Protein AF-A0A2V5IFE3-F1 (afdb_monomer)

Foldseek 3Di:
DDADQPFFLPHPVNVPLAADPPAPVVVLVVLVCVQQDPLQAFEEEEAEDFQLSQSRSLSHSLVVCVVVLQAQTEGAAAALSVLSLALLNVLVRSLVSNCVSPVQLVVQQVVLCVVPVCQSVADNVSSCVRRPQVSLQPDDADDPPDPDQARAHEYEYHALVSNDDDVPDPSSLVVLQSSCNSVVDRRHHYHYYYYHYVDVSNVVSVVPDPGRYHYHYSVPDDPVSQLVSLLVVLVVLQVVLCVVQVHDPCPPHPVLSSVQSVLCPNGNLLSLLLSCQLSPPVDHSVVSSVLLVPDDDPFADSLCSRCVSLQVVQCPPHDPVSNLVLLVLLQLQVVLCLQQSHFDALVLSCLLSVHDSVSNVVNQVSCVSFWDCPDSRDGIGGPTCVVSCCLQDCRLVRDPSSVSSRYPLQANLVSSLVSLLVSCLVQFDAPQLVDPDLQDWLVPDDPVSLCVRQPPNNLSSLQCSLVSLLSHPCNLVSLVVVLVSCLPCVLSSLLNCLNVLNLLCVLVSLVSSVVVVPPPPPPVSNLLSVLSNLLSQACVVVCNTRVSCCLPVSLPQAAQCRPCNVRRPPDDDPPDDDPDRHNHDALFRHKAFDPLVWFWQEKEAAQVRQWIWTATQQQKIWIAGRSRRDTDDIDHDPAGFRYWYAFNVRFKIWTWHQQGKIWIAGNVRRHTDDIQHDPAGGFHDWEAALVRQWIWTAHQVQWIWIAGPVPSDTDDTDRPVARKDDWYAQNNSQWIWTDHPQFWIWIAGSVNRDTDDIQGDPNGRKAWFEAANVRQWTWIDTPLWTWIAGPVVSDTPDIADHDPHRFPGKYHLHNFKIWTHHWAQWIWIAGNVPRDIDIDGDDDDFTWNDWYARSNSQWIWTDGTRMIIIGGPVPHDPPPPDPDDPDPDDDPLDDPDPAWQDWDAQLVQQWIWTAGLQAIAIAGSVHSDRPDPDRPNVCSRWHWQEWEAFNVRQWIWTATPQQWIFIDGPVDPDTPDIDHDPDDPPDPDNDYDYADNVRD

Radius of gyration: 36.54 Å; Cα contacts (8 Å, |Δi|>4): 1875; chains: 1; bounding box: 109×63×96 Å

Sequence (1000 aa):
LPIAEGAAYDAHENEQLGCLPGTRAEILDTIQEWAKSAPRECIFWLNGGAGTGKSSIAFEAARILDEAKLLGASFFFKRAGGDRGNAKRLFPTLAQQLAQKVPRLQPLVARAVEENPEIGKKALREQWNHLVLQPVLGLEPYPKAEPDTPAPIVIVIDALDECDSEMHRDDVRTILQLLPQVQRQESIPIRFLVMSRPEHSIQLVFNRLNCPLRIFNLNNVRPEQIDRDISIFLEHALTDIRDRNQLSSSWPGDEVLQKIVQRTRPLFIAAVTLCRFIADPTWNPEDRLEEVLSDQNEHVSKMAEVYLPVLKRLLQGKSISETQTLVRDFRDITGAIMLLAEPLPCDALAELLGININKVRTQLSRLYSVLDCRDLSQPVKFLHISFRDYVLGRETKETQSSQQFWIDKKEVHQYLAMQCLRVMDMSLHKNICRLSADSIRRSNLDSTWIDDYLPLQLRYACRCWTYHLSRSHSPILLVEKAFSFLQVHFLHWIEALSLQGLVYEVVGMLDALQFFLTNGQHPPIQEFLDDARRFVLRNARLADCAPLQIYSSGLMFLPRNSIIRRRFFRGLASGIQISGIEDSWGAHVLTIEHDHLSIIIAIAISRDGKILASATSRDEICIWDTATGRPQHFFEVPGHITSLEISPNNRTLACGHVEGYISTWILETGDSFRVFDGWSGSITRMAFSADGLLLASLSGRDCIEVWNLATGDRRILLSSGYEDHYIAFSPTGVLLVACSYRRDIDLWDPATGKHLSRVKFGSHGCSPRGFSPDGKLMAVEEQGRIGILDLEKKVLCGSLPQYSRPPQDVVFLSGEILAALFNGNTIMLFNAQSGCTQVIKHDSVSDLLCTALSTDGKSFVSCSKSLINLWDLTTAPSSQQAPGEILKDREPIKPDSQDLHCLVFSPDGKWIASSSRNGVNLWNGATGGHHYRRTLRDFAERRSTCLSFSPGGELLAVHLADHLFIVWNLSSPEPQHIAHKHGWSKGRADLSIAFAPDGR

Solvent-accessible surface area (backbone atoms only — not comparable to full-atom values): 55223 Å² total; per-residue (Å²): 120,56,57,30,81,60,17,39,60,90,23,82,85,35,68,84,38,55,61,60,91,87,35,65,48,74,60,48,50,52,52,52,52,58,60,71,45,80,95,65,56,44,34,38,40,44,28,34,66,82,43,57,48,64,61,22,53,47,38,39,46,48,51,55,28,44,78,69,72,25,45,33,30,44,38,43,39,30,60,77,51,60,54,29,8,37,64,58,20,50,44,39,35,36,28,52,38,31,22,70,69,37,64,83,33,33,68,43,34,50,49,42,40,71,81,33,79,61,43,49,76,48,54,68,65,58,27,35,42,45,40,42,45,48,27,57,65,68,50,75,66,73,76,91,82,62,96,67,78,65,73,44,34,34,33,40,37,28,37,53,74,28,45,55,56,60,93,93,47,67,57,63,63,51,52,66,69,49,65,69,61,56,68,82,39,87,60,58,42,65,31,36,42,38,28,27,59,79,42,69,72,59,50,54,50,62,77,66,51,94,62,51,66,43,80,44,55,62,82,74,57,58,68,69,59,51,46,51,34,45,41,58,50,48,54,52,55,49,48,53,45,31,64,77,66,70,50,61,91,67,60,84,37,71,72,52,50,51,53,50,34,65,64,24,59,84,27,52,46,34,51,55,40,49,51,44,58,31,59,35,88,91,54,64,42,67,64,41,48,50,55,62,70,67,68,82,66,100,81,60,52,69,66,48,75,52,47,44,61,64,56,51,57,77,45,61,98,52,53,74,70,55,36,54,51,53,45,48,51,44,48,62,52,54,40,42,70,71,65,50,94,63,58,46,21,50,63,38,44,18,61,36,72,72,44,61,54,69,59,50,51,56,54,52,63,76,37,51,67,49,34,46,63,90,53,54,84,42,52,54,39,68,71,46,69,56,59,54,51,39,37,60,33,74,66,22,60,71,42,84,84,41,36,68,65,43,43,58,66,27,57,46,22,37,50,51,19,53,30,19,50,51,48,42,69,78,65,58,45,81,65,64,75,65,66,95,52,55,78,53,43,47,91,77,54,57,71,68,61,50,47,76,56,46,44,69,38,50,51,47,23,77,71,43,25,58,64,23,30,76,51,21,73,57,40,59,67,48,48,58,54,46,47,62,46,43,78,72,38,46,66,31,52,48,34,58,32,10,73,72,70,43,40,59,54,50,47,61,48,50,51,59,56,52,65,70,41,79,78,81,60,62,60,74,58,53,55,44,49,53,42,46,43,47,52,44,43,63,32,35,70,53,22,43,42,17,33,54,32,50,79,44,66,52,34,70,71,42,26,66,67,34,57,61,28,67,72,71,53,87,75,70,68,92,90,68,82,85,80,93,65,47,58,55,86,65,36,69,51,37,66,48,72,57,61,86,92,38,41,54,65,31,50,26,42,18,42,83,46,51,40,34,40,38,32,32,75,80,24,35,38,42,32,30,33,59,88,48,66,41,77,75,42,76,48,80,48,93,62,53,68,48,28,48,42,49,26,58,81,60,43,39,34,42,34,26,16,51,83,12,34,35,44,30,28,31,61,90,74,64,43,80,71,50,77,46,84,47,98,49,45,29,25,62,46,68,30,56,25,51,86,46,49,37,40,36,37,35,17,79,72,27,39,38,38,37,33,33,70,86,80,70,46,77,74,40,82,48,72,78,84,47,72,49,77,48,64,41,45,31,60,79,40,66,38,31,40,41,33,32,76,60,33,47,43,38,36,28,30,68,90,79,65,43,79,72,50,73,49,80,56,65,103,65,22,38,44,80,52,34,55,25,73,84,42,49,37,31,36,28,37,43,95,44,19,47,30,36,32,32,66,86,79,70,43,76,78,50,70,53,77,80,49,101,63,53,56,81,46,42,43,46,42,40,90,49,31,35,38,40,32,40,85,80,47,34,41,32,39,34,30,76,81,78,71,49,71,47,80,50,77,56,89,69,98,60,74,72,68,47,68,38,57,15,75,70,35,44,35,39,35,44,28,33,54,33,40,36,37,38,30,37,62,78,66,46,77,84,70,86,60,64,99,71,83,78,72,93,80,68,78,79,72,75,70,99,55,96,55,70,67,40,75,43,61,25,75,81,50,52,34,31,42,36,30,25,62,69,27,54,45,47,32,31,56,81,71,56,42,81,76,52,92,62,60,48,63,95,47,44,84,50,48,53,64,33,63,33,46,25,67,85,44,52,35,40,40,40,35,35,77,84,53,35,39,37,37,31,36,78,90,48,99,57,70,73,42,80,46,78,64,89,85,77,74,100,60,96,69,93,62,82,65,79,58,44,90,87,52,106

Mean predicted aligned error: 18.31 Å

Secondary structure (DSSP, 8-state):
----TT-STTSGGGGGGPPPTTSSHHHHHHHHHHHHS-TT--EEEEE--TTS-HHHHHHHHHHHHHHTT-EEEEEE--TT-GGGTBGGGHHHHHHHHHHHHSGGGHHHHHHHHHH-TTGGGS-HHHHHIIIIIHHHHTPPPPPTT--SPPPPEEEEEE-GGGSB--TT--HHHHHHHHGGGGGG-SSS-EEEEEEE---HHHHHHHTT--S-EEEEEGGGS-HHHHHHHHHHHHHHHHHHHHHHTT--TT-S-HHHHHHHHHHHTT-HHHHHHHHHHHT-TTS-HHHHHHHHHH---TTS-HHHHHHHHHHHHTTTT--HHHHHHHHHHIIIIIHHHHH-SS--BHHHHHHHHT--HHHHHHHHHTTTTTEE-SSTTSBPEES-HHHHHHHHSGGGGSSHHHHTT---HHHHHHHHHHHHHHHHHHH--TTTT--S-TT--GGGS-HHHHHHHS-HHHHHHHHHHHHHHHTSS-HHHHHHHHHHHHHHHHHHHHHHHHHTT-TTHHHHHHHHHHHTTTTT--HHHHHHHHHHHHHHHHHHHHHHH-GGGGGTHHHHTS-TT-HHHHHH---PPTT-------SS--SEEEEEE--TT--EEEEEE-TTS-EEEEEETTSEEEEEETTT--EEEEEE-SS-EEEEEE-TTSSEEEEEETTSEEEEEETTTTEEEEEEE-SSS-EEEEEE-TTSSEEEEEETTSEEEEEETTT--EEEEEE-SS-EEEEEE-TTSS-EEEEETTBPEEEE-TTT--EEEEE---SS-BEEEEE-TTSSEEEEEETTEEEEEETTTTEEEEEPPPPSS--SEEEESSSSEEEEEETTTEEEEEETTT--EEEEE----S---EEEE-TTSSEEEEEETTEEEEEETTSS------S--S-SS------S-S-EEEEEE-TTSSEEEEEETTEEEEEETTT--EEE----GGGTTS-EEEEEE-TTSSEEEEEETTTEEEEEETTSSSEEEEEE-----SS---------TT--

Nearest PDB structures (foldseek):
  3jb9-assembly1_L  TM=8.478E-01  e=6.385E-15  Schizosaccharomyces pombe 972h-
  7mqa-assembly1_LT  TM=3.813E-01  e=5.328E-15  Homo sapiens
  6zqf-assembly1_UU  TM=4.253E-01  e=9.229E-14  Saccharomyces cerevisiae S288C
  5wlc-assembly1_LT  TM=4.347E-01  e=1.993E-13  Saccharomyces cerevisiae BY4741
  4nsx-assembly1_A  TM=2.922E-01  e=1.010E-13  Saccharomyces cerevisiae S288C

Structure (mmCIF, N/CA/C/O backbone):
data_AF-A0A2V5IFE3-F1
#
_entry.id   AF-A0A2V5IFE3-F1
#
loop_
_atom_site.group_PDB
_atom_site.id
_atom_site.type_symbol
_atom_site.label_atom_id
_atom_site.label_alt_id
_atom_site.label_comp_id
_atom_site.label_asym_id
_atom_site.label_entity_id
_atom_site.label_seq_id
_atom_site.pdbx_PDB_ins_code
_atom_site.Cartn_x
_atom_site.Cartn_y
_atom_site.Cartn_z
_atom_site.occupancy
_atom_site.B_iso_or_equiv
_atom_site.auth_seq_id
_atom_site.auth_comp_id
_atom_site.auth_asym_id
_atom_site.auth_atom_id
_atom_site.pdbx_PDB_model_num
ATOM 1 N N . LEU A 1 1 ? -10.095 -19.811 -5.044 1.00 83.94 1 LEU A N 1
ATOM 2 C CA . LEU A 1 1 ? -10.114 -18.330 -4.988 1.00 83.94 1 LEU A CA 1
ATOM 3 C C . LEU A 1 1 ? -9.882 -17.889 -3.552 1.00 83.94 1 LEU A C 1
ATOM 5 O O . LEU A 1 1 ? -10.448 -18.531 -2.675 1.00 83.94 1 LEU A O 1
ATOM 9 N N . PRO A 1 2 ? -9.068 -16.856 -3.290 1.00 84.38 2 PRO A N 1
ATOM 10 C CA . PRO A 1 2 ? -8.893 -16.352 -1.941 1.00 84.38 2 PRO A CA 1
ATOM 11 C C . PRO A 1 2 ? -10.037 -15.392 -1.587 1.00 84.38 2 PRO A C 1
ATOM 13 O O . PRO A 1 2 ? -10.148 -14.304 -2.155 1.00 84.38 2 PRO A O 1
ATOM 16 N N . ILE A 1 3 ? -10.904 -15.825 -0.682 1.00 89.31 3 ILE A N 1
ATOM 17 C CA . ILE A 1 3 ? -12.137 -15.124 -0.312 1.00 89.31 3 ILE A CA 1
ATOM 18 C C . ILE A 1 3 ? -11.969 -14.372 1.008 1.00 89.31 3 ILE A C 1
ATOM 20 O O . ILE A 1 3 ? -11.105 -14.719 1.807 1.00 89.31 3 ILE A O 1
ATOM 24 N N . ALA A 1 4 ? -12.788 -13.346 1.233 1.00 86.75 4 ALA A N 1
ATOM 25 C CA . ALA A 1 4 ? -12.895 -12.714 2.544 1.00 86.75 4 ALA A CA 1
ATOM 26 C C . ALA A 1 4 ? -13.938 -13.455 3.388 1.00 86.75 4 ALA A C 1
ATOM 28 O O . ALA A 1 4 ? -15.143 -13.324 3.153 1.00 86.75 4 ALA A O 1
ATOM 29 N N . GLU A 1 5 ? -13.480 -14.218 4.380 1.00 80.81 5 GLU A N 1
ATOM 30 C CA . GLU A 1 5 ? -14.370 -14.833 5.367 1.00 80.81 5 GLU A CA 1
ATOM 31 C C . GLU A 1 5 ? -15.156 -13.752 6.134 1.00 80.81 5 GLU A C 1
ATOM 33 O O . GLU A 1 5 ? -14.654 -12.660 6.421 1.00 80.81 5 GLU A O 1
ATOM 38 N N . GLY A 1 6 ? -16.437 -14.018 6.396 1.00 82.62 6 GLY A N 1
ATOM 39 C CA . GLY A 1 6 ? -17.331 -13.074 7.072 1.00 82.62 6 GLY A CA 1
ATOM 40 C C . GLY A 1 6 ? -17.847 -11.906 6.218 1.00 82.62 6 GLY A C 1
ATOM 41 O O . GLY A 1 6 ? -18.517 -11.017 6.748 1.00 82.62 6 GLY A O 1
ATOM 42 N N . ALA A 1 7 ? -17.523 -11.841 4.919 1.00 88.56 7 ALA A N 1
ATOM 43 C CA . ALA A 1 7 ? -17.952 -10.742 4.046 1.00 88.56 7 ALA A CA 1
ATOM 44 C C . ALA A 1 7 ? -19.375 -10.903 3.482 1.00 88.56 7 ALA A C 1
ATOM 46 O O . ALA A 1 7 ? -19.989 -9.898 3.129 1.00 88.56 7 ALA A O 1
ATOM 47 N N . ALA A 1 8 ? -19.893 -12.130 3.379 1.00 90.94 8 ALA A N 1
ATOM 48 C CA . ALA A 1 8 ? -21.256 -12.390 2.915 1.00 90.94 8 ALA A CA 1
ATOM 49 C C . ALA A 1 8 ? -22.293 -11.989 3.977 1.00 90.94 8 ALA A C 1
ATOM 51 O O . ALA A 1 8 ? -22.008 -12.044 5.174 1.00 90.94 8 ALA A O 1
ATOM 52 N N . TYR A 1 9 ? -23.492 -11.577 3.560 1.00 91.06 9 TYR A N 1
ATOM 53 C CA . TYR A 1 9 ? -24.530 -11.116 4.488 1.00 91.06 9 TYR A CA 1
ATOM 54 C C . TYR A 1 9 ? -24.957 -12.212 5.476 1.00 91.06 9 TYR A C 1
ATOM 56 O O . TYR A 1 9 ? -25.199 -11.909 6.634 1.00 91.06 9 TYR A O 1
ATOM 64 N N . ASP A 1 10 ? -24.988 -13.471 5.044 1.00 87.56 10 ASP A N 1
ATOM 65 C CA . ASP A 1 10 ? -25.385 -14.656 5.812 1.00 87.56 10 ASP A CA 1
ATOM 66 C C . ASP A 1 10 ? -24.245 -15.262 6.647 1.00 87.56 10 ASP A C 1
ATOM 68 O O . ASP A 1 10 ? -24.402 -16.325 7.247 1.00 87.56 10 ASP A O 1
ATOM 72 N N . ALA A 1 11 ? -23.094 -14.591 6.714 1.00 84.69 11 ALA A N 1
ATOM 73 C CA . ALA A 1 11 ? -22.011 -15.003 7.590 1.00 84.69 11 ALA A CA 1
ATOM 74 C C . ALA A 1 11 ? -22.332 -14.723 9.067 1.00 84.69 11 ALA A C 1
ATOM 76 O O . ALA A 1 11 ? -22.978 -13.726 9.404 1.00 84.69 11 ALA A O 1
ATOM 77 N N . HIS A 1 12 ? -21.797 -15.564 9.957 1.00 72.88 12 HIS A N 1
ATOM 78 C CA . HIS A 1 12 ? -22.047 -15.494 11.399 1.00 72.88 12 HIS A CA 1
ATOM 79 C C . HIS A 1 12 ? -21.732 -14.111 11.998 1.00 72.88 12 HIS A C 1
ATOM 81 O O . HIS A 1 12 ? -22.451 -13.603 12.857 1.00 72.88 12 HIS A O 1
ATOM 87 N N . GLU A 1 13 ? -20.691 -13.438 11.502 1.00 69.00 13 GLU A N 1
ATOM 88 C CA . GLU A 1 13 ? -20.283 -12.110 11.965 1.00 69.00 13 GLU A CA 1
ATOM 89 C C . GLU A 1 13 ? -21.301 -11.004 11.652 1.00 69.00 13 GLU A C 1
ATOM 91 O O . GLU A 1 13 ? -21.222 -9.924 12.245 1.00 69.00 13 GLU A O 1
ATOM 96 N N . ASN A 1 14 ? -22.222 -11.243 10.716 1.00 75.25 14 ASN A N 1
ATOM 97 C CA . ASN A 1 14 ? -23.199 -10.269 10.240 1.00 75.25 14 ASN A CA 1
ATOM 98 C C . ASN A 1 14 ? -24.625 -10.548 10.760 1.00 75.25 14 ASN A C 1
ATOM 100 O O . ASN A 1 14 ? -25.473 -9.671 10.627 1.00 75.25 14 ASN A O 1
ATOM 104 N N . GLU A 1 15 ? -24.882 -11.680 11.435 1.00 67.00 15 GLU A N 1
ATOM 105 C CA . GLU A 1 15 ? -26.208 -12.078 11.963 1.00 67.00 15 GLU A CA 1
ATOM 106 C C . GLU A 1 15 ? -26.904 -10.994 12.810 1.00 67.00 15 GLU A C 1
ATOM 108 O O . GLU A 1 15 ? -28.129 -10.921 12.860 1.00 67.00 15 GLU A O 1
ATOM 113 N N . GLN A 1 16 ? -26.134 -10.125 13.471 1.00 66.00 16 GLN A N 1
ATOM 114 C CA . GLN A 1 16 ? -26.654 -9.081 14.361 1.00 66.00 16 GLN A CA 1
ATOM 115 C C . GLN A 1 16 ? -26.958 -7.744 13.663 1.00 66.00 16 GLN A C 1
ATOM 117 O O . GLN A 1 16 ? -27.303 -6.774 14.339 1.00 66.00 16 GLN A O 1
ATOM 122 N N . LEU A 1 17 ? -26.789 -7.645 12.340 1.00 72.81 17 LEU A N 1
ATOM 123 C CA . LEU A 1 17 ? -26.950 -6.382 11.608 1.00 72.81 17 LEU A CA 1
ATOM 124 C C . LEU A 1 17 ? -28.396 -6.080 11.196 1.00 72.81 17 LEU A C 1
ATOM 126 O O . LEU A 1 17 ? -28.667 -4.927 10.871 1.00 72.81 17 LEU A O 1
ATOM 130 N N . GLY A 1 18 ? -29.306 -7.057 11.212 1.00 78.06 18 GLY A N 1
ATOM 131 C CA . GLY A 1 18 ? -30.669 -6.914 10.687 1.00 78.06 18 GLY A CA 1
ATOM 132 C C . GLY A 1 18 ? -31.497 -5.770 11.276 1.00 78.06 18 GLY A C 1
ATOM 133 O O . GLY A 1 18 ? -31.294 -5.325 12.408 1.00 78.06 18 GLY A O 1
ATOM 134 N N . CYS A 1 19 ? -32.453 -5.282 10.484 1.00 85.69 19 CYS A N 1
ATOM 135 C CA . CYS A 1 19 ? -33.445 -4.320 10.958 1.00 85.69 19 CYS A CA 1
ATOM 136 C C . CYS A 1 19 ? -34.515 -5.036 11.793 1.00 85.69 19 CYS A C 1
ATOM 138 O O . CYS A 1 19 ? -34.920 -6.153 11.480 1.00 85.69 19 CYS A O 1
ATOM 140 N N . LEU A 1 20 ? -35.018 -4.374 12.838 1.00 85.88 20 LEU A N 1
ATOM 141 C CA . LEU A 1 20 ? -36.166 -4.897 13.576 1.00 85.88 20 LEU A CA 1
ATOM 142 C C . LEU A 1 20 ? -37.431 -4.841 12.703 1.00 85.88 20 LEU A C 1
ATOM 144 O O . LEU A 1 20 ? -37.595 -3.874 11.945 1.00 85.88 20 LEU A O 1
ATOM 148 N N . PRO A 1 21 ? -38.351 -5.817 12.828 1.00 84.00 21 PRO A N 1
ATOM 149 C CA . PRO A 1 21 ? -39.606 -5.809 12.086 1.00 84.00 21 PRO A CA 1
ATOM 150 C C . PRO A 1 21 ? -40.356 -4.481 12.234 1.00 84.00 21 PRO A C 1
ATOM 152 O O . PRO A 1 21 ? -40.552 -3.980 13.338 1.00 84.00 21 PRO A O 1
ATOM 155 N N . GLY A 1 22 ? -40.775 -3.905 11.107 1.00 82.94 22 GLY A N 1
ATOM 156 C CA . GLY A 1 22 ? -41.497 -2.630 11.071 1.00 82.94 22 GLY A CA 1
ATOM 157 C C . GLY A 1 22 ? -40.618 -1.374 11.084 1.00 82.94 22 GLY A C 1
ATOM 158 O O . GLY A 1 22 ? -41.165 -0.286 10.926 1.00 82.94 22 GLY A O 1
ATOM 159 N N . THR A 1 23 ? -39.291 -1.503 11.207 1.00 89.00 23 THR A N 1
ATOM 160 C CA . THR A 1 23 ? -38.350 -0.379 11.052 1.00 89.00 23 THR A CA 1
ATOM 161 C C . THR A 1 23 ? -37.824 -0.284 9.621 1.00 89.00 23 THR A C 1
ATOM 163 O O . THR A 1 23 ? -37.665 -1.302 8.948 1.00 89.00 23 THR A O 1
ATOM 166 N N . ARG A 1 24 ? -37.543 0.932 9.130 1.00 90.12 24 ARG A N 1
ATOM 167 C CA . ARG A 1 24 ? -36.950 1.191 7.798 1.00 90.12 24 ARG A CA 1
ATOM 168 C C . ARG A 1 24 ? -37.761 0.651 6.607 1.00 90.12 24 ARG A C 1
ATOM 170 O O . ARG A 1 24 ? -37.249 0.638 5.488 1.00 90.12 24 ARG A O 1
ATOM 177 N N . ALA A 1 25 ? -39.029 0.294 6.825 1.00 90.19 25 ALA A N 1
ATOM 178 C CA . ALA A 1 25 ? -39.887 -0.384 5.853 1.00 90.19 25 ALA A CA 1
ATOM 179 C C . ALA A 1 25 ? -39.976 0.355 4.506 1.00 90.19 25 ALA A C 1
ATOM 181 O O . ALA A 1 25 ? -39.628 -0.222 3.486 1.00 90.19 25 ALA A O 1
ATOM 182 N N . GLU A 1 26 ? -40.291 1.659 4.496 1.00 90.44 26 GLU A N 1
ATOM 183 C CA . GLU A 1 26 ? -40.443 2.420 3.235 1.00 90.44 26 GLU A CA 1
ATOM 184 C C . GLU A 1 26 ? -39.148 2.441 2.389 1.00 90.44 26 GLU A C 1
ATOM 186 O O . GLU A 1 26 ? -39.188 2.492 1.158 1.00 90.44 26 GLU A O 1
ATOM 191 N N . ILE A 1 27 ? -37.976 2.404 3.039 1.00 92.50 27 ILE A N 1
ATOM 192 C CA . ILE A 1 27 ? -36.676 2.388 2.350 1.00 92.50 27 ILE A CA 1
ATOM 193 C C . ILE A 1 27 ? -36.424 1.003 1.750 1.00 92.50 27 ILE A C 1
ATOM 195 O O . ILE A 1 27 ? -35.979 0.906 0.606 1.00 92.50 27 ILE A O 1
ATOM 199 N N . LEU A 1 28 ? -36.723 -0.057 2.502 1.00 93.81 28 LEU A N 1
ATOM 200 C CA . LEU A 1 28 ? -36.608 -1.437 2.031 1.00 93.81 28 LEU A CA 1
ATOM 201 C C . LEU A 1 28 ? -37.578 -1.710 0.874 1.00 93.81 28 LEU A C 1
ATOM 203 O O . LEU A 1 28 ? -37.160 -2.283 -0.132 1.00 93.81 28 LEU A O 1
ATOM 207 N N . ASP A 1 29 ? -38.810 -1.200 0.953 1.00 92.69 29 ASP A N 1
ATOM 208 C CA . ASP A 1 29 ? -39.799 -1.255 -0.129 1.00 92.69 29 ASP A CA 1
ATOM 209 C C . ASP A 1 29 ? -39.261 -0.566 -1.388 1.00 92.69 29 ASP A C 1
ATOM 211 O O . ASP A 1 29 ? -39.271 -1.140 -2.476 1.00 92.69 29 ASP A O 1
ATOM 215 N N . THR A 1 30 ? -38.671 0.625 -1.235 1.00 93.38 30 THR A N 1
ATOM 216 C CA . THR A 1 30 ? -38.048 1.367 -2.344 1.00 93.38 30 THR A CA 1
ATOM 217 C C . THR A 1 30 ? -36.917 0.574 -3.014 1.00 93.38 30 THR A C 1
ATOM 219 O O . THR A 1 30 ? -36.792 0.581 -4.244 1.00 93.38 30 THR A O 1
ATOM 222 N N . ILE A 1 31 ? -36.074 -0.102 -2.226 1.00 94.44 31 ILE A N 1
ATOM 223 C CA . ILE A 1 31 ? -34.990 -0.955 -2.739 1.00 94.44 31 ILE A CA 1
ATOM 224 C C . ILE A 1 31 ? -35.574 -2.167 -3.470 1.00 94.44 31 ILE A C 1
ATOM 226 O O . ILE A 1 31 ? -35.093 -2.524 -4.547 1.00 94.44 31 ILE A O 1
ATOM 230 N N . GLN A 1 32 ? -36.623 -2.782 -2.927 1.00 93.00 32 GLN A N 1
ATOM 231 C CA . GLN A 1 32 ? -37.263 -3.951 -3.521 1.00 93.00 32 GLN A CA 1
ATOM 232 C C . GLN A 1 32 ? -37.979 -3.609 -4.838 1.00 93.00 32 GLN A C 1
ATOM 234 O O . GLN A 1 32 ? -37.870 -4.358 -5.812 1.00 93.00 32 GLN A O 1
ATOM 239 N N . GLU A 1 33 ? -38.667 -2.469 -4.901 1.00 91.69 33 GLU A N 1
ATOM 240 C CA . GLU A 1 33 ? -39.258 -1.928 -6.129 1.00 91.69 33 GLU A CA 1
ATOM 241 C C . GLU A 1 33 ? -38.187 -1.657 -7.186 1.00 91.69 33 GLU A C 1
ATOM 243 O O . GLU A 1 33 ? -38.334 -2.056 -8.344 1.00 91.69 33 GLU A O 1
ATOM 248 N N . TRP A 1 34 ? -37.077 -1.025 -6.790 1.00 92.88 34 TRP A N 1
ATOM 249 C CA . TRP A 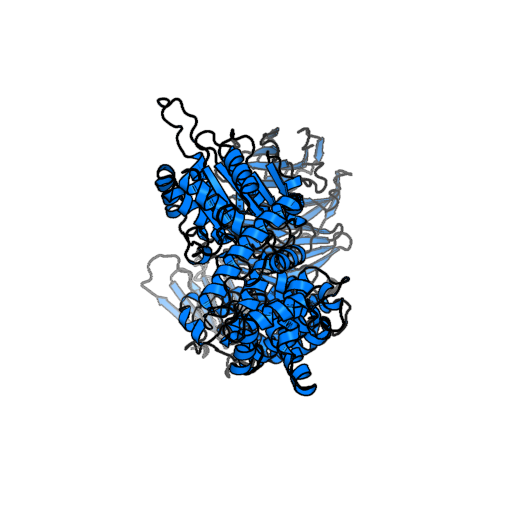1 34 ? -35.947 -0.807 -7.686 1.00 92.88 34 TRP A CA 1
ATOM 250 C C . TRP A 1 34 ? -35.391 -2.132 -8.209 1.00 92.88 34 TRP A C 1
ATOM 252 O O . TRP A 1 34 ? -35.225 -2.261 -9.419 1.00 92.88 34 TRP A O 1
ATOM 262 N N . ALA A 1 35 ? -35.171 -3.124 -7.347 1.00 90.56 35 ALA A N 1
ATOM 263 C CA . ALA A 1 35 ? -34.642 -4.426 -7.743 1.00 90.56 35 ALA A CA 1
ATOM 264 C C . ALA A 1 35 ? -35.538 -5.134 -8.773 1.00 90.56 35 ALA A C 1
ATOM 266 O O . ALA A 1 35 ? -35.020 -5.722 -9.718 1.00 90.56 35 ALA A O 1
ATOM 267 N N . LYS A 1 36 ? -36.868 -5.030 -8.637 1.00 87.50 36 LYS A N 1
ATOM 268 C CA . LYS A 1 36 ? -37.859 -5.671 -9.527 1.00 87.50 36 LYS A CA 1
ATOM 269 C C . LYS A 1 36 ? -38.198 -4.873 -10.793 1.00 87.50 36 LYS A C 1
ATOM 271 O O . LYS A 1 36 ? -38.804 -5.424 -11.707 1.00 87.50 36 LYS A O 1
ATOM 276 N N . SER A 1 37 ? -37.857 -3.585 -10.849 1.00 83.12 37 SER A N 1
ATOM 277 C CA . SER A 1 37 ? -38.165 -2.703 -11.990 1.00 83.12 37 SER A CA 1
ATOM 278 C C . SER A 1 37 ? -37.464 -3.139 -13.289 1.00 83.12 37 SER A C 1
ATOM 280 O O . SER A 1 37 ? -36.655 -4.058 -13.278 1.00 83.12 37 SER A O 1
ATOM 282 N N . ALA A 1 38 ? -37.708 -2.486 -14.432 1.00 71.31 38 ALA A N 1
ATOM 283 C CA . ALA A 1 38 ? -36.947 -2.756 -15.663 1.00 71.31 38 ALA A CA 1
ATOM 284 C C . ALA A 1 38 ? -35.449 -2.379 -15.503 1.00 71.31 38 ALA A C 1
ATOM 286 O O . ALA A 1 38 ? -35.157 -1.408 -14.802 1.00 71.31 38 ALA A O 1
ATOM 287 N N . PRO A 1 39 ? -34.493 -3.085 -16.148 1.00 67.94 39 PRO A N 1
ATOM 288 C CA . PRO A 1 39 ? -33.041 -2.920 -15.947 1.00 67.94 39 PRO A CA 1
ATOM 289 C C . PRO A 1 39 ? -32.458 -1.660 -16.598 1.00 67.94 39 PRO A C 1
ATOM 291 O O . PRO A 1 39 ? -31.518 -1.718 -17.381 1.00 67.94 39 PRO A O 1
ATOM 294 N N . ARG A 1 40 ? -33.019 -0.493 -16.266 1.00 72.62 40 ARG A N 1
ATOM 295 C CA . ARG A 1 40 ? -32.503 0.815 -16.685 1.00 72.62 40 ARG A CA 1
ATOM 296 C C . ARG A 1 40 ? -31.409 1.303 -15.740 1.00 72.62 40 ARG A C 1
ATOM 298 O O . ARG A 1 40 ? -30.348 1.690 -16.206 1.00 72.62 40 ARG A O 1
ATOM 305 N N . GLU A 1 41 ? -31.655 1.258 -14.431 1.00 83.38 41 GLU A N 1
ATOM 306 C CA . GLU A 1 41 ? -30.747 1.766 -13.393 1.00 83.38 41 GLU A CA 1
ATOM 307 C C . GLU A 1 41 ? -29.790 0.672 -12.906 1.00 83.38 41 GLU A C 1
ATOM 309 O O . GLU A 1 41 ? -30.199 -0.251 -12.201 1.00 83.38 41 GLU A O 1
ATOM 314 N N . CYS A 1 42 ? -28.510 0.783 -13.280 1.00 87.00 42 CYS A N 1
ATOM 315 C CA . CYS A 1 42 ? -27.480 -0.212 -12.964 1.00 87.00 42 CYS A CA 1
ATOM 316 C C . CYS A 1 42 ? -27.133 -0.249 -11.479 1.00 87.00 42 CYS A C 1
ATOM 318 O O . CYS A 1 42 ? -26.863 -1.309 -10.914 1.00 87.00 42 CYS A O 1
ATOM 320 N N . ILE A 1 43 ? -27.058 0.937 -10.878 1.00 93.19 43 ILE A N 1
ATOM 321 C CA . ILE A 1 43 ? -26.550 1.134 -9.529 1.00 93.19 43 ILE A CA 1
ATOM 322 C C . ILE A 1 43 ? -27.606 1.887 -8.723 1.00 93.19 43 ILE A C 1
ATOM 324 O O . ILE A 1 43 ? -28.152 2.891 -9.184 1.00 93.19 43 ILE A O 1
ATOM 328 N N . PHE A 1 44 ? -27.863 1.413 -7.509 1.00 95.12 44 PHE A N 1
ATOM 329 C CA . PHE A 1 44 ? -28.562 2.146 -6.464 1.00 95.12 44 PHE A CA 1
ATOM 330 C C . PHE A 1 44 ? -27.541 2.518 -5.397 1.00 95.12 44 PHE A C 1
ATOM 332 O O . PHE A 1 44 ? -27.033 1.649 -4.690 1.00 95.12 44 PHE A O 1
ATOM 339 N N . TRP A 1 45 ? -27.223 3.803 -5.285 1.00 95.12 45 TRP A N 1
ATOM 340 C CA . TRP A 1 45 ? -26.314 4.312 -4.269 1.00 95.12 45 TRP A CA 1
ATOM 341 C C . TRP A 1 45 ? -27.099 4.888 -3.093 1.00 95.12 45 TRP A C 1
ATOM 343 O O . TRP A 1 45 ? -27.717 5.951 -3.201 1.00 95.12 45 TRP A O 1
ATOM 353 N N . LEU A 1 46 ? -27.052 4.188 -1.961 1.00 95.25 46 LEU A N 1
ATOM 354 C CA . LEU A 1 46 ? -27.614 4.641 -0.696 1.00 95.25 46 LEU A CA 1
ATOM 355 C C . LEU A 1 46 ? -26.501 5.261 0.154 1.00 95.25 46 LEU A C 1
ATOM 357 O O . LEU A 1 46 ? -25.579 4.576 0.597 1.00 95.25 46 LEU A O 1
ATOM 361 N N . ASN A 1 47 ? -26.585 6.566 0.398 1.00 89.31 47 ASN A N 1
ATOM 362 C CA . ASN A 1 47 ? -25.602 7.287 1.200 1.00 89.31 47 ASN A CA 1
ATOM 363 C C . ASN A 1 47 ? -26.209 7.916 2.455 1.00 89.31 47 ASN A C 1
ATOM 365 O O . ASN A 1 47 ? -27.412 8.143 2.558 1.00 89.31 47 ASN A O 1
ATOM 369 N N . GLY A 1 48 ? -25.360 8.166 3.447 1.00 83.12 48 GLY A N 1
ATOM 370 C CA . GLY A 1 48 ? -25.774 8.768 4.710 1.00 83.12 48 GLY A CA 1
ATOM 371 C C . GLY A 1 48 ? -24.617 8.948 5.681 1.00 83.12 48 GLY A C 1
ATOM 372 O O . GLY A 1 48 ? -23.581 8.280 5.568 1.00 83.12 48 GLY A O 1
ATOM 373 N N . GLY A 1 49 ? -24.804 9.833 6.663 1.00 74.25 49 GLY A N 1
ATOM 374 C CA . GLY A 1 49 ? -23.820 10.090 7.718 1.00 74.25 49 GLY A CA 1
ATOM 375 C C . GLY A 1 49 ? -23.474 8.845 8.545 1.00 74.25 49 GLY A C 1
ATOM 376 O O . GLY A 1 49 ? -24.133 7.801 8.454 1.00 74.25 49 GLY A O 1
ATOM 377 N N . ALA A 1 50 ? -22.419 8.932 9.354 1.00 72.56 50 ALA A N 1
ATOM 378 C CA . ALA A 1 50 ? -22.068 7.868 10.292 1.00 72.56 50 ALA A CA 1
ATOM 379 C C . ALA A 1 50 ? -23.240 7.598 11.255 1.00 72.56 50 ALA A C 1
ATOM 381 O O . ALA A 1 50 ? -23.883 8.536 11.714 1.00 72.56 50 ALA A O 1
ATOM 382 N N . GLY A 1 51 ? -23.533 6.328 11.551 1.00 72.81 51 GLY A N 1
ATOM 383 C CA . GLY A 1 51 ? -24.537 5.978 12.562 1.00 72.81 51 GLY A CA 1
ATOM 384 C C . GLY A 1 51 ? -25.998 6.019 12.116 1.00 72.81 51 GLY A C 1
ATOM 385 O O . GLY A 1 51 ? -26.890 5.836 12.939 1.00 72.81 51 GLY A O 1
ATOM 386 N N . THR A 1 52 ? -26.254 6.225 10.824 1.00 81.44 52 THR A N 1
ATOM 387 C CA . THR A 1 52 ? -27.607 6.272 10.239 1.00 81.44 52 THR A CA 1
ATOM 388 C C . THR A 1 52 ? -28.219 4.891 9.956 1.00 81.44 52 THR A C 1
ATOM 390 O O . THR A 1 52 ? -29.388 4.820 9.596 1.00 81.44 52 THR A O 1
ATOM 393 N N . GLY A 1 53 ? -27.475 3.792 10.138 1.00 85.50 53 GLY A N 1
ATOM 394 C CA . GLY A 1 53 ? -27.984 2.421 9.957 1.00 85.50 53 GLY A CA 1
ATOM 395 C C . GLY A 1 53 ? -27.818 1.826 8.551 1.00 85.50 53 GLY A C 1
ATOM 396 O O . GLY A 1 53 ? -28.521 0.880 8.221 1.00 85.50 53 GLY A O 1
ATOM 397 N N . LYS A 1 54 ? -26.899 2.354 7.725 1.00 89.56 54 LYS A N 1
ATOM 398 C CA . LYS A 1 54 ? -26.624 1.853 6.359 1.00 89.56 54 LYS A CA 1
ATOM 399 C C . LYS A 1 54 ? -26.395 0.337 6.309 1.00 89.56 54 LYS A C 1
ATOM 401 O O . LYS A 1 54 ? -27.150 -0.349 5.638 1.00 89.56 54 LYS A O 1
ATOM 406 N N . SER A 1 55 ? -25.445 -0.180 7.089 1.00 89.38 55 SER A N 1
ATOM 407 C CA . SER A 1 55 ? -25.122 -1.612 7.106 1.00 89.38 55 SER A CA 1
ATOM 408 C C . SER A 1 55 ? -26.298 -2.495 7.523 1.00 89.38 55 SER A C 1
ATOM 410 O O . SER A 1 55 ? -26.453 -3.593 6.998 1.00 89.38 55 SER A O 1
ATOM 412 N N . SER A 1 56 ? -27.177 -2.001 8.401 1.00 90.38 56 SER A N 1
ATOM 413 C CA . SER A 1 56 ? -28.404 -2.715 8.766 1.00 90.38 56 SER A CA 1
ATOM 414 C C . SER A 1 56 ? -29.406 -2.779 7.621 1.00 90.38 56 SER A C 1
ATOM 416 O O . SER A 1 56 ? -29.965 -3.837 7.349 1.00 90.38 56 SER A O 1
ATOM 418 N N . ILE A 1 57 ? -29.577 -1.671 6.894 1.00 93.50 57 ILE A N 1
ATOM 419 C CA . ILE A 1 57 ? -30.412 -1.636 5.687 1.00 93.50 57 ILE A CA 1
ATOM 420 C C . ILE A 1 57 ? -29.806 -2.540 4.605 1.00 93.50 57 ILE A C 1
ATOM 422 O O . ILE A 1 57 ? -30.551 -3.238 3.928 1.00 93.50 57 ILE A O 1
ATOM 426 N N . ALA A 1 58 ? -28.477 -2.569 4.445 1.00 94.50 58 ALA A N 1
ATOM 427 C CA . ALA A 1 58 ? -27.804 -3.448 3.488 1.00 94.50 58 ALA A CA 1
ATOM 428 C C . ALA A 1 58 ? -28.031 -4.925 3.802 1.00 94.50 58 ALA A C 1
ATOM 430 O O . ALA A 1 58 ? -28.359 -5.692 2.898 1.00 94.50 58 ALA A O 1
ATOM 431 N N . PHE A 1 59 ? -27.876 -5.312 5.070 1.00 94.38 59 PHE A N 1
ATOM 432 C CA . PHE A 1 59 ? -28.124 -6.677 5.527 1.00 94.38 59 PHE A CA 1
ATOM 433 C C . PHE A 1 59 ? -29.572 -7.082 5.265 1.00 94.38 59 PHE A C 1
ATOM 435 O O . PHE A 1 59 ? -29.826 -8.107 4.636 1.00 94.38 59 PHE A O 1
ATOM 442 N N . GLU A 1 60 ? -30.524 -6.251 5.690 1.00 94.25 60 GLU A N 1
ATOM 443 C CA . GLU A 1 60 ? -31.943 -6.570 5.560 1.00 94.25 60 GLU A CA 1
ATOM 444 C C . GLU A 1 60 ? -32.394 -6.580 4.094 1.00 94.25 60 GLU A C 1
ATOM 446 O O . GLU A 1 60 ? -33.141 -7.463 3.675 1.00 94.25 60 GLU A O 1
ATOM 451 N N . ALA A 1 61 ? -31.873 -5.663 3.275 1.00 95.31 61 ALA A N 1
ATOM 452 C CA . ALA A 1 61 ? -32.091 -5.681 1.836 1.00 95.31 61 ALA A CA 1
ATOM 453 C C . ALA A 1 61 ? -31.526 -6.956 1.197 1.00 95.31 61 ALA A C 1
ATOM 455 O O . ALA A 1 61 ? -32.217 -7.574 0.392 1.00 95.31 61 ALA A O 1
ATOM 456 N N . ALA A 1 62 ? -30.309 -7.383 1.557 1.00 95.56 62 ALA A N 1
ATOM 457 C CA . ALA A 1 62 ? -29.731 -8.629 1.054 1.00 95.56 62 ALA A CA 1
ATOM 458 C C . ALA A 1 62 ? -30.601 -9.839 1.428 1.00 95.56 62 ALA A C 1
ATOM 460 O O . ALA A 1 62 ? -30.922 -10.640 0.554 1.00 95.56 62 ALA A O 1
ATOM 461 N N . ARG A 1 63 ? -31.073 -9.914 2.680 1.00 94.44 63 ARG A N 1
ATOM 462 C CA . ARG A 1 63 ? -31.980 -10.967 3.162 1.00 94.44 63 ARG A CA 1
ATOM 463 C C . ARG A 1 63 ? -33.284 -11.021 2.359 1.00 94.44 63 ARG A C 1
ATOM 465 O O . ARG A 1 63 ? -33.633 -12.074 1.835 1.00 94.44 63 ARG A O 1
ATOM 472 N N . ILE A 1 64 ? -33.971 -9.885 2.205 1.00 93.56 64 ILE A N 1
ATOM 473 C CA . ILE A 1 64 ? -35.229 -9.785 1.440 1.00 93.56 64 ILE A CA 1
ATOM 474 C C . ILE A 1 64 ? -35.011 -10.153 -0.036 1.00 93.56 64 ILE A C 1
ATOM 476 O O . ILE A 1 64 ? -35.860 -10.794 -0.659 1.00 93.56 64 ILE A O 1
ATOM 480 N N . LEU A 1 65 ? -33.882 -9.742 -0.619 1.00 94.56 65 LEU A N 1
ATOM 481 C CA . LEU A 1 65 ? -33.537 -10.065 -2.002 1.00 94.56 65 LEU A CA 1
ATOM 482 C C . LEU A 1 65 ? -33.203 -11.548 -2.179 1.00 94.56 65 LEU A C 1
ATOM 484 O O . LEU A 1 65 ? -33.546 -12.104 -3.221 1.00 94.56 65 LEU A O 1
ATOM 488 N N . ASP A 1 66 ? -32.578 -12.198 -1.198 1.00 93.81 66 ASP A N 1
ATOM 489 C CA . ASP A 1 66 ? -32.304 -13.636 -1.254 1.00 93.81 66 ASP A CA 1
ATOM 490 C C . ASP A 1 66 ? -33.591 -14.460 -1.143 1.00 93.81 66 ASP A C 1
ATOM 492 O O . ASP A 1 66 ? -33.819 -15.366 -1.945 1.00 93.81 66 ASP A O 1
ATOM 496 N N . GLU A 1 67 ? -34.501 -14.075 -0.243 1.00 93.19 67 GLU A N 1
ATOM 497 C CA . GLU A 1 67 ? -35.839 -14.676 -0.129 1.00 93.19 67 GLU A CA 1
ATOM 498 C C . GLU A 1 67 ? -36.648 -14.527 -1.424 1.00 93.19 67 GLU A C 1
ATOM 500 O O . GLU A 1 67 ? -37.359 -15.445 -1.839 1.00 93.19 67 GLU A O 1
ATOM 505 N N . ALA A 1 68 ? -36.492 -13.391 -2.108 1.00 90.75 68 ALA A N 1
ATOM 506 C CA . ALA A 1 68 ? -37.079 -13.143 -3.421 1.00 90.75 68 ALA A CA 1
ATOM 507 C C . ALA A 1 68 ? -36.327 -13.827 -4.582 1.00 90.75 68 ALA A C 1
ATOM 509 O O . ALA A 1 68 ? -36.756 -13.694 -5.728 1.00 90.75 68 ALA A O 1
ATOM 510 N N . LYS A 1 69 ? -35.230 -14.551 -4.312 1.00 90.75 69 LYS A N 1
ATOM 511 C CA . LYS A 1 69 ? -34.332 -15.182 -5.300 1.00 90.75 69 LYS A CA 1
ATOM 512 C C . LYS A 1 69 ? -33.718 -14.202 -6.310 1.00 90.75 69 LYS A C 1
ATOM 514 O O . LYS A 1 69 ? -33.443 -14.570 -7.449 1.00 90.75 69 LYS A O 1
ATOM 519 N N . LEU A 1 70 ? -33.510 -12.957 -5.891 1.00 92.31 70 LEU A N 1
ATOM 520 C CA . LEU A 1 70 ? -32.880 -11.897 -6.682 1.00 92.31 70 LEU A CA 1
ATOM 521 C C . LEU A 1 70 ? -31.425 -11.637 -6.260 1.00 92.31 70 LEU A C 1
ATOM 523 O O . LEU A 1 70 ? -30.686 -11.011 -7.014 1.00 92.31 70 LEU A O 1
ATOM 527 N N . LEU A 1 71 ? -30.990 -12.080 -5.076 1.00 95.00 71 LEU A N 1
ATOM 528 C CA . LEU A 1 71 ? -29.617 -11.866 -4.609 1.00 95.00 71 LEU A CA 1
ATOM 529 C C . LEU A 1 71 ? -28.630 -12.813 -5.310 1.00 95.00 71 LEU A C 1
ATOM 531 O O . LEU A 1 71 ? -28.751 -14.034 -5.230 1.00 95.00 71 LEU A O 1
ATOM 535 N N . GLY A 1 72 ? -27.616 -12.244 -5.962 1.00 93.75 72 GLY A N 1
ATOM 536 C CA . GLY A 1 72 ? -26.521 -13.008 -6.568 1.00 93.75 72 GLY A CA 1
ATOM 537 C C . GLY A 1 72 ? -25.283 -13.108 -5.689 1.00 93.75 72 GLY A C 1
ATOM 538 O O . GLY A 1 72 ? -24.632 -14.147 -5.658 1.00 93.75 72 GLY A O 1
ATOM 539 N N . ALA A 1 73 ? -24.941 -12.019 -5.003 1.00 96.19 73 ALA A N 1
ATOM 540 C CA . ALA A 1 73 ? -23.800 -11.962 -4.101 1.00 96.19 73 ALA A CA 1
ATOM 541 C C . ALA A 1 73 ? -23.904 -10.762 -3.155 1.00 96.19 73 ALA A C 1
ATOM 543 O O . ALA A 1 73 ? -24.620 -9.792 -3.416 1.00 96.19 73 ALA A O 1
ATOM 544 N N . SER A 1 74 ? -23.137 -10.805 -2.074 1.00 96.94 74 SER A N 1
ATOM 545 C CA . SER A 1 74 ? -23.024 -9.719 -1.109 1.00 96.94 74 SER A CA 1
ATOM 546 C C . SER A 1 74 ? -21.597 -9.574 -0.581 1.00 96.94 74 SER A C 1
ATOM 548 O O . SER A 1 74 ? -20.863 -10.558 -0.452 1.00 96.94 74 SER A O 1
ATOM 550 N N . PHE A 1 75 ? -21.201 -8.339 -0.278 1.00 96.25 75 PHE A N 1
ATOM 551 C CA . PHE A 1 75 ? -19.918 -8.037 0.342 1.00 96.25 75 PHE A CA 1
ATOM 552 C C . PHE A 1 75 ? -20.044 -6.874 1.328 1.00 96.25 75 PHE A C 1
ATOM 554 O O . PHE A 1 75 ? -20.391 -5.757 0.945 1.00 96.25 75 PHE A O 1
ATOM 561 N N . PHE A 1 76 ? -19.725 -7.134 2.593 1.00 93.56 76 PHE A N 1
ATOM 562 C CA . PHE A 1 76 ? -19.767 -6.164 3.683 1.00 93.56 76 PHE A CA 1
ATOM 563 C C . PHE A 1 76 ? -18.349 -5.771 4.082 1.00 93.56 76 PHE A C 1
ATOM 565 O O . PHE A 1 76 ? -17.692 -6.484 4.860 1.00 93.56 76 PHE A O 1
ATOM 572 N N . PHE A 1 77 ? -17.893 -4.630 3.555 1.00 88.94 77 PHE A N 1
ATOM 573 C CA . PHE A 1 77 ? -16.601 -4.063 3.924 1.00 88.94 77 PHE A CA 1
ATOM 574 C C . PHE A 1 77 ? -16.552 -3.758 5.419 1.00 88.94 77 PHE A C 1
ATOM 576 O O . PHE A 1 77 ? -17.559 -3.446 6.056 1.00 88.94 77 PHE A O 1
ATOM 583 N N . LYS A 1 78 ? -15.355 -3.883 5.989 1.00 80.62 78 LYS A N 1
ATOM 584 C CA . LYS A 1 78 ? -15.098 -3.508 7.376 1.00 80.62 78 LYS A CA 1
ATOM 585 C C . LYS A 1 78 ? -13.689 -2.965 7.491 1.00 80.62 78 LYS A C 1
ATOM 587 O O . LYS A 1 78 ? -12.725 -3.716 7.309 1.00 80.62 78 LYS A O 1
ATOM 592 N N . ARG A 1 79 ? -13.573 -1.683 7.830 1.00 71.50 79 ARG A N 1
ATOM 593 C CA . ARG A 1 79 ? -12.276 -1.016 7.947 1.00 71.50 79 ARG A CA 1
ATOM 594 C C . ARG A 1 79 ? -11.455 -1.723 9.006 1.00 71.50 79 ARG A C 1
ATOM 596 O O . ARG A 1 79 ? -11.967 -1.981 10.101 1.00 71.50 79 ARG A O 1
ATOM 603 N N . ALA A 1 80 ? -10.190 -2.023 8.711 1.00 59.19 80 ALA A N 1
ATOM 604 C CA . ALA A 1 80 ? -9.332 -2.702 9.675 1.00 59.19 80 ALA A CA 1
ATOM 605 C C . ALA A 1 80 ? -9.847 -4.123 10.057 1.00 59.19 80 ALA A C 1
ATOM 607 O O . ALA A 1 80 ? -9.504 -4.694 11.094 1.00 59.19 80 ALA A O 1
ATOM 608 N N . GLY A 1 81 ? -10.703 -4.711 9.212 1.00 56.06 81 GLY A N 1
ATOM 609 C CA . GLY A 1 81 ? -11.286 -6.044 9.363 1.00 56.06 81 GLY A CA 1
ATOM 610 C C . GLY A 1 81 ? -10.444 -7.176 8.770 1.00 56.06 81 GLY A C 1
ATOM 611 O O . GLY A 1 81 ? -10.992 -8.247 8.531 1.00 56.06 81 GLY A O 1
ATOM 612 N N . GLY A 1 82 ? -9.155 -6.948 8.498 1.00 73.69 82 GLY A N 1
ATOM 613 C CA . GLY A 1 82 ? -8.307 -7.892 7.766 1.00 73.69 82 GLY A CA 1
ATOM 614 C C . GLY A 1 82 ? -8.741 -7.992 6.303 1.00 73.69 82 GLY A C 1
ATOM 615 O O . GLY A 1 82 ? -8.834 -6.979 5.611 1.00 73.69 82 GLY A O 1
ATOM 616 N N . ASP A 1 83 ? -9.072 -9.199 5.843 1.00 78.06 83 ASP A N 1
ATOM 617 C CA . ASP A 1 83 ? -9.501 -9.453 4.461 1.00 78.06 83 ASP A CA 1
ATOM 618 C C . ASP A 1 83 ? -10.768 -8.674 4.049 1.00 78.06 83 ASP A C 1
ATOM 620 O O . ASP A 1 83 ? -10.915 -8.328 2.879 1.00 78.06 83 ASP A O 1
ATOM 624 N N . ARG A 1 84 ? -11.644 -8.312 5.000 1.00 81.88 84 ARG A N 1
ATOM 625 C CA . ARG A 1 84 ? -12.859 -7.506 4.751 1.00 81.88 84 ARG A CA 1
ATOM 626 C C . ARG A 1 84 ? -12.593 -6.021 4.488 1.00 81.88 84 ARG A C 1
ATOM 628 O O . ARG A 1 84 ? -13.488 -5.332 4.011 1.00 81.88 84 ARG A O 1
ATOM 635 N N . GLY A 1 85 ? -11.402 -5.518 4.814 1.00 76.50 85 GLY A N 1
ATOM 636 C CA . GLY A 1 85 ? -10.961 -4.170 4.433 1.00 76.50 85 GLY A CA 1
ATOM 637 C C . GLY A 1 85 ? -10.218 -4.158 3.096 1.00 76.50 85 GLY A C 1
ATOM 638 O O . GLY A 1 85 ? -10.053 -3.105 2.490 1.00 76.50 85 GLY A O 1
ATOM 639 N N . ASN A 1 86 ? -9.786 -5.325 2.610 1.00 83.44 86 ASN A N 1
ATOM 640 C CA . ASN A 1 86 ? -8.912 -5.449 1.454 1.00 83.44 86 ASN A CA 1
ATOM 641 C C . ASN A 1 86 ? -9.709 -5.550 0.146 1.00 83.44 86 ASN A C 1
ATOM 643 O O . ASN A 1 86 ? -10.343 -6.571 -0.137 1.00 83.44 86 ASN A O 1
ATOM 647 N N . ALA A 1 87 ? -9.589 -4.529 -0.705 1.00 87.00 87 ALA A N 1
ATOM 648 C CA . ALA A 1 87 ? -10.230 -4.488 -2.019 1.00 87.00 87 ALA A CA 1
ATOM 649 C C . ALA A 1 87 ? -9.967 -5.750 -2.860 1.00 87.00 87 ALA A C 1
ATOM 651 O O . ALA A 1 87 ? -10.861 -6.227 -3.559 1.00 87.00 87 ALA A O 1
ATOM 652 N N . LYS A 1 88 ? -8.757 -6.329 -2.772 1.00 88.06 88 LYS A N 1
ATOM 653 C CA . LYS A 1 88 ? -8.319 -7.496 -3.566 1.00 88.06 88 LYS A CA 1
ATOM 654 C C . LYS A 1 88 ? -9.119 -8.767 -3.266 1.00 88.06 88 LYS A C 1
ATOM 656 O O . LYS A 1 88 ? -8.965 -9.754 -3.979 1.00 88.06 88 LYS A O 1
ATOM 661 N N . ARG A 1 89 ? -9.937 -8.775 -2.209 1.00 90.88 89 ARG A N 1
ATOM 662 C CA . ARG A 1 89 ? -10.824 -9.891 -1.853 1.00 90.88 89 ARG A CA 1
ATOM 663 C C . ARG A 1 89 ? -12.241 -9.734 -2.393 1.00 90.88 89 ARG A C 1
ATOM 665 O O . ARG A 1 89 ? -12.971 -10.724 -2.409 1.00 90.88 89 ARG A O 1
ATOM 672 N N . LEU A 1 90 ? -12.628 -8.544 -2.862 1.00 94.38 90 LEU A N 1
ATOM 673 C CA . LEU A 1 90 ? -13.991 -8.249 -3.306 1.00 94.38 90 LEU A CA 1
ATOM 674 C C . LEU A 1 90 ? -14.421 -9.167 -4.457 1.00 94.38 90 LEU A C 1
ATOM 676 O O . LEU A 1 90 ? -15.322 -9.985 -4.294 1.00 94.38 90 LEU A O 1
ATOM 680 N N . PHE A 1 91 ? -13.769 -9.069 -5.618 1.00 95.62 91 PHE A N 1
ATOM 681 C CA . PHE A 1 91 ? -14.198 -9.795 -6.817 1.00 95.62 91 PHE A CA 1
ATOM 682 C C . PHE A 1 91 ? -14.045 -11.320 -6.729 1.00 95.62 91 PHE A C 1
ATOM 684 O O . PHE A 1 91 ? -14.965 -12.004 -7.173 1.00 95.62 91 PHE A O 1
ATOM 691 N N . PRO A 1 92 ? -12.989 -11.890 -6.113 1.00 94.88 92 PRO A N 1
ATOM 692 C CA . PRO A 1 92 ? -12.919 -13.326 -5.862 1.00 94.88 92 PRO A CA 1
ATOM 693 C C . PRO A 1 92 ? -14.088 -13.839 -5.015 1.00 94.88 92 PRO A C 1
ATOM 695 O O . PRO A 1 92 ? -14.638 -14.899 -5.307 1.00 94.88 92 PRO A O 1
ATOM 698 N N . THR A 1 93 ? -14.493 -13.069 -4.002 1.00 95.19 93 THR A N 1
ATOM 699 C CA . THR A 1 93 ? -15.620 -13.410 -3.124 1.00 95.19 93 THR A CA 1
ATOM 700 C C . THR A 1 93 ? -16.953 -13.300 -3.869 1.00 95.19 93 THR A C 1
ATOM 702 O O . THR A 1 93 ? -17.765 -14.223 -3.815 1.00 95.19 93 THR A O 1
ATOM 705 N N . LEU A 1 94 ? -17.164 -12.217 -4.627 1.00 96.25 94 LEU A N 1
ATOM 706 C CA . LEU A 1 94 ? -18.371 -12.039 -5.440 1.00 96.25 94 LEU A CA 1
ATOM 707 C C . LEU A 1 94 ? -18.501 -13.119 -6.522 1.00 96.25 94 LEU A C 1
ATOM 709 O O . LEU A 1 94 ? -19.582 -13.669 -6.698 1.00 96.25 94 LEU A O 1
ATOM 713 N N . ALA A 1 95 ? -17.415 -13.458 -7.221 1.00 95.06 95 ALA A N 1
ATOM 714 C CA . ALA A 1 95 ? -17.416 -14.478 -8.267 1.00 95.06 95 ALA A CA 1
ATOM 715 C C . ALA A 1 95 ? -17.773 -15.868 -7.729 1.00 95.06 95 ALA A C 1
ATOM 717 O O . ALA A 1 95 ? -18.542 -16.593 -8.358 1.00 95.06 95 ALA A O 1
ATOM 718 N N . GLN A 1 96 ? -17.260 -16.228 -6.548 1.00 94.94 96 GLN A N 1
ATOM 719 C CA . GLN A 1 96 ? -17.614 -17.487 -5.897 1.00 94.94 96 GLN A CA 1
ATOM 720 C C . GLN A 1 96 ? -19.111 -17.537 -5.552 1.00 94.94 96 GLN A C 1
ATOM 722 O O . GLN A 1 96 ? -19.773 -18.517 -5.890 1.00 94.94 96 GLN A O 1
ATOM 727 N N . GLN A 1 97 ? -19.647 -16.487 -4.921 1.00 95.06 97 GLN A N 1
ATOM 728 C CA . GLN A 1 97 ? -21.069 -16.416 -4.560 1.00 95.06 97 GLN A CA 1
ATOM 729 C C . GLN A 1 97 ? -21.970 -16.435 -5.806 1.00 95.06 97 GLN A C 1
ATOM 731 O O . GLN A 1 97 ? -22.934 -17.198 -5.866 1.00 95.06 97 GLN A O 1
ATOM 736 N N . LEU A 1 98 ? -21.607 -15.679 -6.848 1.00 92.69 98 LEU A N 1
ATOM 737 C CA . LEU A 1 98 ? -22.330 -15.669 -8.122 1.00 92.69 98 LEU A CA 1
ATOM 738 C C . LEU A 1 98 ? -22.331 -17.044 -8.794 1.00 92.69 98 LEU A C 1
ATOM 740 O O . LEU A 1 98 ? -23.372 -17.472 -9.280 1.00 92.69 98 LEU A O 1
ATOM 744 N N . ALA A 1 99 ? -21.202 -17.756 -8.803 1.00 92.69 99 ALA A N 1
ATOM 745 C CA . ALA A 1 99 ? -21.116 -19.104 -9.362 1.00 92.69 99 ALA A CA 1
ATOM 746 C C . ALA A 1 99 ? -21.986 -20.122 -8.602 1.00 92.69 99 ALA A C 1
ATOM 748 O O . ALA A 1 99 ? -22.494 -21.062 -9.209 1.00 92.69 99 ALA A O 1
ATOM 749 N N . GLN A 1 100 ? -22.181 -19.932 -7.293 1.00 90.94 100 GLN A N 1
ATOM 750 C CA . GLN A 1 100 ? -23.070 -20.766 -6.477 1.00 90.94 100 GLN A CA 1
ATOM 751 C C . GLN A 1 100 ? -24.550 -20.459 -6.737 1.00 90.94 100 GLN A C 1
ATOM 753 O O . GLN A 1 100 ? -25.356 -21.381 -6.856 1.00 90.94 100 GLN A O 1
ATOM 758 N N . LYS A 1 101 ? -24.918 -19.175 -6.840 1.00 89.75 101 LYS A N 1
ATOM 759 C CA . LYS A 1 101 ? -26.307 -18.740 -7.080 1.00 89.75 101 LYS A CA 1
ATOM 760 C C . LYS A 1 101 ? -26.737 -18.908 -8.540 1.00 89.75 101 LYS A C 1
ATOM 762 O O . LYS A 1 101 ? -27.915 -19.126 -8.810 1.00 89.75 101 LYS A O 1
ATOM 767 N N . VAL A 1 102 ? -25.792 -18.857 -9.480 1.00 88.19 102 VAL A N 1
ATOM 768 C CA . VAL A 1 102 ? -26.009 -19.040 -10.921 1.00 88.19 102 VAL A CA 1
ATOM 769 C C . VAL A 1 102 ? -25.130 -20.194 -11.417 1.00 88.19 102 VAL A C 1
ATOM 771 O O . VAL A 1 102 ? -24.027 -19.959 -11.914 1.00 88.19 102 VAL A O 1
ATOM 774 N N . PRO A 1 103 ? -25.611 -21.452 -11.366 1.00 87.69 103 PRO A N 1
ATOM 775 C CA . PRO A 1 103 ? -24.802 -22.629 -11.707 1.00 87.69 103 PRO A CA 1
ATOM 776 C C . PRO A 1 103 ? -24.176 -22.595 -13.110 1.00 87.69 103 PRO A C 1
ATOM 778 O O . PRO A 1 103 ? -23.116 -23.168 -13.338 1.00 87.69 103 PRO A O 1
ATOM 781 N N . ARG A 1 104 ? -24.790 -21.874 -14.061 1.00 88.56 104 ARG A N 1
ATOM 782 C CA . ARG A 1 104 ? -24.250 -21.683 -15.420 1.00 88.56 104 ARG A CA 1
ATOM 783 C C . ARG A 1 104 ? -22.932 -20.897 -15.450 1.00 88.56 104 ARG A C 1
ATOM 785 O O . ARG A 1 104 ? -22.164 -21.064 -16.390 1.00 88.56 104 ARG A O 1
ATOM 792 N N . LEU A 1 105 ? -22.659 -20.068 -14.439 1.00 89.94 105 LEU A N 1
ATOM 793 C CA . LEU A 1 105 ? -21.387 -19.353 -14.295 1.00 89.94 105 LEU A CA 1
ATOM 794 C C . LEU A 1 105 ? -20.279 -20.245 -13.729 1.00 89.94 105 LEU A C 1
ATOM 796 O O . LEU A 1 105 ? -19.107 -19.979 -13.978 1.00 89.94 105 LEU A O 1
ATOM 800 N N . GLN A 1 106 ? -20.621 -21.315 -13.006 1.00 91.81 106 GLN A N 1
ATOM 801 C CA . GLN A 1 106 ? -19.653 -22.186 -12.344 1.00 91.81 106 GLN A CA 1
ATOM 802 C C . GLN A 1 106 ? -18.556 -22.738 -13.275 1.00 91.81 106 GLN A C 1
ATOM 804 O O . GLN A 1 106 ? -17.387 -22.568 -12.926 1.00 91.81 106 GLN A O 1
ATOM 809 N N . PRO A 1 107 ? -18.853 -23.339 -14.449 1.00 93.25 107 PRO A N 1
ATOM 810 C CA . PRO A 1 107 ? -17.799 -23.846 -15.331 1.00 93.25 107 PRO A CA 1
ATOM 811 C C . PRO A 1 107 ? -16.937 -22.724 -15.925 1.00 93.25 107 PRO A C 1
ATOM 813 O O . PRO A 1 107 ? -15.746 -22.920 -16.145 1.00 93.25 107 PRO A O 1
ATOM 816 N N . LEU A 1 108 ? -17.510 -21.538 -16.148 1.00 92.69 108 LEU A N 1
ATOM 817 C CA . LEU A 1 108 ? -16.796 -20.389 -16.710 1.00 92.69 108 LEU A CA 1
ATOM 818 C C . LEU A 1 108 ? -15.837 -19.770 -15.686 1.00 92.69 108 LEU A C 1
ATOM 820 O O . LEU A 1 108 ? -14.689 -19.478 -16.011 1.00 92.69 108 LEU A O 1
ATOM 824 N N . VAL A 1 109 ? -16.280 -19.632 -14.433 1.00 92.88 109 VAL A N 1
ATOM 825 C CA . VAL A 1 109 ? -15.434 -19.166 -13.326 1.00 92.88 109 VAL A CA 1
ATOM 826 C C . VAL A 1 109 ? -14.364 -20.207 -12.986 1.00 92.88 109 VAL A C 1
ATOM 828 O O . VAL A 1 109 ? -13.214 -19.835 -12.769 1.00 92.88 109 VAL A O 1
ATOM 831 N N . ALA A 1 110 ? -14.701 -21.503 -12.977 1.00 92.31 110 ALA A N 1
ATOM 832 C CA . ALA A 1 110 ? -13.728 -22.575 -12.750 1.00 92.31 110 ALA A CA 1
ATOM 833 C C . ALA A 1 110 ? -12.616 -22.546 -13.804 1.00 92.31 110 ALA A C 1
ATOM 835 O O . ALA A 1 110 ? -11.442 -22.507 -13.446 1.00 92.31 110 ALA A O 1
ATOM 836 N N . ARG A 1 111 ? -12.984 -22.434 -15.084 1.00 92.19 111 ARG A N 1
ATOM 837 C CA . ARG A 1 111 ? -12.031 -22.301 -16.187 1.00 92.19 111 ARG A CA 1
ATOM 838 C C . ARG A 1 111 ? -11.127 -21.075 -16.037 1.00 92.19 111 ARG A C 1
ATOM 840 O O . ARG A 1 111 ? -9.921 -21.197 -16.204 1.00 92.19 111 ARG A O 1
ATOM 847 N N . ALA A 1 112 ? -11.676 -19.921 -15.657 1.00 90.75 112 ALA A N 1
ATOM 848 C CA . ALA A 1 112 ? -10.879 -18.714 -15.424 1.00 90.75 112 ALA A CA 1
ATOM 849 C C . ALA A 1 112 ? -9.848 -18.882 -14.289 1.00 90.75 112 ALA A C 1
ATOM 851 O O . ALA A 1 112 ? -8.778 -18.274 -14.324 1.00 90.75 112 ALA A O 1
ATOM 852 N N . VAL A 1 113 ? -10.157 -19.704 -13.280 1.00 92.00 113 VAL A N 1
ATOM 853 C CA . VAL A 1 113 ? -9.235 -20.037 -12.182 1.00 92.00 113 VAL A CA 1
ATOM 854 C C . VAL A 1 113 ? -8.212 -21.093 -12.604 1.00 92.00 113 VAL A C 1
ATOM 856 O O . VAL A 1 113 ? -7.058 -20.997 -12.201 1.00 92.00 113 VAL A O 1
ATOM 859 N N . GLU A 1 114 ? -8.601 -22.077 -13.414 1.00 90.88 114 GLU A N 1
ATOM 860 C CA . GLU A 1 114 ? -7.692 -23.092 -13.964 1.00 90.88 114 GLU A CA 1
ATOM 861 C C . GLU A 1 114 ? -6.661 -22.477 -14.919 1.00 90.88 114 GLU A C 1
ATOM 863 O O . GLU A 1 114 ? -5.476 -22.790 -14.826 1.00 90.88 114 GLU A O 1
ATOM 868 N N . GLU A 1 115 ? -7.093 -21.559 -15.788 1.00 90.69 115 GLU A N 1
ATOM 869 C CA . GLU A 1 115 ? -6.220 -20.828 -16.716 1.00 90.69 115 GLU A CA 1
ATOM 870 C C . GLU A 1 115 ? -5.295 -19.839 -15.984 1.00 90.69 115 GLU A C 1
ATOM 872 O O . GLU A 1 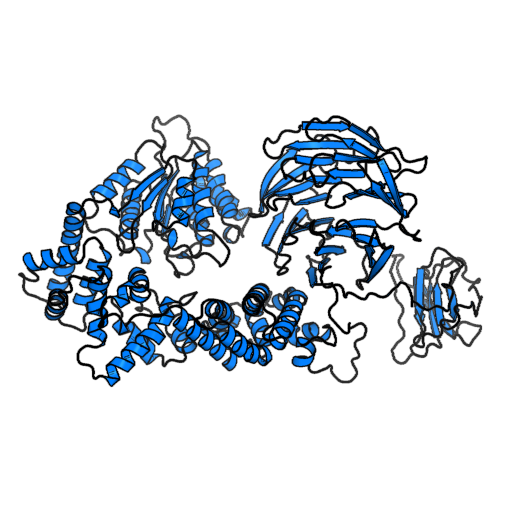115 ? -4.224 -19.502 -16.483 1.00 90.69 115 GLU A O 1
ATOM 877 N N . ASN A 1 116 ? -5.676 -19.377 -14.788 1.00 88.19 116 ASN A N 1
ATOM 878 C CA . ASN A 1 116 ? -4.888 -18.431 -14.003 1.00 88.19 116 ASN A CA 1
ATOM 879 C C . ASN A 1 116 ? -5.037 -18.682 -12.486 1.00 88.19 116 ASN A C 1
ATOM 881 O O . ASN A 1 116 ? -5.805 -17.986 -11.810 1.00 88.19 116 ASN A O 1
ATOM 885 N N . PRO A 1 117 ? -4.266 -19.629 -11.916 1.00 85.06 117 PRO A N 1
ATOM 886 C CA . PRO A 1 117 ? -4.392 -20.028 -10.508 1.00 85.06 117 PRO A CA 1
ATOM 887 C C . PRO A 1 117 ? -4.172 -18.886 -9.503 1.00 85.06 117 PRO A C 1
ATOM 889 O O . PRO A 1 117 ? -4.748 -18.877 -8.413 1.00 85.06 117 PRO A O 1
ATOM 892 N N . GLU A 1 118 ? -3.376 -17.885 -9.883 1.00 86.06 118 GLU A N 1
ATOM 893 C CA . GLU A 1 118 ? -3.015 -16.728 -9.058 1.00 86.06 118 GLU A CA 1
ATOM 894 C C . GLU A 1 118 ? -3.918 -15.503 -9.299 1.00 86.06 118 GLU A C 1
ATOM 896 O O . GLU A 1 118 ? -3.650 -14.417 -8.778 1.00 86.06 118 GLU A O 1
ATOM 901 N N . ILE A 1 119 ? -5.028 -15.653 -10.039 1.00 88.56 119 ILE A N 1
ATOM 902 C CA . ILE A 1 119 ? -5.954 -14.558 -10.379 1.00 88.56 119 ILE A CA 1
ATOM 903 C C . ILE A 1 119 ? -6.411 -13.757 -9.152 1.00 88.56 119 ILE A C 1
ATOM 905 O O . ILE A 1 119 ? -6.496 -12.534 -9.205 1.00 88.56 119 ILE A O 1
ATOM 909 N N . GLY A 1 120 ? -6.609 -14.414 -8.007 1.00 78.62 120 GLY A N 1
ATOM 910 C CA . GLY A 1 120 ? -7.009 -13.762 -6.757 1.00 78.62 120 GLY A CA 1
ATOM 911 C C . GLY A 1 120 ? -5.943 -12.874 -6.099 1.00 78.62 120 GLY A C 1
ATOM 912 O O . GLY A 1 120 ? -6.253 -12.190 -5.126 1.00 78.62 120 GLY A O 1
ATOM 913 N N . LYS A 1 121 ? -4.700 -12.876 -6.596 1.00 79.81 121 LYS A N 1
ATOM 914 C CA . LYS A 1 121 ? -3.622 -11.964 -6.173 1.00 79.81 121 LYS A CA 1
ATOM 915 C C . LYS A 1 121 ? -3.336 -10.862 -7.205 1.00 79.81 121 LYS A C 1
ATOM 917 O O . LYS A 1 121 ? -2.568 -9.948 -6.905 1.00 79.81 121 LYS A O 1
ATOM 922 N N . LYS A 1 122 ? -3.954 -10.921 -8.394 1.00 84.50 122 LYS A N 1
ATOM 923 C CA . LYS A 1 122 ? -3.813 -9.909 -9.456 1.00 84.50 122 LYS A CA 1
ATOM 924 C C . LYS A 1 122 ? -4.564 -8.611 -9.126 1.00 84.50 122 LYS A C 1
ATOM 926 O O . LYS A 1 122 ? -5.258 -8.516 -8.114 1.00 84.50 122 LYS A O 1
ATOM 931 N N . ALA A 1 123 ? -4.394 -7.592 -9.970 1.00 86.56 123 ALA A N 1
ATOM 932 C CA . ALA A 1 123 ? -5.070 -6.301 -9.844 1.00 86.56 123 ALA A CA 1
ATOM 933 C C . ALA A 1 123 ? -6.605 -6.431 -9.913 1.00 86.56 123 ALA A C 1
ATOM 935 O O . ALA A 1 123 ? -7.137 -7.370 -10.500 1.00 86.56 123 ALA A O 1
ATOM 936 N N . LEU A 1 124 ? -7.328 -5.455 -9.350 1.00 89.12 124 LEU A N 1
ATOM 937 C CA . LEU A 1 124 ? -8.797 -5.464 -9.284 1.00 89.12 124 LEU A CA 1
ATOM 938 C C . LEU A 1 124 ? -9.469 -5.598 -10.656 1.00 89.12 124 LEU A C 1
ATOM 940 O O . LEU A 1 124 ? -10.489 -6.269 -10.771 1.00 89.12 124 LEU A O 1
ATOM 944 N N . ARG A 1 125 ? -8.894 -4.982 -11.694 1.00 88.56 125 ARG A N 1
ATOM 945 C CA . ARG A 1 125 ? -9.428 -5.063 -13.061 1.00 88.56 125 ARG A CA 1
ATOM 946 C C . ARG A 1 125 ? -9.289 -6.457 -13.652 1.00 88.56 125 ARG A C 1
ATOM 948 O O . ARG A 1 125 ? -10.261 -6.971 -14.179 1.00 88.56 125 ARG A O 1
ATOM 955 N N . GLU A 1 126 ? -8.134 -7.088 -13.471 1.00 90.19 126 GLU A N 1
ATOM 956 C CA . GLU A 1 126 ? -7.890 -8.471 -13.883 1.00 90.19 126 GLU A CA 1
ATOM 957 C C . GLU A 1 126 ? -8.852 -9.432 -13.182 1.00 90.19 126 GLU A C 1
ATOM 959 O O . GLU A 1 126 ? -9.514 -10.245 -13.827 1.00 90.19 126 GLU A O 1
ATOM 964 N N . GLN A 1 127 ? -9.001 -9.285 -11.861 1.00 93.62 127 GLN A N 1
ATOM 965 C CA . GLN A 1 127 ? -9.965 -10.067 -11.091 1.00 93.62 127 GLN A CA 1
ATOM 966 C C . GLN A 1 127 ? -11.391 -9.870 -11.618 1.00 93.62 127 GLN A C 1
ATOM 968 O O . GLN A 1 127 ? -12.091 -10.848 -11.849 1.00 93.62 127 GLN A O 1
ATOM 973 N N . TRP A 1 128 ? -11.821 -8.626 -11.839 1.00 94.88 128 TRP A N 1
ATOM 974 C CA . TRP A 1 128 ? -13.140 -8.320 -12.393 1.00 94.88 128 TRP A CA 1
ATOM 975 C C . TRP A 1 128 ? -13.338 -8.909 -13.788 1.00 94.88 128 TRP A C 1
ATOM 977 O O . TRP A 1 128 ? -14.335 -9.590 -14.022 1.00 94.88 128 TRP A O 1
ATOM 987 N N . ASN A 1 129 ? -12.388 -8.679 -14.696 1.00 92.88 129 ASN A N 1
ATOM 988 C CA . ASN A 1 129 ? -12.450 -9.124 -16.080 1.00 92.88 129 ASN A CA 1
ATOM 989 C C . ASN A 1 129 ? -12.577 -10.647 -16.149 1.00 92.88 129 ASN A C 1
ATOM 991 O O . ASN A 1 129 ? -13.509 -11.145 -16.772 1.00 92.88 129 ASN A O 1
ATOM 995 N N . HIS A 1 130 ? -11.695 -11.386 -15.474 1.00 92.44 130 HIS A N 1
ATOM 996 C CA . HIS A 1 130 ? -11.643 -12.844 -15.584 1.00 92.44 130 HIS A CA 1
ATOM 997 C C . HIS A 1 130 ? -12.643 -13.576 -14.685 1.00 92.44 130 HIS A C 1
ATOM 999 O O . HIS A 1 130 ? -13.153 -14.616 -15.087 1.00 92.44 130 HIS A O 1
ATOM 1005 N N . LEU A 1 131 ? -12.935 -13.074 -13.481 1.00 94.81 131 LEU A N 1
ATOM 1006 C CA . LEU A 1 131 ? -13.791 -13.789 -12.525 1.00 94.81 131 LEU A CA 1
ATOM 1007 C C . LEU A 1 131 ? -15.264 -13.392 -12.606 1.00 94.81 131 LEU A C 1
ATOM 1009 O O . LEU A 1 131 ? -16.113 -14.174 -12.188 1.00 94.81 131 LEU A O 1
ATOM 1013 N N . VAL A 1 132 ? -15.578 -12.197 -13.116 1.00 93.56 132 VAL A N 1
ATOM 1014 C CA . VAL A 1 132 ? -16.957 -11.692 -13.175 1.00 93.56 132 VAL A CA 1
ATOM 1015 C C . VAL A 1 132 ? -17.363 -11.378 -14.609 1.00 93.56 132 VAL A C 1
ATOM 1017 O O . VAL A 1 132 ? -18.246 -12.043 -15.134 1.00 93.56 132 VAL A O 1
ATOM 1020 N N . LEU A 1 133 ? -16.719 -10.414 -15.272 1.00 92.25 133 LEU A N 1
ATOM 1021 C CA . LEU A 1 133 ? -17.181 -9.871 -16.551 1.00 92.25 133 LEU A CA 1
ATOM 1022 C C . LEU A 1 133 ? -17.161 -10.899 -17.689 1.00 92.25 133 LEU A C 1
ATOM 1024 O O . LEU A 1 133 ? -18.179 -11.064 -18.349 1.00 92.25 133 LEU A O 1
ATOM 1028 N N . GLN A 1 134 ? -16.041 -11.584 -17.934 1.00 91.12 134 GLN A N 1
ATOM 1029 C CA . GLN A 1 134 ? -15.929 -12.577 -19.009 1.00 91.12 134 GLN A CA 1
ATOM 1030 C C . GLN A 1 134 ? -16.834 -13.797 -18.775 1.00 91.12 134 GLN A C 1
ATOM 1032 O O . GLN A 1 134 ? -17.549 -14.166 -19.704 1.00 91.12 134 GLN A O 1
ATOM 1037 N N . PRO A 1 135 ? -16.905 -14.392 -17.564 1.00 91.12 135 PRO A N 1
ATOM 1038 C CA . PRO A 1 135 ? -17.879 -15.444 -17.274 1.00 91.12 135 PRO A CA 1
ATOM 1039 C C . PRO A 1 135 ? -19.324 -15.007 -17.511 1.00 91.12 135 PRO A C 1
ATOM 1041 O O . PRO A 1 135 ? -20.110 -15.761 -18.071 1.00 91.12 135 PRO A O 1
ATOM 1044 N N . VAL A 1 136 ? -19.666 -13.780 -17.120 1.00 88.81 136 VAL A N 1
ATOM 1045 C CA . VAL A 1 136 ? -20.992 -13.189 -17.321 1.00 88.81 136 VAL A CA 1
ATOM 1046 C C . VAL A 1 136 ? -21.246 -13.033 -18.828 1.00 88.81 136 VAL A C 1
ATOM 1048 O O . VAL A 1 136 ? -22.157 -13.683 -19.343 1.00 88.81 136 VAL A O 1
ATOM 1051 N N . LEU A 1 137 ? -20.375 -12.344 -19.576 1.00 86.94 137 LEU A N 1
ATOM 1052 C CA . LEU A 1 137 ? -20.482 -12.162 -21.035 1.00 86.94 137 LEU A CA 1
ATOM 1053 C C . LEU A 1 137 ? -20.495 -13.474 -21.837 1.00 86.94 137 LEU A C 1
ATOM 1055 O O . LEU A 1 137 ? -21.137 -13.537 -22.883 1.00 86.94 137 LEU A O 1
ATOM 1059 N N . GLY A 1 138 ? -19.803 -14.509 -21.359 1.00 83.94 138 GLY A N 1
ATOM 1060 C CA . GLY A 1 138 ? -19.725 -15.829 -21.987 1.00 83.94 138 GLY A CA 1
ATOM 1061 C C . GLY A 1 138 ? -20.980 -16.690 -21.822 1.00 83.94 138 GLY A C 1
ATOM 1062 O O . GLY A 1 138 ? -21.036 -17.792 -22.367 1.00 83.94 138 GLY A O 1
ATOM 1063 N N . LEU A 1 139 ? -21.994 -16.226 -21.082 1.00 83.25 139 LEU A N 1
ATOM 1064 C CA . LEU A 1 139 ? -23.257 -16.944 -20.946 1.00 83.25 139 LEU A CA 1
ATOM 1065 C C . LEU A 1 139 ? -24.066 -16.900 -22.243 1.00 83.25 139 LEU A C 1
ATOM 1067 O O . LEU A 1 139 ? -24.552 -15.848 -22.670 1.00 83.25 139 LEU A O 1
ATOM 1071 N N . GLU A 1 140 ? -24.323 -18.083 -22.793 1.00 73.38 140 GLU A N 1
ATOM 1072 C CA . GLU A 1 140 ? -25.241 -18.238 -23.916 1.00 73.38 140 GLU A CA 1
ATOM 1073 C C . GLU A 1 140 ? -26.646 -17.686 -23.579 1.00 73.38 140 GLU A C 1
ATOM 1075 O O . GLU A 1 140 ? -27.114 -17.819 -22.438 1.00 73.38 140 GLU A O 1
ATOM 1080 N N . PRO A 1 141 ? -27.357 -17.081 -24.545 1.00 66.75 141 PRO A N 1
ATOM 1081 C CA . PRO A 1 141 ? -28.738 -16.648 -24.351 1.00 66.75 141 PRO A CA 1
ATOM 1082 C C . PRO A 1 141 ? -29.629 -17.811 -23.899 1.00 66.75 141 PRO A C 1
ATOM 1084 O O . PRO A 1 141 ? -29.402 -18.960 -24.279 1.00 66.75 141 PRO A O 1
ATOM 1087 N N . TYR A 1 142 ? -30.664 -17.530 -23.102 1.00 63.66 142 TYR A N 1
ATOM 1088 C CA . TYR A 1 142 ? -31.661 -18.553 -22.778 1.00 63.66 142 TYR A CA 1
ATOM 1089 C C . TYR A 1 142 ? -32.299 -19.107 -24.068 1.00 63.66 142 TYR A C 1
ATOM 1091 O O . TYR A 1 142 ? -32.574 -18.334 -24.996 1.00 63.66 142 TYR A O 1
ATOM 1099 N N . PRO A 1 143 ? -32.564 -20.426 -24.153 1.00 57.75 143 PRO A N 1
ATOM 1100 C CA . PRO A 1 143 ? -33.374 -20.962 -25.235 1.00 57.75 143 PRO A CA 1
ATOM 1101 C C . PRO A 1 143 ? -34.726 -20.237 -25.238 1.00 57.75 143 PRO A C 1
ATOM 1103 O O . PRO A 1 143 ? -35.354 -20.109 -24.192 1.00 57.75 143 PRO A O 1
ATOM 1106 N N . LYS A 1 144 ? -35.162 -19.760 -26.413 1.00 51.12 144 LYS A N 1
ATOM 1107 C CA . LYS A 1 144 ? -36.343 -18.897 -26.663 1.00 51.12 144 LYS A CA 1
ATOM 1108 C C . LYS A 1 144 ? -37.719 -19.502 -26.284 1.00 51.12 144 LYS A C 1
ATOM 1110 O O . LYS A 1 144 ? -38.723 -19.146 -26.894 1.00 51.12 144 LYS A O 1
ATOM 1115 N N . ALA A 1 145 ? -37.782 -20.447 -25.350 1.00 47.19 145 ALA A N 1
ATOM 1116 C CA . ALA A 1 145 ? -38.983 -21.204 -25.008 1.00 47.19 145 ALA A CA 1
ATOM 1117 C C . ALA A 1 145 ? -39.742 -20.684 -23.771 1.00 47.19 145 ALA A C 1
ATOM 1119 O O . ALA A 1 145 ? -40.849 -21.156 -23.532 1.00 47.19 145 ALA A O 1
ATOM 1120 N N . GLU A 1 146 ? -39.217 -19.706 -23.024 1.00 48.19 146 GLU A N 1
ATOM 1121 C CA . GLU A 1 146 ? -39.936 -19.086 -21.900 1.00 48.19 146 GLU A CA 1
ATOM 1122 C C . GLU A 1 146 ? -40.205 -17.592 -22.174 1.00 48.19 146 GLU A C 1
ATOM 1124 O O . GLU A 1 146 ? -39.288 -16.870 -22.569 1.00 48.19 146 GLU A O 1
ATOM 1129 N N . PRO A 1 147 ? -41.458 -17.116 -22.023 1.00 47.66 147 PRO A N 1
ATOM 1130 C CA . PRO A 1 147 ? -41.860 -15.748 -22.358 1.00 47.66 147 PRO A CA 1
ATOM 1131 C C . PRO A 1 147 ? -41.458 -14.687 -21.317 1.00 47.66 147 PRO A C 1
ATOM 1133 O O . PRO A 1 147 ? -41.763 -13.512 -21.519 1.00 47.66 147 PRO A O 1
ATOM 1136 N N . ASP A 1 148 ? -40.767 -15.064 -20.240 1.00 56.16 148 ASP A N 1
ATOM 1137 C CA . ASP A 1 148 ? -40.366 -14.138 -19.184 1.00 56.16 148 ASP A CA 1
ATOM 1138 C C . ASP A 1 148 ? -38.918 -13.666 -19.360 1.00 56.16 148 ASP A C 1
ATOM 1140 O O . ASP A 1 148 ? -37.977 -14.442 -19.523 1.00 56.16 148 ASP A O 1
ATOM 1144 N N . THR A 1 149 ? -38.741 -12.347 -19.310 1.00 57.34 149 THR A N 1
ATOM 1145 C CA . THR A 1 149 ? -37.417 -11.715 -19.231 1.00 57.34 149 THR A CA 1
ATOM 1146 C C . THR A 1 149 ? -36.702 -12.256 -17.983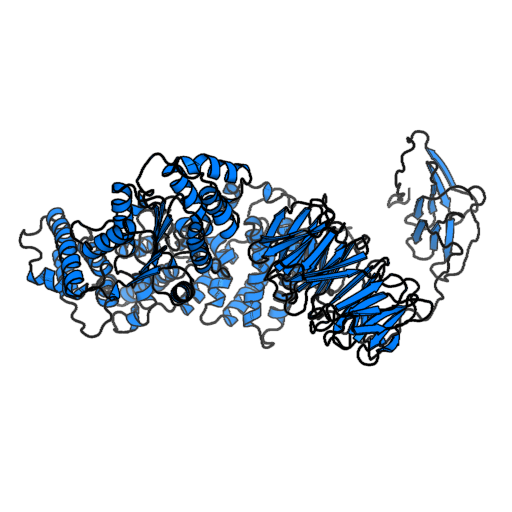 1.00 57.34 149 THR A C 1
ATOM 1148 O O . THR A 1 149 ? -37.316 -12.233 -16.912 1.00 57.34 149 THR A O 1
ATOM 1151 N N . PRO A 1 150 ? -35.441 -12.724 -18.059 1.00 63.72 150 PRO A N 1
ATOM 1152 C CA . PRO A 1 150 ? -34.749 -13.265 -16.893 1.00 63.72 150 PRO A CA 1
ATOM 1153 C C . PRO A 1 150 ? -34.707 -12.226 -15.768 1.00 63.72 150 PRO A C 1
ATOM 1155 O O . PRO A 1 150 ? -34.357 -11.062 -15.992 1.00 63.72 150 PRO A O 1
ATOM 1158 N N . ALA A 1 151 ? -35.098 -12.651 -14.564 1.00 72.94 151 ALA A N 1
ATOM 1159 C CA . ALA A 1 151 ? -35.147 -11.779 -13.398 1.00 72.94 151 ALA A CA 1
ATOM 1160 C C . ALA A 1 151 ? -33.760 -11.162 -13.127 1.00 72.94 151 ALA A C 1
ATOM 1162 O O . ALA A 1 151 ? -32.742 -11.846 -13.275 1.00 72.94 151 ALA A O 1
ATOM 1163 N N . PRO A 1 152 ? -33.694 -9.874 -12.750 1.00 84.00 152 PRO A N 1
ATOM 1164 C CA . PRO A 1 152 ? -32.427 -9.223 -12.470 1.00 84.00 152 PRO A CA 1
ATOM 1165 C C . PRO A 1 152 ? -31.764 -9.810 -11.226 1.00 84.00 152 PRO A C 1
ATOM 1167 O O . PRO A 1 152 ? -32.416 -10.068 -10.217 1.00 84.00 152 PRO A O 1
ATOM 1170 N N . ILE A 1 153 ? -30.446 -9.951 -11.297 1.00 90.69 153 ILE A N 1
ATOM 1171 C CA . ILE A 1 153 ? -29.603 -10.337 -10.173 1.00 90.69 153 ILE A CA 1
ATOM 1172 C C . ILE A 1 153 ? -29.066 -9.071 -9.515 1.00 90.69 153 ILE A C 1
ATOM 1174 O O . ILE A 1 153 ? -28.527 -8.190 -10.185 1.00 90.69 153 ILE A O 1
ATOM 1178 N N . VAL A 1 154 ? -29.179 -8.984 -8.197 1.00 94.31 154 VAL A N 1
ATOM 1179 C CA . VAL A 1 154 ? -28.666 -7.869 -7.402 1.00 94.31 154 VAL A CA 1
ATOM 1180 C C . VAL A 1 154 ? -27.433 -8.314 -6.627 1.00 94.31 154 VAL A C 1
ATOM 1182 O O . VAL A 1 154 ? -27.420 -9.370 -5.995 1.00 94.31 154 VAL A O 1
ATOM 1185 N N . ILE A 1 155 ? -26.396 -7.484 -6.665 1.00 96.69 155 ILE A N 1
ATOM 1186 C CA . ILE A 1 155 ? -25.190 -7.609 -5.853 1.00 96.69 155 ILE A CA 1
ATOM 1187 C C . ILE A 1 155 ? -25.196 -6.483 -4.821 1.00 96.69 155 ILE A C 1
ATOM 1189 O O . ILE A 1 155 ? -25.323 -5.311 -5.180 1.00 96.69 155 ILE A O 1
ATOM 1193 N N . VAL A 1 156 ? -25.060 -6.828 -3.543 1.00 97.88 156 VAL A N 1
ATOM 1194 C CA . VAL A 1 156 ? -25.056 -5.857 -2.438 1.00 97.88 156 VAL A CA 1
ATOM 1195 C C . VAL A 1 156 ? -23.621 -5.593 -1.987 1.00 97.88 156 VAL A C 1
ATOM 1197 O O . VAL A 1 156 ? -22.907 -6.521 -1.625 1.00 97.88 156 VAL A O 1
ATOM 1200 N N . ILE A 1 157 ? -23.193 -4.333 -1.996 1.00 97.38 157 ILE A N 1
ATOM 1201 C CA . ILE A 1 157 ? -21.878 -3.897 -1.514 1.00 97.38 157 ILE A CA 1
ATOM 1202 C C . ILE A 1 157 ? -22.098 -2.858 -0.413 1.00 97.38 157 ILE A C 1
ATOM 1204 O O . ILE A 1 157 ? -22.508 -1.729 -0.691 1.00 97.38 157 ILE A O 1
ATOM 1208 N N . ASP A 1 158 ? -21.831 -3.238 0.832 1.00 95.56 158 ASP A N 1
ATOM 1209 C CA . ASP A 1 158 ? -21.953 -2.354 1.994 1.00 95.56 158 ASP A CA 1
ATOM 1210 C C . ASP A 1 158 ? -20.614 -1.716 2.374 1.00 95.56 158 ASP A C 1
ATOM 1212 O O . ASP A 1 158 ? -19.555 -2.310 2.168 1.00 95.56 158 ASP A O 1
ATOM 1216 N N . ALA A 1 159 ? -20.689 -0.520 2.963 1.00 89.31 159 ALA A N 1
ATOM 1217 C CA . ALA A 1 159 ? -19.568 0.223 3.533 1.00 89.31 159 ALA A CA 1
ATOM 1218 C C . ALA A 1 159 ? -18.375 0.400 2.575 1.00 89.31 159 ALA A C 1
ATOM 1220 O O . ALA A 1 159 ? -17.224 0.255 2.971 1.00 89.31 159 ALA A O 1
ATOM 1221 N N . LEU A 1 160 ? -18.619 0.746 1.306 1.00 89.62 160 LEU A N 1
ATOM 1222 C CA . LEU A 1 160 ? -17.547 0.879 0.306 1.00 89.62 160 LEU A CA 1
ATOM 1223 C C . LEU A 1 160 ? -16.451 1.891 0.713 1.00 89.62 160 LEU A C 1
ATOM 1225 O O . LEU A 1 160 ? -15.294 1.732 0.334 1.00 89.62 160 LEU A O 1
ATOM 1229 N N . ASP A 1 161 ? -16.794 2.908 1.508 1.00 85.25 161 ASP A N 1
ATOM 1230 C CA . ASP A 1 161 ? -15.846 3.870 2.096 1.00 85.25 161 ASP A CA 1
ATOM 1231 C C . ASP A 1 161 ? -14.905 3.267 3.157 1.00 85.25 161 ASP A C 1
ATOM 1233 O O . ASP A 1 161 ? -13.905 3.879 3.527 1.00 85.25 161 ASP A O 1
ATOM 1237 N N . GLU A 1 162 ? -15.195 2.061 3.641 1.00 82.44 162 GLU A N 1
ATOM 1238 C CA . GLU A 1 162 ? -14.364 1.310 4.584 1.00 82.44 162 GLU A CA 1
ATOM 1239 C C . GLU A 1 162 ? -13.340 0.389 3.905 1.00 82.44 162 GLU A C 1
ATOM 1241 O O . GLU A 1 162 ? -12.597 -0.319 4.586 1.00 82.44 162 GLU A O 1
ATOM 1246 N N . CYS A 1 163 ? -13.272 0.415 2.575 1.00 80.69 163 CYS A N 1
ATOM 1247 C CA . CYS A 1 163 ? -12.212 -0.221 1.809 1.00 80.69 163 CYS A CA 1
ATOM 1248 C C . CYS A 1 163 ? -10.863 0.454 2.127 1.00 80.69 163 CYS A C 1
ATOM 1250 O O . CYS A 1 163 ? -10.663 1.634 1.827 1.00 80.69 163 CYS A O 1
ATOM 1252 N N . ASP A 1 164 ? -9.932 -0.283 2.735 1.00 65.56 164 ASP A N 1
ATOM 1253 C CA . ASP A 1 164 ? -8.599 0.217 3.064 1.00 65.56 164 ASP A CA 1
ATOM 1254 C C . ASP A 1 164 ? -7.827 0.486 1.762 1.00 65.56 164 ASP A C 1
ATOM 1256 O O . ASP A 1 164 ? -7.530 -0.427 0.993 1.00 65.56 164 ASP A O 1
ATOM 1260 N N . SER A 1 165 ? -7.487 1.752 1.504 1.00 56.72 165 SER A N 1
ATOM 1261 C CA . SER A 1 165 ? -6.544 2.103 0.443 1.00 56.72 165 SER A CA 1
ATOM 1262 C C . SER A 1 165 ? -5.129 1.782 0.927 1.00 56.72 165 SER A C 1
ATOM 1264 O O . SER A 1 165 ? -4.640 2.448 1.850 1.00 56.72 165 SER A O 1
ATOM 1266 N N . GLU A 1 166 ? -4.438 0.821 0.303 1.00 52.69 166 GLU A N 1
ATOM 1267 C CA . GLU A 1 166 ? -2.970 0.777 0.378 1.00 52.69 166 GLU A CA 1
ATOM 1268 C C . GLU A 1 166 ? -2.466 2.194 0.052 1.00 52.69 166 GLU A C 1
ATOM 1270 O O . GLU A 1 166 ? -2.971 2.818 -0.888 1.00 52.69 166 GLU A O 1
ATOM 1275 N N . MET A 1 167 ? -1.548 2.750 0.862 1.00 39.53 167 MET A N 1
ATOM 1276 C CA . MET A 1 167 ? -1.008 4.091 0.609 1.00 39.53 167 MET A CA 1
ATOM 1277 C C . MET A 1 167 ? -0.620 4.151 -0.871 1.00 39.53 167 MET A C 1
ATOM 1279 O O . MET A 1 167 ? 0.192 3.344 -1.308 1.00 39.53 167 MET A O 1
ATOM 1283 N N . HIS A 1 168 ? -1.259 5.051 -1.628 1.00 39.50 168 HIS A N 1
ATOM 1284 C CA . HIS A 1 168 ? -1.105 5.268 -3.077 1.00 39.50 168 HIS A CA 1
ATOM 1285 C C . HIS A 1 168 ? -2.069 4.548 -4.056 1.00 39.50 168 HIS A C 1
ATOM 1287 O O . HIS A 1 168 ? -1.937 4.794 -5.253 1.00 39.50 168 HIS A O 1
ATOM 1293 N N . ARG A 1 169 ? -3.076 3.765 -3.626 1.00 53.69 169 ARG A N 1
ATOM 1294 C CA . ARG A 1 169 ? -4.111 3.193 -4.529 1.00 53.69 169 ARG A CA 1
ATOM 1295 C C . ARG A 1 169 ? -5.520 3.736 -4.272 1.00 53.69 169 ARG A C 1
ATOM 1297 O O . ARG A 1 169 ? -5.992 3.749 -3.142 1.00 53.69 169 ARG A O 1
ATOM 1304 N N . ASP A 1 170 ? -6.209 4.155 -5.335 1.00 71.75 170 ASP A N 1
ATOM 1305 C CA . ASP A 1 170 ? -7.620 4.582 -5.310 1.00 71.75 170 ASP A CA 1
ATOM 1306 C C . ASP A 1 170 ? -8.537 3.404 -5.708 1.00 71.75 170 ASP A C 1
ATOM 1308 O O . ASP A 1 170 ? -9.161 3.376 -6.776 1.00 71.75 170 ASP A O 1
ATOM 1312 N N . ASP A 1 171 ? -8.546 2.364 -4.867 1.00 84.31 171 ASP A N 1
ATOM 1313 C CA . ASP A 1 171 ? -9.257 1.105 -5.129 1.00 84.31 171 ASP A CA 1
ATOM 1314 C C . ASP A 1 171 ? -10.778 1.310 -5.226 1.00 84.31 171 ASP A C 1
ATOM 1316 O O . ASP A 1 171 ? -11.423 0.761 -6.120 1.00 84.31 171 ASP A O 1
ATOM 1320 N N . VAL A 1 172 ? -11.348 2.176 -4.380 1.00 85.81 172 VAL A N 1
ATOM 1321 C CA . VAL A 1 172 ? -12.781 2.527 -4.388 1.00 85.81 172 VAL A CA 1
ATOM 1322 C C . VAL A 1 172 ? -13.204 3.102 -5.736 1.00 85.81 172 VAL A C 1
ATOM 1324 O O . VAL A 1 172 ? -14.202 2.670 -6.320 1.00 85.81 172 VAL A O 1
ATOM 1327 N N . ARG A 1 173 ? -12.428 4.050 -6.274 1.00 85.38 173 ARG A N 1
ATOM 1328 C CA . ARG A 1 173 ? -12.682 4.600 -7.607 1.00 85.38 173 ARG A CA 1
ATOM 1329 C C . ARG A 1 173 ? -12.612 3.525 -8.680 1.00 85.38 173 ARG A C 1
ATOM 1331 O O . ARG A 1 173 ? -13.448 3.530 -9.581 1.00 85.38 173 ARG A O 1
ATOM 1338 N N . THR A 1 174 ? -11.638 2.621 -8.589 1.00 88.56 174 THR A N 1
ATOM 1339 C CA . THR A 1 174 ? -11.487 1.520 -9.547 1.00 88.56 174 THR A CA 1
ATOM 1340 C C . THR A 1 174 ? -12.710 0.610 -9.523 1.00 88.56 174 THR A C 1
ATOM 1342 O O . THR A 1 174 ? -13.290 0.366 -10.576 1.00 88.56 174 THR A O 1
ATOM 1345 N N . ILE A 1 175 ? -13.163 0.183 -8.341 1.00 92.25 175 ILE A N 1
ATOM 1346 C CA . ILE A 1 175 ? -14.362 -0.651 -8.177 1.00 92.25 175 ILE A CA 1
ATOM 1347 C C . ILE A 1 175 ? -15.567 0.016 -8.851 1.00 92.25 175 ILE A C 1
ATOM 1349 O O . ILE A 1 175 ? -16.186 -0.586 -9.725 1.00 92.25 175 ILE A O 1
ATOM 1353 N N . LEU A 1 176 ? -15.853 1.281 -8.523 1.00 91.12 176 LEU A N 1
ATOM 1354 C CA . LEU A 1 176 ? -17.008 2.012 -9.064 1.00 91.12 176 LEU A CA 1
ATOM 1355 C C . LEU A 1 176 ? -16.974 2.189 -10.590 1.00 91.12 176 LEU A C 1
ATOM 1357 O O . LEU A 1 176 ? -18.027 2.237 -11.220 1.00 91.12 176 LEU A O 1
ATOM 1361 N N . GLN A 1 177 ? -15.788 2.279 -11.195 1.00 89.62 177 GLN A N 1
ATOM 1362 C CA . GLN A 1 177 ? -15.631 2.362 -12.652 1.00 89.62 177 GLN A CA 1
ATOM 1363 C C . GLN A 1 177 ? -15.834 1.015 -13.365 1.00 89.62 177 GLN A C 1
ATOM 1365 O O . GLN A 1 177 ? -16.143 1.000 -14.558 1.00 89.62 177 GLN A O 1
ATOM 1370 N N . LEU A 1 178 ? -15.651 -0.103 -12.659 1.00 92.19 178 LEU A N 1
ATOM 1371 C CA . LEU A 1 178 ? -15.798 -1.452 -13.208 1.00 92.19 178 LEU A CA 1
ATOM 1372 C C . LEU A 1 178 ? -17.254 -1.926 -13.207 1.00 92.19 178 LEU A C 1
ATOM 1374 O O . LEU A 1 178 ? -17.691 -2.498 -14.204 1.00 92.19 178 LEU A O 1
ATOM 1378 N N . LEU A 1 179 ? -18.020 -1.646 -12.141 1.00 92.75 179 LEU A N 1
ATOM 1379 C CA . LEU A 1 179 ? -19.386 -2.173 -11.970 1.00 92.75 179 LEU A CA 1
ATOM 1380 C C . LEU A 1 179 ? -20.310 -1.956 -13.187 1.00 92.75 179 LEU A C 1
ATOM 1382 O O . LEU A 1 179 ? -20.986 -2.906 -13.571 1.00 92.75 179 LEU A O 1
ATOM 1386 N N . PRO A 1 180 ? -20.339 -0.789 -13.864 1.00 90.38 180 PRO A N 1
ATOM 1387 C CA . PRO A 1 180 ? -21.236 -0.586 -15.007 1.00 90.38 180 PRO A CA 1
ATOM 1388 C C . PRO A 1 180 ? -20.931 -1.467 -16.232 1.00 90.38 180 PRO A C 1
ATOM 1390 O O . PRO A 1 180 ? -21.750 -1.560 -17.143 1.00 90.38 180 PRO A O 1
ATOM 1393 N N . GLN A 1 181 ? -19.765 -2.116 -16.303 1.00 88.56 181 GLN A N 1
ATOM 1394 C CA . GLN A 1 181 ? -19.343 -2.858 -17.497 1.00 88.56 181 GLN A CA 1
ATOM 1395 C C . GLN A 1 181 ? -20.184 -4.111 -17.775 1.00 88.56 181 GLN A C 1
ATOM 1397 O O . GLN A 1 181 ? -20.312 -4.495 -18.939 1.00 88.56 181 GLN A O 1
ATOM 1402 N N . VAL A 1 182 ? -20.804 -4.713 -16.751 1.00 84.06 182 VAL A N 1
ATOM 1403 C CA . VAL A 1 182 ? -21.702 -5.874 -16.929 1.00 84.06 182 VAL A CA 1
ATOM 1404 C C . VAL A 1 182 ? -23.003 -5.520 -17.656 1.00 84.06 182 VAL A C 1
ATOM 1406 O O . VAL A 1 182 ? -23.670 -6.414 -18.161 1.00 84.06 182 VAL A O 1
ATOM 1409 N N . GLN A 1 183 ? -23.338 -4.230 -17.809 1.00 78.81 183 GLN A N 1
ATOM 1410 C CA . GLN A 1 183 ? -24.506 -3.800 -18.593 1.00 78.81 183 GLN A CA 1
ATOM 1411 C C . GLN A 1 183 ? -24.397 -4.106 -20.094 1.00 78.81 183 GLN A C 1
ATOM 1413 O O . GLN A 1 183 ? -25.376 -3.957 -20.816 1.00 78.81 183 GLN A O 1
ATOM 1418 N N . ARG A 1 184 ? -23.221 -4.519 -20.586 1.00 68.62 184 ARG A N 1
ATOM 1419 C CA . ARG A 1 184 ? -23.028 -4.925 -21.989 1.00 68.62 184 ARG A CA 1
ATOM 1420 C C . ARG A 1 184 ? -23.726 -6.243 -22.344 1.00 68.62 184 ARG A C 1
ATOM 1422 O O . ARG A 1 184 ? -23.736 -6.605 -23.515 1.00 68.62 184 ARG A O 1
ATOM 1429 N N . GLN A 1 185 ? -24.269 -6.962 -21.363 1.00 68.38 185 GLN A N 1
ATOM 1430 C CA . GLN A 1 185 ? -24.910 -8.254 -21.560 1.00 68.38 185 GLN A CA 1
ATOM 1431 C C . GLN A 1 185 ? -26.433 -8.183 -21.461 1.00 68.38 185 GLN A C 1
ATOM 1433 O O . GLN A 1 185 ? -26.984 -7.612 -20.523 1.00 68.38 185 GLN A O 1
ATOM 1438 N N . GLU A 1 186 ? -27.106 -8.876 -22.377 1.00 66.06 186 GLU A N 1
ATOM 1439 C CA . GLU A 1 186 ? -28.571 -8.954 -22.420 1.00 66.06 186 GLU A CA 1
ATOM 1440 C C . GLU A 1 186 ? -29.141 -10.230 -21.762 1.00 66.06 186 GLU A C 1
ATOM 1442 O O . GLU A 1 186 ? -30.323 -10.269 -21.432 1.00 66.06 186 GLU A O 1
ATOM 1447 N N . SER A 1 187 ? -28.323 -11.270 -21.530 1.00 70.00 187 SER A N 1
ATOM 1448 C CA . SER A 1 187 ? -28.792 -12.583 -21.043 1.00 70.00 187 SER A CA 1
ATOM 1449 C C . SER A 1 187 ? -29.135 -12.637 -19.547 1.00 70.00 187 SER A C 1
ATOM 1451 O O . SER A 1 187 ? -30.043 -13.375 -19.175 1.00 70.00 187 SER A O 1
ATOM 1453 N N . ILE A 1 188 ? -28.408 -11.918 -18.681 1.00 77.75 188 ILE A N 1
ATOM 1454 C CA . ILE A 1 188 ? -28.686 -11.835 -17.235 1.00 77.75 188 ILE A CA 1
ATOM 1455 C C . ILE A 1 188 ? -28.471 -10.384 -16.780 1.00 77.75 188 ILE A C 1
ATOM 1457 O O . ILE A 1 188 ? -27.327 -9.930 -16.744 1.00 77.75 188 ILE A O 1
ATOM 1461 N N . PRO A 1 189 ? -29.531 -9.639 -16.415 1.00 84.19 189 PRO A N 1
ATOM 1462 C CA . PRO A 1 189 ? -29.374 -8.265 -15.961 1.00 84.19 189 PRO A CA 1
ATOM 1463 C C . PRO A 1 189 ? -28.801 -8.230 -14.539 1.00 84.19 189 PRO A C 1
ATOM 1465 O O . PRO A 1 189 ? -29.483 -8.612 -13.592 1.00 84.19 189 PRO A O 1
ATOM 1468 N N . ILE A 1 190 ? -27.570 -7.740 -14.374 1.00 89.12 190 ILE A N 1
ATOM 1469 C CA . ILE A 1 190 ? -26.923 -7.570 -13.060 1.00 89.12 190 ILE A CA 1
ATOM 1470 C C . ILE A 1 190 ? -27.037 -6.113 -12.593 1.00 89.12 190 ILE A C 1
ATOM 1472 O O . ILE A 1 190 ? -26.813 -5.184 -13.371 1.00 89.12 190 ILE A O 1
ATOM 1476 N N . ARG A 1 191 ? -27.361 -5.905 -11.312 1.00 91.81 191 ARG A N 1
ATOM 1477 C CA . ARG A 1 191 ? -27.442 -4.591 -10.654 1.00 91.81 191 ARG A CA 1
ATOM 1478 C C . ARG A 1 191 ? -26.658 -4.551 -9.354 1.00 91.81 191 ARG A C 1
ATOM 1480 O O . ARG A 1 191 ? -26.437 -5.583 -8.729 1.00 91.81 191 ARG A O 1
ATOM 1487 N N . PHE A 1 192 ? -26.315 -3.345 -8.913 1.00 94.94 192 PHE A N 1
ATOM 1488 C CA . PHE A 1 192 ? -25.521 -3.127 -7.706 1.00 94.94 192 PHE A CA 1
ATOM 1489 C C . PHE A 1 192 ? -26.244 -2.216 -6.719 1.00 94.94 192 PHE A C 1
ATOM 1491 O O . PHE A 1 192 ? -26.531 -1.061 -7.031 1.00 94.94 192 PHE A O 1
ATOM 1498 N N . LEU A 1 193 ? -26.506 -2.720 -5.517 1.00 97.12 193 LEU A N 1
ATOM 1499 C CA . LEU A 1 193 ? -26.885 -1.903 -4.370 1.00 97.12 193 LEU A CA 1
ATOM 1500 C C . LEU A 1 193 ? -25.604 -1.544 -3.618 1.00 97.12 193 LEU A C 1
ATOM 1502 O O . LEU A 1 193 ? -24.987 -2.413 -3.009 1.00 97.12 193 LEU A O 1
ATOM 1506 N N . VAL A 1 194 ? -25.195 -0.281 -3.679 1.00 96.44 194 VAL A N 1
ATOM 1507 C CA . VAL A 1 194 ? -23.953 0.204 -3.067 1.00 96.44 194 VAL A CA 1
ATOM 1508 C C . VAL A 1 194 ? -24.291 1.130 -1.910 1.00 96.44 194 VAL A C 1
ATOM 1510 O O . VAL A 1 194 ? -25.044 2.090 -2.084 1.00 96.44 194 VAL A O 1
ATOM 1513 N N . MET A 1 195 ? -23.702 0.887 -0.741 1.00 94.62 195 MET A N 1
ATOM 1514 C CA . MET A 1 195 ? -23.837 1.765 0.420 1.00 94.62 195 MET A CA 1
ATOM 1515 C C . MET A 1 195 ? -22.496 2.360 0.825 1.00 94.62 195 MET A C 1
ATOM 1517 O O . MET A 1 195 ? -21.483 1.663 0.886 1.00 94.62 195 MET A O 1
ATOM 1521 N N . SER A 1 196 ? -22.482 3.665 1.101 1.00 89.94 196 SER A N 1
ATOM 1522 C CA . SER A 1 196 ? -21.276 4.340 1.589 1.00 89.94 196 SER A CA 1
ATOM 1523 C C . SER A 1 196 ? -21.575 5.643 2.331 1.00 89.94 196 SER A C 1
ATOM 1525 O O . SER A 1 196 ? -22.685 6.186 2.288 1.00 89.94 196 SER A O 1
ATOM 1527 N N . ARG A 1 197 ? -20.571 6.208 3.001 1.00 84.00 197 ARG A N 1
ATOM 1528 C CA . ARG A 1 197 ? -20.568 7.637 3.348 1.00 84.00 197 ARG A CA 1
ATOM 1529 C C . ARG A 1 197 ? -20.506 8.495 2.071 1.00 84.00 197 ARG A C 1
ATOM 1531 O O . ARG A 1 197 ? -19.908 8.071 1.077 1.00 84.00 197 ARG A O 1
ATOM 1538 N N . PRO A 1 198 ? -21.092 9.707 2.073 1.00 79.25 198 PRO A N 1
ATOM 1539 C CA . PRO A 1 198 ? -20.999 10.641 0.952 1.00 79.25 198 PRO A CA 1
ATOM 1540 C C . PRO A 1 198 ? -19.637 11.357 0.953 1.00 79.25 198 PRO A C 1
ATOM 1542 O O . PRO A 1 198 ? -19.563 12.580 1.057 1.00 79.25 198 PRO A O 1
ATOM 1545 N N . GLU A 1 199 ? -18.540 10.598 0.906 1.00 76.62 199 GLU A N 1
ATOM 1546 C CA . GLU A 1 199 ? -17.205 11.181 0.781 1.00 76.62 199 GLU A CA 1
ATOM 1547 C C . GLU A 1 199 ? -17.053 11.877 -0.574 1.00 76.62 199 GLU A C 1
ATOM 1549 O O . GLU A 1 199 ? -17.551 11.405 -1.599 1.00 76.62 199 GLU A O 1
ATOM 1554 N N . HIS A 1 200 ? -16.332 13.000 -0.591 1.00 68.25 200 HIS A N 1
ATOM 1555 C CA . HIS A 1 200 ? -16.171 13.810 -1.798 1.00 68.25 200 HIS A CA 1
ATOM 1556 C C . HIS A 1 200 ? -15.559 13.012 -2.966 1.00 68.25 200 HIS A C 1
ATOM 1558 O O . HIS A 1 200 ? -15.964 13.186 -4.113 1.00 68.25 200 HIS A O 1
ATOM 1564 N N . SER A 1 201 ? -14.620 12.103 -2.684 1.00 67.75 201 SER A N 1
ATOM 1565 C CA . SER A 1 201 ? -14.007 11.193 -3.665 1.00 67.75 201 SER A CA 1
ATOM 1566 C C . SER A 1 201 ? -15.043 10.301 -4.358 1.00 67.75 201 SER A C 1
ATOM 1568 O O . SER A 1 201 ? -15.100 10.270 -5.585 1.00 67.75 201 SER A O 1
ATOM 1570 N N . ILE A 1 202 ? -15.905 9.636 -3.588 1.00 81.12 202 ILE A N 1
ATOM 1571 C CA . ILE A 1 202 ? -16.968 8.750 -4.086 1.00 81.12 202 ILE A CA 1
ATOM 1572 C C . ILE A 1 202 ? -18.006 9.550 -4.880 1.00 81.12 202 ILE A C 1
ATOM 1574 O O . ILE A 1 202 ? -18.396 9.163 -5.984 1.00 81.12 202 ILE A O 1
ATOM 1578 N N . GLN A 1 203 ? -18.409 10.709 -4.356 1.00 76.75 203 GLN A N 1
ATOM 1579 C CA . GLN A 1 203 ? -19.396 11.573 -4.996 1.00 76.75 203 GLN A CA 1
ATOM 1580 C C . GLN A 1 203 ? -18.911 12.095 -6.358 1.00 76.75 203 GLN A C 1
ATOM 1582 O O . GLN A 1 203 ? -19.677 12.120 -7.321 1.00 76.75 203 GLN A O 1
ATOM 1587 N N . LEU A 1 204 ? -17.625 12.448 -6.476 1.00 72.19 204 LEU A N 1
ATOM 1588 C CA . LEU A 1 204 ? -17.016 12.833 -7.751 1.00 72.19 204 LEU A CA 1
ATOM 1589 C C . LEU A 1 204 ? -17.046 11.707 -8.790 1.00 72.19 204 LEU A C 1
ATOM 1591 O O . LEU A 1 204 ? -17.188 12.000 -9.977 1.00 72.19 204 LEU A O 1
ATOM 1595 N N . VAL A 1 205 ? -16.881 10.448 -8.374 1.00 82.19 205 VAL A N 1
ATOM 1596 C CA . VAL A 1 205 ? -16.932 9.303 -9.292 1.00 82.19 205 VAL A CA 1
ATOM 1597 C C . VAL A 1 205 ? -18.352 9.111 -9.801 1.00 82.19 205 VAL A C 1
ATOM 1599 O O . VAL A 1 205 ? -18.543 9.134 -11.013 1.00 82.19 205 VAL A O 1
ATOM 1602 N N . PHE A 1 206 ? -19.346 9.026 -8.913 1.00 83.56 206 PHE A N 1
ATOM 1603 C CA . PHE A 1 206 ? -20.749 8.874 -9.314 1.00 83.56 206 PHE A CA 1
ATOM 1604 C C . PHE A 1 206 ? -21.236 10.006 -10.226 1.00 83.56 206 PHE A C 1
ATOM 1606 O O . PHE A 1 206 ? -21.903 9.731 -11.218 1.00 83.56 206 PHE A O 1
ATOM 1613 N N . ASN A 1 207 ? -20.827 11.254 -9.975 1.00 77.44 207 ASN A N 1
ATOM 1614 C CA . ASN A 1 207 ? -21.160 12.395 -10.839 1.00 77.44 207 ASN A CA 1
ATOM 1615 C C . ASN A 1 207 ? -20.548 12.310 -12.251 1.00 77.44 207 ASN A C 1
ATOM 1617 O O . ASN A 1 207 ? -20.992 13.015 -13.153 1.00 77.44 207 ASN A O 1
ATOM 1621 N N . ARG A 1 208 ? -19.495 11.506 -12.439 1.00 81.38 208 ARG A N 1
ATOM 1622 C CA . ARG A 1 208 ? -18.789 11.322 -13.719 1.00 81.38 208 ARG A CA 1
ATOM 1623 C C . ARG A 1 208 ? -19.126 9.998 -14.409 1.00 81.38 208 ARG A C 1
ATOM 1625 O O . ARG A 1 208 ? -18.639 9.772 -15.515 1.00 81.38 208 ARG A O 1
ATOM 1632 N N . LEU A 1 209 ? -19.887 9.107 -13.769 1.00 82.75 209 LEU A N 1
ATOM 1633 C CA . LEU A 1 209 ? -20.272 7.833 -14.367 1.00 82.75 209 LEU A CA 1
ATOM 1634 C C . LEU A 1 209 ? -21.335 8.064 -15.445 1.00 82.75 209 LEU A C 1
ATOM 1636 O O . LEU A 1 209 ? -22.409 8.593 -15.180 1.00 82.75 209 LEU A O 1
ATOM 1640 N N . ASN A 1 210 ? -21.053 7.601 -16.661 1.00 74.19 210 ASN A N 1
ATOM 1641 C CA . ASN A 1 210 ? -21.992 7.636 -17.782 1.00 74.19 210 ASN A CA 1
ATOM 1642 C C . ASN A 1 210 ? -22.919 6.403 -17.766 1.00 74.19 210 ASN A C 1
ATOM 1644 O O . ASN A 1 210 ? -22.998 5.679 -18.757 1.00 74.19 210 ASN A O 1
ATOM 1648 N N . CYS A 1 211 ? -23.586 6.123 -16.643 1.00 80.62 211 CYS A N 1
ATOM 1649 C CA . CYS A 1 211 ? -24.570 5.040 -16.528 1.00 80.62 211 CYS A CA 1
ATOM 1650 C C . CYS A 1 211 ? -25.796 5.488 -15.714 1.00 80.62 211 CYS A C 1
ATOM 1652 O O . CYS A 1 211 ? -25.648 6.329 -14.824 1.00 80.62 211 CYS A O 1
ATOM 1654 N N . PRO A 1 212 ? -26.998 4.933 -15.953 1.00 81.56 212 PRO A N 1
ATOM 1655 C CA . PRO A 1 212 ? -28.165 5.297 -15.158 1.00 81.56 212 PRO A CA 1
ATOM 1656 C C . PRO A 1 212 ? -28.010 4.815 -13.705 1.00 81.56 212 PRO A C 1
ATOM 1658 O O . PRO A 1 212 ? -27.752 3.636 -13.447 1.00 81.56 212 PRO A O 1
ATOM 1661 N N . LEU A 1 213 ? -28.156 5.750 -12.765 1.00 89.44 213 LEU A N 1
ATOM 1662 C CA . LEU A 1 213 ? -27.863 5.609 -11.337 1.00 89.44 213 LEU A CA 1
ATOM 1663 C C . LEU A 1 213 ? -29.025 6.184 -10.523 1.00 89.44 213 LEU A C 1
ATOM 1665 O O . LEU A 1 213 ? -29.464 7.305 -10.785 1.00 89.44 213 LEU A O 1
ATOM 1669 N N . ARG A 1 214 ? -29.453 5.465 -9.485 1.00 91.75 214 ARG A N 1
ATOM 1670 C CA . ARG A 1 214 ? -30.385 5.974 -8.473 1.00 91.75 214 ARG A CA 1
ATOM 1671 C C . ARG A 1 214 ? -29.620 6.376 -7.218 1.00 91.75 214 ARG A C 1
ATOM 1673 O O . ARG A 1 214 ? -28.863 5.574 -6.685 1.00 91.75 214 ARG A O 1
ATOM 1680 N N . ILE A 1 215 ? -29.814 7.607 -6.744 1.00 89.69 215 ILE A N 1
ATOM 1681 C CA . ILE A 1 215 ? -29.165 8.124 -5.529 1.00 89.69 215 ILE A CA 1
ATOM 1682 C C . ILE A 1 215 ? -30.222 8.301 -4.439 1.00 89.69 215 ILE A C 1
ATOM 1684 O O . ILE A 1 215 ? -31.206 9.010 -4.641 1.00 89.69 215 ILE A O 1
ATOM 1688 N N . PHE A 1 216 ? -29.997 7.698 -3.273 1.00 91.88 216 PHE A N 1
ATOM 1689 C CA . PHE A 1 216 ? -30.842 7.854 -2.092 1.00 91.88 216 PHE A CA 1
ATOM 1690 C C . PHE A 1 216 ? -30.007 8.355 -0.912 1.00 91.88 216 PHE A C 1
ATOM 1692 O O . PHE A 1 216 ? -29.045 7.706 -0.509 1.00 91.88 216 PHE A O 1
ATOM 1699 N N . ASN A 1 217 ? -30.372 9.505 -0.342 1.00 86.38 217 ASN A N 1
ATOM 1700 C CA . ASN A 1 217 ? -29.670 10.087 0.802 1.00 86.38 217 ASN A CA 1
ATOM 1701 C C . ASN A 1 217 ? -30.503 9.921 2.077 1.00 86.38 217 ASN A C 1
ATOM 1703 O O . ASN A 1 217 ? -31.582 10.503 2.195 1.00 86.38 217 ASN A O 1
ATOM 1707 N N . LEU A 1 218 ? -29.981 9.172 3.050 1.00 86.44 218 LEU A N 1
ATOM 1708 C CA . LEU A 1 218 ? -30.627 8.929 4.343 1.00 86.44 218 LEU A CA 1
ATOM 1709 C C . LEU A 1 218 ? -30.875 10.212 5.145 1.00 86.44 218 LEU A C 1
ATOM 1711 O O . LEU A 1 218 ? -31.767 10.233 5.989 1.00 86.44 218 LEU A O 1
ATOM 1715 N N . ASN A 1 219 ? -30.130 11.287 4.883 1.00 76.94 219 ASN A N 1
ATOM 1716 C CA . ASN A 1 219 ? -30.345 12.574 5.546 1.00 76.94 219 ASN A CA 1
ATOM 1717 C C . ASN A 1 219 ? -31.641 13.266 5.084 1.00 76.94 219 ASN A C 1
ATOM 1719 O O . ASN A 1 219 ? -32.111 14.171 5.765 1.00 76.94 219 ASN A O 1
ATOM 1723 N N . ASN A 1 220 ? -32.216 12.845 3.952 1.00 80.44 220 ASN A N 1
ATOM 1724 C CA . ASN A 1 220 ? -33.447 13.411 3.398 1.00 80.44 220 ASN A CA 1
ATOM 1725 C C . ASN A 1 220 ? -34.707 12.641 3.839 1.00 80.44 220 ASN A C 1
ATOM 1727 O O . ASN A 1 220 ? -35.809 12.975 3.404 1.00 80.44 220 ASN A O 1
ATOM 1731 N N . VAL A 1 221 ? -34.560 11.600 4.667 1.00 85.12 221 VAL A N 1
ATOM 1732 C CA . VAL A 1 221 ? -35.691 10.842 5.217 1.00 85.12 221 VAL A CA 1
ATOM 1733 C C . VAL A 1 221 ? -36.478 11.730 6.178 1.00 85.12 221 VAL A C 1
ATOM 1735 O O . VAL A 1 221 ? -35.901 12.514 6.936 1.00 85.12 221 VAL A O 1
ATOM 1738 N N . ARG A 1 222 ? -37.807 11.608 6.144 1.00 85.00 222 ARG A N 1
ATOM 1739 C CA . ARG A 1 222 ? -38.693 12.442 6.954 1.00 85.00 222 ARG A CA 1
ATOM 1740 C C . ARG A 1 222 ? -38.428 12.238 8.455 1.00 85.00 222 ARG A C 1
ATOM 1742 O O . ARG A 1 222 ? -38.396 11.092 8.906 1.00 85.00 222 ARG A O 1
ATOM 1749 N N . PRO A 1 223 ? -38.286 13.328 9.226 1.00 82.94 223 PRO A N 1
ATOM 1750 C CA . PRO A 1 223 ? -38.299 13.345 10.687 1.00 82.94 223 PRO A CA 1
ATOM 1751 C C . PRO A 1 223 ? -39.189 12.306 11.371 1.00 82.94 223 PRO A C 1
ATOM 1753 O O . PRO A 1 223 ? -38.717 11.529 12.193 1.00 82.94 223 PRO A O 1
ATOM 1756 N N . GLU A 1 224 ? -40.464 12.275 10.994 1.00 86.25 224 GLU A N 1
ATOM 1757 C CA . GLU A 1 224 ? -41.507 11.491 11.652 1.00 86.25 224 GLU A CA 1
ATOM 1758 C C . GLU A 1 224 ? -41.288 9.988 11.449 1.00 86.25 224 GLU A C 1
ATOM 1760 O O . GLU A 1 224 ? -41.584 9.179 12.326 1.00 86.25 224 GLU A O 1
ATOM 1765 N N . 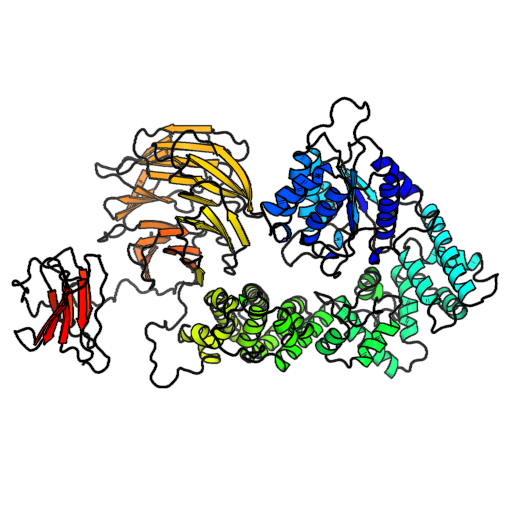GLN A 1 225 ? -40.730 9.613 10.296 1.00 87.38 225 GLN A N 1
ATOM 1766 C CA . GLN A 1 225 ? -40.383 8.232 9.986 1.00 87.38 225 GLN A CA 1
ATOM 1767 C C . GLN A 1 225 ? -39.175 7.768 10.806 1.00 87.38 225 GLN A C 1
ATOM 1769 O O . GLN A 1 225 ? -39.173 6.654 11.322 1.00 87.38 225 GLN A O 1
ATOM 1774 N N . ILE A 1 226 ? -38.166 8.632 10.964 1.00 84.44 226 ILE A N 1
ATOM 1775 C CA . ILE A 1 226 ? -36.988 8.339 11.790 1.00 84.44 226 ILE A CA 1
ATOM 1776 C C . ILE A 1 226 ? -37.401 8.158 13.253 1.00 84.44 226 ILE A C 1
ATOM 1778 O O . ILE A 1 226 ? -36.968 7.198 13.885 1.00 84.44 226 ILE A O 1
ATOM 1782 N N . ASP A 1 227 ? -38.254 9.042 13.772 1.00 87.44 227 ASP A N 1
ATOM 1783 C CA . ASP A 1 227 ? -38.723 8.989 15.160 1.00 87.44 227 ASP A CA 1
ATOM 1784 C C . ASP A 1 227 ? -39.518 7.706 15.426 1.00 87.44 227 ASP A C 1
ATOM 1786 O O . ASP A 1 227 ? -39.278 7.024 16.423 1.00 87.44 227 ASP A O 1
ATOM 1790 N N . ARG A 1 228 ? -40.398 7.321 14.494 1.00 90.12 228 ARG A N 1
ATOM 1791 C CA . ARG A 1 228 ? -41.144 6.059 14.564 1.00 90.12 228 ARG A CA 1
ATOM 1792 C C . ARG A 1 228 ? -40.217 4.844 14.598 1.00 90.12 228 ARG A C 1
ATOM 1794 O O . ARG A 1 228 ? -40.371 3.990 15.466 1.00 90.12 228 ARG A O 1
ATOM 1801 N N . ASP A 1 229 ? -39.266 4.765 13.670 1.00 89.62 229 ASP A N 1
ATOM 1802 C CA . ASP A 1 229 ? -38.350 3.627 13.567 1.00 89.62 229 ASP A CA 1
ATOM 1803 C C . ASP A 1 229 ? -37.443 3.506 14.810 1.00 89.62 229 ASP A C 1
ATOM 1805 O O . ASP A 1 229 ? -37.199 2.403 15.302 1.00 89.62 229 ASP A O 1
ATOM 1809 N N . ILE A 1 230 ? -36.954 4.634 15.341 1.00 88.12 230 ILE A N 1
ATOM 1810 C CA . ILE A 1 230 ? -36.162 4.670 16.579 1.00 88.12 230 ILE A CA 1
ATOM 1811 C C . ILE A 1 230 ? -37.020 4.273 17.791 1.00 88.12 230 ILE A C 1
ATOM 1813 O O . ILE A 1 230 ? -36.525 3.536 18.642 1.00 88.12 230 ILE A O 1
ATOM 1817 N N . SER A 1 231 ? -38.285 4.710 17.867 1.00 91.25 231 SER A N 1
ATOM 1818 C CA . SER A 1 231 ? -39.213 4.327 18.949 1.00 91.25 231 SER A CA 1
ATOM 1819 C C . SER A 1 231 ? -39.401 2.817 19.005 1.00 91.25 231 SER A C 1
ATOM 1821 O O . SER A 1 231 ? -39.175 2.222 20.052 1.00 91.25 231 SER A O 1
ATOM 1823 N N . ILE A 1 232 ? -39.693 2.183 17.862 1.00 90.56 232 ILE A N 1
ATOM 1824 C CA . ILE A 1 232 ? -39.858 0.723 17.765 1.00 90.56 232 ILE A CA 1
ATOM 1825 C C . ILE A 1 232 ? -38.595 0.001 18.254 1.00 90.56 232 ILE A C 1
ATOM 1827 O O . ILE A 1 232 ? -38.677 -0.963 19.015 1.00 90.56 232 ILE A O 1
ATOM 1831 N N . PHE A 1 233 ? -37.412 0.477 17.846 1.00 90.31 233 PHE A N 1
ATOM 1832 C CA . PHE A 1 233 ? -36.150 -0.102 18.304 1.00 90.31 233 PHE A CA 1
ATOM 1833 C C . PHE A 1 233 ? -35.948 0.044 19.817 1.00 90.31 233 PHE A C 1
ATOM 1835 O O . PHE A 1 233 ? -35.598 -0.930 20.485 1.00 90.31 233 PHE A O 1
ATOM 1842 N N . LEU A 1 234 ? -36.154 1.245 20.361 1.00 90.31 234 LEU A N 1
ATOM 1843 C CA . LEU A 1 234 ? -35.965 1.522 21.784 1.00 90.31 234 LEU A CA 1
ATOM 1844 C C . LEU A 1 234 ? -36.971 0.760 22.647 1.00 90.31 234 LEU A C 1
ATOM 1846 O O . LEU A 1 234 ? -36.580 0.220 23.675 1.00 90.31 234 LEU A O 1
ATOM 1850 N N . GLU A 1 235 ? -38.232 0.666 22.227 1.00 90.94 235 GLU A N 1
ATOM 1851 C CA . GLU A 1 235 ? -39.264 -0.127 22.905 1.00 90.94 235 GLU A CA 1
ATOM 1852 C C . GLU A 1 235 ? -38.844 -1.587 23.030 1.00 90.94 235 GLU A C 1
ATOM 1854 O O . GLU A 1 235 ? -38.901 -2.156 24.121 1.00 90.94 235 GLU A O 1
ATOM 1859 N N . HIS A 1 236 ? -38.365 -2.179 21.934 1.00 90.38 236 HIS A N 1
ATOM 1860 C CA . HIS A 1 236 ? -37.883 -3.554 21.929 1.00 90.38 236 HIS A CA 1
ATOM 1861 C C . HIS A 1 236 ? -36.658 -3.727 22.839 1.00 90.38 236 HIS A C 1
ATOM 1863 O O . HIS A 1 236 ? -36.664 -4.566 23.738 1.00 90.38 236 HIS A O 1
ATOM 1869 N N . ALA A 1 237 ? -35.626 -2.897 22.664 1.00 88.38 237 ALA A N 1
ATOM 1870 C CA . ALA A 1 237 ? -34.379 -3.012 23.417 1.00 88.38 237 ALA A CA 1
ATOM 1871 C C . ALA A 1 237 ? -34.555 -2.748 24.925 1.00 88.38 237 ALA A C 1
ATOM 1873 O O . ALA A 1 237 ? -33.956 -3.439 25.748 1.00 88.38 237 ALA A O 1
ATOM 1874 N N . LEU A 1 238 ? -35.377 -1.767 25.307 1.00 90.75 238 LEU A N 1
ATOM 1875 C CA . LEU A 1 238 ? -35.657 -1.459 26.711 1.00 90.75 238 LEU A CA 1
ATOM 1876 C C . LEU A 1 238 ? -36.578 -2.514 27.334 1.00 90.75 238 LEU A C 1
ATOM 1878 O O . LEU A 1 238 ? -36.374 -2.867 28.490 1.00 90.75 238 LEU A O 1
ATOM 1882 N N . THR A 1 239 ? -37.516 -3.093 26.582 1.00 90.31 239 THR A N 1
ATOM 1883 C CA . THR A 1 239 ? -38.297 -4.254 27.049 1.00 90.31 239 THR A CA 1
ATOM 1884 C C . THR A 1 239 ? -37.387 -5.432 27.388 1.00 90.31 239 THR A C 1
ATOM 1886 O O . THR A 1 239 ? -37.479 -5.991 28.478 1.00 90.31 239 THR A O 1
ATOM 1889 N N . ASP A 1 240 ? -36.430 -5.743 26.518 1.00 87.69 240 ASP A N 1
ATOM 1890 C CA . ASP A 1 240 ? -35.429 -6.781 26.768 1.00 87.69 240 ASP A CA 1
ATOM 1891 C C . ASP A 1 240 ? -34.608 -6.512 28.041 1.00 87.69 240 ASP A C 1
ATOM 1893 O O . ASP A 1 240 ? -34.361 -7.418 28.840 1.00 87.69 240 ASP A O 1
ATOM 1897 N N . ILE A 1 241 ? -34.181 -5.263 28.250 1.00 88.69 241 ILE A N 1
ATOM 1898 C CA . ILE A 1 241 ? -33.444 -4.855 29.456 1.00 88.69 241 ILE A CA 1
ATOM 1899 C C . ILE A 1 241 ? -34.326 -4.989 30.699 1.00 88.69 241 ILE A C 1
ATOM 1901 O O . ILE A 1 241 ? -33.861 -5.514 31.713 1.00 88.69 241 ILE A O 1
ATOM 1905 N N . ARG A 1 242 ? -35.586 -4.550 30.623 1.00 90.88 242 ARG A N 1
ATOM 1906 C CA . ARG A 1 242 ? -36.576 -4.650 31.702 1.00 90.88 242 ARG A CA 1
ATOM 1907 C C . ARG A 1 242 ? -36.756 -6.096 32.136 1.00 90.88 242 ARG A C 1
ATOM 1909 O O . ARG A 1 242 ? -36.659 -6.391 33.324 1.00 90.88 242 ARG A O 1
ATOM 1916 N N . ASP A 1 243 ? -36.962 -6.985 31.173 1.00 88.75 243 ASP A N 1
ATOM 1917 C CA . ASP A 1 243 ? -37.276 -8.384 31.430 1.00 88.75 243 ASP A CA 1
ATOM 1918 C C . ASP A 1 243 ? -36.051 -9.130 31.994 1.00 88.75 243 ASP A C 1
ATOM 1920 O O . ASP A 1 243 ? -36.174 -9.876 32.968 1.00 88.75 243 ASP A O 1
ATOM 1924 N N . ARG A 1 244 ? -34.840 -8.870 31.470 1.00 87.56 244 ARG A N 1
ATOM 1925 C CA . ARG A 1 244 ? -33.586 -9.467 31.981 1.00 87.56 244 ARG A CA 1
ATOM 1926 C C . ARG A 1 244 ? -33.231 -9.013 33.397 1.00 87.56 244 ARG A C 1
ATOM 1928 O O . ARG A 1 244 ? -32.637 -9.789 34.141 1.00 87.56 244 ARG A O 1
ATOM 1935 N N . ASN A 1 245 ? -33.578 -7.779 33.759 1.00 85.81 245 ASN A N 1
ATOM 1936 C CA . ASN A 1 245 ? -33.265 -7.189 35.064 1.00 85.81 245 ASN A CA 1
ATOM 1937 C C . ASN A 1 245 ? -34.459 -7.191 36.035 1.00 85.81 245 ASN A C 1
ATOM 1939 O O . ASN A 1 245 ? -34.341 -6.654 37.131 1.00 85.81 245 ASN A O 1
ATOM 1943 N N . GLN A 1 246 ? -35.586 -7.810 35.657 1.00 87.50 246 GLN A N 1
ATOM 1944 C CA . GLN A 1 246 ? -36.804 -7.927 36.473 1.00 87.50 246 GLN A CA 1
ATOM 1945 C C . GLN A 1 246 ? -37.336 -6.571 36.976 1.00 87.50 246 GLN A C 1
ATOM 1947 O O . GLN A 1 246 ? -37.796 -6.448 38.112 1.00 87.50 246 GLN A O 1
ATOM 1952 N N . LEU A 1 247 ? -37.262 -5.544 36.127 1.00 88.75 247 LEU A N 1
ATOM 1953 C CA . LEU A 1 247 ? -37.724 -4.190 36.449 1.00 88.75 247 LEU A CA 1
ATOM 1954 C C . LEU A 1 247 ? -39.259 -4.087 36.385 1.00 88.75 247 LEU A C 1
ATOM 1956 O O . LEU A 1 247 ? -39.946 -4.971 35.869 1.00 88.75 247 LEU A O 1
ATOM 1960 N N . SER A 1 248 ? -39.813 -2.980 36.894 1.00 89.25 248 SER A N 1
ATOM 1961 C CA . SER A 1 248 ? -41.262 -2.730 36.867 1.00 89.25 248 SER A CA 1
ATOM 1962 C C . SER A 1 248 ? -41.832 -2.790 35.446 1.00 89.25 248 SER A C 1
ATOM 1964 O O . SER A 1 248 ? -41.256 -2.240 34.511 1.00 89.25 248 SER A O 1
ATOM 1966 N N . SER A 1 249 ? -43.032 -3.361 35.294 1.00 86.00 249 SER A N 1
ATOM 1967 C CA . SER A 1 249 ? -43.775 -3.378 34.019 1.00 86.00 249 SER A CA 1
ATOM 1968 C C . SER A 1 249 ? -44.023 -1.985 33.417 1.00 86.00 249 SER A C 1
ATOM 1970 O O . SER A 1 249 ? -44.171 -1.867 32.204 1.00 86.00 249 SER A O 1
ATOM 1972 N N . SER A 1 250 ? -44.029 -0.937 34.249 1.00 85.50 250 SER A N 1
ATOM 1973 C CA . SER A 1 250 ? -44.190 0.462 33.837 1.00 85.50 250 SER A CA 1
ATOM 1974 C C . SER A 1 250 ? -42.888 1.138 33.390 1.00 85.50 250 SER A C 1
ATOM 1976 O O . SER A 1 250 ? -42.925 2.291 32.968 1.00 85.50 250 SER A O 1
ATOM 1978 N N . TRP A 1 251 ? -41.737 0.473 33.523 1.00 87.69 251 TRP A N 1
ATOM 1979 C CA . TRP A 1 251 ? -40.437 1.005 33.116 1.00 87.69 251 TRP A CA 1
ATOM 1980 C C . TRP A 1 251 ? -40.218 0.804 31.606 1.00 87.69 251 TRP A C 1
ATOM 1982 O O . TRP A 1 251 ? -40.534 -0.275 31.095 1.00 87.69 251 TRP A O 1
ATOM 1992 N N . PRO A 1 252 ? -39.658 1.790 30.875 1.00 85.50 252 PRO A N 1
ATOM 1993 C CA . PRO A 1 252 ? -39.219 3.121 31.325 1.00 85.50 252 PRO A CA 1
ATOM 1994 C C . PRO A 1 252 ? -40.336 4.188 31.350 1.00 85.50 252 PRO A C 1
ATOM 1996 O O . PRO A 1 252 ? -40.132 5.262 31.910 1.00 85.50 252 PRO A O 1
ATOM 1999 N N . GLY A 1 253 ? -41.498 3.900 30.752 1.00 86.81 253 GLY A N 1
ATOM 2000 C CA . GLY A 1 253 ? -42.632 4.820 30.593 1.00 86.81 253 GLY A CA 1
ATOM 2001 C C . GLY A 1 253 ? -42.592 5.629 29.287 1.00 86.81 253 GLY A C 1
ATOM 2002 O O . GLY A 1 253 ? -41.521 5.990 28.796 1.00 86.81 253 GLY A O 1
ATOM 2003 N N . ASP A 1 254 ? -43.769 5.941 28.732 1.00 86.88 254 ASP A N 1
ATOM 2004 C CA . ASP A 1 254 ? -43.910 6.556 27.398 1.00 86.88 254 ASP A CA 1
ATOM 2005 C C . ASP A 1 254 ? -43.249 7.939 27.294 1.00 86.88 254 ASP A C 1
ATOM 2007 O O . ASP A 1 254 ? -42.583 8.247 26.306 1.00 86.88 254 ASP A O 1
ATOM 2011 N N . GLU A 1 255 ? -43.368 8.776 28.329 1.00 86.19 255 GLU A N 1
ATOM 2012 C CA . GLU A 1 255 ? -42.734 10.102 28.341 1.00 86.19 255 GLU A CA 1
ATOM 2013 C C . GLU A 1 255 ? -41.203 10.017 28.303 1.00 86.19 255 GLU A C 1
ATOM 2015 O O . GLU A 1 255 ? -40.537 10.837 27.664 1.00 86.19 255 GLU A O 1
ATOM 2020 N N . VAL A 1 256 ? -40.632 9.029 28.995 1.00 87.00 256 VAL A N 1
ATOM 2021 C CA . VAL A 1 256 ? -39.185 8.806 29.034 1.00 87.00 256 VAL A CA 1
ATOM 2022 C C . VAL A 1 256 ? -38.707 8.271 27.692 1.00 87.00 256 VAL A C 1
ATOM 2024 O O . VAL A 1 256 ? -37.731 8.785 27.147 1.00 87.00 256 VAL A O 1
ATOM 2027 N N . LEU A 1 257 ? -39.427 7.306 27.121 1.00 89.12 257 LEU A N 1
ATOM 2028 C CA . LEU A 1 257 ? -39.155 6.782 25.788 1.00 89.12 257 LEU A CA 1
ATOM 2029 C C . LEU A 1 257 ? -39.118 7.908 24.744 1.00 89.12 257 LEU A C 1
ATOM 2031 O O . LEU A 1 257 ? -38.136 8.026 24.013 1.00 89.12 257 LEU A O 1
ATOM 2035 N N . GLN A 1 258 ? -40.120 8.793 24.730 1.00 87.38 258 GLN A N 1
ATOM 2036 C CA . GLN A 1 258 ? -40.164 9.932 23.806 1.00 87.38 258 GLN A CA 1
ATOM 2037 C C . GLN A 1 258 ? -38.973 10.886 23.985 1.00 87.38 258 GLN A C 1
ATOM 2039 O O . GLN A 1 258 ? -38.403 11.355 22.998 1.00 87.38 258 GLN A O 1
ATOM 2044 N N . LYS A 1 259 ? -38.523 11.129 25.224 1.00 85.06 259 LYS A N 1
ATOM 2045 C CA . LYS A 1 259 ? -37.304 11.919 25.482 1.00 85.06 259 LYS A CA 1
ATOM 2046 C C . LYS A 1 259 ? -36.050 11.257 24.901 1.00 85.06 259 LYS A C 1
ATOM 2048 O O . LYS A 1 259 ? -35.203 11.954 24.345 1.00 85.06 259 LYS A O 1
ATOM 2053 N N . ILE A 1 260 ? -35.918 9.932 24.999 1.00 85.19 260 ILE A N 1
ATOM 2054 C CA . ILE A 1 260 ? -34.771 9.200 24.429 1.00 85.19 260 ILE A CA 1
ATOM 2055 C C . ILE A 1 260 ? -34.834 9.200 22.896 1.00 85.19 260 ILE A C 1
ATOM 2057 O O . ILE A 1 260 ? -33.806 9.406 22.248 1.00 85.19 260 ILE A O 1
ATOM 2061 N N . VAL A 1 261 ? -36.019 9.026 22.301 1.00 86.69 261 VAL A N 1
ATOM 2062 C CA . VAL A 1 261 ? -36.218 9.125 20.842 1.00 86.69 261 VAL A CA 1
ATOM 2063 C C . VAL A 1 261 ? -35.731 10.486 20.339 1.00 86.69 261 VAL A C 1
ATOM 2065 O O . VAL A 1 261 ? -34.909 10.554 19.424 1.00 86.69 261 VAL A O 1
ATOM 2068 N N . GLN A 1 262 ? -36.142 11.573 20.996 1.00 82.50 262 GLN A N 1
ATOM 2069 C CA . GLN A 1 262 ? -35.727 12.928 20.623 1.00 82.50 262 GLN A CA 1
ATOM 2070 C C . GLN A 1 262 ? -34.208 13.143 20.728 1.00 82.50 262 GLN A C 1
ATOM 2072 O O . GLN A 1 262 ? -33.625 13.742 19.823 1.00 82.50 262 GLN A O 1
ATOM 2077 N N . ARG A 1 263 ? -33.559 12.615 21.777 1.00 77.69 263 ARG A N 1
ATOM 2078 C CA . ARG A 1 263 ? -32.092 12.690 21.966 1.00 77.69 263 ARG A CA 1
ATOM 2079 C C . ARG A 1 263 ? -31.308 11.878 20.935 1.00 77.69 263 ARG A C 1
ATOM 2081 O O . ARG A 1 263 ? -30.231 12.264 20.499 1.00 77.69 263 ARG A O 1
ATOM 2088 N N . THR A 1 264 ? -31.831 10.727 20.530 1.00 78.69 264 THR A N 1
ATOM 2089 C CA . THR A 1 264 ? -31.109 9.809 19.635 1.00 78.69 264 THR A CA 1
ATOM 2090 C C . THR A 1 264 ? -31.266 10.164 18.158 1.00 78.69 264 THR A C 1
ATOM 2092 O O . THR A 1 264 ? -30.441 9.770 17.333 1.00 78.69 264 THR A O 1
ATOM 2095 N N . ARG A 1 265 ? -32.271 10.961 17.789 1.00 77.69 265 ARG A N 1
ATOM 2096 C CA . ARG A 1 265 ? -32.537 11.365 16.405 1.00 77.69 265 ARG A CA 1
ATOM 2097 C C . ARG A 1 265 ? -31.410 12.226 15.793 1.00 77.69 265 ARG A C 1
ATOM 2099 O O . ARG A 1 265 ? -31.051 13.269 16.349 1.00 77.69 265 ARG A O 1
ATOM 2106 N N . PRO A 1 266 ? -30.940 11.953 14.554 1.00 71.00 266 PRO A N 1
ATOM 2107 C CA . PRO A 1 266 ? -31.407 10.938 13.596 1.00 71.00 266 PRO A CA 1
ATOM 2108 C C . PRO A 1 266 ? -30.558 9.647 13.584 1.00 71.00 266 PRO A C 1
ATOM 2110 O O . PRO A 1 266 ? -30.513 8.933 12.582 1.00 71.00 266 PRO A O 1
ATOM 2113 N N . LEU A 1 267 ? -29.795 9.388 14.644 1.00 78.31 267 LEU A N 1
ATOM 2114 C CA . LEU A 1 267 ? -28.703 8.422 14.675 1.00 78.31 267 LEU A CA 1
ATOM 2115 C C . LEU A 1 267 ? -29.145 7.130 15.367 1.00 78.31 267 LEU A C 1
ATOM 2117 O O . LEU A 1 267 ? -29.193 7.050 16.587 1.00 78.31 267 LEU A O 1
ATOM 2121 N N . PHE A 1 268 ? -29.366 6.059 14.610 1.00 80.19 268 PHE A N 1
ATOM 2122 C CA . PHE A 1 268 ? -29.665 4.742 15.191 1.00 80.19 268 PHE A CA 1
ATOM 2123 C C . PHE A 1 268 ? -28.544 4.241 16.100 1.00 80.19 268 PHE A C 1
ATOM 2125 O O . PHE A 1 268 ? -28.805 3.612 17.124 1.00 80.19 268 PHE A O 1
ATOM 2132 N N . ILE A 1 269 ? -27.289 4.578 15.782 1.00 74.44 269 ILE A N 1
ATOM 2133 C CA . ILE A 1 269 ? -26.167 4.220 16.652 1.00 74.44 269 ILE A CA 1
ATOM 2134 C C . ILE A 1 269 ? -26.281 4.849 18.044 1.00 74.44 269 ILE A C 1
ATOM 2136 O O . ILE A 1 269 ? -25.811 4.251 19.010 1.00 74.44 269 ILE A O 1
ATOM 2140 N N . ALA A 1 270 ? -26.916 6.019 18.162 1.00 76.31 270 ALA A N 1
ATOM 2141 C CA . ALA A 1 270 ? -27.162 6.666 19.443 1.00 76.31 270 ALA A CA 1
ATOM 2142 C C . ALA A 1 270 ? -28.058 5.785 20.314 1.00 76.31 270 ALA A C 1
ATOM 2144 O O . ALA A 1 270 ? -27.691 5.456 21.440 1.00 76.31 270 ALA A O 1
ATOM 2145 N N . ALA A 1 271 ? -29.179 5.325 19.752 1.00 82.25 271 ALA A N 1
ATOM 2146 C CA . ALA A 1 271 ? -30.120 4.442 20.431 1.00 82.25 271 ALA A CA 1
ATOM 2147 C C . ALA A 1 271 ? -29.466 3.114 20.842 1.00 82.25 271 ALA A C 1
ATOM 2149 O O . ALA A 1 271 ? -29.574 2.706 21.998 1.00 82.25 271 ALA A O 1
ATOM 2150 N N . VAL A 1 272 ? -28.712 2.478 19.937 1.00 81.88 272 VAL A N 1
ATOM 2151 C CA . VAL A 1 272 ? -27.988 1.224 20.222 1.00 81.88 272 VAL A CA 1
ATOM 2152 C C . VAL A 1 272 ? -26.945 1.416 21.327 1.00 81.88 272 VAL A C 1
ATOM 2154 O O . VAL A 1 272 ? -26.856 0.601 22.246 1.00 81.88 272 VAL A O 1
ATOM 2157 N N . THR A 1 273 ? -26.150 2.488 21.257 1.00 75.31 273 THR A N 1
ATOM 2158 C CA . THR A 1 273 ? -25.086 2.764 22.237 1.00 75.31 273 THR A CA 1
ATOM 2159 C C . THR A 1 273 ? -25.670 3.057 23.616 1.00 75.31 273 THR A C 1
ATOM 2161 O O . THR A 1 273 ? -25.167 2.525 24.604 1.00 75.31 273 THR A O 1
ATOM 2164 N N . LEU A 1 274 ? -26.756 3.836 23.693 1.00 82.00 274 LEU A N 1
ATOM 2165 C CA . LEU A 1 274 ? -27.465 4.096 24.948 1.00 82.00 274 LEU A CA 1
ATOM 2166 C C . LEU A 1 274 ? -28.046 2.812 25.541 1.00 82.00 274 LEU A C 1
ATOM 2168 O O . LEU A 1 274 ? -27.841 2.552 26.722 1.00 82.00 274 LEU A O 1
ATOM 2172 N N . CYS A 1 275 ? -28.688 1.964 24.733 1.00 84.25 275 CYS A N 1
ATOM 2173 C CA . CYS A 1 275 ? -29.205 0.684 25.220 1.00 84.25 275 CYS A CA 1
ATOM 2174 C C . CYS A 1 275 ? -28.081 -0.205 25.763 1.00 84.25 275 CYS A C 1
ATOM 2176 O O . CYS A 1 275 ? -28.234 -0.780 26.833 1.00 84.25 275 CYS A O 1
ATOM 2178 N N . ARG A 1 276 ? -26.918 -0.267 25.098 1.00 79.38 276 ARG A N 1
ATOM 2179 C CA . ARG A 1 276 ? -25.740 -0.996 25.612 1.00 79.38 276 ARG A CA 1
ATOM 2180 C C . ARG A 1 276 ? -25.190 -0.400 26.907 1.00 79.38 276 ARG A C 1
ATOM 2182 O O . ARG A 1 276 ? -24.754 -1.145 27.773 1.00 79.38 276 ARG A O 1
ATOM 2189 N N . PHE A 1 277 ? -25.196 0.924 27.037 1.00 78.94 277 PHE A N 1
ATOM 2190 C CA . PHE A 1 277 ? -24.765 1.628 28.247 1.00 78.94 277 PHE A CA 1
ATOM 2191 C C . PHE A 1 277 ? -25.702 1.371 29.438 1.00 78.94 277 PHE A C 1
ATOM 2193 O O . PHE A 1 277 ? -25.220 1.243 30.566 1.00 78.94 277 PHE A O 1
ATOM 2200 N N . ILE A 1 278 ? -27.012 1.290 29.183 1.00 82.62 278 ILE A N 1
ATOM 2201 C CA . ILE A 1 278 ? -28.052 0.976 30.174 1.00 82.62 278 ILE A CA 1
ATOM 2202 C C . ILE A 1 278 ? -28.033 -0.518 30.533 1.00 82.62 278 ILE A C 1
ATOM 2204 O O . ILE A 1 278 ? -28.190 -0.865 31.696 1.00 82.62 278 ILE A O 1
ATOM 2208 N N . ALA A 1 279 ? -27.795 -1.395 29.555 1.00 81.81 279 ALA A N 1
ATOM 2209 C CA . ALA A 1 279 ? -27.753 -2.850 29.721 1.00 81.81 279 ALA A CA 1
ATOM 2210 C C . ALA A 1 279 ? -26.446 -3.389 30.333 1.00 81.81 279 ALA A C 1
ATOM 2212 O O . ALA A 1 279 ? -26.250 -4.605 30.356 1.00 81.81 279 ALA A O 1
ATOM 2213 N N . ASP A 1 280 ? -25.526 -2.518 30.757 1.00 74.19 280 ASP A N 1
ATOM 2214 C CA . ASP A 1 280 ? -24.247 -2.935 31.329 1.00 74.19 280 ASP A CA 1
ATOM 2215 C C . ASP A 1 280 ? -24.489 -3.766 32.606 1.00 74.19 280 ASP A C 1
ATOM 2217 O O . ASP A 1 280 ? -25.044 -3.239 33.572 1.00 74.19 280 ASP A O 1
ATOM 2221 N N . PRO A 1 281 ? -24.055 -5.041 32.655 1.00 72.00 281 PRO A N 1
ATOM 2222 C CA . PRO A 1 281 ? -24.349 -5.937 33.773 1.00 72.00 281 PRO A CA 1
ATOM 2223 C C . PRO A 1 281 ? -23.680 -5.514 35.086 1.00 72.00 281 PRO A C 1
ATOM 2225 O O . PRO A 1 281 ? -23.982 -6.073 36.138 1.00 72.00 281 PRO A O 1
ATOM 2228 N N . THR A 1 282 ? -22.746 -4.560 35.045 1.00 71.00 282 THR A N 1
ATOM 2229 C CA . THR A 1 282 ? -22.069 -4.052 36.242 1.00 71.00 282 THR A CA 1
ATOM 2230 C C . THR A 1 282 ? -22.879 -3.001 37.005 1.00 71.00 282 THR A C 1
ATOM 2232 O O . THR A 1 282 ? -22.517 -2.686 38.140 1.00 71.00 282 THR A O 1
ATOM 2235 N N . TRP A 1 283 ? -23.966 -2.470 36.431 1.00 74.69 283 TRP A N 1
ATOM 2236 C CA . TRP A 1 283 ? -24.741 -1.363 37.004 1.00 74.69 283 TRP A CA 1
ATOM 2237 C C . TRP A 1 283 ? -26.253 -1.601 36.955 1.00 74.69 283 TRP A C 1
ATOM 2239 O O . TRP A 1 283 ? -26.748 -2.367 36.135 1.00 74.69 283 TRP A O 1
ATOM 2249 N N . ASN A 1 284 ? -26.998 -0.904 37.821 1.00 80.81 284 ASN A N 1
ATOM 2250 C CA . ASN A 1 284 ? -28.459 -0.906 37.781 1.00 80.81 284 ASN A CA 1
ATOM 2251 C C . ASN A 1 284 ? -28.958 -0.088 36.561 1.00 80.81 284 ASN A C 1
ATOM 2253 O O . ASN A 1 284 ? -28.585 1.082 36.440 1.00 80.81 284 ASN A O 1
ATOM 2257 N N . PRO A 1 285 ? -29.805 -0.651 35.677 1.00 84.50 285 PRO A N 1
ATOM 2258 C CA . PRO A 1 285 ? -30.337 0.055 34.509 1.00 84.50 285 PRO A CA 1
ATOM 2259 C C . PRO A 1 285 ? -31.162 1.317 34.816 1.00 84.50 285 PRO A C 1
ATOM 2261 O O . PRO A 1 285 ? -31.167 2.241 34.002 1.00 84.50 285 PRO A O 1
ATOM 2264 N N . GLU A 1 286 ? -31.855 1.382 35.957 1.00 84.62 286 GLU A N 1
ATOM 2265 C CA . GLU A 1 286 ? -32.668 2.539 36.362 1.00 84.62 286 GLU A CA 1
ATOM 2266 C C . GLU A 1 286 ? -31.783 3.763 36.625 1.00 84.62 286 GLU A C 1
ATOM 2268 O O . GLU A 1 286 ? -32.007 4.817 36.029 1.00 84.62 286 GLU A O 1
ATOM 2273 N N . ASP A 1 287 ? -30.705 3.589 37.396 1.00 80.19 287 ASP A N 1
ATOM 2274 C CA . ASP A 1 287 ? -29.718 4.644 37.670 1.00 80.19 287 ASP A CA 1
ATOM 2275 C C . ASP A 1 287 ? -29.061 5.149 36.374 1.00 80.19 287 ASP A C 1
ATOM 2277 O O . ASP A 1 287 ? -28.766 6.333 36.207 1.00 80.19 287 ASP A O 1
ATOM 2281 N N . ARG A 1 288 ? -28.815 4.233 35.430 1.00 79.06 288 ARG A N 1
ATOM 2282 C CA . ARG A 1 288 ? -28.179 4.532 34.138 1.00 79.06 288 ARG A CA 1
ATOM 2283 C C . ARG A 1 288 ? -29.101 5.309 33.223 1.00 79.06 288 ARG A C 1
ATOM 2285 O O . ARG A 1 288 ? -28.650 6.208 32.515 1.00 79.06 288 ARG A O 1
ATOM 2292 N N . LEU A 1 289 ? -30.382 4.969 33.236 1.00 84.00 289 LEU A N 1
ATOM 2293 C CA . LEU A 1 289 ? -31.393 5.707 32.506 1.00 84.00 289 LEU A CA 1
ATOM 2294 C C . LEU A 1 289 ? -31.562 7.118 33.086 1.00 84.00 289 LEU A C 1
ATOM 2296 O O . LEU A 1 289 ? -31.610 8.082 32.323 1.00 84.00 289 LEU A O 1
ATOM 2300 N N . GLU A 1 290 ? -31.579 7.264 34.411 1.00 81.44 290 GLU A N 1
ATOM 2301 C CA . GLU A 1 290 ? -31.635 8.574 35.068 1.00 81.44 290 GLU A CA 1
ATOM 2302 C C . GLU A 1 290 ? -30.402 9.435 34.736 1.00 81.44 290 GLU A C 1
ATOM 2304 O O . GLU A 1 290 ? -30.542 10.610 34.389 1.00 81.44 290 GLU A O 1
ATOM 2309 N N . GLU A 1 291 ? -29.203 8.838 34.719 1.00 74.19 291 GLU A N 1
ATOM 2310 C CA . GLU A 1 291 ? -27.956 9.497 34.303 1.00 74.19 291 GLU A CA 1
ATOM 2311 C C . GLU A 1 291 ? -28.071 10.068 32.880 1.00 74.19 291 GLU A C 1
ATOM 2313 O O . GLU A 1 291 ? -27.771 11.244 32.660 1.00 74.19 291 GLU A O 1
ATOM 2318 N N . VAL A 1 292 ? -28.586 9.279 31.930 1.00 75.88 292 VAL A N 1
ATOM 2319 C CA . VAL A 1 292 ? -28.812 9.718 30.541 1.00 75.88 292 VAL A CA 1
ATOM 2320 C C . VAL A 1 292 ? -29.812 10.874 30.470 1.00 75.88 292 VAL A C 1
ATOM 2322 O O . VAL A 1 292 ? -29.612 11.801 29.689 1.00 75.88 292 VAL A O 1
ATOM 2325 N N . LEU A 1 293 ? -30.878 10.855 31.271 1.00 75.69 293 LEU A N 1
ATOM 2326 C CA . LEU A 1 293 ? -31.928 11.881 31.250 1.00 75.69 293 LEU A CA 1
ATOM 2327 C C . LEU A 1 293 ? -31.513 13.191 31.937 1.00 75.69 293 LEU A C 1
ATOM 2329 O O . LEU A 1 293 ? -32.016 14.255 31.562 1.00 75.69 293 LEU A O 1
ATOM 2333 N N . SER A 1 294 ? -30.606 13.122 32.914 1.00 69.56 294 SER A N 1
ATOM 2334 C CA . SER A 1 294 ? -30.150 14.265 33.717 1.00 69.56 294 SER A CA 1
ATOM 2335 C C . SER A 1 294 ? -29.232 15.245 32.969 1.00 69.56 294 SER A C 1
ATOM 2337 O O . SER A 1 294 ? -29.166 16.419 33.330 1.00 69.56 294 SER A O 1
ATOM 2339 N N . ASP A 1 295 ? -28.548 14.806 31.906 1.00 59.66 295 ASP A N 1
ATOM 2340 C CA . ASP A 1 295 ? -27.587 15.637 31.168 1.00 59.66 295 ASP A CA 1
ATOM 2341 C C . ASP A 1 295 ? -28.340 16.549 30.176 1.00 59.66 295 ASP A C 1
ATOM 2343 O O . ASP A 1 295 ? -28.687 16.128 29.072 1.00 59.66 295 ASP A O 1
ATOM 2347 N N . GLN A 1 296 ? -28.682 17.773 30.594 1.00 53.28 296 GLN A N 1
ATOM 2348 C CA . GLN A 1 296 ? -29.308 18.818 29.769 1.00 53.28 296 GLN A CA 1
ATOM 2349 C C . GLN A 1 296 ? -28.239 19.806 29.282 1.00 53.28 296 GLN A C 1
ATOM 2351 O O . GLN A 1 296 ? -28.012 20.831 29.916 1.00 53.28 296 GLN A O 1
ATOM 2356 N N . ASN A 1 297 ? -27.554 19.518 28.174 1.00 53.38 297 ASN A N 1
ATOM 2357 C CA . ASN A 1 297 ? -26.680 20.516 27.546 1.00 53.38 297 ASN A CA 1
ATOM 2358 C C . ASN A 1 297 ? -27.233 20.891 26.166 1.00 53.38 297 ASN A C 1
ATOM 2360 O O . ASN A 1 297 ? -26.979 20.201 25.187 1.00 53.38 297 ASN A O 1
ATOM 2364 N N . GLU A 1 298 ? -27.951 22.015 26.085 1.00 47.12 298 GLU A N 1
ATOM 2365 C CA . GLU A 1 298 ? -28.614 22.537 24.871 1.00 47.12 298 GLU A CA 1
ATOM 2366 C C . GLU A 1 298 ? -27.649 23.000 23.750 1.00 47.12 298 GLU A C 1
ATOM 2368 O O . GLU A 1 298 ? -28.080 23.506 22.713 1.00 47.12 298 GLU A O 1
ATOM 2373 N N . HIS A 1 299 ? -26.332 22.848 23.931 1.00 48.16 299 HIS A N 1
ATOM 2374 C CA . HIS A 1 299 ? -25.301 23.415 23.049 1.00 48.16 299 HIS A CA 1
ATOM 2375 C C . HIS A 1 299 ? -24.214 22.425 22.603 1.00 48.16 299 HIS A C 1
ATOM 2377 O O . HIS A 1 299 ? -23.145 22.860 22.176 1.00 48.16 299 HIS A O 1
ATOM 2383 N N . VAL A 1 300 ? -24.448 21.112 22.691 1.00 55.94 300 VAL A N 1
ATOM 2384 C CA . VAL A 1 300 ? -23.449 20.099 22.303 1.00 55.94 300 VAL A CA 1
ATOM 2385 C C . VAL A 1 300 ? -23.888 19.340 21.055 1.00 55.94 300 VAL A C 1
ATOM 2387 O O . VAL A 1 300 ? -25.073 19.126 20.813 1.00 55.94 300 VAL A O 1
ATOM 2390 N N . SER A 1 301 ? -22.923 18.932 20.239 1.00 63.88 301 SER A N 1
ATOM 2391 C CA . SER A 1 301 ? -23.117 18.020 19.113 1.00 63.88 301 SER A CA 1
ATOM 2392 C C . SER A 1 301 ? -23.854 16.738 19.526 1.00 63.88 301 SER A C 1
ATOM 2394 O O . SER A 1 301 ? -23.633 16.168 20.593 1.00 63.88 301 SER A O 1
ATOM 2396 N N . LYS A 1 302 ? -24.699 16.214 18.631 1.00 65.12 302 LYS A N 1
ATOM 2397 C CA . LYS A 1 302 ? -25.519 15.012 18.887 1.00 65.12 302 LYS A CA 1
ATOM 2398 C C . LYS A 1 302 ? -24.702 13.760 19.219 1.00 65.12 302 LYS A C 1
ATOM 2400 O O . LYS A 1 302 ? -25.178 12.879 19.920 1.00 65.12 302 LYS A O 1
ATOM 2405 N N . MET A 1 303 ? -23.464 13.670 18.732 1.00 64.88 303 MET A N 1
ATOM 2406 C CA . MET A 1 303 ? -22.547 12.585 19.102 1.00 64.88 303 MET A CA 1
ATOM 2407 C C . MET A 1 303 ? -22.079 12.705 20.557 1.00 64.88 303 MET A C 1
ATOM 2409 O O . MET A 1 303 ? -21.900 11.689 21.230 1.00 64.88 303 MET A O 1
ATOM 2413 N N . ALA A 1 304 ? -21.931 13.927 21.072 1.00 66.06 304 ALA A N 1
ATOM 2414 C CA . ALA A 1 304 ? -21.608 14.148 22.472 1.00 66.06 304 ALA A CA 1
ATOM 2415 C C . ALA A 1 304 ? -22.742 13.708 23.397 1.00 66.06 304 ALA A C 1
ATOM 2417 O O . ALA A 1 304 ? -22.454 13.116 24.429 1.00 66.06 304 ALA A O 1
ATOM 2418 N N . GLU A 1 305 ? -24.010 13.911 23.028 1.00 68.31 305 GLU A N 1
ATOM 2419 C CA . GLU A 1 305 ? -25.150 13.433 23.832 1.00 68.31 305 GLU A CA 1
ATOM 2420 C C . GLU A 1 305 ? -25.109 11.912 24.065 1.00 68.31 305 GLU A C 1
ATOM 2422 O O . GLU A 1 305 ? -25.556 11.426 25.102 1.00 68.31 305 GLU A O 1
ATOM 2427 N N . VAL A 1 306 ? -24.514 11.162 23.132 1.00 69.69 306 VAL A N 1
ATOM 2428 C CA . VAL A 1 306 ? -24.384 9.698 23.199 1.00 69.69 306 VAL A CA 1
ATOM 2429 C C . VAL A 1 306 ? -23.154 9.263 23.985 1.00 69.69 306 VAL A C 1
ATOM 2431 O O . VAL A 1 306 ? -23.229 8.363 24.820 1.00 69.69 306 VAL A O 1
ATOM 2434 N N . TYR A 1 307 ? -21.996 9.855 23.691 1.00 76.00 307 TYR A N 1
ATOM 2435 C CA . TYR A 1 307 ? -20.719 9.373 24.217 1.00 76.00 307 TYR A CA 1
ATOM 2436 C C . TYR A 1 307 ? -20.303 10.053 25.515 1.00 76.00 307 TYR A C 1
ATOM 2438 O O . TYR A 1 307 ? -19.563 9.457 26.297 1.00 76.00 307 TYR A O 1
ATOM 2446 N N . LEU A 1 308 ? -20.775 11.271 25.783 1.00 75.81 308 LEU A N 1
ATOM 2447 C CA . LEU A 1 308 ? -20.422 11.999 26.996 1.00 75.81 308 LEU A CA 1
ATOM 2448 C C . LEU A 1 308 ? -20.866 11.273 28.275 1.00 75.81 308 LEU A C 1
ATOM 2450 O O . LEU A 1 308 ? -20.045 11.234 29.189 1.00 75.81 308 LEU A O 1
ATOM 2454 N N . PRO A 1 309 ? -22.053 10.634 28.361 1.00 74.56 309 PRO A N 1
ATOM 2455 C CA . PRO A 1 309 ? -22.405 9.804 29.516 1.00 74.56 309 PRO A CA 1
ATOM 2456 C C . PRO A 1 309 ? -21.430 8.633 29.719 1.00 74.56 309 PRO A C 1
ATOM 2458 O O . PRO A 1 309 ? -20.943 8.408 30.828 1.00 74.56 309 PRO A O 1
ATOM 2461 N N . VAL A 1 310 ? -21.052 7.940 28.634 1.00 75.88 310 VAL A N 1
ATOM 2462 C CA . VAL A 1 310 ? -20.052 6.852 28.658 1.00 75.88 310 VAL A CA 1
ATOM 2463 C C . VAL A 1 310 ? -18.721 7.354 29.221 1.00 75.88 310 VAL A C 1
ATOM 2465 O O . VAL A 1 310 ? -18.134 6.719 30.095 1.00 75.88 310 VAL A O 1
ATOM 2468 N N . LEU A 1 311 ? -18.260 8.514 28.750 1.00 80.62 311 LEU A N 1
ATOM 2469 C CA . LEU A 1 311 ? -16.982 9.105 29.142 1.00 80.62 311 LEU A CA 1
ATOM 2470 C C . LEU A 1 311 ? -17.009 9.690 30.563 1.00 80.62 311 LEU A C 1
ATOM 2472 O O . LEU A 1 311 ? -16.075 9.462 31.328 1.00 80.62 311 LEU A O 1
ATOM 2476 N N . LYS A 1 312 ? -18.072 10.403 30.958 1.00 78.00 312 LYS A N 1
ATOM 2477 C CA . LYS A 1 312 ? -18.233 10.972 32.310 1.00 78.00 312 LYS A CA 1
ATOM 2478 C C . LYS A 1 312 ? -18.205 9.884 33.377 1.00 78.00 312 LYS A C 1
ATOM 2480 O O . LYS A 1 312 ? -17.531 10.055 34.395 1.00 78.00 312 LYS A O 1
ATOM 2485 N N . ARG A 1 313 ? -18.853 8.743 33.119 1.00 75.81 313 ARG A N 1
ATOM 2486 C CA . ARG A 1 313 ? -18.873 7.615 34.057 1.00 75.81 313 ARG A CA 1
ATOM 2487 C C . ARG A 1 313 ? -17.479 7.076 34.362 1.00 75.81 313 ARG A C 1
ATOM 2489 O O . ARG A 1 313 ? -17.240 6.655 35.491 1.00 75.81 313 ARG A O 1
ATOM 2496 N N . LEU A 1 314 ? -16.537 7.145 33.414 1.00 76.81 314 LEU A N 1
ATOM 2497 C CA . LEU A 1 314 ? -15.146 6.740 33.660 1.00 76.81 314 LEU A CA 1
ATOM 2498 C C . LEU A 1 314 ? -14.529 7.488 34.850 1.00 76.81 314 LEU A C 1
ATOM 2500 O O . LEU A 1 314 ? -13.655 6.942 35.517 1.00 76.81 314 LEU A O 1
ATOM 2504 N N . LEU A 1 315 ? -14.974 8.719 35.111 1.00 81.69 315 LEU A N 1
ATOM 2505 C CA . LEU A 1 315 ? -14.393 9.621 36.107 1.00 81.69 315 LEU A CA 1
ATOM 2506 C C . LEU A 1 315 ? -15.275 9.800 37.349 1.00 81.69 315 LEU A C 1
ATOM 2508 O O . LEU A 1 315 ? -14.856 10.439 38.313 1.00 81.69 315 LEU A O 1
ATOM 2512 N N . GLN A 1 316 ? -16.494 9.259 37.354 1.00 79.38 316 GLN A N 1
ATOM 2513 C CA . GLN A 1 316 ? -17.439 9.482 38.443 1.00 79.38 316 GLN A CA 1
ATOM 2514 C C . GLN A 1 316 ? -16.954 8.838 39.750 1.00 79.38 316 GLN A C 1
ATOM 2516 O O . GLN A 1 316 ? -16.518 7.687 39.780 1.00 79.38 316 GLN A O 1
ATOM 2521 N N . GLY A 1 317 ? -17.026 9.598 40.847 1.00 73.50 317 GLY A N 1
ATOM 2522 C CA . GLY A 1 317 ? -16.601 9.140 42.175 1.00 73.50 317 GLY A CA 1
ATOM 2523 C C . GLY A 1 317 ? -15.088 8.944 42.325 1.00 73.50 317 GLY A C 1
ATOM 2524 O O . GLY A 1 317 ? -14.658 8.285 43.270 1.00 73.50 317 GLY A O 1
ATOM 2525 N N . LYS A 1 318 ? -14.277 9.479 41.402 1.00 82.25 318 LYS A N 1
ATOM 2526 C CA . LYS A 1 318 ? -12.812 9.398 41.439 1.00 82.25 318 LYS A CA 1
ATOM 2527 C C . LYS A 1 318 ? -12.189 10.656 42.025 1.00 82.25 318 LYS A C 1
ATOM 2529 O O . LYS A 1 318 ? -12.672 11.768 41.826 1.00 82.25 318 LYS A O 1
ATOM 2534 N N . SER A 1 319 ? -11.075 10.480 42.725 1.00 84.88 319 SER A N 1
ATOM 2535 C CA . SER A 1 319 ? -10.229 11.593 43.152 1.00 84.88 319 SER A CA 1
ATOM 2536 C C . SER A 1 319 ? -9.607 12.312 41.945 1.00 84.88 319 SER A C 1
ATOM 2538 O O . SER A 1 319 ? -9.562 11.788 40.828 1.00 84.88 319 SER A O 1
ATOM 2540 N N . ILE A 1 320 ? -9.076 13.518 42.162 1.00 84.19 320 ILE A N 1
ATOM 2541 C CA . ILE A 1 320 ? -8.413 14.312 41.111 1.00 84.19 320 ILE A CA 1
ATOM 2542 C C . ILE A 1 320 ? -7.221 13.547 40.508 1.00 84.19 320 ILE A C 1
ATOM 2544 O O . ILE A 1 320 ? -7.043 13.535 39.291 1.00 84.19 320 ILE A O 1
ATOM 2548 N N . SER A 1 321 ? -6.429 12.867 41.344 1.00 84.38 321 SER A N 1
ATOM 2549 C CA . SER A 1 321 ? -5.259 12.096 40.897 1.00 84.38 321 SER A CA 1
ATOM 2550 C C . SER A 1 321 ? -5.653 10.867 40.068 1.00 84.38 321 SER A C 1
ATOM 2552 O O . SER A 1 321 ? -5.056 10.597 39.021 1.00 84.38 321 SER A O 1
ATOM 2554 N N . GLU A 1 322 ? -6.703 10.153 40.480 1.00 86.31 322 GLU A N 1
ATOM 2555 C CA . GLU A 1 322 ? -7.247 9.032 39.706 1.00 86.31 322 GLU A CA 1
ATOM 2556 C C . GLU A 1 322 ? -7.822 9.509 38.373 1.00 86.31 322 GLU A C 1
ATOM 2558 O O . GLU A 1 322 ? -7.537 8.913 37.339 1.00 86.31 322 GLU A O 1
ATOM 2563 N N . THR A 1 323 ? -8.562 10.618 38.376 1.00 86.00 323 THR A N 1
ATOM 2564 C CA . THR A 1 323 ? -9.128 11.235 37.168 1.00 86.00 323 THR A CA 1
ATOM 2565 C C . THR A 1 323 ? -8.038 11.564 36.149 1.00 86.00 323 THR A C 1
ATOM 2567 O O . THR A 1 323 ? -8.138 11.175 34.987 1.00 86.00 323 THR A O 1
ATOM 2570 N N . GLN A 1 324 ? -6.953 12.214 36.582 1.00 86.38 324 GLN A N 1
ATOM 2571 C CA . GLN A 1 324 ? -5.812 12.523 35.715 1.00 86.38 324 GLN A CA 1
ATOM 2572 C C . GLN A 1 324 ? -5.163 11.260 35.138 1.00 86.38 324 GLN A C 1
ATOM 2574 O O . GLN A 1 324 ? -4.809 11.230 33.959 1.00 86.38 324 GLN A O 1
ATOM 2579 N N . THR A 1 325 ? -5.038 10.207 35.950 1.00 88.25 325 THR A N 1
ATOM 2580 C CA . THR A 1 325 ? -4.477 8.922 35.511 1.00 88.25 325 THR A CA 1
ATOM 2581 C C . THR A 1 325 ? -5.367 8.264 34.460 1.00 88.25 325 THR A C 1
ATOM 2583 O O . THR A 1 325 ? -4.876 7.859 33.413 1.00 88.25 325 THR A O 1
ATOM 2586 N N . LEU A 1 326 ? -6.679 8.226 34.690 1.00 87.69 326 LEU A N 1
ATOM 2587 C CA . LEU A 1 326 ? -7.654 7.626 33.778 1.00 87.69 326 LEU A CA 1
ATOM 2588 C C . LEU A 1 326 ? -7.740 8.364 32.445 1.00 87.69 326 LEU A C 1
ATOM 2590 O O . LEU A 1 326 ? -7.800 7.727 31.396 1.00 87.69 326 LEU A O 1
ATOM 2594 N N . VAL A 1 327 ? -7.709 9.696 32.468 1.00 88.69 327 VAL A N 1
ATOM 2595 C CA . VAL A 1 327 ? -7.680 10.506 31.244 1.00 88.69 327 VAL A CA 1
ATOM 2596 C C . VAL A 1 327 ? -6.383 10.268 30.470 1.00 88.69 327 VAL A C 1
ATOM 2598 O O . VAL A 1 327 ? -6.423 10.137 29.247 1.00 88.69 327 VAL A O 1
ATOM 2601 N N . ARG A 1 328 ? -5.236 10.160 31.154 1.00 88.94 328 ARG A N 1
ATOM 2602 C CA . ARG A 1 328 ? -3.962 9.827 30.503 1.00 88.94 328 ARG A CA 1
ATOM 2603 C C . ARG A 1 328 ? -4.011 8.440 29.866 1.00 88.94 328 ARG A C 1
ATOM 2605 O O . ARG A 1 328 ? -3.695 8.303 28.694 1.00 88.94 328 ARG A O 1
ATOM 2612 N N . ASP A 1 329 ? -4.485 7.441 30.602 1.00 89.56 329 ASP A N 1
ATOM 2613 C CA . ASP A 1 329 ? -4.618 6.067 30.112 1.00 89.56 329 ASP A CA 1
ATOM 2614 C C . ASP A 1 329 ? -5.578 5.979 28.924 1.00 89.56 329 ASP A C 1
ATOM 2616 O O . ASP A 1 329 ? -5.318 5.262 27.958 1.00 89.56 329 ASP A O 1
ATOM 2620 N N . PHE A 1 330 ? -6.667 6.750 28.962 1.00 90.75 330 PHE A N 1
ATOM 2621 C CA . PHE A 1 330 ? -7.587 6.874 27.842 1.00 90.75 330 PHE A CA 1
ATOM 2622 C C . PHE A 1 330 ? -6.879 7.425 26.602 1.00 90.75 330 PHE A C 1
ATOM 2624 O O . PHE A 1 330 ? -7.019 6.837 25.530 1.00 90.75 330 PHE A O 1
ATOM 2631 N N . ARG A 1 331 ? -6.096 8.501 26.733 1.00 90.12 331 ARG A N 1
ATOM 2632 C CA . ARG A 1 331 ? -5.353 9.099 25.612 1.00 90.12 331 ARG A CA 1
ATOM 2633 C C . ARG A 1 331 ? -4.268 8.167 25.072 1.00 90.12 331 ARG A C 1
ATOM 2635 O O . ARG A 1 331 ? -4.199 7.984 23.860 1.00 90.12 331 ARG A O 1
ATOM 2642 N N . ASP A 1 332 ? -3.484 7.546 25.947 1.00 90.06 332 ASP A N 1
ATOM 2643 C CA . ASP A 1 332 ? -2.353 6.697 25.561 1.00 90.06 332 ASP A CA 1
ATOM 2644 C C . ASP A 1 332 ? -2.823 5.388 24.904 1.00 90.06 332 ASP A C 1
ATOM 2646 O O . ASP A 1 332 ? -2.299 4.993 23.864 1.00 90.06 332 ASP A O 1
ATOM 2650 N N . ILE A 1 333 ? -3.833 4.722 25.478 1.00 92.75 333 ILE A N 1
ATOM 2651 C CA . ILE A 1 333 ? -4.309 3.406 25.018 1.00 92.75 333 ILE A CA 1
ATOM 2652 C C . ILE A 1 333 ? -5.394 3.568 23.953 1.00 92.75 333 ILE A C 1
ATOM 2654 O O . ILE A 1 333 ? -5.265 3.062 22.840 1.00 92.75 333 ILE A O 1
ATOM 2658 N N . THR A 1 334 ? -6.472 4.286 24.270 1.00 90.06 334 THR A N 1
ATOM 2659 C CA . THR A 1 334 ? -7.618 4.436 23.355 1.00 90.06 334 THR A CA 1
ATOM 2660 C C . THR A 1 334 ? -7.238 5.288 22.150 1.00 90.06 334 THR A C 1
ATOM 2662 O O . THR A 1 334 ? -7.606 4.954 21.024 1.00 90.06 334 THR A O 1
ATOM 2665 N N . GLY A 1 335 ? -6.446 6.345 22.358 1.00 90.50 335 GLY A N 1
ATOM 2666 C CA . GLY A 1 335 ? -5.914 7.158 21.265 1.00 90.50 335 GLY A CA 1
ATOM 2667 C C . GLY A 1 335 ? -5.025 6.364 20.323 1.00 90.50 335 GLY A C 1
ATOM 2668 O O . GLY A 1 335 ? -5.172 6.493 19.108 1.00 90.50 335 GLY A O 1
ATOM 2669 N N . ALA A 1 336 ? -4.163 5.495 20.861 1.00 92.50 336 ALA A N 1
ATOM 2670 C CA . ALA A 1 336 ? -3.372 4.581 20.046 1.00 92.50 336 ALA A CA 1
ATOM 2671 C C . ALA A 1 336 ? -4.267 3.680 19.187 1.00 92.50 336 ALA A C 1
ATOM 2673 O O . ALA A 1 336 ? -4.132 3.702 17.967 1.00 92.50 336 ALA A O 1
ATOM 2674 N N . ILE A 1 337 ? -5.235 2.975 19.788 1.00 88.81 337 ILE A N 1
ATOM 2675 C CA . ILE A 1 337 ? -6.177 2.095 19.065 1.00 88.81 337 ILE A CA 1
ATOM 2676 C C . ILE A 1 337 ? -6.888 2.852 17.930 1.00 88.81 337 ILE A C 1
ATOM 2678 O O . ILE A 1 337 ? -7.086 2.310 16.846 1.00 88.81 337 ILE A O 1
ATOM 2682 N N . MET A 1 338 ? -7.233 4.127 18.140 1.00 86.69 338 MET A N 1
ATOM 2683 C CA . MET A 1 338 ? -7.888 4.972 17.131 1.00 86.69 338 MET A CA 1
ATOM 2684 C C . MET A 1 338 ? -7.002 5.339 15.936 1.00 86.69 338 MET A C 1
ATOM 2686 O O . MET A 1 338 ? -7.533 5.731 14.891 1.00 86.69 338 MET A O 1
ATOM 2690 N N . LEU A 1 339 ? -5.678 5.297 16.073 1.00 89.25 339 LEU A N 1
ATOM 2691 C CA . LEU A 1 339 ? -4.743 5.851 15.088 1.00 89.25 339 LEU A CA 1
ATOM 2692 C C . LEU A 1 339 ? -3.704 4.851 14.579 1.00 89.25 339 LEU A C 1
ATOM 2694 O O . LEU A 1 339 ? -2.918 5.219 13.700 1.00 89.25 339 LEU A O 1
ATOM 2698 N N . LEU A 1 340 ? -3.730 3.605 15.061 1.00 88.50 340 LEU A N 1
ATOM 2699 C CA . LEU A 1 340 ? -3.010 2.503 14.430 1.00 88.50 340 LEU A CA 1
ATOM 2700 C C . LEU A 1 340 ? -3.392 2.399 12.942 1.00 88.50 340 LEU A C 1
ATOM 2702 O O . LEU A 1 340 ? -4.554 2.563 12.568 1.00 88.50 340 LEU A O 1
ATOM 2706 N N . ALA A 1 341 ? -2.395 2.151 12.094 1.00 83.06 341 ALA A N 1
ATOM 2707 C CA . ALA A 1 341 ? -2.575 1.892 10.668 1.00 83.06 341 ALA A CA 1
ATOM 2708 C C . ALA A 1 341 ? -3.275 0.545 10.432 1.00 83.06 341 ALA A C 1
ATOM 2710 O O . ALA A 1 341 ? -4.092 0.426 9.527 1.00 83.06 341 ALA A O 1
ATOM 2711 N N . GLU A 1 342 ? -2.983 -0.432 11.291 1.00 78.25 342 GLU A N 1
ATOM 2712 C CA . GLU A 1 342 ? -3.549 -1.779 11.312 1.00 78.25 342 GLU A CA 1
ATOM 2713 C C . GLU A 1 342 ? -3.862 -2.138 12.776 1.00 78.25 342 GLU A C 1
ATOM 2715 O O . GLU A 1 342 ? -3.015 -1.893 13.642 1.00 78.25 342 GLU A O 1
ATOM 2720 N N . PRO A 1 343 ? -5.055 -2.664 13.111 1.00 82.81 343 PRO A N 1
ATOM 2721 C CA . PRO A 1 343 ? -5.412 -2.944 14.495 1.00 82.81 343 PRO A CA 1
ATOM 2722 C C . PRO A 1 343 ? -4.583 -4.097 15.039 1.00 82.81 343 PRO A C 1
ATOM 2724 O O . PRO A 1 343 ? -4.293 -5.063 14.334 1.00 82.81 343 PRO A O 1
ATOM 2727 N N . LEU A 1 344 ? -4.260 -4.015 16.325 1.00 86.75 344 LEU A N 1
ATOM 2728 C CA . LEU A 1 344 ? -3.470 -5.023 17.017 1.00 86.75 344 LEU A CA 1
ATOM 2729 C C . LEU A 1 344 ? -4.310 -5.739 18.080 1.00 86.75 344 LEU A C 1
ATOM 2731 O O . LEU A 1 344 ? -5.201 -5.118 18.677 1.00 86.75 344 LEU A O 1
ATOM 2735 N N . PRO A 1 345 ? -4.043 -7.033 18.335 1.00 86.75 345 PRO A N 1
ATOM 2736 C CA . PRO A 1 345 ? -4.620 -7.731 19.475 1.00 86.75 345 PRO A CA 1
ATOM 2737 C C . PRO A 1 345 ? -4.111 -7.137 20.789 1.00 86.75 345 PRO A C 1
ATOM 2739 O O . PRO A 1 345 ? -3.099 -6.430 20.818 1.00 86.75 345 PRO A O 1
ATOM 2742 N N . CYS A 1 346 ? -4.819 -7.418 21.885 1.00 89.38 346 CYS A N 1
ATOM 2743 C CA . CYS A 1 346 ? -4.576 -6.773 23.178 1.00 89.38 346 CYS A CA 1
ATOM 2744 C C . CYS A 1 346 ? -3.121 -6.927 23.649 1.00 89.38 346 CYS A C 1
ATOM 2746 O O . CYS A 1 346 ? -2.530 -5.975 24.163 1.00 89.38 346 CYS A O 1
ATOM 2748 N N . ASP A 1 347 ? -2.545 -8.111 23.458 1.00 92.25 347 ASP A N 1
ATOM 2749 C CA . ASP A 1 347 ? -1.203 -8.434 23.934 1.00 92.25 347 ASP A CA 1
ATOM 2750 C C . ASP A 1 347 ? -0.133 -7.697 23.104 1.00 92.25 347 ASP A C 1
ATOM 2752 O O . ASP A 1 347 ? 0.738 -7.030 23.662 1.00 92.25 347 ASP A O 1
ATOM 2756 N N . ALA A 1 348 ? -0.263 -7.694 21.772 1.00 94.19 348 ALA A N 1
ATOM 2757 C CA . ALA A 1 348 ? 0.627 -6.939 20.886 1.00 94.19 348 ALA A CA 1
ATOM 2758 C C . ALA A 1 348 ? 0.506 -5.419 21.099 1.00 94.19 348 ALA A C 1
ATOM 2760 O O . ALA A 1 348 ? 1.503 -4.700 21.056 1.00 94.19 348 ALA A O 1
ATOM 2761 N N . LEU A 1 349 ? -0.702 -4.916 21.370 1.00 95.50 349 LEU A N 1
ATOM 2762 C CA . LEU A 1 349 ? -0.923 -3.511 21.709 1.00 95.50 349 LEU A CA 1
ATOM 2763 C C . LEU A 1 349 ? -0.198 -3.131 23.008 1.00 95.50 349 LEU A C 1
ATOM 2765 O O . LEU A 1 349 ? 0.464 -2.096 23.056 1.00 95.50 349 LEU A O 1
ATOM 2769 N N . ALA A 1 350 ? -0.302 -3.956 24.052 1.00 96.12 350 ALA A N 1
ATOM 2770 C CA . ALA A 1 350 ? 0.367 -3.713 25.329 1.00 96.12 350 ALA A CA 1
ATOM 2771 C C . ALA A 1 350 ? 1.893 -3.624 25.161 1.00 96.12 350 ALA A C 1
ATOM 2773 O O . ALA A 1 350 ? 2.512 -2.666 25.635 1.00 96.12 350 ALA A O 1
ATOM 2774 N N . GLU A 1 351 ? 2.476 -4.561 24.411 1.00 97.00 351 GLU A N 1
ATOM 2775 C CA . GLU A 1 351 ? 3.908 -4.582 24.098 1.00 97.00 351 GLU A CA 1
ATOM 2776 C C . GLU A 1 351 ? 4.342 -3.373 23.258 1.00 97.00 351 GLU A C 1
ATOM 2778 O O . GLU A 1 351 ? 5.342 -2.714 23.579 1.00 97.00 351 GLU A O 1
ATOM 2783 N N . LEU A 1 352 ? 3.559 -3.017 22.229 1.00 97.56 352 LEU A N 1
ATOM 2784 C CA . LEU A 1 352 ? 3.824 -1.844 21.394 1.00 97.56 352 LEU A CA 1
ATOM 2785 C C . LEU A 1 352 ? 3.875 -0.571 22.241 1.00 97.56 352 LEU A C 1
ATOM 2787 O O . LEU A 1 352 ? 4.840 0.189 22.161 1.00 97.56 352 LEU A O 1
ATOM 2791 N N . LEU A 1 353 ? 2.864 -0.350 23.082 1.00 96.50 353 LEU A N 1
ATOM 2792 C CA . LEU A 1 353 ? 2.753 0.856 23.904 1.00 96.50 353 LEU A CA 1
ATOM 2793 C C . LEU A 1 353 ? 3.690 0.854 25.120 1.00 96.50 353 LEU A C 1
ATOM 2795 O O . LEU A 1 353 ? 3.922 1.907 25.715 1.00 96.50 353 LEU A O 1
ATOM 2799 N N . GLY A 1 354 ? 4.226 -0.309 25.500 1.00 95.25 354 GLY A N 1
ATOM 2800 C CA . GLY A 1 354 ? 5.028 -0.468 26.714 1.00 95.25 354 GLY A CA 1
ATOM 2801 C C . GLY A 1 354 ? 4.190 -0.288 27.979 1.00 95.25 354 GLY A C 1
ATOM 2802 O O . GLY A 1 354 ? 4.676 0.229 28.985 1.00 95.25 354 GLY A O 1
ATOM 2803 N N . ILE A 1 355 ? 2.911 -0.664 27.917 1.00 95.19 355 ILE A N 1
ATOM 2804 C CA . ILE A 1 355 ? 1.943 -0.523 29.006 1.00 95.19 355 ILE A CA 1
ATOM 2805 C C . ILE A 1 355 ? 1.606 -1.913 29.533 1.00 95.19 355 ILE A C 1
ATOM 2807 O O . ILE A 1 355 ? 1.421 -2.850 28.766 1.00 95.19 355 ILE A O 1
ATOM 2811 N N . ASN A 1 356 ? 1.484 -2.048 30.857 1.00 94.44 356 ASN A N 1
ATOM 2812 C CA . ASN A 1 356 ? 1.104 -3.315 31.473 1.00 94.44 356 ASN A CA 1
ATOM 2813 C C . ASN A 1 356 ? -0.208 -3.859 30.875 1.00 94.44 356 ASN A C 1
ATOM 2815 O O . ASN A 1 356 ? -1.226 -3.166 30.839 1.00 94.44 356 ASN A O 1
ATOM 2819 N N . ILE A 1 357 ? -0.190 -5.127 30.474 1.00 92.56 357 ILE A N 1
ATOM 2820 C CA . ILE A 1 357 ? -1.314 -5.817 29.839 1.00 92.56 357 ILE A CA 1
ATOM 2821 C C . ILE A 1 357 ? -2.621 -5.744 30.642 1.00 92.56 357 ILE A C 1
ATOM 2823 O O . ILE A 1 357 ? -3.684 -5.515 30.070 1.00 92.56 357 ILE A O 1
ATOM 2827 N N . ASN A 1 358 ? -2.567 -5.836 31.975 1.00 90.06 358 ASN A N 1
ATOM 2828 C CA . ASN A 1 358 ? -3.760 -5.752 32.823 1.00 90.06 358 ASN A CA 1
ATOM 2829 C C . ASN A 1 358 ? -4.360 -4.346 32.800 1.00 90.06 358 ASN A C 1
ATOM 2831 O O . ASN A 1 358 ? -5.577 -4.185 32.873 1.00 90.06 358 ASN A O 1
ATOM 2835 N N . LYS A 1 359 ? -3.515 -3.323 32.658 1.00 91.25 359 LYS A N 1
ATOM 2836 C CA . LYS A 1 359 ? -3.948 -1.933 32.527 1.00 91.25 359 LYS A CA 1
ATOM 2837 C C . LYS A 1 359 ? -4.645 -1.690 31.189 1.00 91.25 359 LYS A C 1
ATOM 2839 O O . LYS A 1 359 ? -5.701 -1.063 31.173 1.00 91.25 359 LYS A O 1
ATOM 2844 N N . VAL A 1 360 ? -4.114 -2.255 30.101 1.00 90.06 360 VAL A N 1
ATOM 2845 C CA . VAL A 1 360 ? -4.771 -2.244 28.783 1.00 90.06 360 VAL A CA 1
ATOM 2846 C C . VAL A 1 360 ? -6.120 -2.957 28.856 1.00 90.06 360 VAL A C 1
ATOM 2848 O O . VAL A 1 360 ? -7.137 -2.350 28.535 1.00 90.06 360 VAL A O 1
ATOM 2851 N N . ARG A 1 361 ? -6.167 -4.186 29.385 1.00 85.62 361 ARG A N 1
ATOM 2852 C CA . ARG A 1 361 ? -7.414 -4.958 29.550 1.00 85.62 361 ARG A CA 1
ATOM 2853 C C . ARG A 1 361 ? -8.465 -4.212 30.372 1.00 85.62 361 ARG A C 1
ATOM 2855 O O . ARG A 1 361 ? -9.616 -4.140 29.959 1.00 85.62 361 ARG A O 1
ATOM 2862 N N . THR A 1 362 ? -8.061 -3.602 31.486 1.00 84.44 362 THR A N 1
ATOM 2863 C CA . THR A 1 362 ? -8.958 -2.808 32.345 1.00 84.44 362 THR A CA 1
ATOM 2864 C C . THR A 1 362 ? -9.502 -1.577 31.617 1.00 84.44 362 THR A C 1
ATOM 2866 O O . THR A 1 362 ? -10.650 -1.187 31.817 1.00 84.44 362 THR A O 1
ATOM 2869 N N . GLN A 1 363 ? -8.694 -0.935 30.773 1.00 86.00 363 GLN A N 1
ATOM 2870 C CA . GLN A 1 363 ? -9.153 0.204 29.983 1.00 86.00 363 GLN A CA 1
ATOM 2871 C C . GLN A 1 363 ? -10.132 -0.228 28.885 1.00 86.00 363 GLN A C 1
ATOM 2873 O O . GLN A 1 363 ? -11.153 0.429 28.688 1.00 86.00 363 GLN A O 1
ATOM 2878 N N . LEU A 1 364 ? -9.854 -1.346 28.210 1.00 83.12 364 LEU A N 1
ATOM 2879 C CA . LEU A 1 364 ? -10.736 -1.913 27.189 1.00 83.12 364 LEU A CA 1
ATOM 2880 C C . LEU A 1 364 ? -12.084 -2.346 27.773 1.00 83.12 364 LEU A C 1
ATOM 2882 O O . LEU A 1 364 ? -13.118 -2.058 27.177 1.00 83.12 364 LEU A O 1
ATOM 2886 N N . SER A 1 365 ? -12.092 -2.981 28.950 1.00 77.81 365 SER A N 1
ATOM 2887 C CA . SER A 1 365 ? -13.326 -3.455 29.588 1.00 77.81 365 SER A CA 1
ATOM 2888 C C . SER A 1 365 ? -14.264 -2.311 29.979 1.00 77.81 365 SER A C 1
ATOM 2890 O O . SER A 1 365 ? -15.478 -2.457 29.904 1.00 77.81 365 SER A O 1
ATOM 2892 N N . ARG A 1 366 ? -13.721 -1.143 30.345 1.00 78.50 366 ARG A N 1
ATOM 2893 C CA . ARG A 1 366 ? -14.511 0.065 30.653 1.00 78.50 366 ARG A CA 1
ATOM 2894 C C . ARG A 1 366 ? -15.179 0.693 29.430 1.00 78.50 366 ARG A C 1
ATOM 2896 O O . ARG A 1 366 ? -16.075 1.515 29.584 1.00 78.50 366 ARG A O 1
ATOM 2903 N N . LEU A 1 367 ? -14.723 0.343 28.232 1.00 78.56 367 LEU A N 1
ATOM 2904 C CA . LEU A 1 367 ? -15.203 0.879 26.961 1.00 78.56 367 LEU A CA 1
ATOM 2905 C C . LEU A 1 367 ? -15.937 -0.185 26.132 1.00 78.56 367 LEU A C 1
ATOM 2907 O O . LEU A 1 367 ? -16.077 -0.026 24.921 1.00 78.56 367 LEU A O 1
ATOM 2911 N N . TYR A 1 368 ? -16.446 -1.247 26.768 1.00 72.62 368 TYR A N 1
ATOM 2912 C CA . TYR A 1 368 ? -17.161 -2.345 26.102 1.00 72.62 368 TYR A CA 1
ATOM 2913 C C . TYR A 1 368 ? -18.382 -1.882 25.289 1.00 72.62 368 TYR A C 1
ATOM 2915 O O . TYR A 1 368 ? -18.738 -2.485 24.281 1.00 72.62 368 TYR A O 1
ATOM 2923 N N . SER A 1 369 ? -19.012 -0.769 25.676 1.00 67.69 369 SER A N 1
ATOM 2924 C CA . SER A 1 369 ? -20.132 -0.190 24.926 1.00 67.69 369 SER A CA 1
ATOM 2925 C C . SER A 1 369 ? -19.733 0.339 23.540 1.00 67.69 369 SER A C 1
ATOM 2927 O O . SER A 1 369 ? -20.598 0.477 22.671 1.00 67.69 369 SER A O 1
ATOM 2929 N N . VAL A 1 370 ? -18.440 0.612 23.311 1.00 75.56 370 VAL A N 1
ATOM 2930 C CA . VAL A 1 370 ? -17.912 1.242 22.086 1.00 75.56 370 VAL A CA 1
ATOM 2931 C C . VAL A 1 370 ? -16.754 0.476 21.422 1.00 75.56 370 VAL A C 1
ATOM 2933 O O . VAL A 1 370 ? -16.454 0.739 20.253 1.00 75.56 370 VAL A O 1
ATOM 2936 N N . LEU A 1 371 ? -16.140 -0.495 22.105 1.00 73.62 371 LEU A N 1
ATOM 2937 C CA . LEU A 1 371 ? -15.064 -1.361 21.603 1.00 73.62 371 LEU A CA 1
ATOM 2938 C C . LEU A 1 371 ? -15.481 -2.838 21.618 1.00 73.62 371 LEU A C 1
ATOM 2940 O O . LEU A 1 371 ? -16.073 -3.306 22.585 1.00 73.62 371 LEU A O 1
ATOM 2944 N N . ASP A 1 372 ? -15.123 -3.582 20.570 1.00 69.00 372 ASP A N 1
ATOM 2945 C CA . ASP A 1 372 ? -15.223 -5.042 20.547 1.00 69.00 372 ASP A CA 1
ATOM 2946 C C . ASP A 1 372 ? -13.910 -5.637 21.062 1.00 69.00 372 ASP A C 1
ATOM 2948 O O . ASP A 1 372 ? -12.871 -5.576 20.398 1.00 69.00 372 ASP A O 1
ATOM 2952 N N . CYS A 1 373 ? -13.965 -6.159 22.284 1.00 70.62 373 CYS A N 1
ATOM 2953 C CA . CYS A 1 373 ? -12.837 -6.755 22.998 1.00 70.62 373 CYS A CA 1
ATOM 2954 C C . CYS A 1 373 ? -13.216 -8.087 23.673 1.00 70.62 373 CYS A C 1
ATOM 2956 O O . CYS A 1 373 ? -12.623 -8.462 24.683 1.00 70.62 373 CYS A O 1
ATOM 2958 N N . ARG A 1 374 ? -14.222 -8.795 23.132 1.00 64.12 374 ARG A N 1
ATOM 2959 C CA . ARG A 1 374 ? -14.709 -10.083 23.667 1.00 64.12 374 ARG A CA 1
ATOM 2960 C C . ARG A 1 374 ? -13.654 -11.186 23.602 1.00 64.12 374 ARG A C 1
ATOM 2962 O O . ARG A 1 374 ? -13.527 -11.955 24.548 1.00 64.12 374 ARG A O 1
ATOM 2969 N N . ASP A 1 375 ? -12.897 -11.227 22.508 1.00 66.81 375 ASP A N 1
ATOM 2970 C CA . ASP A 1 375 ? -11.735 -12.095 22.342 1.00 66.81 375 ASP A CA 1
ATOM 2971 C C . ASP A 1 375 ? -10.468 -11.234 22.292 1.00 66.81 375 ASP A C 1
ATOM 2973 O O . ASP A 1 375 ? -10.257 -10.459 21.360 1.00 66.81 375 ASP A O 1
ATOM 2977 N N . LEU A 1 376 ? -9.628 -11.358 23.320 1.00 73.94 376 LEU A N 1
ATOM 2978 C CA . LEU A 1 376 ? -8.401 -10.571 23.462 1.00 73.94 376 LEU A CA 1
ATOM 2979 C C . LEU A 1 376 ? -7.275 -11.039 22.527 1.00 73.94 376 LEU A C 1
ATOM 2981 O O . LEU A 1 376 ? -6.301 -10.300 22.353 1.00 73.94 376 LEU A O 1
ATOM 2985 N N . SER A 1 377 ? -7.413 -12.229 21.928 1.00 70.00 377 SER A N 1
ATOM 2986 C CA . SER A 1 377 ? -6.508 -12.735 20.890 1.00 70.00 377 SER A CA 1
ATOM 2987 C C . SER A 1 377 ? -6.774 -12.097 19.524 1.00 70.00 377 SER A C 1
ATOM 2989 O O . SER A 1 377 ? -5.891 -12.071 18.668 1.00 70.00 377 SER A O 1
ATOM 2991 N N . GLN A 1 378 ? -7.968 -11.528 19.333 1.00 72.62 378 GLN A N 1
ATOM 2992 C CA . GLN A 1 378 ? -8.349 -10.831 18.113 1.00 72.62 378 GLN A CA 1
ATOM 2993 C C . GLN A 1 378 ? -7.958 -9.349 18.169 1.00 72.62 378 GLN A C 1
ATOM 2995 O O . GLN A 1 378 ? -7.884 -8.755 19.251 1.00 72.62 378 GLN A O 1
ATOM 3000 N N . PRO A 1 379 ? -7.726 -8.707 17.008 1.00 76.88 379 PRO A N 1
ATOM 3001 C CA . PRO A 1 379 ? -7.461 -7.278 16.959 1.00 76.88 379 PRO A CA 1
ATOM 3002 C C . PRO A 1 379 ? -8.600 -6.464 17.576 1.00 76.88 379 PRO A C 1
ATOM 3004 O O . PRO A 1 379 ? -9.769 -6.687 17.249 1.00 76.88 379 PRO A O 1
ATOM 3007 N N . VAL A 1 380 ? -8.259 -5.499 18.436 1.00 77.88 380 VAL A N 1
ATOM 3008 C CA . VAL A 1 380 ? -9.249 -4.635 19.097 1.00 77.88 380 VAL A CA 1
ATOM 3009 C C . VAL A 1 380 ? -9.929 -3.757 18.051 1.00 77.88 380 VAL A C 1
ATOM 3011 O O . VAL A 1 380 ? -9.266 -3.004 17.334 1.00 77.88 380 VAL A O 1
ATOM 3014 N N . LYS A 1 381 ? -11.259 -3.835 17.966 1.00 68.25 381 LYS A N 1
ATOM 3015 C CA . LYS A 1 381 ? -12.051 -3.131 16.947 1.00 68.25 381 LYS A CA 1
ATOM 3016 C C . LYS A 1 381 ? -13.003 -2.132 17.589 1.00 68.25 381 LYS A C 1
ATOM 3018 O O . LYS A 1 381 ? -13.474 -2.321 18.705 1.00 68.25 381 LYS A O 1
ATOM 3023 N N . PHE A 1 382 ? -13.334 -1.072 16.860 1.00 70.94 382 PHE A N 1
ATOM 3024 C CA . PHE A 1 382 ? -14.451 -0.208 17.234 1.00 70.94 382 PHE A CA 1
ATOM 3025 C C . PHE A 1 382 ? -15.761 -0.909 16.891 1.00 70.94 382 PHE A C 1
ATOM 3027 O O . PHE A 1 382 ? -15.898 -1.451 15.794 1.00 70.94 382 PHE A O 1
ATOM 3034 N N . LEU A 1 383 ? -16.741 -0.854 17.794 1.00 63.16 383 LEU A N 1
ATOM 3035 C CA . LEU A 1 383 ? -18.100 -1.294 17.469 1.00 63.16 383 LEU A CA 1
ATOM 3036 C C . LEU A 1 383 ? -18.741 -0.348 16.458 1.00 63.16 383 LEU A C 1
ATOM 3038 O O . LEU A 1 383 ? -19.533 -0.779 15.626 1.00 63.16 383 LEU A O 1
ATOM 3042 N N . HIS A 1 384 ? -18.382 0.937 16.517 1.00 65.81 384 HIS A N 1
ATOM 3043 C CA . HIS A 1 384 ? -18.802 1.899 15.517 1.00 65.81 384 HIS A CA 1
ATOM 3044 C C . HIS A 1 384 ? -17.804 3.052 15.364 1.00 65.81 384 HIS A C 1
ATOM 3046 O O . HIS A 1 384 ? -17.377 3.692 16.326 1.00 65.81 384 HIS A O 1
ATOM 3052 N N . ILE A 1 385 ? -17.469 3.353 14.114 1.00 67.12 385 ILE A N 1
ATOM 3053 C CA . ILE A 1 385 ? -16.475 4.355 13.714 1.00 67.12 385 ILE A CA 1
ATOM 3054 C C . ILE A 1 385 ? -16.854 5.801 14.105 1.00 67.12 385 ILE A C 1
ATOM 3056 O O . ILE A 1 385 ? -15.967 6.636 14.256 1.00 67.12 385 ILE A O 1
ATOM 3060 N N . SER A 1 386 ? -18.131 6.103 14.380 1.00 72.25 386 SER A N 1
ATOM 3061 C CA . SER A 1 386 ? -18.524 7.434 14.891 1.00 72.25 386 SER A CA 1
ATOM 3062 C C . SER A 1 386 ? -17.945 7.764 16.266 1.00 72.25 386 SER A C 1
ATOM 3064 O O . SER A 1 386 ? -17.746 8.939 16.550 1.00 72.25 386 SER A O 1
ATOM 3066 N N . PHE A 1 387 ? -17.637 6.770 17.110 1.00 77.88 387 PHE A N 1
ATOM 3067 C CA . PHE A 1 387 ? -16.979 7.034 18.394 1.00 77.88 387 PHE A CA 1
ATOM 3068 C C . PHE A 1 387 ? -15.568 7.595 18.185 1.00 77.88 387 PHE A C 1
ATOM 3070 O O . PHE A 1 387 ? -15.179 8.586 18.801 1.00 77.88 387 PHE A O 1
ATOM 3077 N N . ARG A 1 388 ? -14.823 7.000 17.247 1.00 78.12 388 ARG A N 1
ATOM 3078 C CA . ARG A 1 388 ? -13.519 7.502 16.804 1.00 78.12 388 ARG A CA 1
ATOM 3079 C C . ARG A 1 388 ? -13.642 8.910 16.219 1.00 78.12 388 ARG A C 1
ATOM 3081 O O . ARG A 1 388 ? -12.849 9.778 16.572 1.00 78.12 388 ARG A O 1
ATOM 3088 N N . ASP A 1 389 ? -14.627 9.136 15.350 1.00 74.12 389 ASP A N 1
ATOM 3089 C CA . ASP A 1 389 ? -14.841 10.442 14.715 1.00 74.12 389 ASP A CA 1
ATOM 3090 C C . ASP A 1 389 ? -15.162 11.532 15.754 1.00 74.12 389 ASP A C 1
ATOM 3092 O O . ASP A 1 389 ? -14.606 12.628 15.671 1.00 74.12 389 ASP A O 1
ATOM 3096 N N . TYR A 1 390 ? -15.969 11.213 16.772 1.00 80.69 390 TYR A N 1
ATOM 3097 C CA . TYR A 1 390 ? -16.283 12.113 17.881 1.00 80.69 390 TYR A CA 1
ATOM 3098 C C . TYR A 1 390 ? -15.029 12.480 18.683 1.00 80.69 390 TYR A C 1
ATOM 3100 O O . TYR A 1 390 ? -14.652 13.654 18.724 1.00 80.69 390 TYR A O 1
ATOM 3108 N N . VAL A 1 391 ? -14.327 11.490 19.252 1.00 83.62 391 VAL A N 1
ATOM 3109 C CA . VAL A 1 391 ? -13.175 11.703 20.156 1.00 83.62 391 VAL A CA 1
ATOM 3110 C C . VAL A 1 391 ? -12.022 12.451 19.473 1.00 83.62 391 VAL A C 1
ATOM 3112 O O . VAL A 1 391 ? -11.345 13.273 20.096 1.00 83.62 391 VAL A O 1
ATOM 3115 N N . LEU A 1 392 ? -11.816 12.208 18.175 1.00 82.75 392 LEU A N 1
ATOM 3116 C CA . LEU A 1 392 ? -10.810 12.902 17.365 1.00 82.75 392 LEU A CA 1
ATOM 3117 C C . LEU A 1 392 ? -11.308 14.238 16.776 1.00 82.75 392 LEU A C 1
ATOM 3119 O O . LEU A 1 392 ? -10.517 15.001 16.207 1.00 82.75 392 LEU A O 1
ATOM 3123 N N . GLY A 1 393 ? -12.613 14.495 16.840 1.00 79.88 393 GLY A N 1
ATOM 3124 C CA . GLY A 1 393 ? -13.295 15.638 16.246 1.00 79.88 393 GLY A CA 1
ATOM 3125 C C . GLY A 1 393 ? -13.203 16.910 17.087 1.00 79.88 393 GLY A C 1
ATOM 3126 O O . GLY A 1 393 ? -12.876 16.891 18.274 1.00 79.88 393 GLY A O 1
ATOM 3127 N N . ARG A 1 394 ? -13.513 18.054 16.461 1.00 71.06 394 ARG A N 1
ATOM 3128 C CA . ARG A 1 394 ? -13.625 19.342 17.174 1.00 71.06 394 ARG A CA 1
ATOM 3129 C C . ARG A 1 394 ? -14.807 19.360 18.146 1.00 71.06 394 ARG A C 1
ATOM 3131 O O . ARG A 1 394 ? -14.738 20.069 19.139 1.00 71.06 394 ARG A O 1
ATOM 3138 N N . GLU A 1 395 ? -15.813 18.535 17.879 1.00 68.88 395 GLU A N 1
ATOM 3139 C CA . GLU A 1 395 ? -17.010 18.324 18.698 1.00 68.88 395 GLU A CA 1
ATOM 3140 C C . GLU A 1 395 ? -16.679 17.946 20.153 1.00 68.88 395 GLU A C 1
ATOM 3142 O O . GLU A 1 395 ? -17.273 18.467 21.090 1.00 68.88 395 GLU A O 1
ATOM 3147 N N . THR A 1 396 ? -15.637 17.139 20.386 1.00 75.81 396 THR A N 1
ATOM 3148 C CA . THR A 1 396 ? -15.192 16.789 21.752 1.00 75.81 396 THR A CA 1
ATOM 3149 C C . THR A 1 396 ? -14.571 17.976 22.508 1.00 75.81 396 THR A C 1
ATOM 3151 O O . THR A 1 396 ? -14.298 17.875 23.697 1.00 75.81 396 THR A O 1
ATOM 3154 N N . LYS A 1 397 ? -14.334 19.127 21.860 1.00 72.88 397 LYS A N 1
ATOM 3155 C CA . LYS A 1 397 ? -13.860 20.358 22.524 1.00 72.88 397 LYS A CA 1
ATOM 3156 C C . LYS A 1 397 ? -14.988 21.308 22.933 1.00 72.88 397 LYS A C 1
ATOM 3158 O O . LYS A 1 397 ? -14.690 22.359 23.490 1.00 72.88 397 LYS A O 1
ATOM 3163 N N . GLU A 1 398 ? -16.245 20.981 22.639 1.00 69.88 398 GLU A N 1
ATOM 3164 C CA . GLU A 1 398 ? -17.384 21.885 22.852 1.00 69.88 398 GLU A CA 1
ATOM 3165 C C . GLU A 1 398 ? -17.695 22.119 24.336 1.00 69.88 398 GLU A C 1
ATOM 3167 O O . GLU A 1 398 ? -18.162 23.196 24.697 1.00 69.88 398 GLU A O 1
ATOM 3172 N N . THR A 1 399 ? -17.400 21.154 25.216 1.00 67.69 399 THR A N 1
ATOM 3173 C CA . THR A 1 399 ? -17.633 21.294 26.662 1.00 67.69 399 THR A CA 1
ATOM 3174 C C . THR A 1 399 ? -16.375 21.019 27.473 1.00 67.69 399 THR A C 1
ATOM 3176 O O . THR A 1 399 ? -15.564 20.162 27.128 1.00 67.69 399 THR A O 1
ATOM 3179 N N . GLN A 1 400 ? -16.234 21.688 28.620 1.00 68.44 400 GLN A N 1
ATOM 3180 C CA . GLN A 1 400 ? -15.089 21.496 29.518 1.00 68.44 400 GLN A CA 1
ATOM 3181 C C . GLN A 1 400 ? -14.966 20.035 30.004 1.00 68.44 400 GLN A C 1
ATOM 3183 O O . GLN A 1 400 ? -13.862 19.523 30.180 1.00 68.44 400 GLN A O 1
ATOM 3188 N N . SER A 1 401 ? -16.098 19.335 30.158 1.00 68.38 401 SER A N 1
ATOM 3189 C CA . SER A 1 401 ? -16.154 17.923 30.562 1.00 68.38 401 SER A CA 1
ATOM 3190 C C . SER A 1 401 ? -15.767 16.939 29.452 1.00 68.38 401 SER A C 1
ATOM 3192 O O . SER A 1 401 ? -15.249 15.868 29.763 1.00 68.38 401 SER A O 1
ATOM 3194 N N . SER A 1 402 ? -16.015 17.269 28.179 1.00 74.94 402 SER A N 1
ATOM 3195 C CA . SER A 1 402 ? -15.624 16.435 27.028 1.00 74.94 402 SER A CA 1
ATOM 3196 C C . SER A 1 402 ? -14.188 16.716 26.584 1.00 74.94 402 SER A C 1
ATOM 3198 O O . SER A 1 402 ? -13.462 15.786 26.234 1.00 74.94 402 SER A O 1
ATOM 3200 N N . GLN A 1 403 ? -13.726 17.963 26.719 1.00 82.06 403 GLN A N 1
ATOM 3201 C CA . GLN A 1 403 ? -12.406 18.416 26.276 1.00 82.06 403 GLN A CA 1
ATOM 3202 C C . GLN A 1 403 ? -11.249 17.616 26.886 1.00 82.06 403 GLN A C 1
ATOM 3204 O O . GLN A 1 403 ? -10.221 17.419 26.239 1.00 82.06 403 GLN A O 1
ATOM 3209 N N . GLN A 1 404 ? -11.399 17.113 28.113 1.00 85.06 404 GLN A N 1
ATOM 3210 C CA . GLN A 1 404 ? -10.385 16.258 28.736 1.00 85.06 404 GLN A CA 1
ATOM 3211 C C . GLN A 1 404 ? -10.176 14.928 27.985 1.00 85.06 404 GLN A C 1
ATOM 3213 O O . GLN A 1 404 ? -9.059 14.416 27.976 1.00 85.06 404 GLN A O 1
ATOM 3218 N N . PHE A 1 405 ? -11.192 14.414 27.288 1.00 86.31 405 PHE A N 1
ATOM 3219 C CA . PHE A 1 405 ? -11.115 13.193 26.480 1.00 86.31 405 PHE A CA 1
ATOM 3220 C C . PHE A 1 405 ? -10.718 13.440 25.028 1.00 86.31 405 PHE A C 1
ATOM 3222 O O . PHE A 1 405 ? -10.499 12.477 24.300 1.00 86.31 405 PHE A O 1
ATOM 3229 N N . TRP A 1 406 ? -10.612 14.699 24.597 1.00 89.06 406 TRP A N 1
ATOM 3230 C CA . TRP A 1 406 ? -10.172 15.008 23.243 1.00 89.06 406 TRP A CA 1
ATOM 3231 C C . TRP A 1 406 ? -8.748 14.497 23.000 1.00 89.06 406 TRP A C 1
ATOM 3233 O O . TRP A 1 406 ? -7.862 14.650 23.847 1.00 89.06 406 TRP A O 1
ATOM 3243 N N . ILE A 1 407 ? -8.537 13.917 21.819 1.00 90.00 407 ILE A N 1
ATOM 3244 C CA . ILE A 1 407 ? -7.262 13.333 21.409 1.00 90.00 407 ILE A CA 1
ATOM 3245 C C . ILE A 1 407 ? -6.701 14.116 20.222 1.00 90.00 407 ILE A C 1
ATOM 3247 O O . ILE A 1 407 ? -7.306 14.166 19.147 1.00 90.00 407 ILE A O 1
ATOM 3251 N N . ASP A 1 408 ? -5.511 14.696 20.397 1.00 89.56 408 ASP A N 1
ATOM 3252 C CA . ASP A 1 408 ? -4.775 15.290 19.287 1.00 89.56 408 ASP A CA 1
ATOM 3253 C C . ASP A 1 408 ? -4.167 14.186 18.414 1.00 89.56 408 ASP A C 1
ATOM 3255 O O . ASP A 1 408 ? -3.261 13.455 18.825 1.00 89.56 408 ASP A O 1
ATOM 3259 N N . LYS A 1 409 ? -4.642 14.100 17.166 1.00 90.62 409 LYS A N 1
ATOM 3260 C CA . LYS A 1 409 ? -4.127 13.149 16.175 1.00 90.62 409 LYS A CA 1
ATOM 3261 C C . LYS A 1 409 ? -2.607 13.236 16.037 1.00 90.62 409 LYS A C 1
ATOM 3263 O O . LYS A 1 409 ? -1.941 12.205 15.977 1.00 90.62 409 LYS A O 1
ATOM 3268 N N . LYS A 1 410 ? -2.053 14.449 15.980 1.00 92.94 410 LYS A N 1
ATOM 3269 C CA . LYS A 1 410 ? -0.623 14.671 15.738 1.00 92.94 410 LYS A CA 1
ATOM 3270 C C . LYS A 1 410 ? 0.231 14.260 16.935 1.00 92.94 410 LYS A C 1
ATOM 3272 O O . LYS A 1 410 ? 1.309 13.700 16.735 1.00 92.94 410 LYS A O 1
ATOM 3277 N N . GLU A 1 411 ? -0.243 14.497 18.158 1.00 93.31 411 GLU A N 1
ATOM 3278 C CA . GLU A 1 411 ? 0.457 14.066 19.377 1.00 93.31 411 GLU A CA 1
ATOM 3279 C C . GLU A 1 411 ? 0.472 12.542 19.501 1.00 93.31 411 GLU A C 1
ATOM 3281 O O . GLU A 1 411 ? 1.512 11.955 19.792 1.00 93.31 411 GLU A O 1
ATOM 3286 N N . VAL A 1 412 ? -0.645 11.874 19.206 1.00 93.69 412 VAL A N 1
ATOM 3287 C CA . VAL A 1 412 ? -0.687 10.408 19.255 1.00 93.69 412 VAL A CA 1
ATOM 3288 C C . VAL A 1 412 ? 0.147 9.783 18.141 1.00 93.69 412 VAL A C 1
ATOM 3290 O O . VAL A 1 412 ? 0.865 8.821 18.397 1.00 93.69 412 VAL A O 1
ATOM 3293 N N . HIS A 1 413 ? 0.136 10.333 16.922 1.00 95.38 413 HIS A N 1
ATOM 3294 C CA . HIS A 1 413 ? 1.065 9.898 15.873 1.00 95.38 413 HIS A CA 1
ATOM 3295 C C . HIS A 1 413 ? 2.528 10.065 16.315 1.00 95.38 413 HIS A C 1
ATOM 3297 O O . HIS A 1 413 ? 3.339 9.166 16.104 1.00 95.38 413 HIS A O 1
ATOM 3303 N N . GLN A 1 414 ? 2.868 11.162 16.993 1.00 95.69 414 GLN A N 1
ATOM 3304 C CA . GLN A 1 414 ? 4.201 11.348 17.567 1.00 95.69 414 GLN A CA 1
ATOM 3305 C C . GLN A 1 414 ? 4.539 10.280 18.618 1.00 95.69 414 GLN A C 1
ATOM 3307 O O . GLN A 1 414 ? 5.624 9.697 18.576 1.00 95.69 414 GLN A O 1
ATOM 3312 N N . TYR A 1 415 ? 3.609 9.996 19.530 1.00 95.56 415 TYR A N 1
ATOM 3313 C CA . TYR A 1 415 ? 3.757 8.956 20.546 1.00 95.56 415 TYR A CA 1
ATOM 3314 C C . TYR A 1 415 ? 3.938 7.566 19.918 1.00 95.56 415 TYR A C 1
ATOM 3316 O O . TYR A 1 415 ? 4.899 6.875 20.247 1.00 95.56 415 TYR A O 1
ATOM 3324 N N . LEU A 1 416 ? 3.095 7.185 18.954 1.00 97.00 416 LEU A N 1
ATOM 3325 C CA . LEU A 1 416 ? 3.180 5.901 18.250 1.00 97.00 416 LEU A CA 1
ATOM 3326 C C . LEU A 1 416 ? 4.498 5.744 17.486 1.00 97.00 416 LEU A C 1
ATOM 3328 O O . LEU A 1 416 ? 5.102 4.676 17.546 1.00 97.00 416 LEU A O 1
ATOM 3332 N N . ALA A 1 417 ? 4.989 6.796 16.825 1.00 96.88 417 ALA A N 1
ATOM 3333 C CA . ALA A 1 417 ? 6.293 6.766 16.163 1.00 96.88 417 ALA A CA 1
ATOM 3334 C C . ALA A 1 417 ? 7.427 6.482 17.164 1.00 96.88 417 ALA A C 1
ATOM 3336 O O . ALA A 1 417 ? 8.284 5.637 16.910 1.00 96.88 417 ALA A O 1
ATOM 3337 N N . MET A 1 418 ? 7.402 7.137 18.331 1.00 96.56 418 MET A N 1
ATOM 3338 C CA . MET A 1 418 ? 8.372 6.894 19.403 1.00 96.56 418 MET A CA 1
ATOM 3339 C C . MET A 1 418 ? 8.273 5.474 19.970 1.00 96.56 418 MET A C 1
ATOM 3341 O O . MET A 1 418 ? 9.301 4.850 20.220 1.00 96.56 418 MET A O 1
ATOM 3345 N N . GLN A 1 419 ? 7.058 4.951 20.149 1.00 97.56 419 GLN A N 1
ATOM 3346 C CA . GLN A 1 419 ? 6.851 3.582 20.615 1.00 97.56 419 GLN A CA 1
ATOM 3347 C C . GLN A 1 419 ? 7.349 2.544 19.604 1.00 97.56 419 GLN A C 1
ATOM 3349 O O . GLN A 1 419 ? 8.009 1.586 19.998 1.00 97.56 419 GLN A O 1
ATOM 3354 N N . CYS A 1 420 ? 7.126 2.764 18.306 1.00 98.19 420 CYS A N 1
ATOM 3355 C CA . CYS A 1 420 ? 7.665 1.889 17.265 1.00 98.19 420 CYS A CA 1
ATOM 3356 C C . CYS A 1 420 ? 9.201 1.871 17.291 1.00 98.19 420 CYS A C 1
ATOM 3358 O O . CYS A 1 420 ? 9.798 0.796 17.284 1.00 98.19 420 CYS A O 1
ATOM 3360 N N . LEU A 1 421 ? 9.840 3.045 17.381 1.00 97.50 421 LEU A N 1
ATOM 3361 C CA . LEU A 1 421 ? 11.299 3.142 17.504 1.00 97.50 421 LEU A CA 1
ATOM 3362 C C . LEU A 1 421 ? 11.810 2.410 18.754 1.00 97.50 421 LEU A C 1
ATOM 3364 O O . LEU A 1 421 ? 12.765 1.652 18.649 1.00 97.50 421 LEU A O 1
ATOM 3368 N N . ARG A 1 422 ? 11.142 2.560 19.907 1.00 97.50 422 ARG A N 1
ATOM 3369 C CA . ARG A 1 422 ? 11.487 1.851 21.154 1.00 97.50 422 ARG A CA 1
ATOM 3370 C C . ARG A 1 422 ? 11.418 0.332 20.993 1.00 97.50 422 ARG A C 1
ATOM 3372 O O . ARG A 1 422 ? 12.344 -0.365 21.391 1.00 97.50 422 ARG A O 1
ATOM 3379 N N . VAL A 1 423 ? 10.323 -0.192 20.442 1.00 98.00 423 VAL A N 1
ATOM 3380 C CA . VAL A 1 423 ? 10.142 -1.643 20.249 1.00 98.00 423 VAL A CA 1
ATOM 3381 C C . VAL A 1 423 ? 11.225 -2.210 19.338 1.00 98.00 423 VAL A C 1
ATOM 3383 O O . VAL A 1 423 ? 11.802 -3.253 19.650 1.00 98.00 423 VAL A O 1
ATOM 3386 N N . MET A 1 424 ? 11.527 -1.512 18.243 1.00 97.94 424 MET A N 1
ATOM 33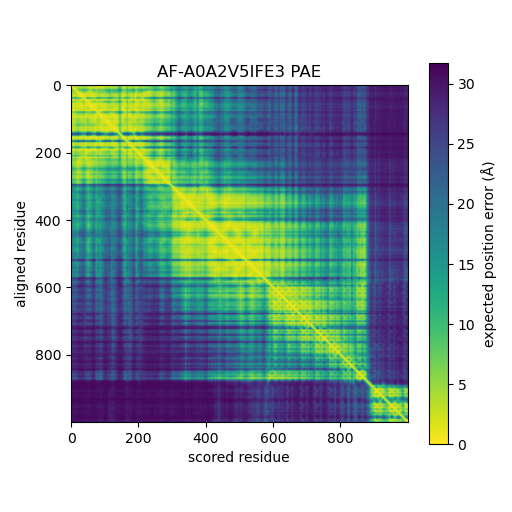87 C CA . MET A 1 424 ? 12.587 -1.915 17.325 1.00 97.94 424 MET A CA 1
ATOM 3388 C C . MET A 1 424 ? 13.971 -1.869 17.979 1.00 97.94 424 MET A C 1
ATOM 3390 O O . MET A 1 424 ? 14.719 -2.828 17.837 1.00 97.94 424 MET A O 1
ATOM 3394 N N . ASP A 1 425 ? 14.297 -0.809 18.716 1.00 96.94 425 ASP A N 1
ATOM 3395 C CA . ASP A 1 425 ? 15.590 -0.640 19.398 1.00 96.94 425 ASP A CA 1
ATOM 3396 C C . ASP A 1 425 ? 15.865 -1.766 20.413 1.00 96.94 425 ASP A C 1
ATOM 3398 O O . ASP A 1 425 ? 16.971 -2.291 20.494 1.00 96.94 425 ASP A O 1
ATOM 3402 N N . MET A 1 426 ? 14.831 -2.218 21.132 1.00 95.56 426 MET A N 1
ATOM 3403 C CA . MET A 1 426 ? 14.955 -3.312 22.104 1.00 95.56 426 MET A CA 1
ATOM 3404 C C . MET A 1 426 ? 15.028 -4.710 21.472 1.00 95.56 426 MET A C 1
ATOM 3406 O O . MET A 1 426 ? 15.547 -5.627 22.107 1.00 95.56 426 MET A O 1
ATOM 3410 N N . SER A 1 427 ? 14.466 -4.899 20.273 1.00 95.94 427 SER A N 1
ATOM 3411 C CA . SER A 1 427 ? 14.215 -6.243 19.719 1.00 95.94 427 SER A CA 1
ATOM 3412 C C . SER A 1 427 ? 15.069 -6.577 18.496 1.00 95.94 427 SER A C 1
ATOM 3414 O O . SER A 1 427 ? 15.416 -7.737 18.287 1.00 95.94 427 SER A O 1
ATOM 3416 N N . LEU A 1 428 ? 15.395 -5.588 17.660 1.00 97.75 428 LEU A N 1
ATOM 3417 C CA . LEU A 1 428 ? 16.109 -5.818 16.408 1.00 97.75 428 LEU A CA 1
ATOM 3418 C C . LEU A 1 428 ? 17.587 -6.110 16.660 1.00 97.75 428 LEU A C 1
ATOM 3420 O O . LEU A 1 428 ? 18.337 -5.260 17.136 1.00 97.75 428 LEU A O 1
ATOM 3424 N N . HIS A 1 429 ? 18.034 -7.276 16.215 1.00 96.38 429 HIS A N 1
ATOM 3425 C CA . HIS A 1 429 ? 19.438 -7.664 16.198 1.00 96.38 429 HIS A CA 1
ATOM 3426 C C . HIS A 1 429 ? 19.752 -8.456 14.928 1.00 96.38 429 HIS A C 1
ATOM 3428 O O . HIS A 1 429 ? 18.848 -8.960 14.266 1.00 96.38 429 HIS A O 1
ATOM 3434 N N . LYS A 1 430 ? 21.042 -8.582 14.589 1.00 95.56 430 LYS A N 1
ATOM 3435 C CA . LYS A 1 430 ? 21.486 -9.383 13.439 1.00 95.56 430 LYS A CA 1
ATOM 3436 C C . LYS A 1 430 ? 20.988 -10.821 13.589 1.00 95.56 430 LYS A C 1
ATOM 3438 O O . LYS A 1 430 ? 21.136 -11.399 14.670 1.00 95.56 430 LYS A O 1
ATOM 3443 N N . ASN A 1 431 ? 20.500 -11.401 12.498 1.00 94.88 431 ASN A N 1
ATOM 3444 C CA . ASN A 1 431 ? 20.000 -12.771 12.443 1.00 94.88 431 ASN A CA 1
ATOM 3445 C C . ASN A 1 431 ? 18.850 -13.011 13.428 1.00 94.88 431 ASN A C 1
ATOM 3447 O O . ASN A 1 431 ? 18.914 -13.901 14.283 1.00 94.88 431 ASN A O 1
ATOM 3451 N N . ILE A 1 432 ? 17.803 -12.192 13.314 1.00 95.25 432 ILE A N 1
ATOM 3452 C CA . ILE A 1 432 ? 16.649 -12.207 14.222 1.00 95.25 432 ILE A CA 1
ATOM 3453 C C . ILE A 1 432 ? 15.932 -13.562 14.223 1.00 95.25 432 ILE A C 1
ATOM 3455 O O . ILE A 1 432 ? 15.554 -14.058 15.279 1.00 95.25 432 ILE A O 1
ATOM 3459 N N . CYS A 1 433 ? 15.855 -14.218 13.061 1.00 92.81 433 CYS A N 1
ATOM 3460 C CA . CYS A 1 433 ? 15.258 -15.549 12.892 1.00 92.81 433 CYS A CA 1
ATOM 3461 C C . CYS A 1 433 ? 16.216 -16.720 13.179 1.00 92.81 433 CYS A C 1
ATOM 3463 O O . CYS A 1 433 ? 15.865 -17.869 12.907 1.00 92.81 433 CYS A O 1
ATOM 3465 N N . ARG A 1 434 ? 17.430 -16.452 13.687 1.00 93.25 434 ARG A N 1
ATOM 3466 C CA . ARG A 1 434 ? 18.442 -17.463 14.059 1.00 93.25 434 ARG A CA 1
ATOM 3467 C C . ARG A 1 434 ? 18.729 -18.497 12.961 1.00 93.25 434 ARG A C 1
ATOM 3469 O O . ARG A 1 434 ? 18.880 -19.687 13.229 1.00 93.25 434 ARG A O 1
ATOM 3476 N N . LEU A 1 435 ? 18.832 -18.034 11.720 1.00 90.56 435 LEU A N 1
ATOM 3477 C CA . LEU A 1 435 ? 19.141 -18.861 10.560 1.00 90.56 435 LEU A CA 1
ATOM 3478 C C . LEU A 1 435 ? 20.539 -19.477 10.692 1.00 90.56 435 LEU A C 1
ATOM 3480 O O . LEU A 1 435 ? 21.470 -18.830 11.177 1.00 90.56 435 LEU A O 1
ATOM 3484 N N . SER A 1 436 ? 20.694 -20.720 10.233 1.00 88.69 436 SER A N 1
ATOM 3485 C CA . SER A 1 436 ? 21.947 -21.474 10.368 1.00 88.69 436 SER A CA 1
ATOM 3486 C C . SER A 1 436 ? 23.048 -21.032 9.401 1.00 88.69 436 SER A C 1
ATOM 3488 O O . SER A 1 436 ? 24.213 -21.357 9.621 1.00 88.69 436 SER A O 1
ATOM 3490 N N . ALA A 1 437 ? 22.699 -20.321 8.325 1.00 87.12 437 ALA A N 1
ATOM 3491 C CA . ALA A 1 437 ? 23.651 -19.798 7.352 1.00 87.12 437 ALA A CA 1
ATOM 3492 C C . ALA A 1 437 ? 23.136 -18.523 6.673 1.00 87.12 437 ALA A C 1
ATOM 3494 O O . ALA A 1 437 ? 21.944 -18.385 6.396 1.00 87.12 437 ALA A O 1
ATOM 3495 N N . ASP A 1 438 ? 24.068 -17.641 6.305 1.00 84.81 438 ASP A N 1
ATOM 3496 C CA . ASP A 1 438 ? 23.767 -16.359 5.657 1.00 84.81 438 ASP A CA 1
ATOM 3497 C C . ASP A 1 438 ? 23.237 -16.513 4.214 1.00 84.81 438 ASP A C 1
ATOM 3499 O O . ASP A 1 438 ? 22.791 -15.541 3.610 1.00 84.81 438 ASP A O 1
ATOM 3503 N N . SER A 1 439 ? 23.323 -17.710 3.623 1.00 86.25 439 SER A N 1
ATOM 3504 C CA . SER A 1 439 ? 22.878 -18.019 2.254 1.00 86.25 439 SER A CA 1
ATOM 3505 C C . SER A 1 439 ? 21.452 -18.571 2.172 1.00 86.25 439 SER A C 1
ATOM 3507 O O . SER A 1 439 ? 20.967 -18.842 1.070 1.00 86.25 439 SER A O 1
ATOM 3509 N N . ILE A 1 440 ? 20.782 -18.768 3.314 1.00 88.94 440 ILE A N 1
ATOM 3510 C CA . ILE A 1 440 ? 19.420 -19.302 3.344 1.00 88.94 440 ILE A CA 1
ATOM 3511 C C . ILE A 1 440 ? 18.478 -18.330 2.642 1.00 88.94 440 ILE A C 1
ATOM 3513 O O . ILE A 1 440 ? 18.429 -17.140 2.959 1.00 88.94 440 ILE A O 1
ATOM 3517 N N . ARG A 1 441 ? 17.723 -18.866 1.679 1.00 90.25 441 ARG A N 1
ATOM 3518 C CA . ARG A 1 441 ? 16.736 -18.092 0.938 1.00 90.25 441 ARG A CA 1
ATOM 3519 C C . ARG A 1 441 ? 15.460 -17.929 1.748 1.00 90.25 441 ARG A C 1
ATOM 3521 O O . ARG A 1 441 ? 14.980 -18.899 2.332 1.00 90.25 441 ARG A O 1
ATOM 3528 N N . ARG A 1 442 ? 14.861 -16.740 1.698 1.00 89.19 442 ARG A N 1
ATOM 3529 C CA . ARG A 1 442 ? 13.561 -16.446 2.315 1.00 89.19 442 ARG A CA 1
ATOM 3530 C C . ARG A 1 442 ? 12.463 -17.391 1.829 1.00 89.19 442 ARG A C 1
ATOM 3532 O O . ARG A 1 442 ? 11.651 -17.827 2.630 1.00 89.19 442 ARG A O 1
ATOM 3539 N N . SER A 1 443 ? 12.484 -17.763 0.547 1.00 86.12 443 SER A N 1
ATOM 3540 C CA . SER A 1 443 ? 11.546 -18.726 -0.052 1.00 86.12 443 SER A CA 1
ATOM 3541 C C . SER A 1 443 ? 11.554 -20.107 0.611 1.00 86.12 443 SER A C 1
ATOM 3543 O O . SER A 1 443 ? 10.627 -20.880 0.401 1.00 86.12 443 SER A O 1
ATOM 3545 N N . ASN A 1 444 ? 12.605 -20.435 1.367 1.00 88.00 444 ASN A N 1
ATOM 3546 C CA . ASN A 1 444 ? 12.754 -21.722 2.041 1.00 88.00 444 ASN A CA 1
ATOM 3547 C C . ASN A 1 444 ? 12.297 -21.668 3.510 1.00 88.00 444 ASN A C 1
ATOM 3549 O O . ASN A 1 444 ? 12.395 -22.680 4.200 1.00 88.00 444 ASN A O 1
ATOM 3553 N N . LEU A 1 445 ? 11.868 -20.502 4.004 1.00 86.25 445 LEU A N 1
ATOM 3554 C CA . LEU A 1 445 ? 11.385 -20.323 5.370 1.00 86.25 445 LEU A CA 1
ATOM 3555 C C . LEU A 1 445 ? 9.866 -20.494 5.414 1.00 86.25 445 LEU A C 1
ATOM 3557 O O . LEU A 1 445 ? 9.152 -19.954 4.571 1.00 86.25 445 LEU A O 1
ATOM 3561 N N . ASP A 1 446 ? 9.380 -21.215 6.422 1.00 82.75 446 ASP A N 1
ATOM 3562 C CA . ASP A 1 446 ? 7.953 -21.265 6.733 1.00 82.75 446 ASP A CA 1
ATOM 3563 C C . ASP A 1 446 ? 7.507 -19.915 7.320 1.00 82.75 446 ASP A C 1
ATOM 3565 O O . ASP A 1 446 ? 8.208 -19.315 8.138 1.00 82.75 446 ASP A O 1
ATOM 3569 N N . SER A 1 447 ? 6.328 -19.440 6.920 1.00 80.62 447 SER A N 1
ATOM 3570 C CA . SER A 1 447 ? 5.684 -18.266 7.512 1.00 80.62 447 SER A CA 1
ATOM 3571 C C . SER A 1 447 ? 5.535 -18.372 9.030 1.00 80.62 447 SER A C 1
ATOM 3573 O O . SER A 1 447 ? 5.764 -17.382 9.719 1.00 80.62 447 SER A O 1
ATOM 3575 N N . THR A 1 448 ? 5.239 -19.566 9.557 1.00 84.25 448 THR A N 1
ATOM 3576 C CA . THR A 1 448 ? 5.075 -19.779 11.006 1.00 84.25 448 THR A CA 1
ATOM 3577 C C . THR A 1 448 ? 6.378 -19.532 11.768 1.00 84.25 448 THR A C 1
ATOM 3579 O O . THR A 1 448 ? 6.378 -18.899 12.819 1.00 84.25 448 THR A O 1
ATOM 3582 N N . TRP A 1 449 ? 7.513 -19.928 11.185 1.00 87.69 449 TRP A N 1
ATOM 3583 C CA . TRP A 1 449 ? 8.837 -19.672 11.749 1.00 87.69 449 TRP A CA 1
ATOM 3584 C C . TRP A 1 449 ? 9.126 -18.176 11.855 1.00 87.69 449 TRP A C 1
ATOM 3586 O O . TRP A 1 449 ? 9.690 -17.709 12.838 1.00 87.69 449 TRP A O 1
ATOM 3596 N N . ILE A 1 450 ? 8.750 -17.406 10.835 1.00 88.00 450 ILE A N 1
ATOM 3597 C CA . ILE A 1 450 ? 8.941 -15.954 10.842 1.00 88.00 450 ILE A CA 1
ATOM 3598 C C . ILE A 1 450 ? 8.094 -15.325 11.955 1.00 88.00 450 ILE A C 1
ATOM 3600 O O . ILE A 1 450 ? 8.591 -14.451 12.664 1.00 88.00 450 ILE A O 1
ATOM 3604 N N . ASP A 1 451 ? 6.859 -15.791 12.142 1.00 86.56 451 ASP A N 1
ATOM 3605 C CA . ASP A 1 451 ? 5.944 -15.285 13.170 1.00 86.56 451 ASP A CA 1
ATOM 3606 C C . ASP A 1 451 ? 6.470 -15.505 14.603 1.00 86.56 451 ASP A C 1
ATOM 3608 O O . ASP A 1 451 ? 6.298 -14.627 15.453 1.00 86.56 451 ASP A O 1
ATOM 3612 N N . ASP A 1 452 ? 7.194 -16.603 14.854 1.00 89.19 452 ASP A N 1
ATOM 3613 C CA . ASP A 1 452 ? 7.796 -16.909 16.162 1.00 89.19 452 ASP A CA 1
ATOM 3614 C C . ASP A 1 452 ? 8.915 -15.928 16.568 1.00 89.19 452 ASP A C 1
ATOM 3616 O O . ASP A 1 452 ? 9.123 -15.665 17.756 1.00 89.19 452 ASP A O 1
ATOM 3620 N N . TYR A 1 453 ? 9.649 -15.372 15.596 1.00 93.25 453 TYR A N 1
ATOM 3621 C CA . TYR A 1 453 ? 10.774 -14.455 15.843 1.00 93.25 453 TYR A CA 1
ATOM 3622 C C . TYR A 1 453 ? 10.443 -12.983 15.569 1.00 93.25 453 TYR A C 1
ATOM 3624 O O . TYR A 1 453 ? 11.114 -12.089 16.090 1.00 93.25 453 TYR A O 1
ATOM 3632 N N . LEU A 1 454 ? 9.416 -12.710 14.766 1.00 94.31 454 LEU A N 1
ATOM 3633 C CA . LEU A 1 454 ? 8.914 -11.374 14.458 1.00 94.31 454 LEU A CA 1
ATOM 3634 C C . LEU A 1 454 ? 7.461 -11.253 14.945 1.00 94.31 454 LEU A C 1
ATOM 3636 O O . LEU A 1 454 ? 6.531 -11.335 14.141 1.00 94.31 454 LEU A O 1
ATOM 3640 N N . PRO A 1 455 ? 7.236 -10.997 16.248 1.00 94.25 455 PRO A N 1
ATOM 3641 C CA . PRO A 1 455 ? 5.888 -10.859 16.784 1.00 94.25 455 PRO A CA 1
ATOM 3642 C C . PRO A 1 455 ? 5.169 -9.632 16.197 1.00 94.25 455 PRO A C 1
ATOM 3644 O O . PRO A 1 455 ? 5.796 -8.669 15.740 1.00 94.25 455 PRO A O 1
ATOM 3647 N N . LEU A 1 456 ? 3.832 -9.640 16.242 1.00 93.25 456 LEU A N 1
ATOM 3648 C CA . LEU A 1 456 ? 2.970 -8.659 15.560 1.00 93.25 456 LEU A CA 1
ATOM 3649 C C . LEU A 1 456 ? 3.323 -7.195 15.866 1.00 93.25 456 LEU A C 1
ATOM 3651 O O . LEU A 1 456 ? 3.365 -6.371 14.954 1.00 93.25 456 LEU A O 1
ATOM 3655 N N . GLN A 1 457 ? 3.636 -6.861 17.120 1.00 95.44 457 GLN A N 1
ATOM 3656 C CA . GLN A 1 457 ? 4.035 -5.506 17.513 1.00 95.44 457 GLN A CA 1
ATOM 3657 C C . GLN A 1 457 ? 5.343 -5.050 16.856 1.00 95.44 457 GLN A C 1
ATOM 3659 O O . GLN A 1 457 ? 5.485 -3.876 16.516 1.00 95.44 457 GLN A O 1
ATOM 3664 N N . LEU A 1 458 ? 6.292 -5.967 16.651 1.00 97.31 458 LEU A N 1
ATOM 3665 C CA . LEU A 1 458 ? 7.577 -5.665 16.028 1.00 97.31 458 LEU A CA 1
ATOM 3666 C C . LEU A 1 458 ? 7.423 -5.532 14.512 1.00 97.31 458 LEU A C 1
ATOM 3668 O O . LEU A 1 458 ? 7.985 -4.608 13.924 1.00 97.31 458 LEU A O 1
ATOM 3672 N N . ARG A 1 459 ? 6.608 -6.392 13.889 1.00 94.88 459 ARG A N 1
ATOM 3673 C CA . ARG A 1 459 ? 6.237 -6.282 12.467 1.00 94.88 459 ARG A CA 1
ATOM 3674 C C . ARG A 1 459 ? 5.565 -4.945 12.179 1.00 94.88 459 ARG A C 1
ATOM 3676 O O . ARG A 1 459 ? 5.990 -4.216 11.281 1.00 94.88 459 ARG A O 1
ATOM 3683 N N . TYR A 1 460 ? 4.589 -4.588 13.012 1.00 95.25 460 TYR A N 1
ATOM 3684 C CA . TYR A 1 460 ? 3.914 -3.299 12.965 1.00 95.25 460 TYR A CA 1
ATOM 3685 C C . TYR A 1 460 ? 4.907 -2.140 13.088 1.00 95.25 460 TYR A C 1
ATOM 3687 O O . TYR A 1 460 ? 4.917 -1.240 12.247 1.00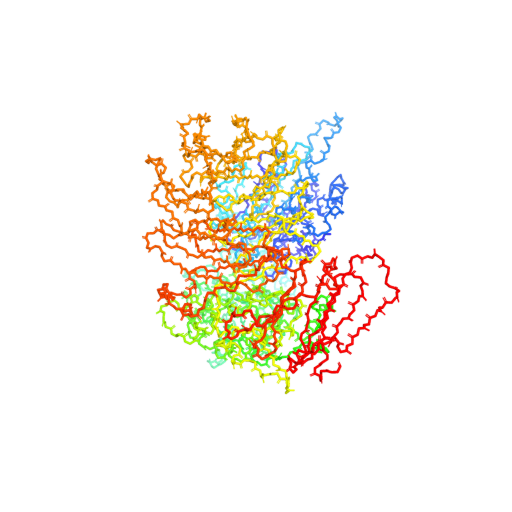 95.25 460 TYR A O 1
ATOM 3695 N N . ALA A 1 461 ? 5.780 -2.183 14.100 1.00 97.56 461 ALA A N 1
ATOM 3696 C CA . ALA A 1 461 ? 6.774 -1.144 14.334 1.00 97.56 461 ALA A CA 1
ATOM 3697 C C . ALA A 1 461 ? 7.731 -0.975 13.144 1.00 97.56 461 ALA A C 1
ATOM 3699 O O . ALA A 1 461 ? 7.956 0.155 12.716 1.00 97.56 461 ALA A O 1
ATOM 3700 N N . CYS A 1 462 ? 8.223 -2.074 12.558 1.00 96.31 462 CYS A N 1
ATOM 3701 C CA . CYS A 1 462 ? 9.114 -2.048 11.393 1.00 96.31 462 CYS A CA 1
ATOM 3702 C C . CYS A 1 462 ? 8.475 -1.387 10.169 1.00 96.31 462 CYS A C 1
ATOM 3704 O O . CYS A 1 462 ? 9.175 -0.697 9.428 1.00 96.31 462 CYS A O 1
ATOM 3706 N N . ARG A 1 463 ? 7.167 -1.576 9.964 1.00 93.19 463 ARG A N 1
ATOM 3707 C CA . ARG A 1 463 ? 6.442 -1.091 8.781 1.00 93.19 463 ARG A CA 1
ATOM 3708 C C . ARG A 1 463 ? 5.851 0.310 8.952 1.00 93.19 463 ARG A C 1
ATOM 3710 O O . ARG A 1 463 ? 5.847 1.094 8.009 1.00 93.19 463 ARG A O 1
ATOM 3717 N N . CYS A 1 464 ? 5.345 0.642 10.140 1.00 93.56 464 CYS A N 1
ATOM 3718 C CA . CYS A 1 464 ? 4.465 1.802 10.331 1.00 93.56 464 CYS A CA 1
ATOM 3719 C C . CYS A 1 464 ? 5.123 3.008 11.021 1.00 93.56 464 CYS A C 1
ATOM 3721 O O . CYS A 1 464 ? 4.499 4.067 11.126 1.00 93.56 464 CYS A O 1
ATOM 3723 N N . TRP A 1 465 ? 6.364 2.906 11.503 1.00 95.69 465 TRP A N 1
ATOM 3724 C CA . TRP A 1 465 ? 6.983 4.002 12.261 1.00 95.69 465 TRP A CA 1
ATOM 3725 C C . TRP A 1 465 ? 7.134 5.297 11.441 1.00 95.69 465 TRP A C 1
ATOM 3727 O O . TRP A 1 465 ? 6.829 6.377 11.952 1.00 95.69 465 TRP A O 1
ATOM 3737 N N . THR A 1 466 ? 7.509 5.208 10.160 1.00 92.81 466 THR A N 1
ATOM 3738 C CA . THR A 1 466 ? 7.608 6.360 9.240 1.00 92.81 466 THR A CA 1
ATOM 3739 C C . THR A 1 466 ? 6.237 6.953 8.902 1.00 92.81 466 THR A C 1
ATOM 3741 O O . THR A 1 466 ? 6.087 8.175 8.822 1.00 92.81 466 THR A O 1
ATOM 3744 N N . TYR A 1 467 ? 5.200 6.114 8.795 1.00 91.31 467 TYR A N 1
ATOM 3745 C CA . TYR A 1 467 ? 3.811 6.554 8.639 1.00 91.31 467 TYR A CA 1
ATOM 3746 C C . TYR A 1 467 ? 3.363 7.438 9.804 1.00 91.31 467 TYR A C 1
ATOM 3748 O O . TYR A 1 467 ? 2.821 8.525 9.580 1.00 91.31 467 TYR A O 1
ATOM 3756 N N . HIS A 1 468 ? 3.618 7.008 11.042 1.00 92.88 468 HIS A N 1
ATOM 3757 C CA . HIS A 1 468 ? 3.287 7.802 12.222 1.00 92.88 468 HIS A CA 1
ATOM 3758 C C . HIS A 1 468 ? 4.154 9.058 12.322 1.00 92.88 468 HIS A C 1
ATOM 3760 O O . HIS A 1 468 ? 3.629 10.140 12.576 1.00 92.88 468 HIS A O 1
ATOM 3766 N N . LEU A 1 469 ? 5.454 8.945 12.047 1.00 94.56 469 LEU A N 1
ATOM 3767 C CA . LEU A 1 469 ? 6.380 10.075 12.058 1.00 94.56 469 LEU A CA 1
ATOM 3768 C C . LEU A 1 469 ? 5.929 11.180 11.096 1.00 94.56 469 LEU A C 1
ATOM 3770 O O . LEU A 1 469 ? 5.842 12.339 11.498 1.00 94.56 469 LEU A O 1
ATOM 3774 N N . SER A 1 470 ? 5.563 10.828 9.861 1.00 89.94 470 SER A N 1
ATOM 3775 C CA . SER A 1 470 ? 5.133 11.794 8.837 1.00 89.94 470 SER A CA 1
ATOM 3776 C C . SER A 1 470 ? 3.857 12.570 9.192 1.00 89.94 470 SER A C 1
ATOM 3778 O O . SER A 1 470 ? 3.615 13.649 8.657 1.00 89.94 470 SER A O 1
ATOM 3780 N N . ARG A 1 471 ? 3.040 12.039 10.110 1.00 91.50 471 ARG A N 1
ATOM 3781 C CA . ARG A 1 471 ? 1.777 12.636 10.583 1.00 91.50 471 ARG A CA 1
ATOM 3782 C C . ARG A 1 471 ? 1.879 13.224 11.992 1.00 91.50 471 ARG A C 1
ATOM 3784 O O . ARG A 1 471 ? 0.871 13.654 12.552 1.00 91.50 471 ARG A O 1
ATOM 3791 N N . SER A 1 472 ? 3.078 13.225 12.566 1.00 92.56 472 SER A N 1
ATOM 3792 C CA . SER A 1 472 ? 3.341 13.723 13.913 1.00 92.56 472 SER A CA 1
ATOM 3793 C C . SER A 1 472 ? 3.276 15.253 14.006 1.00 92.56 472 SER A C 1
ATOM 3795 O O . SER A 1 472 ? 3.219 15.964 12.999 1.00 92.56 472 SER A O 1
ATOM 3797 N N . HIS A 1 473 ? 3.275 15.773 15.236 1.00 89.50 473 HIS A N 1
ATOM 3798 C CA . HIS A 1 473 ? 3.319 17.215 15.484 1.00 89.50 473 HIS A CA 1
ATOM 3799 C C . HIS A 1 473 ? 4.686 17.816 15.133 1.00 89.50 473 HIS A C 1
ATOM 3801 O O . HIS A 1 473 ? 4.741 18.868 14.497 1.00 89.50 473 HIS A O 1
ATOM 3807 N N . SER A 1 474 ? 5.768 17.107 15.475 1.00 89.19 474 SER A N 1
ATOM 3808 C CA . SER A 1 474 ? 7.150 17.541 15.235 1.00 89.19 474 SER A CA 1
ATOM 3809 C C . SER A 1 474 ? 7.960 16.516 14.419 1.00 89.19 474 SER A C 1
ATOM 3811 O O . SER A 1 474 ? 8.855 15.874 14.980 1.00 89.19 474 SER A O 1
ATOM 3813 N N . PRO A 1 475 ? 7.706 16.366 13.100 1.00 88.69 475 PRO A N 1
ATOM 3814 C CA . PRO A 1 475 ? 8.386 15.370 12.267 1.00 88.69 475 PRO A CA 1
ATOM 3815 C C . PRO A 1 475 ? 9.912 15.500 12.270 1.00 88.69 475 PRO A C 1
ATOM 3817 O O . PRO A 1 475 ? 10.594 14.494 12.413 1.00 88.69 475 PRO A O 1
ATOM 3820 N N . ILE A 1 476 ? 10.457 16.721 12.202 1.00 89.06 476 ILE A N 1
ATOM 3821 C CA . ILE A 1 476 ? 11.912 16.964 12.140 1.00 89.06 476 ILE A CA 1
ATOM 3822 C C . ILE A 1 476 ? 12.628 16.423 13.389 1.00 89.06 476 ILE A C 1
ATOM 3824 O O . ILE A 1 476 ? 13.588 15.669 13.271 1.00 89.06 476 ILE A O 1
ATOM 3828 N N . LEU A 1 477 ? 12.110 16.716 14.587 1.00 88.69 477 LEU A N 1
ATOM 3829 C CA . LEU A 1 477 ? 12.667 16.203 15.847 1.00 88.69 477 LEU A CA 1
ATOM 3830 C C . LEU A 1 477 ? 12.637 14.666 15.903 1.00 88.69 477 LEU A C 1
ATOM 3832 O O . LEU A 1 477 ? 13.525 14.027 16.469 1.00 88.69 477 LEU A O 1
ATOM 3836 N N . LEU A 1 478 ? 11.599 14.047 15.335 1.00 91.81 478 LEU A N 1
ATOM 3837 C CA . LEU A 1 478 ? 11.535 12.592 15.236 1.00 91.81 478 LEU A CA 1
ATOM 3838 C C . LEU A 1 478 ? 12.512 12.037 14.198 1.00 91.81 478 LEU A C 1
ATOM 3840 O O . LEU A 1 478 ? 13.046 10.959 14.436 1.00 91.81 478 LEU A O 1
ATOM 3844 N N . VAL A 1 479 ? 12.779 12.747 13.096 1.00 92.75 479 VAL A N 1
ATOM 3845 C CA . VAL A 1 479 ? 13.825 12.366 12.131 1.00 92.75 479 VAL A CA 1
ATOM 3846 C C . VAL A 1 479 ? 15.196 12.352 12.810 1.00 92.75 479 VAL A C 1
ATOM 3848 O O . VAL A 1 479 ? 15.945 11.399 12.619 1.00 92.75 479 VAL A O 1
ATOM 3851 N N . GLU A 1 480 ? 15.513 13.326 13.667 1.00 90.50 480 GLU A N 1
ATOM 3852 C CA . GLU A 1 480 ? 16.768 13.326 14.440 1.00 90.50 480 GLU A CA 1
ATOM 3853 C C . GLU A 1 480 ? 16.881 12.111 15.373 1.00 90.50 480 GLU A C 1
ATOM 3855 O O . GLU A 1 480 ? 17.925 11.463 15.446 1.00 90.50 480 GLU A O 1
ATOM 3860 N N . LYS A 1 481 ? 15.793 11.747 16.062 1.00 91.50 481 LYS A N 1
ATOM 3861 C CA . LYS A 1 481 ? 15.758 10.531 16.894 1.00 91.50 481 LYS A CA 1
ATOM 3862 C C . LYS A 1 481 ? 15.878 9.259 16.057 1.00 91.50 481 LYS A C 1
ATOM 3864 O O . LYS A 1 481 ? 16.599 8.337 16.435 1.00 91.50 481 LYS A O 1
ATOM 3869 N N . ALA A 1 482 ? 15.185 9.215 14.925 1.00 94.56 482 ALA A N 1
ATOM 3870 C CA . ALA A 1 482 ? 15.250 8.110 13.985 1.00 94.56 482 ALA A CA 1
ATOM 3871 C C . ALA A 1 482 ? 16.653 7.956 13.396 1.00 94.56 482 ALA A C 1
ATOM 3873 O O . ALA A 1 482 ? 17.095 6.835 13.181 1.00 94.56 482 ALA A O 1
ATOM 3874 N N . PHE A 1 483 ? 17.386 9.050 13.191 1.00 95.44 483 PHE A N 1
ATOM 3875 C CA . PHE A 1 483 ? 18.766 9.004 12.731 1.00 95.44 483 PHE A CA 1
ATOM 3876 C C . PHE A 1 483 ? 19.669 8.250 13.715 1.00 95.44 483 PHE A C 1
ATOM 3878 O O . PHE A 1 483 ? 20.385 7.344 13.294 1.00 95.44 483 PHE A O 1
ATOM 3885 N N . SER A 1 484 ? 19.569 8.529 15.019 1.00 94.19 484 SER A N 1
ATOM 3886 C CA . SER A 1 484 ? 20.295 7.772 16.054 1.00 94.19 484 SER A CA 1
ATOM 3887 C C . SER A 1 484 ? 19.963 6.277 16.021 1.00 94.19 484 SER A C 1
ATOM 3889 O O . SER A 1 484 ? 20.861 5.441 16.107 1.00 94.19 484 SER A O 1
ATOM 3891 N N . PHE A 1 485 ? 18.685 5.936 15.832 1.00 96.88 485 PHE A N 1
ATOM 3892 C CA . PHE A 1 485 ? 18.249 4.551 15.650 1.00 96.88 485 PHE A CA 1
ATOM 3893 C C . PHE A 1 485 ? 18.858 3.926 14.385 1.00 96.88 485 PHE A C 1
ATOM 3895 O O . PHE A 1 485 ? 19.472 2.864 14.459 1.00 96.88 485 PHE A O 1
ATOM 3902 N N . LEU A 1 486 ? 18.761 4.585 13.227 1.00 97.12 486 LEU A N 1
ATOM 3903 C CA . LEU A 1 486 ? 19.279 4.080 11.951 1.00 97.12 486 LEU A CA 1
ATOM 3904 C C . LEU A 1 486 ? 20.799 3.889 11.993 1.00 97.12 486 LEU A C 1
ATOM 3906 O O . LEU A 1 486 ? 21.314 2.910 11.459 1.00 97.12 486 LEU A O 1
ATOM 3910 N N . GLN A 1 487 ? 21.531 4.749 12.698 1.00 94.88 487 GLN A N 1
ATOM 3911 C CA . GLN A 1 487 ? 22.972 4.592 12.891 1.00 94.88 487 GLN A CA 1
ATOM 3912 C C . GLN A 1 487 ? 23.371 3.286 13.595 1.00 94.88 487 GLN A C 1
ATOM 3914 O O . GLN A 1 487 ? 24.554 2.931 13.549 1.00 94.88 487 GLN A O 1
ATOM 3919 N N . VAL A 1 488 ? 22.440 2.595 14.254 1.00 95.56 488 VAL A N 1
ATOM 3920 C CA . VAL A 1 488 ? 22.663 1.314 14.941 1.00 95.56 488 VAL A CA 1
ATOM 3921 C C . VAL A 1 488 ? 21.900 0.179 14.256 1.00 95.56 488 VAL A C 1
ATOM 3923 O O . VAL A 1 488 ? 22.475 -0.874 13.987 1.00 95.56 488 VAL A O 1
ATOM 3926 N N . HIS A 1 489 ? 20.624 0.397 13.940 1.00 97.62 489 HIS A N 1
ATOM 3927 C CA . HIS A 1 489 ? 19.686 -0.638 13.517 1.00 97.62 489 HIS A CA 1
ATOM 3928 C C . HIS A 1 489 ? 19.309 -0.611 12.036 1.00 97.62 489 HIS A C 1
ATOM 3930 O O . HIS A 1 489 ? 18.478 -1.420 11.640 1.00 97.62 489 HIS A O 1
ATOM 3936 N N . PHE A 1 490 ? 19.932 0.220 11.191 1.00 98.12 490 PHE A N 1
ATOM 3937 C CA . PHE A 1 490 ? 19.599 0.281 9.759 1.00 98.12 490 PHE A CA 1
ATOM 3938 C C . PHE A 1 490 ? 19.600 -1.094 9.069 1.00 98.12 490 PHE A C 1
ATOM 3940 O O . PHE A 1 490 ? 18.609 -1.465 8.446 1.00 98.12 490 PHE A O 1
ATOM 3947 N N . LEU A 1 491 ? 20.663 -1.891 9.235 1.00 97.62 491 LEU A N 1
ATOM 3948 C CA . LEU A 1 491 ? 20.715 -3.231 8.638 1.00 97.62 491 LEU A CA 1
ATOM 3949 C C . LEU A 1 491 ? 19.744 -4.213 9.306 1.00 97.62 491 LEU A C 1
ATOM 3951 O O . LEU A 1 491 ? 19.127 -5.003 8.607 1.00 97.62 491 LEU A O 1
ATOM 3955 N N . HIS A 1 492 ? 19.570 -4.144 10.632 1.00 98.00 492 HIS A N 1
ATOM 3956 C CA . HIS A 1 492 ? 18.625 -5.011 11.355 1.00 98.00 492 HIS A CA 1
ATOM 3957 C C . HIS A 1 492 ? 17.176 -4.761 10.912 1.00 98.00 492 HIS A C 1
ATOM 3959 O O . HIS A 1 492 ? 16.381 -5.685 10.774 1.00 98.00 492 HIS A O 1
ATOM 3965 N N . TRP A 1 493 ? 16.842 -3.498 10.655 1.00 98.12 493 TRP A N 1
ATOM 3966 C CA . TRP A 1 493 ? 15.539 -3.088 10.155 1.00 98.12 493 TRP A CA 1
ATOM 3967 C C . TRP A 1 493 ? 15.304 -3.570 8.719 1.00 98.12 493 TRP A C 1
ATOM 3969 O O . TRP A 1 493 ? 14.241 -4.119 8.427 1.00 98.12 493 TRP A O 1
ATOM 3979 N N . ILE A 1 494 ? 16.313 -3.459 7.846 1.00 97.50 494 ILE A N 1
ATOM 3980 C CA . ILE A 1 494 ? 16.255 -4.028 6.491 1.00 97.50 494 ILE A CA 1
ATOM 3981 C C . ILE A 1 494 ? 16.108 -5.548 6.547 1.00 97.50 494 ILE A C 1
ATOM 3983 O O . ILE A 1 494 ? 15.286 -6.083 5.809 1.00 97.50 494 ILE A O 1
ATOM 3987 N N . GLU A 1 495 ? 16.845 -6.249 7.414 1.00 97.19 495 GLU A N 1
ATOM 3988 C CA . GLU A 1 495 ? 16.716 -7.701 7.602 1.00 97.19 495 GLU A CA 1
ATOM 3989 C C . GLU A 1 495 ? 15.268 -8.078 7.953 1.00 97.19 495 GLU A C 1
ATOM 3991 O O . GLU A 1 495 ? 14.668 -8.919 7.281 1.00 97.19 495 GLU A O 1
ATOM 3996 N N . ALA A 1 496 ? 14.675 -7.405 8.944 1.00 96.94 496 ALA A N 1
ATOM 3997 C CA . ALA A 1 496 ? 13.312 -7.668 9.399 1.00 96.94 496 ALA A CA 1
ATOM 3998 C C . ALA A 1 496 ? 12.246 -7.391 8.324 1.00 96.94 496 ALA A C 1
ATOM 4000 O O . ALA A 1 496 ? 11.280 -8.148 8.203 1.00 96.94 496 ALA A O 1
ATOM 4001 N N . LEU A 1 497 ? 12.398 -6.327 7.529 1.00 95.25 497 LEU A N 1
ATOM 4002 C CA . LEU A 1 497 ? 11.497 -6.048 6.404 1.00 95.25 497 LEU A CA 1
ATOM 4003 C C . LEU A 1 497 ? 11.724 -7.010 5.234 1.00 95.25 497 LEU A C 1
ATOM 4005 O O . LEU A 1 497 ? 10.764 -7.419 4.586 1.00 95.25 497 LEU A O 1
ATOM 4009 N N . SER A 1 498 ? 12.966 -7.426 4.993 1.00 93.62 498 SER A N 1
ATOM 4010 C CA . SER A 1 498 ? 13.302 -8.402 3.953 1.00 93.62 498 SER A CA 1
ATOM 4011 C C . SER A 1 498 ? 12.702 -9.767 4.257 1.00 93.62 498 SER A C 1
ATOM 4013 O O . SER A 1 498 ? 12.079 -10.351 3.382 1.00 93.62 498 SER A O 1
ATOM 4015 N N . LEU A 1 499 ? 12.785 -10.239 5.506 1.00 93.44 499 LEU A N 1
ATOM 4016 C CA . LEU A 1 499 ? 12.136 -11.478 5.958 1.00 93.44 499 LEU A CA 1
ATOM 4017 C C . LEU A 1 499 ? 10.615 -11.455 5.736 1.00 93.44 499 LEU A C 1
ATOM 4019 O O . LEU A 1 499 ? 10.029 -12.479 5.402 1.00 93.44 499 LEU A O 1
ATOM 4023 N N . GLN A 1 500 ? 9.989 -10.280 5.829 1.00 90.12 500 GLN A N 1
ATOM 4024 C CA . GLN A 1 500 ? 8.564 -10.084 5.542 1.00 90.12 500 GLN A CA 1
ATOM 4025 C C . GLN A 1 500 ? 8.246 -9.898 4.044 1.00 90.12 500 GLN A C 1
ATOM 4027 O O . GLN A 1 500 ? 7.077 -9.787 3.686 1.00 90.12 500 GLN A O 1
ATOM 4032 N N . GLY A 1 501 ? 9.250 -9.862 3.159 1.00 88.31 501 GLY A N 1
ATOM 4033 C CA . GLY A 1 501 ? 9.076 -9.592 1.725 1.00 88.31 501 GLY A CA 1
ATOM 4034 C C . GLY A 1 501 ? 8.763 -8.126 1.395 1.00 88.31 501 GLY A C 1
ATOM 4035 O O . GLY A 1 501 ? 8.185 -7.838 0.350 1.00 88.31 501 GLY A O 1
ATOM 4036 N N . LEU A 1 502 ? 9.117 -7.197 2.288 1.00 87.88 502 LEU A N 1
ATOM 4037 C CA . LEU A 1 502 ? 8.784 -5.768 2.216 1.00 87.88 502 LEU A CA 1
ATOM 4038 C C . LEU A 1 502 ? 10.012 -4.872 1.979 1.00 87.88 502 LEU A C 1
ATOM 4040 O O . LEU A 1 502 ? 9.943 -3.661 2.175 1.00 87.88 502 LEU A O 1
ATOM 4044 N N . VAL A 1 503 ? 11.154 -5.426 1.553 1.00 88.75 503 VAL A N 1
ATOM 4045 C CA . VAL A 1 503 ? 12.405 -4.650 1.412 1.00 88.75 503 VAL A CA 1
ATOM 4046 C C . VAL A 1 503 ? 12.293 -3.481 0.429 1.00 88.75 503 VAL A C 1
ATOM 4048 O O . VAL A 1 503 ? 12.873 -2.423 0.655 1.00 88.75 503 VAL A O 1
ATOM 4051 N N . TYR A 1 504 ? 11.493 -3.626 -0.627 1.00 84.75 504 TYR A N 1
ATOM 4052 C CA . TYR A 1 504 ? 11.272 -2.563 -1.609 1.00 84.75 504 TYR A CA 1
ATOM 4053 C C . TYR A 1 504 ? 10.493 -1.366 -1.035 1.00 84.75 504 TYR A C 1
ATOM 4055 O O . TYR A 1 504 ? 10.575 -0.269 -1.586 1.00 84.75 504 TYR A O 1
ATOM 4063 N N . GLU A 1 505 ? 9.773 -1.533 0.082 1.00 85.75 505 GLU A N 1
ATOM 4064 C CA . GLU A 1 505 ? 9.079 -0.426 0.757 1.00 85.75 505 GLU A CA 1
ATOM 4065 C C . GLU A 1 505 ? 10.055 0.509 1.490 1.00 85.75 505 GLU A C 1
ATOM 4067 O O . GLU A 1 505 ? 9.750 1.685 1.691 1.00 85.75 505 GLU A O 1
ATOM 4072 N N . VAL A 1 506 ? 11.256 0.022 1.835 1.00 90.75 506 VAL A N 1
ATOM 4073 C CA . VAL A 1 506 ? 12.275 0.784 2.577 1.00 90.75 506 VAL A CA 1
ATOM 4074 C C . VAL A 1 506 ? 12.658 2.070 1.848 1.00 90.75 506 VAL A C 1
ATOM 4076 O O . VAL A 1 506 ? 12.830 3.099 2.494 1.00 90.75 506 VAL A O 1
ATOM 4079 N N . VAL A 1 507 ? 12.757 2.042 0.514 1.00 87.75 507 VAL A N 1
ATOM 4080 C CA . VAL A 1 507 ? 13.112 3.228 -0.285 1.00 87.75 507 VAL A CA 1
ATOM 4081 C C . VAL A 1 507 ? 12.085 4.342 -0.079 1.00 87.75 507 VAL A C 1
ATOM 4083 O O . VAL A 1 507 ? 12.463 5.451 0.283 1.00 87.75 507 VAL A O 1
ATOM 4086 N N . GLY A 1 508 ? 10.790 4.031 -0.187 1.00 85.62 508 GLY A N 1
ATOM 4087 C CA . GLY A 1 508 ? 9.726 5.010 0.056 1.00 85.62 508 GLY A CA 1
ATOM 4088 C C . GLY A 1 508 ? 9.700 5.516 1.503 1.00 85.62 508 GLY A C 1
ATOM 4089 O O . GLY A 1 508 ? 9.403 6.683 1.754 1.00 85.62 508 GLY A O 1
ATOM 4090 N N . MET A 1 509 ? 10.067 4.666 2.467 1.00 89.81 509 MET A N 1
ATOM 4091 C CA . MET A 1 509 ? 10.205 5.066 3.870 1.00 89.81 509 MET A CA 1
ATOM 4092 C C . MET A 1 509 ? 11.388 6.021 4.088 1.00 89.81 509 MET A C 1
ATOM 4094 O O . MET A 1 509 ? 11.247 6.974 4.849 1.00 89.81 509 MET A O 1
ATOM 4098 N N . LEU A 1 510 ? 12.526 5.805 3.420 1.00 92.62 510 LEU A N 1
ATOM 4099 C CA . LEU A 1 510 ? 13.676 6.717 3.453 1.00 92.62 510 LEU A CA 1
ATOM 4100 C C . LEU A 1 510 ? 13.350 8.049 2.765 1.00 92.62 510 LEU A C 1
ATOM 4102 O O . LEU A 1 510 ? 13.625 9.104 3.337 1.00 92.62 510 LEU A O 1
ATOM 4106 N N . ASP A 1 511 ? 12.692 8.011 1.605 1.00 87.56 511 ASP A N 1
ATOM 4107 C CA . ASP A 1 511 ? 12.249 9.203 0.870 1.00 87.56 511 ASP A CA 1
ATOM 4108 C C . ASP A 1 511 ? 11.287 10.054 1.726 1.00 87.56 511 ASP A C 1
ATOM 4110 O O . ASP A 1 511 ? 11.390 11.282 1.767 1.00 87.56 511 ASP A O 1
ATOM 4114 N N . ALA A 1 512 ? 10.398 9.412 2.495 1.00 88.25 512 ALA A N 1
ATOM 4115 C CA . ALA A 1 512 ? 9.510 10.100 3.432 1.00 88.25 512 ALA A CA 1
ATOM 4116 C C . ALA A 1 512 ? 10.266 10.832 4.556 1.00 88.25 512 ALA A C 1
ATOM 4118 O O . ALA A 1 512 ? 9.804 11.876 5.013 1.00 88.25 512 ALA A O 1
ATOM 4119 N N . LEU A 1 513 ? 11.418 10.320 5.005 1.00 91.00 513 LEU A N 1
ATOM 4120 C CA . LEU A 1 513 ? 12.272 11.013 5.979 1.00 91.00 513 LEU A CA 1
ATOM 4121 C C . LEU A 1 513 ? 13.000 12.192 5.326 1.00 91.00 513 LEU A C 1
ATOM 4123 O O . LEU A 1 513 ? 13.041 13.279 5.902 1.00 91.00 513 LEU A O 1
ATOM 4127 N N . GLN A 1 514 ? 13.528 11.994 4.114 1.00 88.69 514 GLN A N 1
ATOM 4128 C CA . GLN A 1 514 ? 14.212 13.038 3.348 1.00 88.69 514 GLN A CA 1
ATOM 4129 C C . GLN A 1 514 ? 13.296 14.226 3.041 1.00 88.69 514 GLN A C 1
ATOM 4131 O O . GLN A 1 514 ? 13.739 15.373 3.113 1.00 88.69 514 GLN A O 1
ATOM 4136 N N . PHE A 1 515 ? 12.012 13.972 2.773 1.00 87.31 515 PHE A N 1
ATOM 4137 C CA . PHE A 1 515 ? 11.012 15.010 2.513 1.00 87.31 515 PHE A CA 1
ATOM 4138 C C . PHE A 1 515 ? 10.941 16.077 3.618 1.00 87.31 515 PHE A C 1
ATOM 4140 O O . PHE A 1 515 ? 10.723 17.247 3.327 1.00 87.31 515 PHE A O 1
ATOM 4147 N N . PHE A 1 516 ? 11.162 15.716 4.887 1.00 86.56 516 PHE A N 1
ATOM 4148 C CA . PHE A 1 516 ? 11.135 16.681 5.995 1.00 86.56 516 PHE A CA 1
ATOM 4149 C C . PHE A 1 516 ? 12.436 17.475 6.164 1.00 86.56 516 PHE A C 1
ATOM 4151 O O . PHE A 1 516 ? 12.469 18.425 6.943 1.00 86.56 516 PHE A O 1
ATOM 4158 N N . LEU A 1 517 ? 13.497 17.108 5.442 1.00 83.00 517 LEU A N 1
ATOM 4159 C CA . LEU A 1 517 ? 14.816 17.736 5.514 1.00 83.00 517 LEU A CA 1
ATOM 4160 C C . LEU A 1 517 ? 15.059 18.736 4.368 1.00 83.00 517 LEU A C 1
ATOM 4162 O O . LEU A 1 517 ? 16.151 19.295 4.268 1.00 83.00 517 LEU A O 1
ATOM 4166 N N . THR A 1 518 ? 14.083 18.991 3.489 1.00 63.53 518 THR A N 1
ATOM 4167 C CA . THR A 1 518 ? 14.216 19.948 2.376 1.00 63.53 518 THR A CA 1
ATOM 4168 C C . THR A 1 518 ? 14.383 21.376 2.897 1.00 63.53 518 THR A C 1
ATOM 4170 O O . THR A 1 518 ? 13.387 22.016 3.207 1.00 63.53 518 THR A O 1
ATOM 4173 N N . ASN A 1 519 ? 15.637 21.824 3.059 1.00 62.47 519 ASN A N 1
ATOM 4174 C CA . ASN A 1 519 ? 16.146 23.216 3.110 1.00 62.47 519 ASN A CA 1
ATOM 4175 C C . ASN A 1 519 ? 17.649 23.276 3.501 1.00 62.47 519 ASN A C 1
ATOM 4177 O O . ASN A 1 519 ? 18.122 24.288 4.014 1.00 62.47 519 ASN A O 1
ATOM 4181 N N . GLY A 1 520 ? 18.412 22.187 3.318 1.00 58.34 520 GLY A N 1
ATOM 4182 C CA . GLY A 1 520 ? 19.836 22.122 3.695 1.00 58.34 520 GLY A CA 1
ATOM 4183 C C . GLY A 1 520 ? 20.102 22.145 5.208 1.00 58.34 520 GLY A C 1
ATOM 4184 O O . GLY A 1 520 ? 21.238 22.343 5.637 1.00 58.34 520 GLY A O 1
ATOM 4185 N N . GLN A 1 521 ? 19.067 21.956 6.030 1.00 65.12 521 GLN A N 1
ATOM 4186 C CA . GLN A 1 521 ? 19.209 21.783 7.472 1.00 65.12 521 GLN A CA 1
ATOM 4187 C C . GLN A 1 521 ? 19.522 20.304 7.761 1.00 65.12 521 GLN A C 1
ATOM 4189 O O . GLN A 1 521 ? 18.886 19.414 7.206 1.00 65.12 521 GLN A O 1
ATOM 4194 N N . HIS A 1 522 ? 20.500 20.046 8.633 1.00 80.06 522 HIS A N 1
ATOM 4195 C CA . HIS A 1 522 ? 21.011 18.709 8.998 1.00 80.06 522 HIS A CA 1
ATOM 4196 C C . HIS A 1 522 ? 21.722 17.906 7.876 1.00 80.06 522 HIS A C 1
ATOM 4198 O O . HIS A 1 522 ? 21.347 16.755 7.624 1.00 80.06 522 HIS A O 1
ATOM 4204 N N . PRO A 1 523 ? 22.812 18.431 7.269 1.00 84.62 523 PRO A N 1
ATOM 4205 C CA . PRO A 1 523 ? 23.573 17.725 6.226 1.00 84.62 523 PRO A CA 1
ATOM 4206 C C . PRO A 1 523 ? 23.979 16.277 6.569 1.00 84.62 523 PRO A C 1
ATOM 4208 O O . PRO A 1 523 ? 23.785 15.405 5.727 1.00 84.62 523 PRO A O 1
ATOM 4211 N N . PRO A 1 524 ? 24.436 15.947 7.801 1.00 90.12 524 PRO A N 1
ATOM 4212 C CA . PRO A 1 524 ? 24.832 14.573 8.128 1.00 90.12 524 PRO A CA 1
ATOM 4213 C C . PRO A 1 524 ? 23.695 13.549 8.021 1.00 90.12 524 PRO A C 1
ATOM 4215 O O . PRO A 1 524 ? 23.942 12.382 7.719 1.00 90.12 524 PRO A O 1
ATOM 4218 N N . ILE A 1 525 ? 22.454 13.969 8.293 1.00 92.69 525 ILE A N 1
ATOM 4219 C CA . ILE A 1 525 ? 21.283 13.092 8.195 1.00 92.69 525 ILE A CA 1
ATOM 4220 C C . ILE A 1 525 ? 20.941 12.874 6.722 1.00 92.69 525 ILE A C 1
ATOM 4222 O O . ILE A 1 525 ? 20.712 11.738 6.318 1.00 92.69 525 ILE A O 1
ATOM 4226 N N . GLN A 1 526 ? 20.948 13.942 5.920 1.00 91.00 526 GLN A N 1
ATOM 4227 C CA . GLN A 1 526 ? 20.690 13.862 4.481 1.00 91.00 526 GLN A CA 1
ATOM 4228 C C . GLN A 1 526 ? 21.698 12.943 3.785 1.00 91.00 526 GLN A C 1
ATOM 4230 O O . GLN A 1 526 ? 21.289 11.979 3.146 1.00 91.00 526 GLN A O 1
ATOM 4235 N N . GLU A 1 527 ? 22.998 13.160 4.012 1.00 91.44 527 GLU A N 1
ATOM 4236 C CA . GLU A 1 527 ? 24.065 12.341 3.426 1.00 91.44 527 GLU A CA 1
ATOM 4237 C C . GLU A 1 527 ? 23.928 10.858 3.801 1.00 91.44 527 GLU A C 1
ATOM 4239 O O . GLU A 1 527 ? 24.094 9.979 2.954 1.00 91.44 527 GLU A O 1
ATOM 4244 N N . PHE A 1 528 ? 23.593 10.557 5.062 1.00 95.06 528 PHE A N 1
ATOM 4245 C CA . PHE A 1 528 ? 23.347 9.180 5.487 1.00 95.06 528 PHE A CA 1
ATOM 4246 C C . PHE A 1 528 ? 22.124 8.577 4.798 1.00 95.06 528 PHE A C 1
ATOM 4248 O O . PHE A 1 528 ? 22.190 7.429 4.369 1.00 95.06 528 PHE A O 1
ATOM 4255 N N . LEU A 1 529 ? 21.011 9.313 4.711 1.00 94.00 529 LEU A N 1
ATOM 4256 C CA . LEU A 1 529 ? 19.790 8.821 4.071 1.00 94.00 529 LEU A CA 1
ATOM 4257 C C . LEU A 1 529 ? 20.001 8.598 2.569 1.00 94.00 529 LEU A C 1
ATOM 4259 O O . LEU A 1 529 ? 19.511 7.603 2.047 1.00 94.00 529 LEU A O 1
ATOM 4263 N N . ASP A 1 530 ? 20.763 9.458 1.893 1.00 89.38 530 ASP A N 1
ATOM 4264 C CA . ASP A 1 530 ? 21.128 9.289 0.481 1.00 89.38 530 ASP A CA 1
ATOM 4265 C C . ASP A 1 530 ? 21.998 8.042 0.263 1.00 89.38 530 ASP A C 1
ATOM 4267 O O . ASP A 1 530 ? 21.729 7.229 -0.629 1.00 89.38 530 ASP A O 1
ATOM 4271 N N . ASP A 1 531 ? 23.013 7.843 1.109 1.00 93.12 531 ASP A N 1
ATOM 4272 C CA . ASP A 1 531 ? 23.882 6.662 1.068 1.00 93.12 531 ASP A CA 1
ATOM 4273 C C . ASP A 1 531 ? 23.102 5.374 1.401 1.00 93.12 531 ASP A C 1
ATOM 4275 O O . ASP A 1 531 ? 23.260 4.352 0.729 1.00 93.12 531 ASP A O 1
ATOM 4279 N N . ALA A 1 532 ? 22.199 5.437 2.385 1.00 95.00 532 ALA A N 1
ATOM 4280 C CA . ALA A 1 532 ? 21.275 4.368 2.760 1.00 95.00 532 ALA A CA 1
ATOM 4281 C C . ALA A 1 532 ? 20.313 4.009 1.622 1.00 95.00 532 ALA A C 1
ATOM 4283 O O . ALA A 1 532 ? 20.102 2.830 1.333 1.00 95.00 532 ALA A O 1
ATOM 4284 N N . ARG A 1 533 ? 19.754 5.012 0.943 1.00 92.25 533 ARG A N 1
ATOM 4285 C CA . ARG A 1 533 ? 18.860 4.830 -0.201 1.00 92.25 533 ARG A CA 1
ATOM 4286 C C . ARG A 1 533 ? 19.576 4.106 -1.340 1.00 92.25 533 ARG A C 1
ATOM 4288 O O . ARG A 1 533 ? 19.059 3.111 -1.846 1.00 92.25 533 ARG A O 1
ATOM 4295 N N . ARG A 1 534 ? 20.795 4.538 -1.693 1.00 88.44 534 ARG A N 1
ATOM 4296 C CA . ARG A 1 534 ? 21.637 3.860 -2.701 1.00 88.44 534 ARG A CA 1
ATOM 4297 C C . ARG A 1 534 ? 22.014 2.436 -2.280 1.00 88.44 534 ARG A C 1
ATOM 4299 O O . ARG A 1 534 ? 21.980 1.527 -3.108 1.00 88.44 534 ARG A O 1
ATOM 4306 N N . PHE A 1 535 ? 22.317 2.217 -0.999 1.00 92.81 535 PHE A N 1
ATOM 4307 C CA . PHE A 1 535 ? 22.579 0.882 -0.454 1.00 92.81 535 PHE A CA 1
ATOM 4308 C C . PHE A 1 535 ? 21.397 -0.072 -0.659 1.00 92.81 535 PHE A C 1
ATOM 4310 O O . PHE A 1 535 ? 21.600 -1.192 -1.131 1.00 92.81 535 PHE A O 1
ATOM 4317 N N . VAL A 1 536 ? 20.181 0.365 -0.314 1.00 92.25 536 VAL A N 1
ATOM 4318 C CA . VAL A 1 536 ? 18.966 -0.449 -0.447 1.00 92.25 536 VAL A CA 1
ATOM 4319 C C . VAL A 1 536 ? 18.690 -0.749 -1.913 1.00 92.25 536 VAL A C 1
ATOM 4321 O O . VAL A 1 536 ? 18.526 -1.914 -2.250 1.00 92.25 536 VAL A O 1
ATOM 4324 N N . LEU A 1 537 ? 18.711 0.254 -2.796 1.00 84.25 537 LEU A N 1
ATOM 4325 C CA . LEU A 1 537 ? 18.449 0.054 -4.227 1.00 84.25 537 LEU A CA 1
ATOM 4326 C C . LEU A 1 537 ? 19.395 -0.966 -4.861 1.00 84.25 537 LEU A C 1
ATOM 4328 O O . LEU A 1 537 ? 18.954 -1.855 -5.585 1.00 84.25 537 LEU A O 1
ATOM 4332 N N . ARG A 1 538 ? 20.690 -0.892 -4.538 1.00 85.12 538 ARG A N 1
ATOM 4333 C CA . ARG A 1 538 ? 21.689 -1.831 -5.060 1.00 85.12 538 ARG A CA 1
ATOM 4334 C C . ARG A 1 538 ? 21.512 -3.256 -4.534 1.00 85.12 538 ARG A C 1
ATOM 4336 O O . ARG A 1 538 ? 21.851 -4.203 -5.235 1.00 85.12 538 ARG A O 1
ATOM 4343 N N . ASN A 1 539 ? 21.013 -3.416 -3.308 1.00 87.75 539 ASN A N 1
ATOM 4344 C CA . ASN A 1 539 ? 20.969 -4.703 -2.611 1.00 87.75 539 ASN A CA 1
ATOM 4345 C C . ASN A 1 539 ? 19.548 -5.244 -2.376 1.00 87.75 539 ASN A C 1
ATOM 4347 O O . ASN A 1 539 ? 19.409 -6.275 -1.726 1.00 87.75 539 ASN A O 1
ATOM 4351 N N . ALA A 1 540 ? 18.494 -4.606 -2.893 1.00 86.50 540 ALA A N 1
ATOM 4352 C CA . ALA A 1 540 ? 17.107 -4.980 -2.604 1.00 86.50 540 ALA A CA 1
ATOM 4353 C C . ALA A 1 540 ? 16.793 -6.425 -3.018 1.00 86.50 540 ALA A C 1
ATOM 4355 O O . ALA A 1 540 ? 16.267 -7.187 -2.214 1.00 86.50 540 ALA A O 1
ATOM 4356 N N . ARG A 1 541 ? 17.191 -6.843 -4.230 1.00 82.81 541 ARG A N 1
ATOM 4357 C CA . ARG A 1 541 ? 16.999 -8.229 -4.703 1.00 82.81 541 ARG 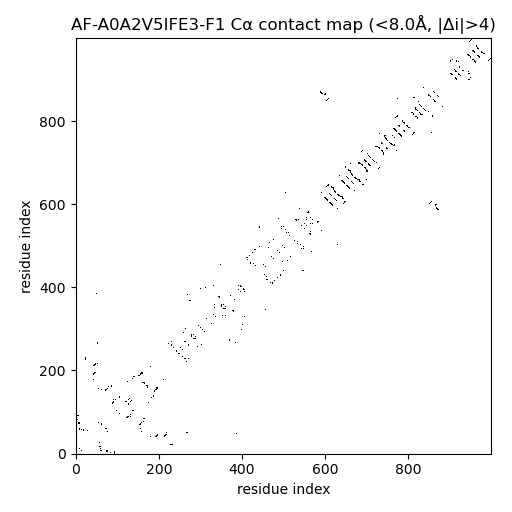A CA 1
ATOM 4358 C C . ARG A 1 541 ? 17.786 -9.240 -3.866 1.00 82.81 541 ARG A C 1
ATOM 4360 O O . ARG A 1 541 ? 17.261 -10.296 -3.523 1.00 82.81 541 ARG A O 1
ATOM 4367 N N . LEU A 1 542 ? 19.028 -8.904 -3.508 1.00 87.75 542 LEU A N 1
ATOM 4368 C CA . LEU A 1 542 ? 19.867 -9.722 -2.628 1.00 87.75 542 LEU A CA 1
ATOM 4369 C C . LEU A 1 542 ? 19.186 -9.919 -1.268 1.00 87.75 542 LEU A C 1
ATOM 4371 O O . LEU A 1 542 ? 19.085 -11.045 -0.792 1.00 87.75 542 LEU A O 1
ATOM 4375 N N . ALA A 1 543 ? 18.702 -8.831 -0.674 1.00 90.50 543 ALA A N 1
ATOM 4376 C CA . ALA A 1 543 ? 18.037 -8.826 0.617 1.00 90.50 543 ALA A CA 1
ATOM 4377 C C . ALA A 1 543 ? 16.696 -9.580 0.580 1.00 90.50 543 ALA A C 1
ATOM 4379 O O . ALA A 1 543 ? 16.435 -10.380 1.473 1.00 90.50 543 ALA A O 1
ATOM 4380 N N . ASP A 1 544 ? 15.883 -9.406 -0.469 1.00 88.12 544 ASP A N 1
ATOM 4381 C CA . ASP A 1 544 ? 14.619 -10.139 -0.640 1.00 88.12 544 ASP A CA 1
ATOM 4382 C C . ASP A 1 544 ? 14.838 -11.654 -0.778 1.00 88.12 544 ASP A C 1
ATOM 4384 O O . ASP A 1 544 ? 14.081 -12.454 -0.222 1.00 88.12 544 ASP A O 1
ATOM 4388 N N . CYS A 1 545 ? 15.901 -12.052 -1.487 1.00 88.12 545 CYS A N 1
ATOM 4389 C CA . CYS A 1 545 ? 16.252 -13.454 -1.686 1.00 88.12 545 CYS A CA 1
ATOM 4390 C C . CYS A 1 545 ? 16.892 -14.074 -0.441 1.00 88.12 545 CYS A C 1
ATOM 4392 O O . CYS A 1 545 ? 16.441 -15.125 0.004 1.00 88.12 545 CYS A O 1
ATOM 4394 N N . ALA A 1 546 ? 17.952 -13.468 0.093 1.00 92.31 546 ALA A N 1
ATOM 4395 C CA . ALA A 1 546 ? 18.757 -13.974 1.204 1.00 92.31 546 ALA A CA 1
ATOM 4396 C C . ALA A 1 546 ? 19.091 -12.824 2.179 1.00 92.31 546 ALA A C 1
ATOM 4398 O O . ALA A 1 546 ? 20.168 -12.227 2.083 1.00 92.31 546 ALA A O 1
ATOM 4399 N N . PRO A 1 547 ? 18.198 -12.516 3.143 1.00 94.25 547 PRO A N 1
ATOM 4400 C CA . PRO A 1 547 ? 18.282 -11.316 3.982 1.00 94.25 547 PRO A CA 1
ATOM 4401 C C . PRO A 1 547 ? 19.626 -11.097 4.684 1.00 94.25 547 PRO A C 1
ATOM 4403 O O . PRO A 1 547 ? 20.093 -9.968 4.774 1.00 94.25 547 PRO A O 1
ATOM 4406 N N . LEU A 1 548 ? 20.300 -12.158 5.138 1.00 94.50 548 LEU A N 1
ATOM 4407 C CA . LEU A 1 548 ? 21.570 -12.041 5.866 1.00 94.50 548 LEU A CA 1
ATOM 4408 C C . LEU A 1 548 ? 22.764 -11.632 4.992 1.00 94.50 548 LEU A C 1
ATOM 4410 O O . LEU A 1 548 ? 23.776 -11.159 5.517 1.00 94.50 548 LEU A O 1
ATOM 4414 N N . GLN A 1 549 ? 22.651 -11.738 3.666 1.00 93.12 549 GLN A N 1
ATOM 4415 C CA . GLN A 1 549 ? 23.699 -11.299 2.741 1.00 93.12 549 GLN A CA 1
ATOM 4416 C C . GLN A 1 549 ? 23.949 -9.785 2.793 1.00 93.12 549 GLN A C 1
ATOM 4418 O O . GLN A 1 549 ? 25.043 -9.333 2.447 1.00 93.12 549 GLN A O 1
ATOM 4423 N N . ILE A 1 550 ? 22.999 -8.992 3.307 1.00 93.88 550 ILE A N 1
ATOM 4424 C CA . ILE A 1 550 ? 23.193 -7.547 3.497 1.00 93.88 550 ILE A CA 1
ATOM 4425 C C . ILE A 1 550 ? 24.351 -7.231 4.451 1.00 93.88 550 ILE A C 1
ATOM 4427 O O . ILE A 1 550 ? 24.947 -6.169 4.329 1.00 93.88 550 ILE A O 1
ATOM 4431 N N . TYR A 1 551 ? 24.701 -8.139 5.372 1.00 92.62 551 TYR A N 1
ATOM 4432 C CA . TYR A 1 551 ? 25.814 -7.966 6.315 1.00 92.62 551 TYR A CA 1
ATOM 4433 C C . TYR A 1 551 ? 27.178 -8.337 5.732 1.00 92.62 551 TYR A C 1
ATOM 4435 O O . TYR A 1 551 ? 28.205 -8.025 6.337 1.00 92.62 551 TYR A O 1
ATOM 4443 N N . SER A 1 552 ? 27.200 -9.039 4.602 1.00 88.19 552 SER A N 1
ATOM 4444 C CA . SER A 1 552 ? 28.412 -9.555 3.976 1.00 88.19 552 SER A CA 1
ATOM 4445 C C . SER A 1 552 ? 28.576 -8.949 2.587 1.00 88.19 552 SER A C 1
ATOM 4447 O O . SER A 1 552 ? 29.128 -7.852 2.471 1.00 88.19 552 SER A O 1
ATOM 4449 N N . SER A 1 553 ? 28.082 -9.616 1.544 1.00 85.94 553 SER A N 1
ATOM 4450 C CA . SER A 1 553 ? 28.185 -9.169 0.150 1.00 85.94 553 SER A CA 1
ATOM 4451 C C . SER A 1 553 ? 27.602 -7.767 -0.051 1.00 85.94 553 SER A C 1
ATOM 4453 O O . SER A 1 553 ? 28.231 -6.949 -0.726 1.00 85.94 553 SER A O 1
ATOM 4455 N N . GLY A 1 554 ? 26.498 -7.440 0.629 1.00 89.06 554 GLY A N 1
ATOM 4456 C CA . GLY A 1 554 ? 25.871 -6.122 0.537 1.00 89.06 554 GLY A CA 1
ATOM 4457 C C . GLY A 1 554 ? 26.767 -4.961 0.983 1.00 89.06 554 GLY A C 1
ATOM 4458 O O . GLY A 1 554 ? 26.740 -3.901 0.363 1.00 89.06 554 GLY A O 1
ATOM 4459 N N . LEU A 1 555 ? 27.602 -5.154 2.013 1.00 91.56 555 LEU A N 1
ATOM 4460 C CA . LEU A 1 555 ? 28.549 -4.137 2.504 1.00 91.56 555 LEU A CA 1
ATOM 4461 C C . LEU A 1 555 ? 29.904 -4.187 1.790 1.00 91.56 555 LEU A C 1
ATOM 4463 O O . LEU A 1 555 ? 30.559 -3.160 1.599 1.00 91.56 555 LEU A O 1
ATOM 4467 N N . MET A 1 556 ? 30.341 -5.389 1.419 1.00 86.44 556 MET A N 1
ATOM 4468 C CA . MET A 1 556 ? 31.676 -5.670 0.893 1.00 86.44 556 MET A CA 1
ATOM 4469 C C . MET A 1 556 ? 31.975 -4.926 -0.414 1.00 86.44 556 MET A C 1
ATOM 4471 O O . MET A 1 556 ? 33.106 -4.473 -0.608 1.00 86.44 556 MET A O 1
ATOM 4475 N N . PHE A 1 557 ? 30.971 -4.763 -1.280 1.00 85.50 557 PHE A N 1
ATOM 4476 C CA . PHE A 1 557 ? 31.110 -4.166 -2.615 1.00 85.50 557 PHE A CA 1
ATOM 4477 C C . PHE A 1 557 ? 30.644 -2.703 -2.711 1.00 85.50 557 PHE A C 1
ATOM 4479 O O . PHE A 1 557 ? 30.577 -2.146 -3.810 1.00 85.50 557 PHE A O 1
ATOM 4486 N N . LEU A 1 558 ? 30.341 -2.054 -1.582 1.00 88.31 558 LEU A N 1
ATOM 4487 C CA . LEU A 1 558 ? 30.008 -0.623 -1.551 1.00 88.31 558 LEU A CA 1
ATOM 4488 C C . LEU A 1 558 ? 31.230 0.255 -1.823 1.00 88.31 558 LEU A C 1
ATOM 4490 O O . LEU A 1 558 ? 32.341 -0.164 -1.502 1.00 88.31 558 LEU A O 1
ATOM 4494 N N . PRO A 1 559 ? 31.063 1.491 -2.317 1.00 87.81 559 PRO A N 1
ATOM 4495 C CA . PRO A 1 559 ? 32.187 2.404 -2.465 1.00 87.81 559 PRO A CA 1
ATOM 4496 C C . PRO A 1 559 ? 32.928 2.643 -1.145 1.00 87.81 559 PRO A C 1
ATOM 4498 O O . PRO A 1 559 ? 32.321 2.622 -0.070 1.00 87.81 559 PRO A O 1
ATOM 4501 N N . ARG A 1 560 ? 34.243 2.876 -1.195 1.00 84.12 560 ARG A N 1
ATOM 4502 C CA . ARG A 1 560 ? 35.074 2.993 0.020 1.00 84.12 560 ARG A CA 1
ATOM 4503 C C . ARG A 1 560 ? 34.627 4.124 0.952 1.00 84.12 560 ARG A C 1
ATOM 4505 O O . ARG A 1 560 ? 34.682 3.955 2.169 1.00 84.12 560 ARG A O 1
ATOM 4512 N N . ASN A 1 561 ? 34.142 5.229 0.392 1.00 88.44 561 ASN A N 1
ATOM 4513 C CA . ASN A 1 561 ? 33.681 6.403 1.131 1.00 88.44 561 ASN A CA 1
ATOM 4514 C C . ASN A 1 561 ? 32.210 6.325 1.573 1.00 88.44 561 ASN A C 1
ATOM 4516 O O . ASN A 1 561 ? 31.770 7.211 2.314 1.00 88.44 561 ASN A O 1
ATOM 4520 N N . SER A 1 562 ? 31.470 5.271 1.193 1.00 92.88 562 SER A N 1
ATOM 4521 C CA . SER A 1 562 ? 30.082 5.065 1.634 1.00 92.88 562 SER A CA 1
ATOM 4522 C C . SER A 1 562 ? 29.985 5.129 3.159 1.00 92.88 562 SER A C 1
ATOM 4524 O O . SER A 1 562 ? 30.783 4.529 3.892 1.00 92.88 562 SER A O 1
ATOM 4526 N N . ILE A 1 563 ? 29.009 5.890 3.645 1.00 95.00 563 ILE A N 1
ATOM 4527 C CA . ILE A 1 563 ? 28.740 6.077 5.072 1.00 95.00 563 ILE A CA 1
ATOM 4528 C C . ILE A 1 563 ? 28.281 4.751 5.684 1.00 95.00 563 ILE A C 1
ATOM 4530 O O . ILE A 1 563 ? 28.815 4.339 6.713 1.00 95.00 563 ILE A O 1
ATOM 4534 N N . ILE A 1 564 ? 27.372 4.037 5.018 1.00 96.06 564 ILE A N 1
ATOM 4535 C CA . ILE A 1 564 ? 26.896 2.706 5.396 1.00 96.06 564 ILE A CA 1
ATOM 4536 C C . ILE A 1 564 ? 28.063 1.718 5.456 1.00 96.06 564 ILE A C 1
ATOM 4538 O O . ILE A 1 564 ? 28.211 1.018 6.461 1.00 96.06 564 ILE A O 1
ATOM 4542 N N . ARG A 1 565 ? 28.953 1.701 4.451 1.00 93.25 565 ARG A N 1
ATOM 4543 C CA . ARG A 1 565 ? 30.152 0.846 4.483 1.00 93.25 565 ARG A CA 1
ATOM 4544 C C . ARG A 1 565 ? 31.017 1.156 5.699 1.00 93.25 565 ARG A C 1
ATOM 4546 O O . ARG A 1 565 ? 31.283 0.260 6.491 1.00 93.25 565 ARG A O 1
ATOM 4553 N N . ARG A 1 566 ? 31.442 2.411 5.874 1.00 91.81 566 ARG A N 1
ATOM 4554 C CA . ARG A 1 566 ? 32.321 2.818 6.989 1.00 91.81 566 ARG A CA 1
ATOM 4555 C C . ARG A 1 566 ? 31.704 2.536 8.356 1.00 91.81 566 ARG A C 1
ATOM 4557 O O . ARG A 1 566 ? 32.427 2.257 9.308 1.00 91.81 566 ARG A O 1
ATOM 4564 N N . ARG A 1 567 ? 30.377 2.617 8.454 1.00 93.38 567 ARG A N 1
ATOM 4565 C CA . ARG A 1 567 ? 29.641 2.417 9.700 1.00 93.38 567 ARG A CA 1
ATOM 4566 C C . ARG A 1 567 ? 29.480 0.944 10.066 1.00 93.38 567 ARG A C 1
ATOM 4568 O O . ARG A 1 567 ? 29.685 0.595 11.227 1.00 93.38 567 ARG A O 1
ATOM 4575 N N . PHE A 1 568 ? 29.093 0.101 9.110 1.00 93.62 568 PHE A N 1
ATOM 4576 C CA . PHE A 1 568 ? 28.654 -1.269 9.393 1.00 93.62 568 PHE A CA 1
ATOM 4577 C C . PHE A 1 568 ? 29.656 -2.351 8.972 1.00 93.62 568 PHE A C 1
ATOM 4579 O O . PHE A 1 568 ? 29.627 -3.450 9.527 1.00 93.62 568 PHE A O 1
ATOM 4586 N N . PHE A 1 569 ? 30.561 -2.076 8.029 1.00 90.31 569 PHE A N 1
ATOM 4587 C CA . PHE A 1 569 ? 31.525 -3.066 7.549 1.00 90.31 569 PHE A CA 1
ATOM 4588 C C . PHE A 1 569 ? 32.689 -3.236 8.532 1.00 90.31 569 PHE A C 1
ATOM 4590 O O . PHE A 1 569 ? 33.386 -2.281 8.867 1.00 90.31 569 PHE A O 1
ATOM 4597 N N . ARG A 1 570 ? 32.933 -4.474 8.977 1.00 83.19 570 ARG A N 1
ATOM 4598 C CA . ARG A 1 570 ? 33.969 -4.806 9.975 1.00 83.19 570 ARG A CA 1
ATOM 4599 C C . ARG A 1 570 ? 35.281 -5.335 9.379 1.00 83.19 570 ARG A C 1
ATOM 4601 O O . ARG A 1 570 ? 36.163 -5.726 10.134 1.00 83.19 570 ARG A O 1
ATOM 4608 N N . GLY A 1 571 ? 35.434 -5.308 8.054 1.00 71.44 571 GLY A N 1
ATOM 4609 C CA . GLY A 1 571 ? 36.603 -5.864 7.369 1.00 71.44 571 GLY A CA 1
ATOM 4610 C C . GLY A 1 571 ? 36.440 -7.339 6.994 1.00 71.44 571 GLY A C 1
ATOM 4611 O O . GLY A 1 571 ? 35.470 -7.994 7.372 1.00 71.44 571 GLY A O 1
ATOM 4612 N N . LEU A 1 572 ? 37.387 -7.843 6.203 1.00 70.62 572 LEU A N 1
ATOM 4613 C CA . LEU A 1 572 ? 37.463 -9.250 5.798 1.00 70.62 572 LEU A CA 1
ATOM 4614 C C . LEU A 1 572 ? 38.350 -10.034 6.768 1.00 70.62 572 LEU A C 1
ATOM 4616 O O . LEU A 1 572 ? 39.187 -9.454 7.460 1.00 70.62 572 LEU A O 1
ATOM 4620 N N . ALA A 1 573 ? 38.211 -11.361 6.764 1.00 70.06 573 ALA A N 1
ATOM 4621 C CA . ALA A 1 573 ? 39.200 -12.236 7.384 1.00 70.06 573 ALA A CA 1
ATOM 4622 C C . ALA A 1 573 ? 40.603 -11.960 6.804 1.00 70.06 573 ALA A C 1
ATOM 4624 O O . ALA A 1 573 ? 40.748 -11.609 5.628 1.00 70.06 573 ALA A O 1
ATOM 4625 N N . SER A 1 574 ? 41.638 -12.108 7.635 1.00 62.00 574 SER A N 1
ATOM 4626 C CA . SER A 1 574 ? 43.026 -11.833 7.252 1.00 62.00 574 SER A CA 1
ATOM 4627 C C . SER A 1 574 ? 43.428 -12.614 5.996 1.00 62.00 574 SER A C 1
ATOM 4629 O O . SER A 1 574 ? 43.316 -13.838 5.975 1.00 62.00 574 SER A O 1
ATOM 4631 N N . GLY A 1 575 ? 43.923 -11.907 4.975 1.00 59.28 575 GLY A N 1
ATOM 4632 C CA . GLY A 1 575 ? 44.428 -12.493 3.725 1.00 59.28 575 GLY A CA 1
ATOM 4633 C C . GLY A 1 575 ? 43.515 -12.347 2.501 1.00 59.28 575 GLY A C 1
ATOM 4634 O O . GLY A 1 575 ? 43.953 -12.672 1.402 1.00 59.28 575 GLY A O 1
ATOM 4635 N N . ILE A 1 576 ? 42.289 -11.827 2.641 1.00 67.19 576 ILE A N 1
ATOM 4636 C CA . ILE A 1 576 ? 41.401 -11.561 1.495 1.00 67.19 576 ILE A CA 1
ATOM 4637 C C . ILE A 1 576 ? 41.521 -10.089 1.084 1.00 67.19 576 ILE A C 1
ATOM 4639 O O . ILE A 1 576 ? 41.168 -9.193 1.851 1.00 67.19 576 ILE A O 1
ATOM 4643 N N . GLN A 1 577 ? 41.989 -9.837 -0.140 1.00 66.38 577 GLN A N 1
ATOM 4644 C CA . GLN A 1 577 ? 42.035 -8.503 -0.741 1.00 66.38 577 GLN A CA 1
ATOM 4645 C C . GLN A 1 577 ? 41.030 -8.418 -1.890 1.00 66.38 577 GLN A C 1
ATOM 4647 O O . GLN A 1 577 ? 41.015 -9.270 -2.774 1.00 66.38 577 GLN A O 1
ATOM 4652 N N . ILE A 1 578 ? 40.197 -7.377 -1.880 1.00 67.56 578 ILE A N 1
ATOM 4653 C CA . ILE A 1 578 ? 39.218 -7.115 -2.940 1.00 67.56 578 ILE A CA 1
ATOM 4654 C C . ILE A 1 578 ? 39.682 -5.894 -3.728 1.00 67.56 578 ILE A C 1
ATOM 4656 O O . ILE A 1 578 ? 39.872 -4.813 -3.165 1.00 67.56 578 ILE A O 1
ATOM 4660 N N . SER A 1 579 ? 39.890 -6.084 -5.025 1.00 69.56 579 SER A N 1
ATOM 4661 C CA . SER A 1 579 ? 40.204 -5.037 -5.998 1.00 69.56 579 SER A CA 1
ATOM 4662 C C . SER A 1 579 ? 38.940 -4.593 -6.748 1.00 69.56 579 SER A C 1
ATOM 4664 O O . SER A 1 579 ? 37.909 -5.255 -6.684 1.00 69.56 579 SER A O 1
ATOM 4666 N N . GLY A 1 580 ? 39.000 -3.442 -7.429 1.00 67.88 580 GLY A N 1
ATOM 4667 C CA . GLY A 1 580 ? 37.892 -2.946 -8.262 1.00 67.88 580 GLY A CA 1
ATOM 4668 C C . GLY A 1 580 ? 36.739 -2.269 -7.508 1.00 67.88 580 GLY A C 1
ATOM 4669 O O . GLY A 1 580 ? 35.673 -2.078 -8.074 1.00 67.88 580 GLY A O 1
ATOM 4670 N N . ILE A 1 581 ? 36.926 -1.907 -6.234 1.00 75.94 581 ILE A N 1
ATOM 4671 C CA . ILE A 1 581 ? 35.932 -1.140 -5.469 1.00 75.94 581 ILE A CA 1
ATOM 4672 C C . ILE A 1 581 ? 36.154 0.354 -5.715 1.00 75.94 581 ILE A C 1
ATOM 4674 O O . ILE A 1 581 ? 37.237 0.862 -5.421 1.00 75.94 581 ILE A O 1
ATOM 4678 N N . GLU A 1 582 ? 35.123 1.040 -6.203 1.00 75.06 582 GLU A N 1
ATOM 4679 C CA . GLU A 1 582 ? 35.116 2.494 -6.399 1.00 75.06 582 GLU A CA 1
ATOM 4680 C C . GLU A 1 582 ? 35.289 3.251 -5.071 1.00 75.06 582 GLU A C 1
ATOM 4682 O O . GLU A 1 582 ? 34.882 2.783 -4.004 1.00 75.06 582 GLU A O 1
ATOM 4687 N N . ASP A 1 583 ? 35.875 4.448 -5.109 1.00 77.25 583 ASP A N 1
ATOM 4688 C CA . ASP A 1 583 ? 36.026 5.253 -3.893 1.00 77.25 583 ASP A CA 1
ATOM 4689 C C . ASP A 1 583 ? 34.702 5.921 -3.483 1.00 77.25 583 ASP A C 1
ATOM 4691 O O . ASP A 1 583 ? 34.391 5.968 -2.296 1.00 77.25 583 ASP A O 1
ATOM 4695 N N . SER A 1 584 ? 33.877 6.354 -4.437 1.00 77.56 584 SER A N 1
ATOM 4696 C CA . SER A 1 584 ? 32.584 7.019 -4.203 1.00 77.56 584 SER A CA 1
ATOM 4697 C C . SER A 1 584 ? 31.516 6.470 -5.148 1.00 77.56 584 SER A C 1
ATOM 4699 O O . SER A 1 584 ? 31.851 5.838 -6.142 1.00 77.56 584 SER A O 1
ATOM 4701 N N . TRP A 1 585 ? 30.235 6.699 -4.846 1.00 77.25 585 TRP A N 1
ATOM 4702 C CA . TRP A 1 585 ? 29.152 6.282 -5.737 1.00 77.25 585 TRP A CA 1
ATOM 4703 C C . TRP A 1 585 ? 29.239 6.965 -7.108 1.00 77.25 585 TRP A C 1
ATOM 4705 O O . TRP A 1 585 ? 29.367 8.188 -7.177 1.00 77.25 585 TRP A O 1
ATOM 4715 N N . GLY A 1 586 ? 29.114 6.184 -8.183 1.00 67.19 586 GLY A N 1
ATOM 4716 C CA . GLY A 1 586 ? 28.981 6.689 -9.550 1.00 67.19 586 GLY A CA 1
ATOM 4717 C C . GLY A 1 586 ? 27.552 7.094 -9.945 1.00 67.19 586 GLY A C 1
ATOM 4718 O O . GLY A 1 586 ? 26.640 7.168 -9.119 1.00 67.19 586 GLY A O 1
ATOM 4719 N N . ALA A 1 587 ? 27.357 7.326 -11.248 1.00 63.06 587 ALA A N 1
ATOM 4720 C CA . ALA A 1 587 ? 26.053 7.632 -11.856 1.00 63.06 587 ALA A CA 1
ATOM 4721 C C . ALA A 1 587 ? 25.112 6.410 -11.943 1.00 63.06 587 ALA A C 1
ATOM 4723 O O . ALA A 1 587 ? 23.937 6.550 -12.272 1.00 63.06 587 ALA A O 1
ATOM 4724 N N . HIS A 1 588 ? 25.623 5.205 -11.673 1.00 67.00 588 HIS A N 1
ATOM 4725 C CA . HIS A 1 588 ? 24.826 3.982 -11.574 1.00 67.00 588 HIS A CA 1
ATOM 4726 C C . HIS A 1 588 ? 23.953 4.020 -10.315 1.00 67.00 588 HIS A C 1
ATOM 4728 O O . HIS A 1 588 ? 24.463 4.239 -9.214 1.00 67.00 588 HIS A O 1
ATOM 4734 N N . VAL A 1 589 ? 22.644 3.824 -10.478 1.00 66.81 589 VAL A N 1
ATOM 4735 C CA . VAL A 1 589 ? 21.672 3.915 -9.374 1.00 66.81 589 VAL A CA 1
ATOM 4736 C C . VAL A 1 589 ? 21.102 2.551 -9.010 1.00 66.81 589 VAL A C 1
ATOM 4738 O O . VAL A 1 589 ? 20.939 2.249 -7.829 1.00 66.81 589 VAL A O 1
ATOM 4741 N N . LEU A 1 590 ? 20.779 1.733 -10.011 1.00 70.56 590 LEU A N 1
ATOM 4742 C CA . LEU A 1 590 ? 20.036 0.493 -9.818 1.00 70.56 590 LEU A CA 1
ATOM 4743 C C . LEU A 1 590 ? 20.397 -0.527 -10.903 1.00 70.56 590 LEU A C 1
ATOM 4745 O O . LEU A 1 590 ? 20.516 -0.181 -12.077 1.00 70.56 590 LEU A O 1
ATOM 4749 N N . THR A 1 591 ? 20.502 -1.796 -10.508 1.00 69.19 591 THR A N 1
ATOM 4750 C CA . THR A 1 591 ? 20.514 -2.943 -11.424 1.00 69.19 591 THR A CA 1
ATOM 4751 C C . THR A 1 591 ? 19.276 -3.785 -11.162 1.00 69.19 591 THR A C 1
ATOM 4753 O O . THR A 1 591 ? 19.079 -4.288 -10.058 1.00 69.19 591 THR A O 1
ATOM 4756 N N . ILE A 1 592 ? 18.449 -3.945 -12.185 1.00 68.62 592 ILE A N 1
ATOM 4757 C CA . ILE A 1 592 ? 17.328 -4.873 -12.220 1.00 68.62 592 ILE A CA 1
ATOM 4758 C C . ILE A 1 592 ? 17.808 -6.122 -12.944 1.00 68.62 592 ILE A C 1
ATOM 4760 O O . ILE A 1 592 ? 18.314 -6.063 -14.063 1.00 68.62 592 ILE A O 1
ATOM 4764 N N . GLU A 1 593 ? 17.639 -7.265 -12.305 1.00 65.62 593 GLU A N 1
ATOM 4765 C CA . GLU A 1 593 ? 17.949 -8.552 -12.906 1.00 65.62 593 GLU A CA 1
ATOM 4766 C C . GLU A 1 593 ? 16.637 -9.257 -13.267 1.00 65.62 593 GLU A C 1
ATOM 4768 O O . GLU A 1 593 ? 15.710 -9.309 -12.455 1.00 65.62 593 GLU A O 1
ATOM 4773 N N . HIS A 1 594 ? 16.573 -9.834 -14.463 1.00 64.69 594 HIS A N 1
ATOM 4774 C CA . HIS A 1 594 ? 15.554 -10.810 -14.857 1.00 64.69 594 HIS A CA 1
ATOM 4775 C C . HIS A 1 594 ? 15.977 -12.228 -14.451 1.00 64.69 594 HIS A C 1
ATOM 4777 O O . HIS A 1 594 ? 17.043 -12.418 -13.851 1.00 64.69 594 HIS A O 1
ATOM 4783 N N . ASP A 1 595 ? 15.142 -13.233 -14.719 1.00 58.66 595 ASP A N 1
ATOM 4784 C CA . ASP A 1 595 ? 15.574 -14.626 -14.591 1.00 58.66 595 ASP A CA 1
ATOM 4785 C C . ASP A 1 595 ? 16.714 -14.898 -15.588 1.00 58.66 595 ASP A C 1
ATOM 4787 O O . ASP A 1 595 ? 16.630 -14.543 -16.767 1.00 58.66 595 ASP A O 1
ATOM 4791 N N . HIS A 1 596 ? 17.791 -15.530 -15.119 1.00 52.06 596 HIS A N 1
ATOM 4792 C CA . HIS A 1 596 ? 19.021 -15.769 -15.883 1.00 52.06 596 HIS A CA 1
ATOM 4793 C C . HIS A 1 596 ? 18.807 -16.665 -17.114 1.00 52.06 596 HIS A C 1
ATOM 4795 O O . HIS A 1 596 ? 19.687 -16.762 -17.969 1.00 52.06 596 HIS A O 1
ATOM 4801 N N . LEU A 1 597 ? 17.651 -17.326 -17.204 1.00 53.06 597 LEU A N 1
ATOM 4802 C CA . LEU A 1 597 ? 17.245 -18.170 -18.328 1.00 53.06 597 LEU A CA 1
ATOM 4803 C C . LEU A 1 597 ? 16.488 -17.411 -19.430 1.00 53.06 597 LEU A C 1
ATOM 4805 O O . LEU A 1 597 ? 16.034 -18.038 -20.392 1.00 53.06 597 LEU A O 1
ATOM 4809 N N . SER A 1 598 ? 16.314 -16.098 -19.283 1.00 63.31 598 SER A N 1
ATOM 4810 C CA . SER A 1 598 ? 15.607 -15.234 -20.227 1.00 63.31 598 SER A CA 1
ATOM 4811 C C . SER A 1 598 ? 16.526 -14.108 -20.707 1.00 63.31 598 SER A C 1
ATOM 4813 O O . SER A 1 598 ? 17.290 -13.528 -19.931 1.00 63.31 598 SER A O 1
ATOM 4815 N N . ILE A 1 599 ? 16.504 -13.833 -22.012 1.00 66.31 599 ILE A N 1
ATOM 4816 C CA . ILE A 1 599 ? 17.271 -12.739 -22.615 1.00 66.31 599 ILE A CA 1
ATOM 4817 C C . ILE A 1 599 ? 16.313 -11.576 -22.825 1.00 66.31 599 ILE A C 1
ATOM 4819 O O . ILE A 1 599 ? 15.225 -11.764 -23.360 1.00 66.31 599 ILE A O 1
ATOM 4823 N N . ILE A 1 600 ? 16.707 -10.378 -22.421 1.00 66.69 600 ILE A N 1
ATOM 4824 C CA . ILE A 1 600 ? 15.924 -9.170 -22.658 1.00 66.69 600 ILE A CA 1
ATOM 4825 C C . ILE A 1 600 ? 16.094 -8.772 -24.121 1.00 66.69 600 ILE A C 1
ATOM 4827 O O . ILE A 1 600 ? 17.213 -8.597 -24.607 1.00 66.69 600 ILE A O 1
ATOM 4831 N N . ILE A 1 601 ? 14.971 -8.640 -24.813 1.00 70.94 601 ILE A N 1
ATOM 4832 C CA . ILE A 1 601 ? 14.910 -8.377 -26.256 1.00 70.94 601 ILE A CA 1
ATOM 4833 C C . ILE A 1 601 ? 14.581 -6.916 -26.564 1.00 70.94 601 ILE A C 1
ATOM 4835 O O . ILE A 1 601 ? 15.053 -6.378 -27.561 1.00 70.94 601 ILE A O 1
ATOM 4839 N N . ALA A 1 602 ? 13.810 -6.256 -25.698 1.00 67.62 602 ALA A N 1
ATOM 4840 C CA . ALA A 1 602 ? 13.417 -4.864 -25.859 1.00 67.62 602 ALA A CA 1
ATOM 4841 C C . ALA A 1 602 ? 13.169 -4.206 -24.498 1.00 67.62 602 ALA A C 1
ATOM 4843 O O . ALA A 1 602 ? 12.732 -4.857 -23.545 1.00 67.62 602 ALA A O 1
ATOM 4844 N N . ILE A 1 603 ? 13.413 -2.898 -24.423 1.00 72.38 603 ILE A N 1
ATOM 4845 C CA . ILE A 1 603 ? 13.119 -2.064 -23.255 1.00 72.38 603 ILE A CA 1
ATOM 4846 C C . ILE A 1 603 ? 12.492 -0.741 -23.695 1.00 72.38 603 ILE A C 1
ATOM 4848 O O . ILE A 1 603 ? 12.761 -0.262 -24.795 1.00 72.38 603 ILE A O 1
ATOM 4852 N N . ALA A 1 604 ? 11.701 -0.132 -22.817 1.00 69.06 604 ALA A N 1
ATOM 4853 C CA . ALA A 1 604 ? 11.172 1.216 -22.990 1.00 69.06 604 ALA A CA 1
ATOM 4854 C C . ALA A 1 604 ? 11.090 1.926 -21.634 1.00 69.06 604 ALA A C 1
ATOM 4856 O O . ALA A 1 604 ? 10.685 1.318 -20.648 1.00 69.06 604 ALA A O 1
ATOM 4857 N N . ILE A 1 605 ? 11.448 3.209 -21.573 1.00 67.12 605 ILE A N 1
ATOM 4858 C CA . ILE A 1 605 ? 11.314 4.032 -20.362 1.00 67.12 605 ILE A CA 1
ATOM 4859 C C . ILE A 1 605 ? 10.272 5.128 -20.587 1.00 67.12 605 ILE A C 1
ATOM 4861 O O . ILE A 1 605 ? 10.152 5.674 -21.684 1.00 67.12 605 ILE A O 1
ATOM 4865 N N . SER A 1 606 ? 9.492 5.429 -19.553 1.00 71.56 606 SER A N 1
ATOM 4866 C CA . SER A 1 606 ? 8.470 6.466 -19.594 1.00 71.56 606 SER A CA 1
ATOM 4867 C C . SER A 1 606 ? 9.067 7.863 -19.718 1.00 71.56 606 SER A C 1
ATOM 4869 O O . SER A 1 606 ? 10.228 8.122 -19.387 1.00 71.56 606 SER A O 1
ATOM 4871 N N . ARG A 1 607 ? 8.227 8.809 -20.151 1.00 66.88 607 ARG A N 1
ATOM 4872 C CA . ARG A 1 607 ? 8.623 10.198 -20.400 1.00 66.88 607 ARG A CA 1
ATOM 4873 C C . ARG A 1 607 ? 9.253 10.862 -19.171 1.00 66.88 607 ARG A C 1
ATOM 4875 O O . ARG A 1 607 ? 10.223 11.605 -19.298 1.00 66.88 607 ARG A O 1
ATOM 4882 N N . ASP A 1 608 ? 8.677 10.573 -18.008 1.00 62.22 608 ASP A N 1
ATOM 4883 C CA . ASP A 1 608 ? 9.066 11.083 -16.691 1.00 62.22 608 ASP A CA 1
ATOM 4884 C C . ASP A 1 608 ? 10.136 10.231 -15.991 1.00 62.22 608 ASP A C 1
ATOM 4886 O O . ASP A 1 608 ? 10.464 10.500 -14.838 1.00 62.22 608 ASP A O 1
ATOM 4890 N N . GLY A 1 609 ? 10.636 9.184 -16.655 1.00 64.81 609 GLY A N 1
ATOM 4891 C CA . GLY A 1 609 ? 11.657 8.291 -16.125 1.00 64.81 609 GLY A CA 1
ATOM 4892 C C . GLY A 1 609 ? 11.199 7.385 -14.983 1.00 64.81 609 GLY A C 1
ATOM 4893 O O . GLY A 1 609 ? 12.043 6.690 -14.430 1.00 64.81 609 GLY A O 1
ATOM 4894 N N . LYS A 1 610 ? 9.910 7.375 -14.606 1.00 71.56 610 LYS A N 1
ATOM 4895 C CA . LYS A 1 610 ? 9.387 6.652 -13.427 1.00 71.56 610 LYS A CA 1
ATOM 4896 C C . LYS A 1 610 ? 9.034 5.188 -13.678 1.00 71.56 610 LYS A C 1
ATOM 4898 O O . LYS A 1 610 ? 8.974 4.403 -12.734 1.00 71.56 610 LYS A O 1
ATOM 4903 N N . ILE A 1 611 ? 8.765 4.833 -14.930 1.00 76.50 611 ILE A N 1
ATOM 4904 C CA . ILE A 1 611 ? 8.308 3.504 -15.331 1.00 76.50 611 ILE A CA 1
ATOM 4905 C C . ILE A 1 611 ? 9.264 2.961 -16.386 1.00 76.50 611 ILE A C 1
ATOM 4907 O O . ILE A 1 611 ? 9.581 3.639 -17.362 1.00 76.50 611 ILE A O 1
ATOM 4911 N N . LEU A 1 612 ? 9.692 1.719 -16.206 1.00 77.75 612 LEU A N 1
ATOM 4912 C CA . LEU A 1 612 ? 10.489 0.975 -17.172 1.00 77.75 612 LEU A CA 1
ATOM 4913 C C . LEU A 1 612 ? 9.711 -0.275 -17.582 1.00 77.75 612 LEU A C 1
ATOM 4915 O O . LEU A 1 612 ? 9.288 -1.045 -16.730 1.00 77.75 612 LEU A O 1
ATOM 4919 N N . ALA A 1 613 ? 9.554 -0.499 -18.879 1.00 79.00 613 ALA A N 1
ATOM 4920 C CA . ALA A 1 613 ? 9.055 -1.744 -19.441 1.00 79.00 613 ALA A CA 1
ATOM 4921 C C . ALA A 1 613 ? 10.217 -2.551 -20.026 1.00 79.00 613 ALA A C 1
ATOM 4923 O O . ALA A 1 613 ? 11.118 -1.996 -20.660 1.00 79.00 613 ALA A O 1
ATOM 4924 N N . SER A 1 614 ? 10.181 -3.864 -19.843 1.00 78.06 614 SER A N 1
ATOM 4925 C CA . SER A 1 614 ? 11.144 -4.798 -20.427 1.00 78.06 614 SER A CA 1
ATOM 4926 C C . SER A 1 614 ? 10.429 -6.022 -20.973 1.00 78.06 614 SER A C 1
ATOM 4928 O O . SER A 1 614 ? 9.623 -6.598 -20.243 1.00 78.06 614 SER A O 1
ATOM 4930 N N . ALA A 1 615 ? 10.768 -6.434 -22.192 1.00 78.69 615 ALA A N 1
ATOM 4931 C CA . ALA A 1 615 ? 10.316 -7.681 -22.800 1.00 78.69 615 ALA A CA 1
ATOM 4932 C C . ALA A 1 615 ? 11.445 -8.713 -22.820 1.00 78.69 615 ALA A C 1
ATOM 4934 O O . ALA A 1 615 ? 12.602 -8.375 -23.106 1.00 78.69 615 ALA A O 1
ATOM 4935 N N . THR A 1 616 ? 11.104 -9.970 -22.555 1.00 77.81 616 THR A N 1
ATOM 4936 C CA . THR A 1 616 ? 12.035 -11.101 -22.592 1.00 77.81 616 THR A CA 1
ATOM 4937 C C . THR A 1 616 ? 11.818 -11.968 -23.830 1.00 77.81 616 THR A C 1
ATOM 4939 O O . THR A 1 616 ? 10.777 -11.923 -24.476 1.00 77.81 616 THR A O 1
ATOM 4942 N N . SER A 1 617 ? 12.798 -12.811 -24.150 1.00 76.25 617 SER A N 1
ATOM 4943 C CA . SER A 1 617 ? 12.735 -13.815 -25.219 1.00 76.25 617 SER A CA 1
ATOM 4944 C C . SER A 1 617 ? 11.712 -14.933 -24.968 1.00 76.25 617 SER A C 1
ATOM 4946 O O . SER A 1 617 ? 11.694 -15.910 -25.711 1.00 76.25 617 SER A O 1
ATOM 4948 N N . ARG A 1 618 ? 10.952 -14.856 -23.870 1.00 77.12 618 ARG A N 1
ATOM 4949 C CA . ARG A 1 618 ? 9.842 -15.754 -23.525 1.00 77.12 618 ARG A CA 1
ATOM 4950 C C . ARG A 1 618 ? 8.483 -15.070 -23.690 1.00 77.12 618 ARG A C 1
ATOM 4952 O O . ARG A 1 618 ? 7.494 -15.578 -23.185 1.00 77.12 618 ARG A O 1
ATOM 4959 N N . ASP A 1 619 ? 8.462 -13.919 -24.360 1.00 77.94 619 ASP A N 1
ATOM 4960 C CA . ASP A 1 619 ? 7.267 -13.114 -24.622 1.00 77.94 619 ASP A CA 1
ATOM 4961 C C . ASP A 1 619 ? 6.595 -12.590 -23.336 1.00 77.94 619 ASP A C 1
ATOM 4963 O O . ASP A 1 619 ? 5.400 -12.301 -23.272 1.00 77.94 619 ASP A O 1
ATOM 4967 N N . GLU A 1 620 ? 7.408 -12.413 -22.292 1.00 81.25 620 GLU A N 1
ATOM 4968 C CA . GLU A 1 620 ? 7.000 -11.850 -21.007 1.00 81.25 620 GLU A CA 1
ATOM 4969 C C . GLU A 1 620 ? 7.332 -10.359 -20.968 1.00 81.25 620 GLU A C 1
ATOM 4971 O O . GLU A 1 620 ? 8.448 -9.951 -21.310 1.00 81.25 620 GLU A O 1
ATOM 4976 N N . ILE A 1 621 ? 6.392 -9.545 -20.487 1.00 83.88 621 ILE A N 1
ATOM 4977 C CA . ILE A 1 621 ? 6.616 -8.130 -20.200 1.00 83.88 621 ILE A CA 1
ATOM 4978 C C . ILE A 1 621 ? 6.583 -7.893 -18.695 1.00 83.88 621 ILE A C 1
ATOM 4980 O O . ILE A 1 621 ? 5.610 -8.208 -18.008 1.00 83.88 621 ILE A O 1
ATOM 4984 N N . CYS A 1 622 ? 7.634 -7.240 -18.202 1.00 81.62 622 CYS A N 1
ATOM 4985 C CA . CYS A 1 622 ? 7.714 -6.730 -16.837 1.00 81.62 622 CYS A CA 1
ATOM 4986 C C . CYS A 1 622 ? 7.694 -5.202 -16.843 1.00 81.62 622 CYS A C 1
ATOM 4988 O O . CYS A 1 622 ? 8.472 -4.568 -17.563 1.00 81.62 622 CYS A O 1
ATOM 4990 N N . ILE A 1 623 ? 6.846 -4.623 -15.995 1.00 83.75 623 ILE A N 1
ATOM 4991 C CA . ILE A 1 623 ? 6.804 -3.191 -15.699 1.00 83.75 623 ILE A CA 1
ATOM 4992 C C . ILE A 1 623 ? 7.457 -2.955 -14.344 1.00 83.75 623 ILE A C 1
ATOM 4994 O O . ILE A 1 623 ? 7.071 -3.563 -13.345 1.00 83.75 623 ILE A O 1
ATOM 4998 N N . TRP A 1 624 ? 8.422 -2.050 -14.311 1.00 77.31 624 TRP A N 1
ATOM 4999 C CA . TRP A 1 624 ? 9.248 -1.740 -13.157 1.00 77.31 624 TRP A CA 1
ATOM 5000 C C . TRP A 1 624 ? 9.039 -0.299 -12.722 1.00 77.31 624 TRP A C 1
ATOM 5002 O O . TRP A 1 624 ? 9.002 0.620 -13.543 1.00 77.31 624 TRP A O 1
ATOM 5012 N N . ASP A 1 625 ? 8.982 -0.112 -11.412 1.00 79.12 625 ASP A N 1
ATOM 5013 C CA . ASP A 1 625 ? 9.136 1.186 -10.778 1.00 79.12 625 ASP A CA 1
ATOM 5014 C C . ASP A 1 625 ? 10.627 1.544 -10.750 1.00 79.12 625 ASP A C 1
ATOM 5016 O O . ASP A 1 625 ? 11.426 0.850 -10.117 1.00 79.12 625 ASP A O 1
ATOM 5020 N N . THR A 1 626 ? 11.033 2.604 -11.444 1.00 71.44 626 THR A N 1
ATOM 5021 C CA . THR A 1 626 ? 12.457 2.977 -11.535 1.00 71.44 626 THR A CA 1
ATOM 5022 C C . THR A 1 626 ? 12.989 3.605 -10.248 1.00 71.44 626 THR A C 1
ATOM 5024 O O . THR A 1 626 ? 14.198 3.592 -10.017 1.00 71.44 626 THR A O 1
ATOM 5027 N N . ALA A 1 627 ? 12.111 4.135 -9.390 1.00 72.75 627 ALA A N 1
ATOM 5028 C CA . ALA A 1 627 ? 12.499 4.774 -8.139 1.00 72.75 627 ALA A CA 1
ATOM 5029 C C . ALA A 1 627 ? 12.870 3.747 -7.065 1.00 72.75 627 ALA A C 1
ATOM 5031 O O . ALA A 1 627 ? 13.758 4.021 -6.259 1.00 72.75 627 ALA A O 1
ATOM 5032 N N . THR A 1 628 ? 12.206 2.588 -7.067 1.00 70.19 628 THR A N 1
ATOM 5033 C CA . THR A 1 628 ? 12.364 1.512 -6.072 1.00 70.19 628 THR A CA 1
ATOM 5034 C C . THR A 1 628 ? 13.008 0.241 -6.632 1.00 70.19 628 THR A C 1
ATOM 5036 O O . THR A 1 628 ? 13.486 -0.590 -5.862 1.00 70.19 628 THR A O 1
ATOM 5039 N N . GLY A 1 629 ? 13.007 0.058 -7.955 1.00 70.94 629 GLY A N 1
ATOM 5040 C CA . GLY A 1 629 ? 13.403 -1.184 -8.623 1.00 70.94 629 GLY A CA 1
ATOM 5041 C C . GLY A 1 629 ? 12.416 -2.337 -8.445 1.00 70.94 629 GLY A C 1
ATOM 5042 O O . GLY A 1 629 ? 12.756 -3.487 -8.725 1.00 70.94 629 GLY A O 1
ATOM 5043 N N . ARG A 1 630 ? 11.202 -2.054 -7.959 1.00 77.75 630 ARG A N 1
ATOM 5044 C CA . ARG A 1 630 ? 10.166 -3.059 -7.712 1.00 77.75 630 ARG A CA 1
ATOM 5045 C C . ARG A 1 630 ? 9.425 -3.411 -9.012 1.00 77.75 630 ARG A C 1
ATOM 5047 O O . ARG A 1 630 ? 9.007 -2.496 -9.725 1.00 77.75 630 ARG A O 1
ATOM 5054 N N . PRO A 1 631 ? 9.167 -4.700 -9.294 1.00 75.62 631 PRO A N 1
ATOM 5055 C CA . PRO A 1 631 ? 8.230 -5.083 -10.346 1.00 75.62 631 PRO A CA 1
ATOM 5056 C C . PRO A 1 631 ? 6.795 -4.709 -9.935 1.00 75.62 631 PRO A C 1
ATOM 5058 O O . PRO A 1 631 ? 6.324 -5.098 -8.862 1.00 75.62 631 PRO A O 1
ATOM 5061 N N . GLN A 1 632 ? 6.105 -3.933 -10.770 1.00 74.62 632 GLN A N 1
ATOM 5062 C CA . GLN A 1 632 ? 4.718 -3.500 -10.561 1.00 74.62 632 GLN A CA 1
ATOM 5063 C C . GLN A 1 632 ? 3.720 -4.428 -11.257 1.00 74.62 632 GLN A C 1
ATOM 5065 O O . GLN A 1 632 ? 2.742 -4.851 -10.639 1.00 74.62 632 GLN A O 1
ATOM 5070 N N . HIS A 1 633 ? 3.982 -4.756 -12.525 1.00 73.69 633 HIS A N 1
ATOM 5071 C CA . HIS A 1 633 ? 3.128 -5.613 -13.343 1.00 73.69 633 HIS A CA 1
ATOM 5072 C C . HIS A 1 633 ? 3.971 -6.630 -14.107 1.00 73.69 633 HIS A C 1
ATOM 5074 O O . HIS A 1 633 ? 5.081 -6.329 -14.546 1.00 73.69 633 HIS A O 1
ATOM 5080 N N . PHE A 1 634 ? 3.412 -7.825 -14.262 1.00 78.38 634 PHE A N 1
ATOM 5081 C CA . PHE A 1 634 ? 3.949 -8.909 -15.071 1.00 78.38 634 PHE A CA 1
ATOM 5082 C C . PHE A 1 634 ? 2.804 -9.472 -15.903 1.00 78.38 634 PHE A C 1
ATOM 5084 O O . PHE A 1 634 ? 1.750 -9.794 -15.344 1.00 78.38 634 PHE A O 1
ATOM 5091 N N . PHE A 1 635 ? 2.998 -9.581 -17.210 1.00 76.81 635 PHE A N 1
ATOM 5092 C CA . PHE A 1 635 ? 2.031 -10.221 -18.090 1.00 76.81 635 PHE A CA 1
ATOM 5093 C C . PHE A 1 635 ? 2.728 -10.886 -19.275 1.00 76.81 635 PHE A C 1
ATOM 5095 O O . PHE A 1 635 ? 3.710 -10.374 -19.813 1.00 76.81 635 PHE A O 1
ATOM 5102 N N . GLU A 1 636 ? 2.201 -12.046 -19.656 1.00 76.31 636 GLU A N 1
ATOM 5103 C CA . GLU A 1 636 ? 2.582 -12.759 -20.871 1.00 76.31 636 GLU A CA 1
ATOM 5104 C C . GLU A 1 636 ? 1.815 -12.164 -22.047 1.00 76.31 636 GLU A C 1
ATOM 5106 O O . GLU A 1 636 ? 0.610 -11.904 -21.958 1.00 76.31 636 GLU A O 1
ATOM 5111 N N . VAL A 1 637 ? 2.520 -11.933 -23.146 1.00 73.94 637 VAL A N 1
ATOM 5112 C CA . VAL A 1 637 ? 1.936 -11.399 -24.369 1.00 73.94 637 VAL A CA 1
ATOM 5113 C C . VAL A 1 637 ? 1.966 -12.501 -25.423 1.00 73.94 637 VAL A C 1
ATOM 5115 O O . VAL A 1 637 ? 2.999 -13.137 -25.607 1.00 73.94 637 VAL A O 1
ATOM 5118 N N . PRO A 1 638 ? 0.857 -12.754 -26.138 1.00 70.25 638 PRO A N 1
ATOM 5119 C CA . PRO A 1 638 ? 0.883 -13.689 -27.250 1.00 70.25 638 PRO A CA 1
ATOM 5120 C C . PRO A 1 638 ? 1.725 -13.105 -28.391 1.00 70.25 638 PRO A C 1
ATOM 5122 O O . PRO A 1 638 ? 1.519 -11.946 -28.762 1.00 70.25 638 PRO A O 1
ATOM 5125 N N . GLY A 1 639 ? 2.606 -13.926 -28.965 1.00 73.19 639 GLY A N 1
ATOM 5126 C CA . GLY A 1 639 ? 3.447 -13.574 -30.115 1.00 73.19 639 GLY A CA 1
ATOM 5127 C C . GLY A 1 639 ? 4.831 -13.057 -29.731 1.00 73.19 639 GLY A C 1
ATOM 5128 O O . GLY A 1 639 ? 5.058 -12.590 -28.614 1.00 73.19 639 GLY A O 1
ATOM 5129 N N . HIS A 1 640 ? 5.765 -13.159 -30.675 1.00 81.75 640 HIS A N 1
ATOM 5130 C CA . HIS A 1 640 ? 7.153 -12.806 -30.419 1.00 81.75 640 HIS A CA 1
ATOM 5131 C C . HIS A 1 640 ? 7.367 -11.299 -30.473 1.00 81.75 640 HIS A C 1
ATOM 5133 O O . HIS A 1 640 ? 7.267 -10.678 -31.535 1.00 81.75 640 HIS A O 1
ATOM 5139 N N . ILE A 1 641 ? 7.724 -10.709 -29.334 1.00 83.12 641 ILE A N 1
ATOM 5140 C CA . ILE A 1 641 ? 7.960 -9.266 -29.244 1.00 83.12 641 ILE A CA 1
ATOM 5141 C C . ILE A 1 641 ? 9.276 -8.913 -29.953 1.00 83.12 641 ILE A C 1
ATOM 5143 O O . ILE A 1 641 ? 10.291 -9.596 -29.831 1.00 83.12 641 ILE A O 1
ATOM 5147 N N . THR A 1 642 ? 9.285 -7.799 -30.674 1.00 76.81 642 THR A N 1
ATOM 5148 C CA . THR A 1 642 ? 10.485 -7.253 -31.335 1.00 76.81 642 THR A CA 1
ATOM 5149 C C . THR A 1 642 ? 10.807 -5.833 -30.898 1.00 76.81 642 THR A C 1
ATOM 5151 O O . THR A 1 642 ? 11.949 -5.390 -30.997 1.00 76.81 642 THR A O 1
ATOM 5154 N N . SER A 1 643 ? 9.800 -5.091 -30.440 1.00 74.25 643 SER A N 1
ATOM 5155 C CA . SER A 1 643 ? 9.926 -3.683 -30.079 1.00 74.25 643 SER A CA 1
ATOM 5156 C C . SER A 1 643 ? 8.906 -3.301 -29.012 1.00 74.25 643 SER A C 1
ATOM 5158 O O . SER A 1 643 ? 7.787 -3.815 -28.986 1.00 74.25 643 SER A O 1
ATOM 5160 N N . LEU A 1 644 ? 9.303 -2.384 -28.130 1.00 82.75 644 LEU A N 1
ATOM 5161 C CA . LEU A 1 644 ? 8.468 -1.829 -27.069 1.00 82.75 644 LEU A CA 1
ATOM 5162 C C . LEU A 1 644 ? 8.541 -0.309 -27.090 1.00 82.75 644 LEU A C 1
ATOM 5164 O O . LEU A 1 644 ? 9.613 0.253 -27.312 1.00 82.75 644 LEU A O 1
ATOM 5168 N N . GLU A 1 645 ? 7.428 0.348 -26.779 1.00 79.94 645 GLU A N 1
ATOM 5169 C CA . GLU A 1 645 ? 7.406 1.796 -26.603 1.00 79.94 645 GLU A CA 1
ATOM 5170 C C . GLU A 1 645 ? 6.317 2.245 -25.624 1.00 79.94 645 GLU A C 1
ATOM 5172 O O . GLU A 1 645 ? 5.203 1.722 -25.636 1.00 79.94 645 GLU A O 1
ATOM 5177 N N . ILE A 1 646 ? 6.628 3.228 -24.777 1.00 80.12 646 ILE A N 1
ATOM 5178 C CA . ILE A 1 646 ? 5.683 3.815 -23.821 1.00 80.12 646 ILE A CA 1
ATOM 5179 C C . ILE A 1 646 ? 5.159 5.140 -24.376 1.00 80.12 646 ILE A C 1
ATOM 5181 O O . ILE A 1 646 ? 5.930 6.004 -24.790 1.00 80.12 646 ILE A O 1
ATOM 5185 N N . SER A 1 647 ? 3.842 5.327 -24.332 1.00 82.75 647 SER A N 1
ATOM 5186 C CA . SER A 1 647 ? 3.200 6.562 -24.760 1.00 82.75 647 SER A CA 1
ATOM 5187 C C . SER A 1 647 ? 3.639 7.760 -23.900 1.00 82.75 647 SER A C 1
ATOM 5189 O O . SER A 1 647 ? 3.814 7.620 -22.687 1.00 82.75 647 SER A O 1
ATOM 5191 N N . PRO A 1 648 ? 3.717 8.986 -24.454 1.00 74.81 648 PRO A N 1
ATOM 5192 C CA . PRO A 1 648 ? 4.196 10.165 -23.718 1.00 74.81 648 PRO A CA 1
ATOM 5193 C C . PRO A 1 648 ? 3.369 10.563 -22.489 1.00 74.81 648 PRO A C 1
ATOM 5195 O O . PRO A 1 648 ? 3.853 11.299 -21.631 1.00 74.81 648 PRO A O 1
ATOM 5198 N N . ASN A 1 649 ? 2.113 10.113 -22.414 1.00 78.12 649 ASN A N 1
ATOM 5199 C CA . ASN A 1 649 ? 1.232 10.308 -21.261 1.00 78.12 649 ASN A CA 1
ATOM 5200 C C . ASN A 1 649 ? 1.404 9.228 -20.170 1.00 78.12 649 ASN A C 1
ATOM 5202 O O . ASN A 1 649 ? 0.648 9.242 -19.201 1.00 78.12 649 ASN A O 1
ATOM 5206 N N . ASN A 1 650 ? 2.363 8.307 -20.334 1.00 79.56 650 ASN A N 1
ATOM 5207 C CA . ASN A 1 650 ? 2.702 7.201 -19.431 1.00 79.56 650 ASN A CA 1
ATOM 5208 C C . ASN A 1 650 ? 1.535 6.246 -19.131 1.00 79.56 650 ASN A C 1
ATOM 5210 O O . ASN A 1 650 ? 1.491 5.632 -18.068 1.00 79.56 650 ASN A O 1
ATOM 5214 N N . ARG A 1 651 ? 0.568 6.127 -20.051 1.00 83.44 651 ARG A N 1
ATOM 5215 C CA . ARG A 1 651 ? -0.622 5.277 -19.866 1.00 83.44 651 ARG A CA 1
ATOM 5216 C C . ARG A 1 651 ? -0.651 4.038 -20.741 1.00 83.44 651 ARG A C 1
ATOM 5218 O O . ARG A 1 651 ? -1.302 3.078 -20.351 1.00 83.44 651 ARG A O 1
ATOM 5225 N N . THR A 1 652 ? -0.005 4.062 -21.902 1.00 85.62 652 THR A N 1
ATOM 5226 C CA . THR A 1 652 ? -0.103 2.995 -22.904 1.00 85.62 652 THR A CA 1
ATOM 5227 C C . THR A 1 652 ? 1.283 2.455 -23.220 1.00 85.62 652 THR A C 1
ATOM 5229 O O . THR A 1 652 ? 2.198 3.229 -23.479 1.00 85.62 652 THR A O 1
ATOM 5232 N N . LEU A 1 653 ? 1.437 1.138 -23.226 1.00 88.62 653 LEU A N 1
ATOM 5233 C CA . LEU A 1 653 ? 2.596 0.434 -23.762 1.00 88.62 653 LEU A CA 1
ATOM 5234 C C . LEU A 1 653 ? 2.203 -0.170 -25.109 1.00 88.62 653 LEU A C 1
ATOM 5236 O O . LEU A 1 653 ? 1.216 -0.896 -25.177 1.00 88.62 653 LEU A O 1
ATOM 5240 N N . ALA A 1 654 ? 2.952 0.118 -26.167 1.00 86.94 654 ALA A N 1
ATOM 5241 C CA . ALA A 1 654 ? 2.833 -0.560 -27.451 1.00 86.94 654 ALA A CA 1
ATOM 5242 C C . ALA A 1 654 ? 3.905 -1.649 -27.567 1.00 86.94 654 ALA A C 1
ATOM 5244 O O . ALA A 1 654 ? 5.062 -1.431 -27.201 1.00 86.94 654 ALA A O 1
ATOM 5245 N N . CYS A 1 655 ? 3.517 -2.806 -28.097 1.00 87.75 655 CYS A N 1
ATOM 5246 C CA . CYS A 1 655 ? 4.394 -3.938 -28.373 1.00 87.75 655 CYS A CA 1
ATOM 5247 C C . CYS A 1 655 ? 4.245 -4.321 -29.843 1.00 87.75 655 CYS A C 1
ATOM 5249 O O . CYS A 1 655 ? 3.134 -4.618 -30.290 1.00 87.75 655 CYS A O 1
ATOM 5251 N N . GLY A 1 656 ? 5.353 -4.297 -30.576 1.00 85.31 656 GLY A N 1
ATOM 5252 C CA . GLY A 1 656 ? 5.423 -4.754 -31.957 1.00 85.31 656 GLY A CA 1
ATOM 5253 C C . GLY A 1 656 ? 5.830 -6.219 -32.000 1.00 85.31 656 GLY A C 1
ATOM 5254 O O . GLY A 1 656 ? 6.701 -6.632 -31.229 1.00 85.31 656 GLY A O 1
ATOM 5255 N N . HIS A 1 657 ? 5.202 -6.975 -32.898 1.00 85.44 657 HIS A N 1
ATOM 5256 C CA . HIS A 1 657 ? 5.355 -8.426 -32.999 1.00 85.44 657 HIS A CA 1
ATOM 5257 C C . HIS A 1 657 ? 6.038 -8.863 -34.299 1.00 85.44 657 HIS A C 1
ATOM 5259 O O . HIS A 1 657 ? 5.967 -8.168 -35.322 1.00 85.44 657 HIS A O 1
ATOM 5265 N N . VAL A 1 658 ? 6.669 -10.040 -34.283 1.00 84.38 658 VAL A N 1
ATOM 5266 C CA . VAL A 1 658 ? 7.234 -10.694 -35.482 1.00 84.38 658 VAL A CA 1
ATOM 5267 C C . VAL A 1 658 ? 6.139 -11.003 -36.508 1.00 84.38 658 VAL A C 1
ATOM 5269 O O . VAL A 1 658 ? 6.365 -10.942 -37.718 1.00 84.38 658 VAL A O 1
ATOM 5272 N N . GLU A 1 659 ? 4.938 -11.299 -36.029 1.00 82.38 659 GLU A N 1
ATOM 5273 C CA . GLU A 1 659 ? 3.758 -11.650 -36.811 1.00 82.38 659 GLU A CA 1
ATOM 5274 C C . GLU A 1 659 ? 3.133 -10.438 -37.527 1.00 82.38 659 GLU A C 1
ATOM 5276 O O . GLU A 1 659 ? 2.304 -10.617 -38.418 1.00 82.38 659 GLU A O 1
ATOM 5281 N N . GLY A 1 660 ? 3.563 -9.215 -37.194 1.00 79.44 660 GLY A N 1
ATOM 5282 C CA . GLY A 1 660 ? 3.192 -7.984 -37.898 1.00 79.44 660 GLY A CA 1
ATOM 5283 C C . GLY A 1 660 ? 1.985 -7.229 -37.353 1.00 79.44 660 GLY A C 1
ATOM 5284 O O . GLY A 1 660 ? 1.571 -6.233 -37.946 1.00 79.44 660 GLY A O 1
ATOM 5285 N N . TYR A 1 661 ? 1.451 -7.648 -36.207 1.00 84.19 661 TYR A N 1
ATOM 5286 C CA . TYR A 1 661 ? 0.480 -6.859 -35.455 1.00 84.19 661 TYR A CA 1
ATOM 5287 C C . TYR A 1 661 ? 1.145 -6.062 -34.329 1.00 84.19 661 TYR A C 1
ATOM 5289 O O . TYR A 1 661 ? 2.292 -6.299 -33.939 1.00 84.19 661 TYR A O 1
ATOM 5297 N N . ILE A 1 662 ? 0.401 -5.099 -33.791 1.00 87.44 662 ILE A N 1
ATOM 5298 C CA . ILE A 1 662 ? 0.791 -4.306 -32.625 1.00 87.44 662 ILE A CA 1
ATOM 5299 C C . ILE A 1 662 ? -0.224 -4.558 -31.521 1.00 87.44 662 ILE A C 1
ATOM 5301 O O . ILE A 1 662 ? -1.416 -4.325 -31.709 1.00 87.44 662 ILE A O 1
ATOM 5305 N N . SER A 1 663 ? 0.229 -4.977 -30.346 1.00 87.62 663 SER A N 1
ATOM 5306 C CA . SER A 1 663 ? -0.620 -5.028 -29.154 1.00 87.62 663 SER A CA 1
ATOM 5307 C C . SER A 1 663 ? -0.361 -3.807 -28.281 1.00 87.62 663 SER A C 1
ATOM 5309 O O . SER A 1 663 ? 0.792 -3.451 -28.048 1.00 87.62 663 SER A O 1
ATOM 5311 N N . THR A 1 664 ? -1.412 -3.191 -27.756 1.00 88.06 664 THR A N 1
ATOM 5312 C CA . THR A 1 664 ? -1.311 -2.086 -26.797 1.00 88.06 664 THR A CA 1
ATOM 5313 C C . THR A 1 664 ? -1.856 -2.492 -25.442 1.00 88.06 664 THR A C 1
ATOM 5315 O O . THR A 1 664 ? -2.846 -3.215 -25.364 1.00 88.06 664 THR A O 1
ATOM 5318 N N . TRP A 1 665 ? -1.223 -1.997 -24.385 1.00 84.44 665 TRP A N 1
ATOM 5319 C CA . TRP A 1 665 ? -1.488 -2.360 -22.998 1.00 84.44 665 TRP A CA 1
ATOM 5320 C C . TRP A 1 665 ? -1.608 -1.109 -22.136 1.00 84.44 665 TRP A C 1
ATOM 5322 O O . TRP A 1 665 ? -0.894 -0.132 -22.359 1.00 84.44 665 TRP A O 1
ATOM 5332 N N . ILE A 1 666 ? -2.491 -1.116 -21.142 1.00 81.25 666 ILE A N 1
ATOM 5333 C CA . ILE A 1 666 ? -2.611 -0.012 -20.182 1.00 81.25 666 ILE A CA 1
ATOM 5334 C C . ILE A 1 666 ? -1.566 -0.209 -19.083 1.00 81.25 666 ILE A C 1
ATOM 5336 O O . ILE A 1 666 ? -1.652 -1.164 -18.325 1.00 81.25 666 ILE A O 1
ATOM 5340 N N . LEU A 1 667 ? -0.608 0.711 -18.948 1.00 73.44 667 LEU A N 1
ATOM 5341 C CA . LEU A 1 667 ? 0.487 0.611 -17.970 1.00 73.44 667 LEU A CA 1
ATOM 5342 C C . LEU A 1 667 ? 0.014 0.585 -16.510 1.00 73.44 667 LEU A C 1
ATOM 5344 O O . LEU A 1 667 ? 0.619 -0.096 -15.695 1.00 73.44 667 LEU A O 1
ATOM 5348 N N . GLU A 1 668 ? -1.060 1.312 -16.182 1.00 68.69 668 GLU A N 1
ATOM 5349 C CA . GLU A 1 668 ? -1.597 1.401 -14.811 1.00 68.69 668 GLU A CA 1
ATOM 5350 C C . GLU A 1 668 ? -2.212 0.077 -14.324 1.00 68.69 668 GLU A C 1
ATOM 5352 O O . GLU A 1 668 ? -2.343 -0.149 -13.123 1.00 68.69 668 GLU A O 1
ATOM 5357 N N . THR A 1 669 ? -2.630 -0.790 -15.248 1.00 63.78 669 THR A N 1
ATOM 5358 C CA . THR A 1 669 ? -3.420 -1.984 -14.920 1.00 63.78 669 THR A CA 1
ATOM 5359 C C . THR A 1 669 ? -2.763 -3.269 -15.416 1.00 63.78 669 THR A C 1
ATOM 5361 O O . THR A 1 669 ? -2.901 -4.306 -14.770 1.00 63.78 669 THR A O 1
ATOM 5364 N N . GLY A 1 670 ? -1.972 -3.176 -16.487 1.00 65.50 670 GLY A N 1
ATOM 5365 C CA . GLY A 1 670 ? -1.424 -4.305 -17.228 1.00 65.50 670 GLY A CA 1
ATOM 5366 C C . GLY A 1 670 ? -2.426 -4.952 -18.185 1.00 65.50 670 GLY A C 1
ATOM 5367 O O . GLY A 1 670 ? -2.183 -6.077 -18.600 1.00 65.50 670 GLY A O 1
ATOM 5368 N N . ASP A 1 671 ? -3.536 -4.283 -18.532 1.00 64.69 671 ASP A N 1
ATOM 5369 C CA . ASP A 1 671 ? -4.611 -4.901 -19.332 1.00 64.69 671 ASP A CA 1
ATOM 5370 C C . ASP A 1 671 ? -4.338 -4.685 -20.824 1.00 64.69 671 ASP A C 1
ATOM 5372 O O . ASP A 1 671 ? -3.955 -3.582 -21.240 1.00 64.69 671 ASP A O 1
ATOM 5376 N N . SER A 1 672 ? -4.618 -5.698 -21.648 1.00 71.38 672 SER A N 1
ATOM 5377 C CA . SER A 1 672 ? -4.600 -5.545 -23.103 1.00 71.38 672 SER A CA 1
ATOM 5378 C C . SER A 1 672 ? -5.704 -4.575 -23.521 1.00 71.38 672 SER A C 1
ATOM 5380 O O . SER A 1 672 ? -6.884 -4.796 -23.243 1.00 71.38 672 SER A O 1
ATOM 5382 N N . PHE A 1 673 ? -5.330 -3.500 -24.199 1.00 68.62 673 PHE A N 1
ATOM 5383 C CA . PHE A 1 673 ? -6.249 -2.462 -24.645 1.00 68.62 673 PHE A CA 1
ATOM 5384 C C . PHE A 1 673 ? -6.770 -2.735 -26.054 1.00 68.62 673 PHE A C 1
ATOM 5386 O O . PHE A 1 673 ? -7.982 -2.739 -26.269 1.00 68.62 673 PHE A O 1
ATOM 5393 N N . ARG A 1 674 ? -5.863 -2.936 -27.020 1.00 74.50 674 ARG A N 1
ATOM 5394 C CA . ARG A 1 674 ? -6.182 -3.150 -28.443 1.00 74.50 674 ARG A CA 1
ATOM 5395 C C . ARG A 1 674 ? -5.083 -3.922 -29.159 1.00 74.50 674 ARG A C 1
ATOM 5397 O O . ARG A 1 674 ? -3.909 -3.732 -28.848 1.00 74.50 674 ARG A O 1
ATOM 5404 N N . VAL A 1 675 ? -5.478 -4.700 -30.163 1.00 79.94 675 VAL A N 1
ATOM 5405 C CA . VAL A 1 675 ? -4.587 -5.316 -31.153 1.00 79.94 675 VAL A CA 1
ATOM 5406 C C . VAL A 1 675 ? -4.844 -4.650 -32.505 1.00 79.94 675 VAL A C 1
ATOM 5408 O O . VAL A 1 675 ? -5.997 -4.467 -32.894 1.00 79.94 675 VAL A O 1
ATOM 5411 N N . PHE A 1 676 ? -3.777 -4.238 -33.180 1.00 76.94 676 PHE A N 1
ATOM 5412 C CA . PHE A 1 676 ? -3.800 -3.618 -34.499 1.00 76.94 676 PHE A CA 1
ATOM 5413 C C . PHE A 1 676 ? -3.151 -4.572 -35.498 1.00 76.94 676 PHE A C 1
ATOM 5415 O O . PHE A 1 676 ? -1.933 -4.744 -35.479 1.00 76.94 676 PHE A O 1
ATOM 5422 N N . ASP A 1 677 ? -3.957 -5.181 -36.364 1.00 73.38 677 ASP A N 1
ATOM 5423 C CA . ASP A 1 677 ? -3.469 -6.113 -37.381 1.00 73.38 677 ASP A CA 1
ATOM 5424 C C . ASP A 1 677 ? -3.043 -5.357 -38.648 1.00 73.38 677 ASP A C 1
ATOM 5426 O O . ASP A 1 677 ? -3.870 -4.897 -39.445 1.00 73.38 677 ASP A O 1
ATOM 5430 N N . GLY A 1 678 ? -1.730 -5.206 -38.826 1.00 62.72 678 GLY A N 1
ATOM 5431 C CA . GLY A 1 678 ? -1.110 -4.733 -40.062 1.00 62.72 678 GLY A CA 1
ATOM 5432 C C . GLY A 1 678 ? -0.801 -5.916 -40.979 1.00 62.72 678 GLY A C 1
ATOM 5433 O O . GLY A 1 678 ? -0.299 -6.947 -40.546 1.00 62.72 678 GLY A O 1
ATOM 5434 N N . TRP A 1 679 ? -1.073 -5.802 -42.279 1.00 56.50 679 TRP A N 1
ATOM 5435 C CA . TRP A 1 679 ? -0.860 -6.903 -43.239 1.00 56.50 679 TRP A CA 1
ATOM 5436 C C . TRP A 1 679 ? 0.618 -7.066 -43.664 1.00 56.50 679 TRP A C 1
ATOM 5438 O O . TRP A 1 679 ? 0.910 -7.689 -44.688 1.00 56.50 679 TRP A O 1
ATOM 5448 N N . SER A 1 680 ? 1.569 -6.482 -42.928 1.00 61.72 680 SER A N 1
ATOM 5449 C CA . SER A 1 680 ? 2.946 -6.291 -43.389 1.00 61.72 680 SER A CA 1
ATOM 5450 C C . SER A 1 680 ? 3.995 -6.682 -42.345 1.00 61.72 680 SER A C 1
ATOM 5452 O O . SER A 1 680 ? 4.462 -5.817 -41.626 1.00 61.72 680 SER A O 1
ATOM 5454 N N . GLY A 1 681 ? 4.421 -7.954 -42.346 1.00 71.88 681 GLY A N 1
ATOM 5455 C CA . GLY A 1 681 ? 5.714 -8.453 -41.827 1.00 71.88 681 GLY A CA 1
ATOM 5456 C C . GLY A 1 681 ? 6.121 -8.082 -40.387 1.00 71.88 681 GLY A C 1
ATOM 5457 O O . GLY A 1 681 ? 5.438 -7.351 -39.696 1.00 71.88 681 GLY A O 1
ATOM 5458 N N . SER A 1 682 ? 7.278 -8.570 -39.927 1.00 80.31 682 SER A N 1
ATOM 5459 C CA . SER A 1 682 ? 7.787 -8.267 -38.576 1.00 80.31 682 SER A CA 1
ATOM 5460 C C . SER A 1 682 ? 7.873 -6.762 -38.331 1.00 80.31 682 SER A C 1
ATOM 5462 O O . SER A 1 682 ? 8.554 -6.061 -39.084 1.00 80.31 682 SER A O 1
ATOM 5464 N N . ILE A 1 683 ? 7.248 -6.276 -37.255 1.00 80.94 683 ILE A N 1
ATOM 5465 C CA . ILE A 1 683 ? 7.443 -4.901 -36.785 1.00 80.94 683 ILE A CA 1
ATOM 5466 C C . ILE A 1 683 ? 8.875 -4.805 -36.265 1.00 80.94 683 ILE A C 1
ATOM 5468 O O . ILE A 1 683 ? 9.313 -5.673 -35.518 1.00 80.94 683 ILE A O 1
ATOM 5472 N N . THR A 1 684 ? 9.645 -3.809 -36.684 1.00 73.50 684 THR A N 1
ATOM 5473 C CA . THR A 1 684 ? 11.051 -3.651 -36.266 1.00 73.50 684 THR A CA 1
ATOM 5474 C C . THR A 1 684 ? 11.254 -2.424 -35.388 1.00 73.50 684 THR A C 1
ATOM 5476 O O . THR A 1 684 ? 12.140 -2.416 -34.533 1.00 73.50 684 THR A O 1
ATOM 5479 N N . ARG A 1 685 ? 10.436 -1.382 -35.577 1.00 73.62 685 ARG A N 1
ATOM 5480 C CA . ARG A 1 685 ? 10.459 -0.134 -34.805 1.00 73.62 685 ARG A CA 1
ATOM 5481 C C . ARG A 1 685 ? 9.051 0.436 -34.665 1.00 73.62 685 ARG A C 1
ATOM 5483 O O . ARG A 1 685 ? 8.212 0.263 -35.550 1.00 73.62 685 ARG A O 1
ATOM 5490 N N . MET A 1 686 ? 8.838 1.177 -33.585 1.00 82.50 686 MET A N 1
ATOM 5491 C CA . MET A 1 686 ? 7.639 1.973 -33.344 1.00 82.50 686 MET A CA 1
ATOM 5492 C C . MET A 1 686 ? 8.044 3.366 -32.852 1.00 82.50 686 MET A C 1
ATOM 5494 O O . MET A 1 686 ? 9.149 3.526 -32.326 1.00 82.50 686 MET A O 1
ATOM 5498 N N . ALA A 1 687 ? 7.180 4.353 -33.095 1.00 78.69 687 ALA A N 1
ATOM 5499 C CA . ALA A 1 687 ? 7.303 5.701 -32.551 1.00 78.69 687 ALA A CA 1
ATOM 5500 C C . ALA A 1 687 ? 5.918 6.271 -32.184 1.00 78.69 687 ALA A C 1
ATOM 5502 O O . ALA A 1 687 ? 5.019 6.288 -33.029 1.00 78.69 687 ALA A O 1
ATOM 5503 N N . PHE A 1 688 ? 5.738 6.810 -30.977 1.00 78.75 688 PHE A N 1
ATOM 5504 C CA . PHE A 1 688 ? 4.546 7.580 -30.596 1.00 78.75 688 PHE A CA 1
ATOM 5505 C C . PHE A 1 688 ? 4.653 9.051 -31.019 1.00 78.75 688 PHE A C 1
ATOM 5507 O O . PHE A 1 688 ? 5.710 9.676 -30.916 1.00 78.75 688 PHE A O 1
ATOM 5514 N N . SER A 1 689 ? 3.527 9.657 -31.406 1.00 79.94 689 SER A N 1
ATOM 5515 C CA . SER A 1 689 ? 3.417 11.116 -31.491 1.00 79.94 689 SER A CA 1
ATOM 5516 C C . SER A 1 689 ? 3.446 11.752 -30.099 1.00 79.94 689 SER A C 1
ATOM 5518 O O . SER A 1 689 ? 3.035 11.145 -29.112 1.00 79.94 689 SER A O 1
ATOM 5520 N N . ALA A 1 690 ? 3.885 13.011 -30.006 1.00 72.69 690 ALA A N 1
ATOM 5521 C CA . ALA A 1 690 ? 4.049 13.722 -28.733 1.00 72.69 690 ALA A CA 1
ATOM 5522 C C . ALA A 1 690 ? 2.754 13.876 -27.906 1.00 72.69 690 ALA A C 1
ATOM 5524 O O . ALA A 1 690 ? 2.812 13.955 -26.678 1.00 72.69 690 ALA A O 1
ATOM 5525 N N . ASP A 1 691 ? 1.594 13.907 -28.569 1.00 75.19 691 ASP A N 1
ATOM 5526 C CA . ASP A 1 691 ? 0.264 13.920 -27.945 1.00 75.19 691 ASP A CA 1
ATOM 5527 C C . ASP A 1 691 ? -0.229 12.518 -27.522 1.00 75.19 691 ASP A C 1
ATOM 5529 O O . ASP A 1 691 ? -1.223 12.398 -26.804 1.00 75.19 691 ASP A O 1
ATOM 5533 N N . GLY A 1 692 ? 0.476 11.458 -27.930 1.00 77.69 692 GLY A N 1
ATOM 5534 C CA . GLY A 1 692 ? 0.146 10.059 -27.666 1.00 77.69 692 GLY A CA 1
ATOM 5535 C C . GLY A 1 692 ? -1.068 9.534 -28.436 1.00 77.69 692 GLY A C 1
ATOM 5536 O O . GLY A 1 692 ? -1.584 8.478 -28.072 1.00 77.69 692 GLY A O 1
ATOM 5537 N N . LEU A 1 693 ? -1.559 10.255 -29.450 1.00 81.75 693 LEU A N 1
ATOM 5538 C CA . LEU A 1 693 ? -2.748 9.868 -30.221 1.00 81.75 693 LEU A CA 1
ATOM 5539 C C . LEU A 1 693 ? -2.425 9.012 -31.448 1.00 81.75 693 LEU A C 1
ATOM 5541 O O . LEU A 1 693 ? -3.278 8.230 -31.886 1.00 81.75 693 LEU A O 1
ATOM 5545 N N . LEU A 1 694 ? -1.227 9.173 -32.009 1.00 84.00 694 LEU A N 1
ATOM 5546 C CA . LEU A 1 694 ? -0.752 8.438 -33.172 1.00 84.00 694 LEU A CA 1
ATOM 5547 C C . LEU A 1 694 ? 0.410 7.524 -32.783 1.00 84.00 694 LEU A C 1
ATOM 5549 O O . LEU A 1 694 ? 1.276 7.894 -31.990 1.00 84.00 694 LEU A O 1
ATOM 5553 N N . LEU A 1 695 ? 0.433 6.341 -33.387 1.00 86.81 695 LEU A N 1
ATOM 5554 C CA . LEU A 1 695 ? 1.546 5.403 -33.318 1.00 86.81 695 LEU A CA 1
ATOM 5555 C C . LEU A 1 695 ? 1.992 5.109 -34.743 1.00 86.81 695 LEU A C 1
ATOM 5557 O O . LEU A 1 695 ? 1.173 4.703 -35.564 1.00 86.81 695 LEU A O 1
ATOM 5561 N N . ALA A 1 696 ? 3.265 5.320 -35.047 1.00 83.56 696 ALA A N 1
ATOM 5562 C CA . ALA A 1 696 ? 3.834 4.904 -36.316 1.00 83.56 696 ALA A CA 1
ATOM 5563 C C . ALA A 1 696 ? 4.644 3.625 -36.120 1.00 83.56 696 ALA A C 1
ATOM 5565 O O . ALA A 1 696 ? 5.411 3.511 -35.167 1.00 83.56 696 ALA A O 1
ATOM 5566 N N . SER A 1 697 ? 4.476 2.668 -37.021 1.00 83.12 697 SER A N 1
ATOM 5567 C CA . SER A 1 697 ? 5.168 1.384 -37.001 1.00 83.12 697 SER A CA 1
ATOM 5568 C C . SER A 1 697 ? 5.902 1.159 -38.308 1.00 83.12 697 SER A C 1
ATOM 5570 O O . SER A 1 697 ? 5.353 1.405 -39.382 1.00 83.12 697 SER A O 1
ATOM 5572 N N . LEU A 1 698 ? 7.124 0.654 -38.208 1.00 77.81 698 LEU A N 1
ATOM 5573 C CA . LEU A 1 698 ? 7.947 0.261 -39.340 1.00 77.81 698 LEU A CA 1
ATOM 5574 C C . LEU A 1 698 ? 8.007 -1.265 -39.409 1.00 77.81 698 LEU A C 1
ATOM 5576 O O . LEU A 1 698 ? 8.351 -1.923 -38.424 1.00 77.81 698 LEU A O 1
ATOM 5580 N N . SER A 1 699 ? 7.685 -1.815 -40.576 1.00 75.12 699 SER A N 1
ATOM 5581 C CA . SER A 1 699 ? 7.780 -3.251 -40.851 1.00 75.12 699 SER A CA 1
ATOM 5582 C C . SER A 1 699 ? 9.059 -3.604 -41.605 1.00 75.12 699 SER A C 1
ATOM 5584 O O . SER A 1 699 ? 9.568 -2.808 -42.390 1.00 75.12 699 SER A O 1
ATOM 5586 N N . GLY A 1 700 ? 9.534 -4.842 -41.460 1.00 66.88 700 GLY A N 1
ATOM 5587 C CA . GLY A 1 700 ? 10.654 -5.388 -42.241 1.00 66.88 700 GLY A CA 1
ATOM 5588 C C . GLY A 1 700 ? 10.370 -5.592 -43.740 1.00 66.88 700 GLY A C 1
ATOM 5589 O O . GLY A 1 700 ? 11.146 -6.261 -44.412 1.00 66.88 700 GLY A O 1
ATOM 5590 N N . ARG A 1 701 ? 9.240 -5.086 -44.257 1.00 65.44 701 ARG A N 1
ATOM 5591 C CA . ARG A 1 701 ? 8.889 -5.042 -45.689 1.00 65.44 701 ARG A CA 1
ATOM 5592 C C . ARG A 1 701 ? 8.744 -3.600 -46.194 1.00 65.44 701 ARG A C 1
ATOM 5594 O O . ARG A 1 701 ? 7.966 -3.349 -47.112 1.00 65.44 701 ARG A O 1
ATOM 5601 N N . ASP A 1 702 ? 9.447 -2.664 -45.562 1.00 65.94 702 ASP A N 1
ATOM 5602 C CA . ASP A 1 702 ? 9.597 -1.267 -46.002 1.00 65.94 702 ASP A CA 1
ATOM 5603 C C . ASP A 1 702 ? 8.295 -0.464 -46.047 1.00 65.94 702 ASP A C 1
ATOM 5605 O O . ASP A 1 702 ? 8.127 0.483 -46.819 1.00 65.94 702 ASP A O 1
ATOM 5609 N N . CYS A 1 703 ? 7.343 -0.864 -45.205 1.00 73.00 703 CYS A N 1
ATOM 5610 C CA . CYS A 1 703 ? 6.075 -0.176 -45.038 1.00 73.00 703 CYS A CA 1
ATOM 5611 C C . CYS A 1 703 ? 6.059 0.526 -43.683 1.00 73.00 703 CYS A C 1
ATOM 5613 O O . CYS A 1 703 ? 6.233 -0.125 -42.645 1.00 73.00 703 CYS A O 1
ATOM 5615 N N . ILE A 1 704 ? 5.814 1.836 -43.711 1.00 78.50 704 ILE A N 1
ATOM 5616 C CA . ILE A 1 704 ? 5.484 2.628 -42.529 1.00 78.50 704 ILE A CA 1
ATOM 5617 C C . ILE A 1 704 ? 3.967 2.755 -42.454 1.00 78.50 704 ILE A C 1
ATOM 5619 O O . ILE A 1 704 ? 3.315 3.200 -43.403 1.00 78.50 704 ILE A O 1
ATOM 5623 N N . GLU A 1 705 ? 3.412 2.393 -41.306 1.00 80.44 705 GLU A N 1
ATOM 5624 C CA . GLU A 1 705 ? 1.984 2.492 -41.027 1.00 80.44 705 GLU A CA 1
ATOM 5625 C C . GLU A 1 705 ? 1.751 3.446 -39.862 1.00 80.44 705 GLU A C 1
ATOM 5627 O O . GLU A 1 705 ? 2.418 3.348 -38.835 1.00 80.44 705 GLU A O 1
ATOM 5632 N N . VAL A 1 706 ? 0.811 4.380 -40.022 1.00 84.56 706 VAL A N 1
ATOM 5633 C CA . VAL A 1 706 ? 0.409 5.302 -38.952 1.00 84.56 706 VAL A CA 1
ATOM 5634 C C . VAL A 1 706 ? -0.993 4.949 -38.469 1.00 84.56 706 VAL A C 1
ATOM 5636 O O . VAL A 1 706 ? -1.961 4.963 -39.236 1.00 84.56 706 VAL A O 1
ATOM 5639 N N . TRP A 1 707 ? -1.094 4.672 -37.176 1.00 83.81 707 TRP A N 1
ATOM 5640 C CA . TRP A 1 707 ? -2.287 4.222 -36.474 1.00 83.81 707 TRP A CA 1
ATOM 5641 C C . TRP A 1 707 ? -2.839 5.331 -35.595 1.00 83.81 707 TRP A C 1
ATOM 5643 O O . TRP A 1 707 ? -2.090 6.004 -34.889 1.00 83.81 707 TRP A O 1
ATOM 5653 N N . ASN A 1 708 ? -4.159 5.502 -35.591 1.00 82.25 708 ASN A N 1
ATOM 5654 C CA . ASN A 1 708 ? -4.828 6.345 -34.612 1.00 82.25 708 ASN A CA 1
ATOM 5655 C C . ASN A 1 708 ? -5.348 5.490 -33.453 1.00 82.25 708 ASN A C 1
ATOM 5657 O O . ASN A 1 708 ? -6.278 4.698 -33.605 1.00 82.25 708 ASN A O 1
ATOM 5661 N N . LEU A 1 709 ? -4.783 5.694 -32.266 1.00 78.44 709 LEU A N 1
ATOM 5662 C CA . LEU A 1 709 ? -5.056 4.842 -31.110 1.00 78.44 709 LEU A CA 1
ATOM 5663 C C . LEU A 1 709 ? -6.450 5.049 -30.508 1.00 78.44 709 LEU A C 1
ATOM 5665 O O . LEU A 1 709 ? -6.966 4.143 -29.859 1.00 78.44 709 LEU A O 1
ATOM 5669 N N . ALA A 1 710 ? -7.085 6.206 -30.727 1.00 74.81 710 ALA A N 1
ATOM 5670 C CA . ALA A 1 710 ? -8.435 6.481 -30.232 1.00 74.81 710 ALA A CA 1
ATOM 5671 C C . ALA A 1 710 ? -9.503 5.754 -31.063 1.00 74.81 710 ALA A C 1
ATOM 5673 O O . ALA A 1 710 ? -10.404 5.109 -30.522 1.00 74.81 710 ALA A O 1
ATOM 5674 N N . THR A 1 711 ? -9.369 5.805 -32.385 1.00 74.12 711 THR A N 1
ATOM 5675 C CA . THR A 1 711 ? -10.342 5.239 -33.337 1.00 74.12 711 THR A CA 1
ATOM 5676 C C . THR A 1 711 ? -10.079 3.772 -33.654 1.00 74.12 711 THR A C 1
ATOM 5678 O O . THR A 1 711 ? -11.029 3.023 -33.816 1.00 74.12 711 THR A O 1
ATOM 5681 N N . GLY A 1 712 ? -8.819 3.330 -33.629 1.00 70.38 712 GLY A N 1
ATOM 5682 C CA . GLY A 1 712 ? -8.449 2.005 -34.136 1.00 70.38 712 GLY A CA 1
ATOM 5683 C C . GLY A 1 712 ? -8.028 2.043 -35.605 1.00 70.38 712 GLY A C 1
ATOM 5684 O O . GLY A 1 712 ? -7.526 1.053 -36.125 1.00 70.38 712 GLY A O 1
ATOM 5685 N N . ASP A 1 713 ? -8.210 3.189 -36.265 1.00 74.06 713 ASP A N 1
ATOM 5686 C CA . ASP A 1 713 ? -8.062 3.299 -37.705 1.00 74.06 713 ASP A CA 1
ATOM 5687 C C . ASP A 1 713 ? -6.590 3.349 -38.112 1.00 74.06 713 ASP A C 1
ATOM 5689 O O . ASP A 1 713 ? -5.804 4.189 -37.647 1.00 74.06 713 ASP A O 1
ATOM 5693 N N . ARG A 1 714 ? -6.241 2.487 -39.067 1.00 77.94 714 ARG A N 1
ATOM 5694 C CA . ARG A 1 714 ? -5.032 2.621 -39.876 1.00 77.94 714 ARG A CA 1
ATOM 5695 C C . ARG A 1 714 ? -5.237 3.787 -40.832 1.00 77.94 714 ARG A C 1
ATOM 5697 O O . ARG A 1 714 ? -6.102 3.730 -41.703 1.00 77.94 714 ARG A O 1
ATOM 5704 N N . ARG A 1 715 ? -4.464 4.859 -40.668 1.00 66.94 715 ARG A N 1
ATOM 5705 C CA . ARG A 1 715 ? -4.675 6.081 -41.450 1.00 66.94 715 ARG A CA 1
ATOM 5706 C C . ARG A 1 715 ? -3.888 6.092 -42.755 1.00 66.94 715 ARG A C 1
ATOM 5708 O O . ARG A 1 715 ? -4.436 6.516 -43.766 1.00 66.94 715 ARG A O 1
ATOM 5715 N N . ILE A 1 716 ? -2.610 5.702 -42.738 1.00 63.84 716 ILE A N 1
ATOM 5716 C CA . ILE A 1 716 ? -1.682 6.030 -43.836 1.00 63.84 716 ILE A CA 1
ATOM 5717 C C . ILE A 1 716 ? -0.641 4.921 -44.009 1.00 63.84 716 ILE A C 1
ATOM 5719 O O . ILE A 1 716 ? 0.011 4.541 -43.038 1.00 63.84 716 ILE A O 1
ATOM 5723 N N . LEU A 1 717 ? -0.492 4.429 -45.244 1.00 61.97 717 LEU A N 1
ATOM 5724 C CA . LEU A 1 717 ? 0.609 3.569 -45.684 1.00 61.97 717 LEU A CA 1
ATOM 5725 C C . LEU A 1 717 ? 1.613 4.441 -46.444 1.00 61.97 717 LEU A C 1
ATOM 5727 O O . LEU A 1 717 ? 1.281 4.992 -47.496 1.00 61.97 717 LEU A O 1
ATOM 5731 N N . LEU A 1 718 ? 2.832 4.550 -45.929 1.00 64.25 718 LEU A N 1
ATOM 5732 C CA . LEU A 1 718 ? 3.943 5.198 -46.618 1.00 64.25 718 LEU A CA 1
ATOM 5733 C C . LEU A 1 718 ? 4.886 4.089 -47.098 1.00 64.25 718 LEU A C 1
ATOM 5735 O O . LEU A 1 718 ? 5.487 3.385 -46.290 1.00 64.25 718 LEU A O 1
ATOM 5739 N N . SER A 1 719 ? 4.966 3.900 -48.415 1.00 55.12 719 SER A N 1
ATOM 5740 C CA . SER A 1 719 ? 5.909 2.971 -49.046 1.00 55.12 719 SER A CA 1
ATOM 5741 C C . SER A 1 719 ? 7.106 3.777 -49.529 1.00 55.12 719 SER A C 1
ATOM 5743 O O . SER A 1 719 ? 6.990 4.499 -50.522 1.00 55.12 719 SER A O 1
ATOM 5745 N N . SER A 1 720 ? 8.254 3.663 -48.861 1.00 54.97 720 SER A N 1
ATOM 5746 C CA . SER A 1 720 ? 9.480 4.324 -49.332 1.00 54.97 720 SER A CA 1
ATOM 5747 C C . SER A 1 720 ? 10.079 3.622 -50.558 1.00 54.97 720 SER A C 1
ATOM 5749 O O . SER A 1 720 ? 10.808 4.247 -51.331 1.00 54.97 720 SER A O 1
ATOM 5751 N N . GLY A 1 721 ? 9.725 2.345 -50.771 1.00 50.84 721 GLY A N 1
ATOM 5752 C CA . GLY A 1 721 ? 10.226 1.509 -51.862 1.00 50.84 721 GLY A CA 1
ATOM 5753 C C . GLY A 1 721 ? 11.664 1.012 -51.667 1.00 50.84 721 GLY A C 1
ATOM 5754 O O . GLY A 1 721 ? 12.248 0.521 -52.634 1.00 50.84 721 GLY A O 1
ATOM 5755 N N . TYR A 1 722 ? 12.240 1.158 -50.468 1.00 52.00 722 TYR A N 1
ATOM 5756 C CA . TYR A 1 722 ? 13.612 0.764 -50.131 1.00 52.00 722 TYR A CA 1
ATOM 5757 C C . TYR A 1 722 ? 13.714 0.314 -48.668 1.00 52.00 722 TYR A C 1
ATOM 5759 O O . TYR A 1 722 ? 12.907 0.756 -47.862 1.00 52.00 722 TYR A O 1
ATOM 5767 N N . GLU A 1 723 ? 14.747 -0.473 -48.333 1.00 51.97 723 GLU A N 1
ATOM 5768 C CA . GLU A 1 723 ? 15.027 -0.938 -46.964 1.00 51.97 723 GLU A CA 1
ATOM 5769 C C . GLU A 1 723 ? 15.110 0.251 -45.980 1.00 51.97 723 GLU A C 1
ATOM 5771 O O . GLU A 1 723 ? 16.113 0.981 -45.928 1.00 51.97 723 GLU A O 1
ATOM 5776 N N . ASP A 1 724 ? 14.009 0.512 -45.270 1.00 51.25 724 ASP A N 1
ATOM 5777 C CA . ASP A 1 724 ? 13.846 1.611 -44.313 1.00 51.25 724 ASP A CA 1
ATOM 5778 C C . ASP A 1 724 ? 14.235 1.132 -42.914 1.00 51.25 724 ASP A C 1
ATOM 5780 O O . ASP A 1 724 ? 13.827 0.058 -42.477 1.00 51.25 724 ASP A O 1
ATOM 5784 N N . HIS A 1 725 ? 15.018 1.930 -42.178 1.00 59.44 725 HIS A N 1
ATOM 5785 C CA . HIS A 1 725 ? 15.601 1.489 -40.898 1.00 59.44 725 HIS A CA 1
ATOM 5786 C C . HIS A 1 725 ? 15.345 2.421 -39.715 1.00 59.44 725 HIS A C 1
ATOM 5788 O O . HIS A 1 725 ? 15.678 2.060 -38.582 1.00 59.44 725 HIS A O 1
ATOM 5794 N N . TYR A 1 726 ? 14.771 3.604 -39.938 1.00 65.75 726 TYR A N 1
ATOM 5795 C CA . TYR A 1 726 ? 14.501 4.552 -38.862 1.00 65.75 726 TYR A CA 1
ATOM 5796 C C . TYR A 1 726 ? 13.181 5.287 -39.059 1.00 65.75 726 TYR A C 1
ATOM 5798 O O . TYR A 1 726 ? 12.897 5.795 -40.145 1.00 65.75 726 TYR A O 1
ATOM 5806 N N . ILE A 1 727 ? 12.425 5.387 -37.967 1.00 73.25 727 ILE A N 1
ATOM 5807 C CA . ILE A 1 727 ? 11.195 6.158 -37.863 1.00 73.25 727 ILE A CA 1
ATOM 5808 C C . ILE A 1 727 ? 11.174 6.898 -36.525 1.00 73.25 727 ILE A C 1
ATOM 5810 O O . ILE A 1 727 ? 11.453 6.300 -35.488 1.00 73.25 727 ILE A O 1
ATOM 5814 N N . ALA A 1 728 ? 10.859 8.193 -36.542 1.00 70.62 728 ALA A N 1
ATOM 5815 C CA . ALA A 1 728 ? 10.661 8.973 -35.323 1.00 70.62 728 ALA A CA 1
ATOM 5816 C C . ALA A 1 728 ? 9.731 10.166 -35.563 1.00 70.62 728 ALA A C 1
ATOM 5818 O O . ALA A 1 728 ? 9.830 10.854 -36.583 1.00 70.62 728 ALA A O 1
ATOM 5819 N N . PHE A 1 729 ? 8.860 10.445 -34.596 1.00 70.75 729 PHE A N 1
ATOM 5820 C CA . PHE A 1 729 ? 8.119 11.702 -34.547 1.00 70.75 729 PHE A CA 1
ATOM 5821 C C . PHE A 1 729 ? 9.001 12.824 -33.999 1.00 70.75 729 PHE A C 1
ATOM 5823 O O . PHE A 1 729 ? 9.809 12.610 -33.094 1.00 70.75 729 PHE A O 1
ATOM 5830 N N . SER A 1 730 ? 8.807 14.044 -34.501 1.00 70.38 730 SER A N 1
ATOM 5831 C CA . SER A 1 730 ? 9.352 15.222 -33.835 1.00 70.38 730 SER A CA 1
ATOM 5832 C C . SER A 1 730 ? 8.736 15.364 -32.433 1.00 70.38 730 SER A C 1
ATOM 5834 O O . SER A 1 730 ? 7.565 15.026 -32.237 1.00 70.38 730 SER A O 1
ATOM 5836 N N . PRO A 1 731 ? 9.452 15.947 -31.454 1.00 65.00 731 PRO A N 1
ATOM 5837 C CA . PRO A 1 731 ? 8.911 16.215 -30.115 1.00 65.00 731 PRO A CA 1
ATOM 5838 C C . PRO A 1 731 ? 7.669 17.116 -30.098 1.00 65.00 731 PRO A C 1
ATOM 5840 O O . PRO A 1 731 ? 6.934 17.138 -29.115 1.00 65.00 731 PRO A O 1
ATOM 5843 N N . THR A 1 732 ? 7.430 17.863 -31.179 1.00 66.94 732 THR A N 1
ATOM 5844 C CA . THR A 1 732 ? 6.226 18.678 -31.396 1.00 66.94 732 THR A CA 1
ATOM 5845 C C . THR A 1 732 ? 5.057 17.888 -31.993 1.00 66.94 732 THR A C 1
ATOM 5847 O O . THR A 1 732 ? 3.942 18.397 -32.024 1.00 66.94 732 THR A O 1
ATOM 5850 N N . GLY A 1 733 ? 5.292 16.670 -32.493 1.00 69.12 733 GLY A N 1
ATOM 5851 C CA . GLY A 1 733 ? 4.309 15.826 -33.182 1.00 69.12 733 GLY A CA 1
ATOM 5852 C C . GLY A 1 733 ? 3.962 16.268 -34.609 1.00 69.12 733 GLY A C 1
ATOM 5853 O O . GLY A 1 733 ? 3.154 15.618 -35.263 1.00 69.12 733 GLY A O 1
ATOM 5854 N N . VAL A 1 734 ? 4.563 17.358 -35.099 1.00 73.19 734 VAL A N 1
ATOM 5855 C CA . VAL A 1 734 ? 4.240 17.980 -36.397 1.00 73.19 734 VAL A CA 1
ATOM 5856 C C . VAL A 1 734 ? 4.914 17.272 -37.574 1.00 73.19 734 VAL A C 1
ATOM 5858 O O . VAL A 1 734 ? 4.414 17.339 -38.693 1.00 73.19 734 VAL A O 1
ATOM 5861 N N . LEU A 1 735 ? 6.046 16.607 -37.345 1.00 76.62 735 LEU A N 1
ATOM 5862 C CA . LEU A 1 735 ? 6.821 15.949 -38.394 1.00 76.62 735 LEU A CA 1
ATOM 5863 C C . LEU A 1 735 ? 7.024 14.477 -38.050 1.00 76.62 735 LEU A C 1
ATOM 5865 O O . LEU A 1 735 ? 7.344 14.140 -36.911 1.00 76.62 735 LEU A O 1
ATOM 5869 N N . LEU A 1 736 ? 6.897 13.615 -39.053 1.00 77.69 736 LEU A N 1
ATOM 5870 C CA . LEU A 1 736 ? 7.358 12.233 -39.009 1.00 77.69 736 LEU A CA 1
ATOM 5871 C C . LEU A 1 736 ? 8.582 12.110 -39.914 1.00 77.69 736 LEU A C 1
ATOM 5873 O O . LEU A 1 736 ? 8.534 12.485 -41.087 1.00 77.69 736 LEU A O 1
ATOM 5877 N N . VAL A 1 737 ? 9.681 11.602 -39.364 1.00 72.88 737 VAL A N 1
ATOM 5878 C CA . VAL A 1 737 ? 10.920 11.373 -40.107 1.00 72.88 737 VAL A CA 1
ATOM 5879 C C . VAL A 1 737 ? 11.055 9.898 -40.415 1.00 72.88 737 VAL A C 1
ATOM 5881 O O . VAL A 1 737 ? 10.969 9.068 -39.512 1.00 72.88 737 VAL A O 1
ATOM 5884 N N . ALA A 1 738 ? 11.302 9.604 -41.687 1.00 73.00 738 ALA A N 1
ATOM 5885 C CA . ALA A 1 738 ? 11.601 8.275 -42.192 1.00 73.00 738 ALA A CA 1
ATOM 5886 C C . ALA A 1 738 ? 12.945 8.303 -42.927 1.00 73.00 738 ALA A C 1
ATOM 5888 O O . ALA A 1 738 ? 13.238 9.256 -43.657 1.00 73.00 738 ALA A O 1
ATOM 5889 N N . CYS A 1 739 ? 13.774 7.278 -42.729 1.00 67.00 739 CYS A N 1
ATOM 5890 C CA . CYS A 1 739 ? 15.056 7.173 -43.423 1.00 67.00 739 CYS A CA 1
ATOM 5891 C C . CYS A 1 739 ? 15.399 5.729 -43.819 1.00 67.00 739 CYS A C 1
ATOM 5893 O O . CYS A 1 739 ? 15.250 4.795 -43.023 1.00 67.00 739 CYS A O 1
ATOM 5895 N N . SER A 1 740 ? 15.937 5.595 -45.035 1.00 63.97 740 SER A N 1
ATOM 5896 C CA . SER A 1 740 ? 16.485 4.364 -45.614 1.00 63.97 740 SER A CA 1
ATOM 5897 C C . SER A 1 740 ? 18.001 4.273 -45.417 1.00 63.97 740 SER A C 1
ATOM 5899 O O . SER A 1 740 ? 18.694 5.291 -45.331 1.00 63.97 740 SER A O 1
ATOM 5901 N N . TYR A 1 741 ? 18.548 3.053 -45.364 1.00 56.78 741 TYR A N 1
ATOM 5902 C CA . TYR A 1 741 ? 19.987 2.839 -45.179 1.00 56.78 741 TYR A CA 1
ATOM 5903 C C . TYR A 1 741 ? 20.800 3.567 -46.259 1.00 56.78 741 TYR A C 1
ATOM 5905 O O . TYR A 1 741 ? 20.650 3.314 -47.455 1.00 56.78 741 TYR A O 1
ATOM 5913 N N . ARG A 1 742 ? 21.726 4.437 -45.828 1.00 53.09 742 ARG A N 1
ATOM 5914 C CA . ARG A 1 742 ? 22.671 5.175 -46.691 1.00 53.09 742 ARG A CA 1
ATOM 5915 C C . ARG A 1 742 ? 22.010 6.095 -47.731 1.00 53.09 742 ARG A C 1
ATOM 5917 O O . ARG A 1 742 ? 22.536 6.211 -48.842 1.00 53.09 742 ARG A O 1
ATOM 5924 N N . ARG A 1 743 ? 20.919 6.793 -47.390 1.00 64.75 743 ARG A N 1
ATOM 5925 C CA . ARG A 1 743 ? 20.232 7.730 -48.308 1.00 64.75 743 ARG A CA 1
ATOM 5926 C C . ARG A 1 743 ? 19.729 9.016 -47.631 1.00 64.75 743 ARG A C 1
ATOM 5928 O O . ARG A 1 743 ? 20.147 9.351 -46.527 1.00 64.75 743 ARG A O 1
ATOM 5935 N N . ASP A 1 744 ? 18.919 9.766 -48.380 1.00 71.50 744 ASP A N 1
ATOM 5936 C CA . ASP A 1 744 ? 18.267 11.020 -48.001 1.00 71.50 744 ASP A CA 1
ATOM 5937 C C . ASP A 1 744 ? 17.242 10.818 -46.867 1.00 71.50 744 ASP A C 1
ATOM 5939 O O . ASP A 1 744 ? 16.637 9.752 -46.751 1.00 71.50 744 ASP A O 1
ATOM 5943 N N . ILE A 1 745 ? 17.003 11.864 -46.071 1.00 75.88 745 ILE A N 1
ATOM 5944 C CA . ILE A 1 745 ? 16.001 11.860 -44.993 1.00 75.88 745 ILE A CA 1
ATOM 5945 C C . ILE A 1 745 ? 14.679 12.417 -45.527 1.00 75.88 745 ILE A C 1
ATOM 5947 O O . ILE A 1 745 ? 14.647 13.542 -46.040 1.00 75.88 745 ILE A O 1
ATOM 5951 N N . ASP A 1 746 ? 13.586 11.667 -45.374 1.00 77.25 746 ASP A N 1
ATOM 5952 C CA . ASP A 1 746 ? 12.246 12.090 -45.777 1.00 77.25 746 ASP A CA 1
ATOM 5953 C C . ASP A 1 746 ? 11.443 12.639 -44.591 1.00 77.25 746 ASP A C 1
ATOM 5955 O O . ASP A 1 746 ? 11.331 12.011 -43.535 1.00 77.25 746 ASP A O 1
ATOM 5959 N N . LEU A 1 747 ? 10.871 13.831 -44.785 1.00 80.62 747 LEU A N 1
ATOM 5960 C CA . LEU A 1 747 ? 10.008 14.516 -43.826 1.00 80.62 747 LEU A CA 1
ATOM 5961 C C . LEU A 1 747 ? 8.552 14.403 -44.280 1.00 80.62 747 LEU A C 1
ATOM 5963 O O . LEU A 1 747 ? 8.214 14.797 -45.401 1.00 80.62 747 LEU A O 1
ATOM 5967 N N . TRP A 1 748 ? 7.688 13.936 -43.388 1.00 80.00 748 TRP A N 1
ATOM 5968 C CA . TRP A 1 748 ? 6.267 13.718 -43.637 1.00 80.00 748 TRP A CA 1
ATOM 5969 C C . TRP A 1 748 ? 5.410 14.508 -42.654 1.00 80.00 748 TRP A C 1
ATOM 5971 O O . TRP A 1 748 ? 5.795 14.713 -41.503 1.00 80.00 748 TRP A O 1
ATOM 5981 N N . ASP A 1 749 ? 4.227 14.915 -43.104 1.00 80.06 749 ASP A N 1
ATOM 5982 C CA . ASP A 1 749 ? 3.156 15.388 -42.231 1.00 80.06 749 ASP A CA 1
ATOM 5983 C C . ASP A 1 749 ? 2.347 14.172 -41.748 1.00 80.06 749 ASP A C 1
ATOM 5985 O O . ASP A 1 749 ? 1.665 13.539 -42.561 1.00 80.06 749 ASP A O 1
ATOM 5989 N N . PRO A 1 750 ? 2.389 13.820 -40.452 1.00 73.69 750 PRO A N 1
ATOM 5990 C CA . PRO A 1 750 ? 1.685 12.652 -39.938 1.00 73.69 750 PRO A CA 1
ATOM 5991 C C . PRO A 1 750 ? 0.161 12.820 -39.883 1.00 73.69 750 PRO A C 1
ATOM 5993 O O . PRO A 1 750 ? -0.556 11.820 -39.847 1.00 73.69 750 PRO A O 1
ATOM 5996 N N . ALA A 1 751 ? -0.359 14.053 -39.874 1.00 72.31 751 ALA A N 1
ATOM 5997 C CA . ALA A 1 751 ? -1.797 14.302 -39.846 1.00 72.31 751 ALA A CA 1
ATOM 5998 C C . ALA A 1 751 ? -2.434 14.076 -41.223 1.00 72.31 751 ALA A C 1
ATOM 6000 O O . ALA A 1 751 ? -3.561 13.583 -41.304 1.00 72.31 751 ALA A O 1
ATOM 6001 N N . THR A 1 752 ? -1.717 14.430 -42.296 1.00 73.25 752 THR A N 1
ATOM 6002 C CA . THR A 1 752 ? -2.219 14.344 -43.679 1.00 73.25 752 THR A CA 1
ATOM 6003 C C . THR A 1 752 ? -1.600 13.221 -44.509 1.00 73.25 752 THR A C 1
ATOM 6005 O O . THR A 1 752 ? -2.142 12.883 -45.560 1.00 73.25 752 THR A O 1
ATOM 6008 N N . GLY A 1 753 ? -0.472 12.652 -44.075 1.00 70.56 753 GLY A N 1
ATOM 6009 C CA . GLY A 1 753 ? 0.287 11.633 -44.811 1.00 70.56 753 GLY A CA 1
ATOM 6010 C C . GLY A 1 753 ? 1.043 12.169 -46.013 1.00 70.56 753 GLY A C 1
ATOM 6011 O O . GLY A 1 753 ? 1.506 11.392 -46.847 1.00 70.56 753 GLY A O 1
ATOM 6012 N N . LYS A 1 754 ? 1.137 13.492 -46.151 1.00 75.88 754 LYS A N 1
ATOM 6013 C CA . LYS A 1 754 ? 1.811 14.116 -47.285 1.00 75.88 754 LYS A CA 1
ATOM 6014 C C . LYS A 1 754 ? 3.316 14.158 -47.059 1.00 75.88 754 LYS A C 1
ATOM 6016 O O . LYS A 1 754 ? 3.786 14.539 -45.987 1.00 75.88 754 LYS A O 1
ATOM 6021 N N . HIS A 1 755 ? 4.065 13.820 -48.106 1.00 79.75 755 HIS A N 1
ATOM 6022 C CA . HIS A 1 755 ? 5.501 14.081 -48.167 1.00 79.75 755 HIS A CA 1
ATOM 6023 C C . HIS A 1 755 ? 5.720 15.594 -48.185 1.00 79.75 755 HIS A C 1
ATOM 6025 O O . HIS A 1 755 ? 5.156 16.288 -49.034 1.00 79.75 755 HIS A O 1
ATOM 6031 N N . LEU A 1 756 ? 6.488 16.111 -47.228 1.00 79.62 756 LEU A N 1
ATOM 6032 C CA . LEU A 1 756 ? 6.759 17.542 -47.105 1.00 79.62 756 LEU A CA 1
ATOM 6033 C C . LEU A 1 756 ? 8.029 17.918 -47.855 1.00 79.62 756 LEU A C 1
ATOM 6035 O O . LEU A 1 756 ? 8.032 18.849 -48.660 1.00 79.62 756 LEU A O 1
ATOM 6039 N N . SER A 1 757 ? 9.136 17.232 -47.563 1.00 77.12 757 SER A N 1
ATOM 6040 C CA . SER A 1 757 ? 10.404 17.462 -48.254 1.00 77.12 757 SER A CA 1
ATOM 6041 C C . SER A 1 757 ? 11.427 16.364 -47.985 1.00 77.12 757 SER A C 1
ATOM 6043 O O . SER A 1 757 ? 11.298 15.603 -47.032 1.00 77.12 757 SER A O 1
ATOM 6045 N N . ARG A 1 758 ? 12.474 16.337 -48.815 1.00 77.75 758 ARG A N 1
ATOM 6046 C CA . ARG A 1 758 ? 13.614 15.424 -48.710 1.00 77.75 758 ARG A CA 1
ATOM 6047 C C . ARG A 1 758 ? 14.894 16.210 -48.440 1.00 77.75 758 ARG A C 1
ATOM 6049 O O . ARG A 1 758 ? 15.202 17.139 -49.190 1.00 77.75 758 ARG A O 1
ATOM 6056 N N . VAL A 1 759 ? 15.631 15.847 -47.395 1.00 75.69 759 VAL A N 1
ATOM 6057 C CA . VAL A 1 759 ? 16.961 16.399 -47.102 1.00 75.69 759 VAL A CA 1
ATOM 6058 C C . VAL A 1 759 ? 17.995 15.496 -47.755 1.00 75.69 759 VAL A C 1
ATOM 6060 O O . VAL A 1 759 ? 18.157 14.344 -47.351 1.00 75.69 759 VAL A O 1
ATOM 6063 N N . LYS A 1 760 ? 18.665 16.017 -48.788 1.00 71.00 760 LYS A N 1
ATOM 6064 C CA . LYS A 1 760 ? 19.659 15.253 -49.536 1.00 71.00 760 LYS A CA 1
ATOM 6065 C C . LYS A 1 760 ? 21.019 15.298 -48.866 1.00 71.00 760 LYS A C 1
ATOM 6067 O O . LYS A 1 760 ? 21.530 16.383 -48.596 1.00 71.00 760 LYS A O 1
ATOM 6072 N N . PHE A 1 761 ? 21.615 14.130 -48.685 1.00 63.94 761 PHE A N 1
ATOM 6073 C CA . PHE A 1 761 ? 23.024 13.998 -48.325 1.00 63.94 761 PHE A CA 1
ATOM 6074 C C . PHE A 1 761 ? 23.790 13.505 -49.558 1.00 63.94 761 PHE A C 1
ATOM 6076 O O . PHE A 1 761 ? 23.184 13.032 -50.518 1.00 63.94 761 PHE A O 1
ATOM 6083 N N . GLY A 1 762 ? 25.108 13.714 -49.613 1.00 56.19 762 GLY A N 1
ATOM 6084 C CA . GLY A 1 762 ? 25.916 13.340 -50.781 1.00 56.19 762 GLY A CA 1
ATOM 6085 C C . GLY A 1 762 ? 25.891 11.831 -51.086 1.00 56.19 762 GLY A C 1
ATOM 6086 O O . GLY A 1 762 ? 25.124 11.062 -50.519 1.00 56.19 762 GLY A O 1
ATOM 6087 N N . SER A 1 763 ? 26.802 11.352 -51.940 1.00 52.97 763 SER A N 1
ATOM 6088 C CA . SER A 1 763 ? 26.936 9.923 -52.310 1.00 52.97 763 SER A CA 1
ATOM 6089 C C . SER A 1 763 ? 27.239 8.959 -51.147 1.00 52.97 763 SER A C 1
ATOM 6091 O O . SER A 1 763 ? 27.402 7.757 -51.355 1.00 52.97 763 SER A O 1
ATOM 6093 N N . HIS A 1 764 ? 27.341 9.473 -49.925 1.00 55.41 764 HIS A N 1
ATOM 6094 C CA . HIS A 1 764 ? 27.620 8.743 -48.703 1.00 55.41 764 HIS A CA 1
ATOM 6095 C C . HIS A 1 764 ? 26.497 9.079 -47.719 1.00 55.41 764 HIS A C 1
ATOM 6097 O O . HIS A 1 764 ? 26.577 10.077 -47.019 1.00 55.41 764 HIS A O 1
ATOM 6103 N N . GLY A 1 765 ? 25.399 8.321 -47.758 1.00 57.34 765 GLY A N 1
ATOM 6104 C CA . GLY A 1 765 ? 24.191 8.701 -47.028 1.00 57.34 765 GLY A CA 1
ATOM 6105 C C . GLY A 1 765 ? 24.314 8.688 -45.502 1.00 57.34 765 GLY A C 1
ATOM 6106 O O . GLY A 1 765 ? 25.288 8.184 -44.939 1.00 57.34 765 GLY A O 1
ATOM 6107 N N . CYS A 1 766 ? 23.280 9.223 -44.853 1.00 62.06 766 CYS A N 1
ATOM 6108 C CA . CYS A 1 766 ? 23.247 9.520 -43.422 1.00 62.06 766 CYS A CA 1
ATOM 6109 C C . CYS A 1 766 ? 22.211 8.666 -42.687 1.00 62.06 766 CYS A C 1
ATOM 6111 O O . CYS A 1 766 ? 21.162 8.345 -43.239 1.00 62.06 766 CYS A O 1
ATOM 6113 N N . SER A 1 767 ? 22.480 8.328 -41.423 1.00 61.97 767 SER A N 1
ATOM 6114 C CA . SER A 1 767 ? 21.522 7.618 -40.558 1.00 61.97 767 SER A CA 1
ATOM 6115 C C . SER A 1 767 ? 21.072 8.521 -39.405 1.00 61.97 767 SER A C 1
ATOM 6117 O O . SER A 1 767 ? 21.916 8.900 -38.593 1.00 61.97 767 SER A O 1
ATOM 6119 N N . PRO A 1 768 ? 19.786 8.903 -39.298 1.00 64.12 768 PRO A N 1
ATOM 6120 C CA . PRO A 1 768 ? 19.294 9.676 -38.159 1.00 64.12 768 PRO A CA 1
ATOM 6121 C C . PRO A 1 768 ? 19.415 8.881 -36.854 1.00 64.12 768 PRO A C 1
ATOM 6123 O O . PRO A 1 768 ? 19.286 7.657 -36.844 1.00 64.12 768 PRO A O 1
ATOM 6126 N N . ARG A 1 769 ? 19.694 9.587 -35.756 1.00 64.69 769 ARG A N 1
ATOM 6127 C CA . ARG A 1 769 ? 19.916 9.004 -34.425 1.00 64.69 769 ARG A CA 1
ATOM 6128 C C . ARG A 1 769 ? 18.952 9.540 -33.364 1.00 64.69 769 ARG A C 1
ATOM 6130 O O . ARG A 1 769 ? 18.441 8.754 -32.578 1.00 64.69 769 ARG A O 1
ATOM 6137 N N . GLY A 1 770 ? 18.598 10.826 -33.398 1.00 62.94 770 GLY A N 1
ATOM 6138 C CA . GLY A 1 770 ? 17.603 11.381 -32.472 1.00 62.94 770 GLY A CA 1
ATOM 6139 C C . GLY A 1 770 ? 17.325 12.868 -32.677 1.00 62.94 770 GLY A C 1
ATOM 6140 O O . GLY A 1 770 ? 18.112 13.567 -33.314 1.00 62.94 770 GLY A O 1
ATOM 6141 N N . PHE A 1 771 ? 16.207 13.352 -32.134 1.00 62.00 771 PHE A N 1
ATOM 6142 C CA . PHE A 1 771 ? 15.821 14.768 -32.147 1.00 62.00 771 PHE A CA 1
ATOM 6143 C C . PHE A 1 771 ? 16.321 15.513 -30.906 1.00 62.00 771 PHE A C 1
ATOM 6145 O O . PHE A 1 771 ? 16.362 14.942 -29.816 1.00 62.00 771 PHE A O 1
ATOM 6152 N N . SER A 1 772 ? 16.618 16.807 -31.051 1.00 57.94 772 SER A N 1
ATOM 6153 C CA . SER A 1 772 ? 16.715 17.716 -29.905 1.00 57.94 772 SER A CA 1
ATOM 6154 C C . SER A 1 772 ? 15.343 17.905 -29.248 1.00 57.94 772 SER A C 1
ATOM 6156 O O . SER A 1 772 ? 14.332 17.809 -29.942 1.00 57.94 772 SER A O 1
ATOM 6158 N N . PRO A 1 773 ? 15.261 18.228 -27.942 1.00 58.09 773 PRO A N 1
ATOM 6159 C CA . PRO A 1 773 ? 13.979 18.350 -27.234 1.00 58.09 773 PRO A CA 1
ATOM 6160 C C . PRO A 1 773 ? 13.015 19.397 -27.814 1.00 58.09 773 PRO A C 1
ATOM 6162 O O . PRO A 1 773 ? 11.802 19.262 -27.676 1.00 58.09 773 PRO A O 1
ATOM 6165 N N . ASP A 1 774 ? 13.541 20.435 -28.470 1.00 56.97 774 ASP A N 1
ATOM 6166 C CA . ASP A 1 774 ? 12.761 21.477 -29.151 1.00 56.97 774 ASP A CA 1
ATOM 6167 C C . ASP A 1 774 ? 12.326 21.088 -30.579 1.00 56.97 774 ASP A C 1
ATOM 6169 O O . ASP A 1 774 ? 11.569 21.819 -31.218 1.00 56.97 774 ASP A O 1
ATOM 6173 N N . GLY A 1 775 ? 12.786 19.937 -31.081 1.00 63.81 775 GLY A N 1
ATOM 6174 C CA . GLY A 1 775 ? 12.470 19.399 -32.402 1.00 63.81 775 GLY A CA 1
ATOM 6175 C C . GLY A 1 775 ? 13.118 20.130 -33.576 1.00 63.81 775 GLY A C 1
ATOM 6176 O O . GLY A 1 775 ? 12.780 19.824 -34.719 1.00 63.81 775 GLY A O 1
ATOM 6177 N N . LYS A 1 776 ? 14.026 21.078 -33.320 1.00 66.69 776 LYS A N 1
ATOM 6178 C CA . LYS A 1 776 ? 14.678 21.881 -34.368 1.00 66.69 776 LYS A CA 1
ATOM 6179 C C . LYS A 1 776 ? 15.925 21.225 -34.941 1.00 66.69 776 LYS A C 1
ATOM 6181 O O . LYS A 1 776 ? 16.252 21.443 -36.107 1.00 66.69 776 LYS A O 1
ATOM 6186 N N . LEU A 1 777 ? 16.620 20.432 -34.132 1.00 70.50 777 LEU A N 1
ATOM 6187 C CA . LEU A 1 777 ? 17.868 19.778 -34.490 1.00 70.50 777 LEU A CA 1
ATOM 6188 C C . LEU A 1 777 ? 17.691 18.257 -34.512 1.00 70.50 777 LEU A C 1
ATOM 6190 O O . LEU A 1 777 ? 16.885 17.686 -33.775 1.00 70.50 777 LEU A O 1
ATOM 6194 N N . MET A 1 778 ? 18.485 17.590 -35.344 1.00 70.50 778 MET A N 1
ATOM 6195 C CA . MET A 1 778 ? 18.555 16.136 -35.430 1.00 70.50 778 MET A CA 1
ATOM 6196 C C . MET A 1 778 ? 20.010 15.673 -35.452 1.00 70.50 778 MET A C 1
ATOM 6198 O O . MET A 1 778 ? 20.816 16.168 -36.234 1.00 70.50 778 MET A O 1
ATOM 6202 N N . ALA A 1 779 ? 20.350 14.698 -34.615 1.00 68.38 779 ALA A N 1
ATOM 6203 C CA . ALA A 1 779 ? 21.635 14.020 -34.665 1.00 68.38 779 ALA A CA 1
ATOM 6204 C C . ALA A 1 779 ? 21.603 13.011 -35.812 1.00 68.38 779 ALA A C 1
ATOM 6206 O O . ALA A 1 779 ? 20.679 12.200 -35.909 1.00 68.38 779 ALA A O 1
ATOM 6207 N N . VAL A 1 780 ? 22.608 13.059 -36.676 1.00 69.56 780 VAL A N 1
ATOM 6208 C CA . VAL A 1 780 ? 22.754 12.184 -37.841 1.00 69.56 780 VAL A CA 1
ATOM 6209 C C . VAL A 1 780 ? 24.148 11.574 -37.840 1.00 69.56 780 VAL A C 1
ATOM 6211 O O . VAL A 1 780 ? 25.115 12.235 -37.488 1.00 69.56 780 VAL A O 1
ATOM 6214 N N . GLU A 1 781 ? 24.279 10.311 -38.219 1.00 68.56 781 GLU A N 1
ATOM 6215 C CA . GLU A 1 781 ? 25.575 9.679 -38.443 1.00 68.56 781 GLU A CA 1
ATOM 6216 C C . GLU A 1 781 ? 25.942 9.743 -39.929 1.00 68.56 781 GLU A C 1
ATOM 6218 O O . GLU A 1 781 ? 25.190 9.254 -40.774 1.00 68.56 781 GLU A O 1
ATOM 6223 N N . GLU A 1 782 ? 27.124 10.279 -40.229 1.00 66.31 782 GLU A N 1
ATOM 6224 C CA . GLU A 1 782 ? 27.734 10.306 -41.558 1.00 66.31 782 GLU A CA 1
ATOM 6225 C C . GLU A 1 782 ? 29.175 9.772 -41.462 1.00 66.31 782 GLU A C 1
ATOM 6227 O O . GLU A 1 782 ? 30.017 10.339 -40.767 1.00 66.31 782 GLU A O 1
ATOM 6232 N N . GLN A 1 783 ? 29.476 8.654 -42.135 1.00 62.84 783 GLN A N 1
ATOM 6233 C CA . GLN A 1 783 ? 30.825 8.054 -42.192 1.00 62.84 783 GLN A CA 1
ATOM 6234 C C . GLN A 1 783 ? 31.508 7.842 -40.817 1.00 62.84 783 GLN A C 1
ATOM 6236 O O . GLN A 1 783 ? 32.719 8.029 -40.668 1.00 62.84 783 GLN A O 1
ATOM 6241 N N . GLY A 1 784 ? 30.740 7.460 -39.793 1.00 59.38 784 GLY A N 1
ATOM 6242 C CA . GLY A 1 784 ? 31.249 7.260 -38.432 1.00 59.38 784 GLY A CA 1
ATOM 6243 C C . GLY A 1 784 ? 31.511 8.543 -37.638 1.00 59.38 784 GLY A C 1
ATOM 6244 O O . GLY A 1 784 ? 32.144 8.492 -36.582 1.00 59.38 784 GLY A O 1
ATOM 6245 N N . ARG A 1 785 ? 31.018 9.687 -38.121 1.00 61.53 785 ARG A N 1
ATOM 6246 C CA . ARG A 1 785 ? 30.920 10.950 -37.379 1.00 61.53 785 ARG A CA 1
ATOM 6247 C C . ARG A 1 785 ? 29.459 11.228 -37.057 1.00 61.53 785 ARG A C 1
ATOM 6249 O O . ARG A 1 785 ? 28.590 10.984 -37.886 1.00 61.53 785 ARG A O 1
ATOM 6256 N N . ILE A 1 786 ? 29.189 11.771 -35.875 1.00 68.00 786 ILE A N 1
ATOM 6257 C CA . ILE A 1 786 ? 27.856 12.288 -35.545 1.00 68.00 786 ILE A CA 1
ATOM 6258 C C . ILE A 1 786 ? 27.828 13.762 -35.929 1.00 68.00 786 ILE A C 1
ATOM 6260 O O . ILE A 1 786 ? 28.599 14.546 -35.386 1.00 68.00 786 ILE A O 1
ATOM 6264 N N . GLY A 1 787 ? 26.951 14.144 -36.842 1.00 66.31 787 GLY A N 1
ATOM 6265 C CA . GLY A 1 787 ? 26.636 15.527 -37.157 1.00 66.31 787 GLY A CA 1
ATOM 6266 C C . GLY A 1 787 ? 25.308 15.982 -36.558 1.00 66.31 787 GLY A C 1
ATOM 6267 O O . GLY A 1 787 ? 24.467 15.164 -36.188 1.00 66.31 787 GLY A O 1
ATOM 6268 N N . ILE A 1 788 ? 25.115 17.298 -36.467 1.00 70.44 788 ILE A N 1
ATOM 6269 C CA . ILE A 1 788 ? 23.836 17.910 -36.089 1.00 70.44 788 ILE A CA 1
ATOM 6270 C C . ILE A 1 788 ? 23.234 18.607 -37.303 1.00 70.44 788 ILE A C 1
ATOM 6272 O O . ILE A 1 788 ? 23.826 19.531 -37.857 1.00 70.44 788 ILE A O 1
ATOM 6276 N N . LEU A 1 789 ? 22.049 18.162 -37.702 1.00 73.00 789 LEU A N 1
ATOM 6277 C CA . LEU A 1 789 ? 21.233 18.710 -38.774 1.00 73.00 789 LEU A CA 1
ATOM 6278 C C . LEU A 1 789 ? 20.222 19.710 -38.201 1.00 73.00 789 LEU A C 1
ATOM 6280 O O . LEU A 1 789 ? 19.410 19.341 -37.358 1.00 73.00 789 LEU A O 1
ATOM 6284 N N . ASP A 1 790 ? 20.233 20.947 -38.690 1.00 72.81 790 ASP A N 1
ATOM 6285 C CA . ASP A 1 790 ? 19.159 21.921 -38.461 1.00 72.81 790 ASP A CA 1
ATOM 6286 C C . ASP A 1 790 ? 18.035 21.642 -39.469 1.00 72.81 790 ASP A C 1
ATOM 6288 O O . ASP A 1 790 ? 18.241 21.730 -40.683 1.00 72.81 790 ASP A O 1
ATOM 6292 N N . LEU A 1 791 ? 16.861 21.247 -38.971 1.00 71.94 791 LEU A N 1
ATOM 6293 C CA . LEU A 1 791 ? 15.724 20.823 -39.793 1.00 71.94 791 LEU A CA 1
ATOM 6294 C C . LEU A 1 791 ? 14.980 22.003 -40.431 1.00 71.94 791 LEU A C 1
ATOM 6296 O O . LEU A 1 791 ? 14.383 21.832 -41.496 1.00 71.94 791 LEU A O 1
ATOM 6300 N N . GLU A 1 792 ? 15.037 23.195 -39.827 1.00 72.19 792 GLU A N 1
ATOM 6301 C CA . GLU A 1 792 ? 14.452 24.413 -40.404 1.00 72.19 792 GLU A CA 1
ATOM 6302 C C . GLU A 1 792 ? 15.287 24.878 -41.600 1.00 72.19 792 GLU A C 1
ATOM 6304 O O . GLU A 1 792 ? 14.753 25.168 -42.674 1.00 72.19 792 GLU A O 1
ATOM 6309 N N . LYS A 1 793 ? 16.614 24.907 -41.433 1.00 72.06 793 LYS A N 1
ATOM 6310 C CA . LYS A 1 793 ? 17.547 25.360 -42.475 1.00 72.06 793 LYS A CA 1
ATOM 6311 C C . LYS A 1 793 ? 17.926 24.266 -43.463 1.00 72.06 793 LYS A C 1
ATOM 6313 O O . LYS A 1 793 ? 18.382 24.585 -44.557 1.00 72.06 793 LYS A O 1
ATOM 6318 N N . LYS A 1 794 ? 17.730 22.997 -43.097 1.00 73.31 794 LYS A N 1
ATOM 6319 C CA . LYS A 1 794 ? 18.132 21.801 -43.857 1.00 73.31 794 LYS A CA 1
ATOM 6320 C C . LYS A 1 794 ? 19.641 21.755 -44.121 1.00 73.31 794 LYS A C 1
ATOM 6322 O O . LYS A 1 794 ? 20.073 21.376 -45.207 1.00 73.31 794 LYS A O 1
ATOM 6327 N N . VAL A 1 795 ? 20.440 22.167 -43.133 1.00 69.00 795 VAL A N 1
ATOM 6328 C CA . VAL A 1 795 ? 21.910 22.247 -43.218 1.00 69.00 795 VAL A CA 1
ATOM 6329 C C . VAL A 1 795 ? 22.549 21.552 -42.017 1.00 69.00 795 VAL A C 1
ATOM 6331 O O . VAL A 1 795 ? 22.039 21.628 -40.900 1.00 69.00 795 VAL A O 1
ATOM 6334 N N . LEU A 1 796 ? 23.684 20.887 -42.244 1.00 68.50 796 LEU A N 1
ATOM 6335 C CA . LEU A 1 796 ? 24.514 20.317 -41.186 1.00 68.50 796 LEU A CA 1
ATOM 6336 C C . LEU A 1 796 ? 25.290 21.438 -40.469 1.00 68.50 796 LEU A C 1
ATOM 6338 O O . LEU A 1 796 ? 26.132 22.099 -41.073 1.00 68.50 796 LEU A O 1
ATOM 6342 N N . CYS A 1 797 ? 24.999 21.668 -39.190 1.00 61.97 797 CYS A N 1
ATOM 6343 C CA . CYS A 1 797 ? 25.546 22.777 -38.403 1.00 61.97 797 CYS A CA 1
ATOM 6344 C C . CYS A 1 797 ? 26.884 22.463 -37.713 1.00 61.97 797 CYS A C 1
ATOM 6346 O O . CYS A 1 797 ? 27.593 23.391 -37.334 1.00 61.97 797 CYS A O 1
ATOM 6348 N 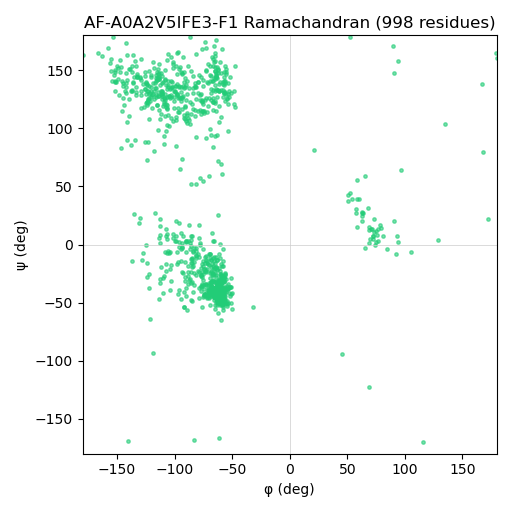N . GLY A 1 798 ? 27.250 21.186 -37.555 1.00 57.56 798 GLY A N 1
ATOM 6349 C CA . GLY A 1 798 ? 28.514 20.766 -36.936 1.00 57.56 798 GLY A CA 1
ATOM 6350 C C . GLY A 1 798 ? 28.665 19.243 -36.855 1.00 57.56 798 GLY A C 1
ATOM 6351 O O . GLY A 1 798 ? 27.680 18.526 -37.031 1.00 57.56 798 GLY A O 1
ATOM 6352 N N . SER A 1 799 ? 29.884 18.748 -36.597 1.00 57.38 799 SER A N 1
ATOM 6353 C CA . SER A 1 799 ? 30.199 17.312 -36.472 1.00 57.38 799 SER A CA 1
ATOM 6354 C C . SER A 1 799 ? 31.110 17.003 -35.282 1.00 57.38 799 SER A C 1
ATOM 6356 O O . SER A 1 799 ? 32.090 17.712 -35.059 1.00 57.38 799 SER A O 1
ATOM 6358 N N . LEU A 1 800 ? 30.835 15.908 -34.573 1.00 59.34 800 LEU A N 1
ATOM 6359 C CA . LEU A 1 800 ? 31.692 15.329 -33.540 1.00 59.34 800 LEU A CA 1
ATOM 6360 C C . LEU A 1 800 ? 33.010 14.778 -34.132 1.00 59.34 800 LEU A C 1
ATOM 6362 O O . LEU A 1 800 ? 33.075 14.486 -35.334 1.00 59.34 800 LEU A O 1
ATOM 6366 N N . PRO A 1 801 ? 34.061 14.604 -33.302 1.00 53.97 801 PRO A N 1
ATOM 6367 C CA . PRO A 1 801 ? 35.325 14.002 -33.720 1.00 53.97 801 PRO A CA 1
ATOM 6368 C C . PRO A 1 801 ? 35.136 12.610 -34.333 1.00 53.97 801 PRO A C 1
ATOM 6370 O O . PRO A 1 801 ? 34.210 11.879 -33.989 1.00 53.97 801 PRO A O 1
ATOM 6373 N N . GLN A 1 802 ? 36.034 12.223 -35.240 1.00 53.28 802 GLN A N 1
ATOM 6374 C CA . GLN A 1 802 ? 35.993 10.904 -35.867 1.00 53.28 802 GLN A CA 1
ATOM 6375 C C . GLN A 1 802 ? 36.504 9.831 -34.902 1.00 53.28 802 GLN A C 1
ATOM 6377 O O . GLN A 1 802 ? 37.649 9.893 -34.454 1.00 53.28 802 GLN A O 1
ATOM 6382 N N . TYR A 1 803 ? 35.671 8.830 -34.624 1.00 55.34 803 TYR A N 1
ATOM 6383 C CA . TYR A 1 803 ? 36.028 7.692 -33.780 1.00 55.34 803 TYR A CA 1
ATOM 6384 C C . TYR A 1 803 ? 36.365 6.459 -34.623 1.00 55.34 803 TYR A C 1
ATOM 6386 O O . TYR A 1 803 ? 35.911 6.312 -35.756 1.00 55.34 803 TYR A O 1
ATOM 6394 N N . SER A 1 804 ? 37.171 5.552 -34.062 1.00 49.28 804 SER A N 1
ATOM 6395 C CA . SER A 1 804 ? 37.572 4.300 -34.724 1.00 49.28 804 SER A CA 1
ATOM 6396 C C . SER A 1 804 ? 36.402 3.334 -34.951 1.00 49.28 804 SER A C 1
ATOM 6398 O O . SER A 1 804 ? 36.486 2.467 -35.820 1.00 49.28 804 SER A O 1
ATOM 6400 N N . ARG A 1 805 ? 35.310 3.489 -34.188 1.00 53.84 805 ARG A N 1
ATOM 6401 C CA . ARG A 1 805 ? 34.022 2.818 -34.391 1.00 53.84 805 ARG A CA 1
ATOM 6402 C C . ARG A 1 805 ? 32.879 3.824 -34.212 1.00 53.84 805 ARG A C 1
ATOM 6404 O O . ARG A 1 805 ? 32.953 4.623 -33.276 1.00 53.84 805 ARG A O 1
ATOM 6411 N N . PRO A 1 806 ? 31.832 3.772 -35.053 1.00 53.84 806 PRO A N 1
ATOM 6412 C CA . PRO A 1 806 ? 30.640 4.581 -34.848 1.00 53.84 806 PRO A CA 1
ATOM 6413 C C . PRO A 1 806 ? 29.935 4.185 -33.540 1.00 53.84 806 PRO A C 1
ATOM 6415 O O . PRO A 1 806 ? 29.941 3.001 -33.176 1.00 53.84 806 PRO A O 1
ATOM 6418 N N . PRO A 1 807 ? 29.335 5.148 -32.824 1.00 57.66 807 PRO A N 1
ATOM 6419 C CA . PRO A 1 807 ? 28.487 4.856 -31.677 1.00 57.66 807 PRO A CA 1
ATOM 6420 C C . PRO A 1 807 ? 27.243 4.069 -32.112 1.00 57.66 807 PRO A C 1
ATOM 6422 O O . PRO A 1 807 ? 26.707 4.284 -33.200 1.00 57.66 807 PRO A O 1
ATOM 6425 N N . GLN A 1 808 ? 26.793 3.137 -31.268 1.00 57.25 808 GLN A N 1
ATOM 6426 C CA . GLN A 1 808 ? 25.592 2.343 -31.538 1.00 57.25 808 GLN A CA 1
ATOM 6427 C C . GLN A 1 808 ? 24.326 3.199 -31.476 1.00 57.25 808 GLN A C 1
ATOM 6429 O O . GLN A 1 808 ? 23.412 2.969 -32.268 1.00 57.25 808 GLN A O 1
ATOM 6434 N N . ASP A 1 809 ? 24.288 4.181 -30.571 1.00 54.69 809 ASP A N 1
ATOM 6435 C CA . ASP A 1 809 ? 23.125 5.034 -30.338 1.00 54.69 809 ASP A CA 1
ATOM 6436 C C . ASP A 1 809 ? 23.539 6.444 -29.872 1.00 54.69 809 ASP A C 1
ATOM 6438 O O . ASP A 1 809 ? 24.617 6.624 -29.292 1.00 54.69 809 ASP A O 1
ATOM 6442 N N . VAL A 1 810 ? 22.713 7.453 -30.166 1.00 60.03 810 VAL A N 1
ATOM 6443 C CA . VAL A 1 810 ? 22.972 8.870 -29.848 1.00 60.03 810 VAL A CA 1
ATOM 6444 C C . VAL A 1 810 ? 21.671 9.571 -29.502 1.00 60.03 810 VAL A C 1
ATOM 6446 O O . VAL A 1 810 ? 20.749 9.599 -30.313 1.00 60.03 810 VAL A O 1
ATOM 6449 N N . VAL A 1 811 ? 21.625 10.212 -28.338 1.00 57.38 811 VAL A N 1
ATOM 6450 C CA . VAL A 1 811 ? 20.415 10.859 -27.828 1.00 57.38 811 VAL A CA 1
ATOM 6451 C C . VAL A 1 811 ? 20.725 12.265 -27.324 1.00 57.38 811 VAL A C 1
ATOM 6453 O O . VAL A 1 811 ? 21.795 12.511 -26.775 1.00 57.38 811 VAL A O 1
ATOM 6456 N N . PHE A 1 812 ? 19.799 13.209 -27.488 1.00 56.75 812 PHE A N 1
ATOM 6457 C CA . PHE A 1 812 ? 19.905 14.525 -26.852 1.00 56.75 812 PHE A CA 1
ATOM 6458 C C . PHE A 1 812 ? 19.419 14.455 -25.399 1.00 56.75 812 PHE A C 1
ATOM 6460 O O . PHE A 1 812 ? 18.288 14.052 -25.144 1.00 56.75 812 PHE A O 1
ATOM 6467 N N . LEU A 1 813 ? 20.258 14.885 -24.456 1.00 54.50 813 LEU A N 1
ATOM 6468 C CA . LEU A 1 813 ? 19.892 15.075 -23.046 1.00 54.50 813 LEU A CA 1
ATOM 6469 C C . LEU A 1 813 ? 19.252 16.449 -22.808 1.00 54.50 813 LEU A C 1
ATOM 6471 O O . LEU A 1 813 ? 18.402 16.615 -21.941 1.00 54.50 813 LEU A O 1
ATOM 6475 N N . SER A 1 814 ? 19.675 17.454 -23.575 1.00 54.16 814 SER A N 1
ATOM 6476 C CA . SER A 1 814 ? 19.126 18.810 -23.558 1.00 54.16 814 SER A CA 1
ATOM 6477 C C . SER A 1 814 ? 19.345 19.472 -24.922 1.00 54.16 814 SER A C 1
ATOM 6479 O O . SER A 1 814 ? 19.953 18.876 -25.810 1.00 54.16 814 SER A O 1
ATOM 6481 N N . GLY A 1 815 ? 18.887 20.716 -25.109 1.00 51.25 815 GLY A N 1
ATOM 6482 C CA . GLY A 1 815 ? 19.171 21.481 -26.334 1.00 51.25 815 GLY A CA 1
ATOM 6483 C C . GLY A 1 815 ? 20.670 21.681 -26.624 1.00 51.25 815 GLY A C 1
ATOM 6484 O O . GLY A 1 815 ? 21.027 22.041 -27.741 1.00 51.25 815 GLY A O 1
ATOM 6485 N N . GLU A 1 816 ? 21.546 21.419 -25.645 1.00 54.47 816 GLU A N 1
ATOM 6486 C CA . GLU A 1 816 ? 22.992 21.657 -25.735 1.00 54.47 816 GLU A CA 1
ATOM 6487 C C . GLU A 1 816 ? 23.843 20.411 -25.468 1.00 54.47 816 GLU A C 1
ATOM 6489 O O . GLU A 1 816 ? 25.028 20.421 -25.780 1.00 54.47 816 GLU A O 1
ATOM 6494 N N . ILE A 1 817 ? 23.287 19.341 -24.889 1.00 55.56 817 ILE A N 1
ATOM 6495 C CA . ILE A 1 817 ? 24.047 18.157 -24.464 1.00 55.56 817 ILE A CA 1
ATOM 6496 C C . ILE A 1 817 ? 23.527 16.912 -25.189 1.00 55.56 817 ILE A C 1
ATOM 6498 O O . ILE A 1 817 ? 22.342 16.595 -25.143 1.00 55.56 817 ILE A O 1
ATOM 6502 N N . LEU A 1 818 ? 24.442 16.193 -25.829 1.00 59.47 818 LEU A N 1
ATOM 6503 C CA . LEU A 1 818 ? 24.290 14.895 -26.473 1.00 59.47 818 LEU A CA 1
ATOM 6504 C C . LEU A 1 818 ? 24.867 13.792 -25.574 1.00 59.47 818 LEU A C 1
ATOM 6506 O O . LEU A 1 818 ? 25.947 13.942 -25.021 1.00 59.47 818 LEU A O 1
ATOM 6510 N N . ALA A 1 819 ? 24.212 12.646 -25.478 1.00 54.78 819 ALA A N 1
ATOM 6511 C CA . ALA A 1 819 ? 24.807 11.401 -25.009 1.00 54.78 819 ALA A CA 1
ATOM 6512 C C . ALA A 1 819 ? 25.053 10.496 -26.222 1.00 54.78 819 ALA A C 1
ATOM 6514 O O . ALA A 1 819 ? 24.137 10.260 -27.006 1.00 54.78 819 ALA A O 1
ATOM 6515 N N . ALA A 1 820 ? 26.271 9.983 -26.392 1.00 56.34 820 ALA A N 1
ATOM 6516 C CA . ALA A 1 820 ? 26.600 8.994 -27.415 1.00 56.34 820 ALA A CA 1
ATOM 6517 C C . ALA A 1 820 ? 27.139 7.710 -26.774 1.00 56.34 820 ALA A C 1
ATOM 6519 O O . ALA A 1 820 ? 27.973 7.734 -25.864 1.00 56.34 820 ALA A O 1
ATOM 6520 N N . LEU A 1 821 ? 26.649 6.576 -27.263 1.00 53.81 821 LEU A N 1
ATOM 6521 C CA . LEU A 1 821 ? 26.902 5.245 -26.721 1.00 53.81 821 LEU A CA 1
ATOM 6522 C C . LEU A 1 821 ? 27.846 4.476 -27.636 1.00 53.81 821 LEU A C 1
ATOM 6524 O O . LEU A 1 821 ? 27.527 4.226 -28.797 1.00 53.81 821 LEU A O 1
ATOM 6528 N N . PHE A 1 822 ? 29.005 4.071 -27.120 1.00 55.19 822 PHE A N 1
ATOM 6529 C CA . PHE A 1 822 ? 30.020 3.361 -27.897 1.00 55.19 822 PHE A CA 1
ATOM 6530 C C . PHE A 1 822 ? 30.012 1.853 -27.619 1.00 55.19 822 PHE A C 1
ATOM 6532 O O . PHE A 1 822 ? 29.685 1.399 -26.523 1.00 55.19 822 PHE A O 1
ATOM 6539 N N . ASN A 1 823 ? 30.429 1.069 -28.620 1.00 49.00 823 ASN A N 1
ATOM 6540 C CA . ASN A 1 823 ? 30.697 -0.363 -28.470 1.00 49.00 823 ASN A CA 1
ATOM 6541 C C . ASN A 1 823 ? 31.694 -0.604 -27.316 1.00 49.00 823 ASN A C 1
ATOM 6543 O O . ASN A 1 823 ? 32.828 -0.133 -27.391 1.00 49.00 823 ASN A O 1
ATOM 6547 N N . GLY A 1 824 ? 31.300 -1.378 -26.299 1.00 49.72 824 GLY A N 1
ATOM 6548 C CA . GLY A 1 824 ? 32.188 -1.809 -25.211 1.00 49.72 824 GLY A CA 1
ATOM 6549 C C . GLY A 1 824 ? 32.108 -0.958 -23.942 1.00 49.72 824 GLY A C 1
ATOM 6550 O O . GLY A 1 824 ? 33.094 -0.354 -23.523 1.00 49.72 824 GLY A O 1
ATOM 6551 N N . ASN A 1 825 ? 30.941 -0.965 -23.297 1.00 54.84 825 ASN A N 1
ATOM 6552 C CA . ASN A 1 825 ? 30.746 -0.508 -21.917 1.00 54.84 825 ASN A CA 1
ATOM 6553 C C . ASN A 1 825 ? 31.037 0.976 -21.647 1.00 54.84 825 ASN A C 1
ATOM 6555 O O . ASN A 1 825 ? 31.360 1.341 -20.518 1.00 54.84 825 ASN A O 1
ATOM 6559 N N . THR A 1 826 ? 30.960 1.846 -22.654 1.00 56.81 826 THR A N 1
ATOM 6560 C CA . THR A 1 826 ? 31.302 3.264 -22.474 1.00 56.81 826 THR A CA 1
ATOM 6561 C C . THR A 1 826 ? 30.168 4.161 -22.954 1.00 56.81 826 THR A C 1
ATOM 6563 O O . THR A 1 826 ? 29.815 4.163 -24.134 1.00 56.81 826 THR A O 1
ATOM 6566 N N . ILE A 1 827 ? 29.615 4.940 -22.025 1.00 59.72 827 ILE A N 1
ATOM 6567 C CA . ILE A 1 827 ? 28.658 6.014 -22.287 1.00 59.72 827 ILE A CA 1
ATOM 6568 C C . ILE A 1 827 ? 29.459 7.316 -22.295 1.00 59.72 827 ILE A C 1
ATOM 6570 O O . ILE A 1 827 ? 30.212 7.586 -21.362 1.00 59.72 827 ILE A O 1
ATOM 6574 N N . MET A 1 828 ? 29.329 8.135 -23.331 1.00 61.97 828 MET A N 1
ATOM 6575 C CA . MET A 1 828 ? 29.998 9.433 -23.394 1.00 61.97 828 MET A CA 1
ATOM 6576 C C . MET A 1 828 ? 28.959 10.546 -23.481 1.00 61.97 828 MET A C 1
ATOM 6578 O O . MET A 1 828 ? 28.059 10.504 -24.314 1.00 61.97 828 MET A O 1
ATOM 6582 N N . LEU A 1 829 ? 29.092 11.552 -22.627 1.00 58.88 829 LEU A N 1
ATOM 6583 C CA . LEU A 1 829 ? 28.318 12.783 -22.685 1.00 58.88 829 LEU A CA 1
ATOM 6584 C C . LEU A 1 829 ? 29.129 13.843 -23.430 1.00 58.88 829 LEU A C 1
ATOM 6586 O O . LEU A 1 829 ? 30.324 14.004 -23.199 1.00 58.88 829 LEU A O 1
ATOM 6590 N N . PHE A 1 830 ? 28.474 14.568 -24.319 1.00 61.09 830 PHE A N 1
ATOM 6591 C CA . PHE A 1 830 ? 29.033 15.566 -25.216 1.00 61.09 830 PHE A CA 1
ATOM 6592 C C . PHE A 1 830 ? 28.222 16.844 -25.101 1.00 61.09 830 PHE A C 1
ATOM 6594 O O . PHE A 1 830 ? 27.005 16.812 -25.211 1.00 61.09 830 PHE A O 1
ATOM 6601 N N . ASN A 1 831 ? 28.868 17.992 -24.959 1.00 57.53 831 ASN A N 1
ATOM 6602 C CA . ASN A 1 831 ? 28.185 19.265 -25.148 1.00 57.53 831 ASN A CA 1
ATOM 6603 C C . ASN A 1 831 ? 28.322 19.697 -26.620 1.00 57.53 831 ASN A C 1
ATOM 6605 O O . ASN A 1 831 ? 29.429 19.890 -27.120 1.00 57.53 831 ASN A O 1
ATOM 6609 N N . ALA A 1 832 ? 27.192 19.826 -27.313 1.00 53.84 832 ALA A N 1
ATOM 6610 C CA . ALA A 1 832 ? 27.083 20.179 -28.724 1.00 53.84 832 ALA A CA 1
ATOM 6611 C C . ALA A 1 832 ? 27.547 21.613 -29.040 1.00 53.84 832 ALA A C 1
ATOM 6613 O O . ALA A 1 832 ? 27.936 21.877 -30.175 1.00 53.84 832 ALA A O 1
ATOM 6614 N N . GLN A 1 833 ? 27.523 22.528 -28.063 1.00 52.72 833 GLN A N 1
ATOM 6615 C CA . GLN A 1 833 ? 27.977 23.912 -28.232 1.00 52.72 833 GLN A CA 1
ATOM 6616 C C . GLN A 1 833 ? 29.455 24.101 -27.862 1.00 52.72 833 GLN A C 1
ATOM 6618 O O . GLN A 1 833 ? 30.168 24.825 -28.553 1.00 52.72 833 GLN A O 1
ATOM 6623 N N . SER A 1 834 ? 29.925 23.468 -26.779 1.00 52.06 834 SER A N 1
ATOM 6624 C CA . SER A 1 834 ? 31.293 23.657 -26.265 1.00 52.06 834 SER A CA 1
ATOM 6625 C C . SER A 1 834 ? 32.298 22.593 -26.717 1.00 52.06 834 SER A C 1
ATOM 6627 O O . SER A 1 834 ? 33.502 22.792 -26.569 1.00 52.06 834 SER A O 1
ATOM 6629 N N . GLY A 1 835 ? 31.835 21.457 -27.250 1.00 50.12 835 GLY A N 1
ATOM 6630 C CA . GLY A 1 835 ? 32.683 20.331 -27.654 1.00 50.12 835 GLY A CA 1
ATOM 6631 C C . GLY A 1 835 ? 33.282 19.531 -26.489 1.00 50.12 835 GLY A C 1
ATOM 6632 O O . GLY A 1 835 ? 34.081 18.624 -26.722 1.00 50.12 835 GLY A O 1
ATOM 6633 N N . CYS A 1 836 ? 32.924 19.842 -25.237 1.00 48.62 836 CYS A N 1
ATOM 6634 C CA . CYS A 1 836 ? 33.408 19.123 -24.059 1.00 48.62 836 CYS A CA 1
ATOM 6635 C C . CYS A 1 836 ? 32.836 17.701 -23.985 1.00 48.62 836 CYS A C 1
ATOM 6637 O O . CYS A 1 836 ? 31.651 17.490 -24.248 1.00 48.62 836 CYS A O 1
ATOM 6639 N N . THR A 1 837 ? 33.674 16.745 -23.569 1.00 54.44 837 THR A N 1
ATOM 6640 C CA . THR A 1 837 ? 33.328 15.321 -23.469 1.00 54.44 837 THR A CA 1
ATOM 6641 C C . THR A 1 837 ? 33.521 14.808 -22.046 1.00 54.44 837 THR A C 1
ATOM 6643 O O . THR A 1 837 ? 34.607 14.962 -21.490 1.00 54.44 837 THR A O 1
ATOM 6646 N N . GLN A 1 838 ? 32.522 14.136 -21.484 1.00 55.72 838 GLN A N 1
ATOM 6647 C CA . GLN A 1 838 ? 32.615 13.403 -20.224 1.00 55.72 838 GLN A CA 1
ATOM 6648 C C . GLN A 1 838 ? 32.398 11.910 -20.488 1.00 55.72 838 GLN A C 1
ATOM 6650 O O . GLN A 1 838 ? 31.491 11.532 -21.222 1.00 55.72 838 GLN A O 1
ATOM 6655 N N . VAL A 1 839 ? 33.230 11.049 -19.900 1.00 55.69 839 VAL A N 1
ATOM 6656 C CA . VAL A 1 839 ? 33.166 9.594 -20.106 1.00 55.69 839 VAL A CA 1
ATOM 6657 C C . VAL A 1 839 ? 32.621 8.918 -18.854 1.00 55.69 839 VAL A C 1
ATOM 6659 O O . VAL A 1 839 ? 33.219 9.016 -17.787 1.00 55.69 839 VAL A O 1
ATOM 6662 N N . ILE A 1 840 ? 31.509 8.204 -18.995 1.00 55.59 840 ILE A N 1
ATOM 6663 C CA . ILE A 1 840 ? 30.935 7.321 -17.981 1.00 55.59 840 ILE A CA 1
ATOM 6664 C C . ILE A 1 840 ? 31.243 5.887 -18.428 1.00 55.59 840 ILE A C 1
ATOM 6666 O O . ILE A 1 840 ? 30.639 5.353 -19.361 1.00 55.59 840 ILE A O 1
ATOM 6670 N N . LYS A 1 841 ? 32.250 5.274 -17.804 1.00 50.25 841 LYS A N 1
ATOM 6671 C CA . LYS A 1 841 ? 32.673 3.902 -18.104 1.00 50.25 841 LYS A CA 1
ATOM 6672 C C . LYS A 1 841 ? 31.927 2.908 -17.211 1.00 50.25 841 LYS A C 1
ATOM 6674 O O . LYS A 1 841 ? 31.680 3.192 -16.045 1.00 50.25 841 LYS A O 1
ATOM 6679 N N . HIS A 1 842 ? 31.588 1.752 -17.766 1.00 46.59 842 HIS A N 1
ATOM 6680 C CA . HIS A 1 842 ? 30.938 0.635 -17.088 1.00 46.59 842 HIS A CA 1
ATOM 6681 C C . HIS A 1 842 ? 31.851 -0.603 -17.075 1.00 46.59 842 HIS A C 1
ATOM 6683 O O . HIS A 1 842 ? 32.585 -0.857 -18.033 1.00 46.59 842 HIS A O 1
ATOM 6689 N N . ASP A 1 843 ? 31.769 -1.394 -16.003 1.00 43.66 843 ASP A N 1
ATOM 6690 C CA . ASP A 1 843 ? 32.646 -2.549 -15.752 1.00 43.66 843 ASP A CA 1
ATOM 6691 C C . ASP A 1 843 ? 31.976 -3.931 -15.943 1.00 43.66 843 ASP A C 1
ATOM 6693 O O . ASP A 1 843 ? 32.599 -4.949 -15.648 1.00 43.66 843 ASP A O 1
ATOM 6697 N N . SER A 1 844 ? 30.747 -4.044 -16.478 1.00 43.56 844 SER A N 1
ATOM 6698 C CA . SER A 1 844 ? 30.140 -5.376 -16.711 1.00 43.56 844 SER A CA 1
ATOM 6699 C C . SER A 1 844 ? 30.462 -5.972 -18.094 1.00 43.56 844 SER A C 1
ATOM 6701 O O . SER A 1 844 ? 30.335 -5.331 -19.134 1.00 43.56 844 SER A O 1
ATOM 6703 N N . VAL A 1 845 ? 30.927 -7.224 -18.100 1.00 38.03 845 VAL A N 1
ATOM 6704 C CA . VAL A 1 845 ? 31.575 -7.937 -19.221 1.00 38.03 845 VAL A CA 1
ATOM 6705 C C . VAL A 1 845 ? 30.558 -8.524 -20.221 1.00 38.03 845 VAL A C 1
ATOM 6707 O O . VAL A 1 845 ? 30.590 -9.710 -20.537 1.00 38.03 845 VAL A O 1
ATOM 6710 N N . SER A 1 846 ? 29.614 -7.737 -20.735 1.00 49.19 846 SER A N 1
ATOM 6711 C CA . SER A 1 846 ? 28.664 -8.256 -21.735 1.00 49.19 846 SER A CA 1
ATOM 6712 C C . SER A 1 846 ? 28.249 -7.227 -22.773 1.00 49.19 846 SER A C 1
ATOM 6714 O O . SER A 1 846 ? 27.986 -6.080 -22.425 1.00 49.19 846 SER A O 1
ATOM 6716 N N . ASP A 1 847 ? 28.132 -7.679 -24.024 1.00 54.59 847 ASP A N 1
ATOM 6717 C CA . ASP A 1 847 ? 27.590 -6.898 -25.135 1.00 54.59 847 ASP A CA 1
ATOM 6718 C C . ASP A 1 847 ? 26.211 -6.324 -24.763 1.00 54.59 847 ASP A C 1
ATOM 6720 O O . ASP A 1 847 ? 25.314 -7.045 -24.310 1.00 54.59 847 ASP A O 1
ATOM 6724 N N . LEU A 1 848 ? 26.066 -5.007 -24.915 1.00 53.53 848 LEU A N 1
ATOM 6725 C CA . LEU A 1 848 ? 24.804 -4.298 -24.723 1.00 53.53 848 LEU A CA 1
ATOM 6726 C C . LEU A 1 848 ? 23.794 -4.765 -25.779 1.00 53.53 848 LEU A C 1
ATOM 6728 O O . LEU A 1 848 ? 24.126 -4.822 -26.962 1.00 53.53 848 LEU A O 1
ATOM 6732 N N . LEU A 1 849 ? 22.574 -5.091 -25.345 1.00 56.22 849 LEU A N 1
ATOM 6733 C CA . LEU A 1 849 ? 21.496 -5.546 -26.229 1.00 56.22 849 LEU A CA 1
ATOM 6734 C C . LEU A 1 849 ? 20.555 -4.405 -26.621 1.00 56.22 849 LEU A C 1
ATOM 6736 O O . LEU A 1 849 ? 20.158 -4.305 -27.777 1.00 56.22 849 LEU A O 1
ATOM 6740 N N . CYS A 1 850 ? 20.195 -3.545 -25.667 1.00 55.25 850 CYS A N 1
ATOM 6741 C CA . CYS A 1 850 ? 19.308 -2.409 -25.904 1.00 55.25 850 CYS A CA 1
ATOM 6742 C C . CYS A 1 850 ? 19.529 -1.281 -24.884 1.00 55.25 850 CYS A C 1
ATOM 6744 O O . CYS A 1 850 ? 20.095 -1.486 -23.804 1.00 55.25 850 CYS A O 1
ATOM 6746 N N . THR A 1 851 ? 19.096 -0.074 -25.246 1.00 59.47 851 THR A N 1
ATOM 6747 C CA . THR A 1 851 ? 19.233 1.158 -24.458 1.00 59.47 851 THR A CA 1
ATOM 6748 C C . THR A 1 851 ? 17.960 1.993 -24.554 1.00 59.47 851 THR A C 1
ATOM 6750 O O . THR A 1 851 ? 17.245 1.923 -25.552 1.00 59.47 851 THR A O 1
ATOM 6753 N N . ALA A 1 852 ? 17.666 2.777 -23.517 1.00 54.25 852 ALA A N 1
ATOM 6754 C CA . ALA A 1 852 ? 16.556 3.725 -23.506 1.00 54.25 852 ALA A CA 1
ATOM 6755 C C . ALA A 1 852 ? 16.914 4.957 -22.662 1.00 54.25 852 ALA A C 1
ATOM 6757 O O . ALA A 1 852 ? 17.658 4.854 -21.688 1.00 54.25 852 ALA A O 1
ATOM 6758 N N . LEU A 1 853 ? 16.386 6.125 -23.020 1.00 56.03 853 LEU A N 1
ATOM 6759 C CA . LEU A 1 853 ? 16.587 7.374 -22.282 1.00 56.03 853 LEU A CA 1
ATOM 6760 C C . LEU A 1 853 ? 15.229 7.978 -21.925 1.00 56.03 853 LEU A C 1
ATOM 6762 O O . LEU A 1 853 ? 14.313 7.968 -22.748 1.00 56.03 853 LEU A O 1
ATOM 6766 N N . SER A 1 854 ? 15.100 8.527 -20.718 1.00 53.09 854 SER A N 1
ATOM 6767 C CA . SER A 1 854 ? 13.953 9.361 -20.379 1.00 53.09 854 SER A CA 1
ATOM 6768 C C . SER A 1 854 ? 13.967 10.639 -21.222 1.00 53.09 854 SER A C 1
ATOM 6770 O O . SER A 1 854 ? 15.010 11.233 -21.488 1.00 53.09 854 SER A O 1
ATOM 6772 N N . THR A 1 855 ? 12.799 11.112 -21.652 1.00 48.31 855 THR A N 1
ATOM 6773 C CA . THR A 1 855 ? 12.740 12.297 -22.535 1.00 48.31 855 THR A CA 1
ATOM 6774 C C . THR A 1 855 ? 13.176 13.600 -21.859 1.00 48.31 855 THR A C 1
ATOM 6776 O O . THR A 1 855 ? 13.428 14.588 -22.541 1.00 48.31 855 THR A O 1
ATOM 6779 N N . ASP A 1 856 ? 13.224 13.625 -20.524 1.00 50.50 856 ASP A N 1
ATOM 6780 C CA . ASP A 1 856 ? 13.748 14.752 -19.754 1.00 50.50 856 ASP A CA 1
ATOM 6781 C C . ASP A 1 856 ? 15.286 14.749 -19.662 1.00 50.50 856 ASP A C 1
ATOM 6783 O O . ASP A 1 856 ? 15.860 15.671 -19.083 1.00 50.50 856 ASP A O 1
ATOM 6787 N N . GLY A 1 857 ? 15.944 13.724 -20.218 1.00 53.56 857 GLY A N 1
ATOM 6788 C CA . GLY A 1 857 ? 17.396 13.596 -20.298 1.00 53.56 857 GLY A CA 1
ATOM 6789 C C . GLY A 1 857 ? 18.092 13.286 -18.975 1.00 53.56 857 GLY A C 1
ATOM 6790 O O . GLY A 1 857 ? 19.320 13.319 -18.917 1.00 53.56 857 GLY A O 1
ATOM 6791 N N . LYS A 1 858 ? 17.343 13.004 -17.902 1.00 57.44 858 LYS A N 1
ATOM 6792 C CA . LYS A 1 858 ? 17.913 12.797 -16.561 1.00 57.44 858 LYS A CA 1
ATOM 6793 C C . LYS A 1 858 ? 18.251 11.344 -16.268 1.00 57.44 858 LYS A C 1
ATOM 6795 O O . LYS A 1 858 ? 19.195 11.082 -15.526 1.00 57.44 858 LYS A O 1
ATOM 6800 N N . SER A 1 859 ? 17.502 10.409 -16.843 1.00 59.12 859 SER A N 1
ATOM 6801 C CA . SER A 1 859 ? 17.641 8.984 -16.574 1.00 59.12 859 SER A CA 1
ATOM 6802 C C . SER A 1 859 ? 17.981 8.219 -17.842 1.00 59.12 859 SER A C 1
ATOM 6804 O O . SER A 1 859 ? 17.342 8.371 -18.882 1.00 59.12 859 SER A O 1
ATOM 6806 N N . PHE A 1 860 ? 18.981 7.356 -17.739 1.00 63.97 860 PHE A N 1
ATOM 6807 C CA . PHE A 1 860 ? 19.406 6.479 -18.817 1.00 63.97 860 PHE A CA 1
ATOM 6808 C C . PHE A 1 860 ? 19.283 5.023 -18.386 1.00 63.97 860 PHE A C 1
ATOM 6810 O O . PHE A 1 860 ? 19.516 4.692 -17.226 1.00 63.97 860 PHE A O 1
ATOM 6817 N N . VAL A 1 861 ? 18.911 4.151 -19.317 1.00 59.91 861 VAL A N 1
ATOM 6818 C CA . VAL A 1 861 ? 18.780 2.716 -19.099 1.00 59.91 861 VAL A CA 1
ATOM 6819 C C . VAL A 1 861 ? 19.629 1.976 -20.113 1.00 59.91 861 VAL A C 1
ATOM 6821 O O . VAL A 1 861 ? 19.514 2.194 -21.320 1.00 59.91 861 VAL A O 1
ATOM 6824 N N . SER A 1 862 ? 20.450 1.054 -19.624 1.00 61.97 862 SER A N 1
ATOM 6825 C CA . SER A 1 862 ? 21.181 0.110 -20.462 1.00 61.97 862 SER A CA 1
ATOM 6826 C C . SER A 1 862 ? 20.817 -1.318 -20.113 1.00 61.97 862 SER A C 1
ATOM 6828 O O . SER A 1 862 ? 20.572 -1.641 -18.955 1.00 61.97 862 SER A O 1
ATOM 6830 N N . CYS A 1 863 ? 20.796 -2.189 -21.112 1.00 60.38 863 CYS A N 1
ATOM 6831 C CA . CYS A 1 863 ? 20.476 -3.590 -20.921 1.00 60.38 863 CYS A CA 1
ATOM 6832 C C . CYS A 1 863 ? 21.550 -4.497 -21.523 1.00 60.38 863 CYS A C 1
ATOM 6834 O O . CYS A 1 863 ? 22.034 -4.265 -22.633 1.00 60.38 863 CYS A O 1
ATOM 6836 N N . SER A 1 864 ? 21.900 -5.555 -20.792 1.00 59.25 864 SER A N 1
ATOM 6837 C CA . SER A 1 864 ? 22.795 -6.611 -21.255 1.00 59.25 864 SER A CA 1
ATOM 6838 C C . SER A 1 864 ? 22.304 -7.988 -20.803 1.00 59.25 864 SER A C 1
ATOM 6840 O O . SER A 1 864 ? 22.106 -8.223 -19.616 1.00 59.25 864 SER A O 1
ATOM 6842 N N . LYS A 1 865 ? 22.113 -8.925 -21.741 1.00 66.56 865 LYS A N 1
ATOM 6843 C CA . LYS A 1 865 ? 21.547 -10.273 -21.504 1.00 66.56 865 LYS A CA 1
ATOM 6844 C C . LYS A 1 865 ? 20.299 -10.269 -20.605 1.00 66.56 865 LYS A C 1
ATOM 6846 O O . LYS A 1 865 ? 19.206 -10.091 -21.121 1.00 66.56 865 LYS A O 1
ATOM 6851 N N . SER A 1 866 ? 20.462 -10.476 -19.297 1.00 63.53 866 SER A N 1
ATOM 6852 C CA . SER A 1 866 ? 19.391 -10.532 -18.290 1.00 63.53 866 SER A CA 1
ATOM 6853 C C . SER A 1 866 ? 19.426 -9.362 -17.293 1.00 63.53 866 SER A C 1
ATOM 6855 O O . SER A 1 866 ? 18.731 -9.397 -16.281 1.00 63.53 866 SER A O 1
ATOM 6857 N N . LEU A 1 867 ? 20.276 -8.360 -17.516 1.00 64.19 867 LEU A N 1
ATOM 6858 C CA . LEU A 1 867 ? 20.496 -7.220 -16.629 1.00 64.19 867 LEU A CA 1
ATOM 6859 C C . LEU A 1 867 ? 19.966 -5.941 -17.271 1.00 64.19 867 LEU A C 1
ATOM 6861 O O . LEU A 1 867 ? 20.185 -5.695 -18.458 1.00 64.19 867 LEU A O 1
ATOM 6865 N N . ILE A 1 868 ? 19.328 -5.101 -16.465 1.00 65.19 868 ILE A N 1
ATOM 6866 C CA . ILE A 1 868 ? 18.945 -3.735 -16.810 1.00 65.19 868 ILE A CA 1
ATOM 6867 C C . ILE A 1 868 ? 19.566 -2.801 -15.777 1.00 65.19 868 ILE A C 1
ATOM 6869 O O . ILE A 1 868 ? 19.357 -2.965 -14.582 1.00 65.19 868 ILE A O 1
ATOM 6873 N N . ASN A 1 869 ? 20.323 -1.811 -16.221 1.00 65.75 869 ASN A N 1
ATOM 6874 C CA . ASN A 1 869 ? 20.961 -0.819 -15.370 1.00 65.75 869 ASN A CA 1
ATOM 6875 C C . ASN A 1 869 ? 20.304 0.538 -15.583 1.00 65.75 869 ASN A C 1
ATOM 6877 O O . ASN A 1 869 ? 20.190 0.988 -16.722 1.00 65.75 869 ASN A O 1
ATOM 6881 N N . LEU A 1 870 ? 19.922 1.192 -14.490 1.00 64.75 870 LEU A N 1
ATOM 6882 C CA . LEU A 1 870 ? 19.411 2.556 -14.468 1.00 64.75 870 LEU A CA 1
ATOM 6883 C C . LEU A 1 870 ? 20.503 3.509 -13.974 1.00 64.75 870 LEU A C 1
ATOM 6885 O O . LEU A 1 870 ? 21.178 3.258 -12.969 1.00 64.75 870 LEU A O 1
ATOM 6889 N N . TRP A 1 871 ? 20.629 4.623 -14.677 1.00 67.12 871 TRP A N 1
ATOM 6890 C CA . TRP A 1 871 ? 21.665 5.625 -14.500 1.00 67.12 871 TRP A CA 1
ATOM 6891 C C . TRP A 1 871 ? 21.023 6.993 -14.294 1.00 67.12 871 TRP A C 1
ATOM 6893 O O . TRP A 1 871 ? 20.132 7.375 -15.054 1.00 67.12 871 TRP A O 1
ATOM 6903 N N . ASP A 1 872 ? 21.500 7.738 -13.302 1.00 62.91 872 ASP A N 1
ATOM 6904 C CA . ASP A 1 872 ? 21.115 9.130 -13.074 1.00 62.91 872 ASP A CA 1
ATOM 6905 C C . ASP A 1 872 ? 22.228 10.055 -13.564 1.00 62.91 872 ASP A C 1
ATOM 6907 O O . ASP A 1 872 ? 23.305 10.159 -12.968 1.00 62.91 872 ASP A O 1
ATOM 6911 N N . LEU A 1 873 ? 21.946 10.738 -14.669 1.00 59.16 873 LEU A N 1
ATOM 6912 C CA . LEU A 1 873 ? 22.885 11.614 -15.357 1.00 59.16 873 LEU A CA 1
ATOM 6913 C C . LEU A 1 873 ? 23.030 12.981 -14.674 1.00 59.16 873 LEU A C 1
ATOM 6915 O O . LEU A 1 873 ? 23.959 13.717 -14.995 1.00 59.16 873 LEU A O 1
ATOM 6919 N N . THR A 1 874 ? 22.167 13.319 -13.710 1.00 57.19 874 THR A N 1
ATOM 6920 C CA . THR A 1 874 ? 22.265 14.571 -12.935 1.00 57.19 874 THR A CA 1
ATOM 6921 C C . THR A 1 874 ? 23.306 14.497 -11.821 1.00 57.19 874 THR A C 1
ATOM 6923 O O . THR A 1 874 ? 23.837 15.524 -11.404 1.00 57.19 874 THR A O 1
ATOM 6926 N N . THR A 1 875 ? 23.632 13.282 -11.366 1.00 48.59 875 THR A N 1
ATOM 6927 C CA . THR A 1 875 ? 24.621 13.030 -10.304 1.00 48.59 875 THR A CA 1
ATOM 6928 C C . THR A 1 875 ? 26.012 12.697 -10.836 1.00 48.59 875 THR A C 1
ATOM 6930 O O . THR A 1 875 ? 26.930 12.449 -10.051 1.00 48.59 875 THR A O 1
ATOM 6933 N N . ALA A 1 876 ? 26.194 12.707 -12.162 1.00 45.03 876 ALA A N 1
ATOM 6934 C CA . ALA A 1 876 ? 27.510 12.575 -12.764 1.00 45.03 876 ALA A CA 1
ATOM 6935 C C . ALA A 1 876 ? 28.401 13.716 -12.241 1.00 45.03 876 ALA A C 1
ATOM 6937 O O . ALA A 1 876 ? 27.994 14.879 -12.306 1.00 45.03 876 ALA A O 1
ATOM 6938 N N . PRO A 1 877 ? 29.594 13.423 -11.691 1.00 35.31 877 PRO A N 1
ATOM 6939 C CA . PRO A 1 877 ? 30.438 14.461 -11.127 1.00 35.31 877 PRO A CA 1
ATOM 6940 C C . PRO A 1 877 ? 30.697 15.522 -12.191 1.00 35.31 877 PRO A C 1
ATOM 6942 O O . PRO A 1 877 ? 31.112 15.209 -13.306 1.00 35.31 877 PRO A O 1
ATOM 6945 N N . SER A 1 878 ? 30.479 16.785 -11.837 1.00 33.03 878 SER A N 1
ATOM 6946 C CA . SER A 1 878 ? 30.923 17.942 -12.605 1.00 33.03 878 SER A CA 1
ATOM 6947 C C . SER A 1 878 ? 32.446 18.048 -12.520 1.00 33.03 878 SER A C 1
ATOM 6949 O O . SER A 1 878 ? 32.993 19.031 -12.023 1.00 33.03 878 SER A O 1
ATOM 6951 N N . SER A 1 879 ? 33.170 17.023 -12.960 1.00 33.06 879 SER A N 1
ATOM 6952 C CA . SER A 1 879 ? 34.569 17.198 -13.292 1.00 33.06 879 SER A CA 1
ATOM 6953 C C . SER A 1 879 ? 34.585 17.994 -14.590 1.00 33.06 879 SER A C 1
ATOM 6955 O O . SER A 1 879 ? 34.551 17.429 -15.682 1.00 33.06 879 SER A O 1
ATOM 6957 N N . GLN A 1 880 ? 34.645 19.320 -14.466 1.00 30.16 880 GLN A N 1
ATOM 6958 C CA . GLN A 1 880 ? 35.336 20.151 -15.444 1.00 30.16 880 GLN A CA 1
ATOM 6959 C C . GLN A 1 880 ? 36.804 19.702 -15.480 1.00 30.16 880 GLN A C 1
ATOM 6961 O O . GLN A 1 880 ? 37.698 20.381 -14.989 1.00 30.16 880 GLN A O 1
ATOM 6966 N N . GLN A 1 881 ? 37.068 18.511 -16.001 1.00 29.09 881 GLN A N 1
ATOM 6967 C CA . GLN A 1 881 ? 38.372 18.208 -16.544 1.00 29.09 881 GLN A CA 1
ATOM 6968 C C . GLN A 1 881 ? 38.284 18.616 -18.004 1.00 29.09 881 GLN A C 1
ATOM 6970 O O . GLN A 1 881 ? 37.530 18.043 -18.791 1.00 29.09 881 GLN A O 1
ATOM 6975 N N . ALA A 1 882 ? 39.019 19.674 -18.339 1.00 24.44 882 ALA A N 1
ATOM 6976 C CA . ALA A 1 882 ? 39.374 19.960 -19.717 1.00 24.44 882 ALA A CA 1
ATOM 6977 C C . ALA A 1 882 ? 39.903 18.671 -20.384 1.00 24.44 882 ALA A C 1
ATOM 6979 O O . ALA A 1 882 ? 40.444 17.804 -19.691 1.00 24.44 882 ALA A O 1
ATOM 6980 N N . PRO A 1 883 ? 39.790 18.508 -21.713 1.00 30.78 883 PRO A N 1
ATOM 6981 C CA . PRO A 1 883 ? 40.472 17.408 -22.378 1.00 30.78 883 PRO A CA 1
ATOM 6982 C C . PRO A 1 883 ? 41.991 17.571 -22.173 1.00 30.78 883 PRO A C 1
ATOM 6984 O O . PRO A 1 883 ? 42.623 18.435 -22.775 1.00 30.78 883 PRO A O 1
ATOM 6987 N N . GLY A 1 884 ? 42.558 16.749 -21.290 1.00 30.70 884 GLY A N 1
ATOM 6988 C CA . GLY A 1 884 ? 43.966 16.739 -20.879 1.00 30.70 884 GLY A CA 1
ATOM 6989 C C . GLY A 1 884 ? 44.030 16.624 -19.356 1.00 30.70 884 GLY A C 1
ATOM 6990 O O . GLY A 1 884 ? 43.697 17.568 -18.662 1.00 30.70 884 GLY A O 1
ATOM 6991 N N . GLU A 1 885 ? 44.337 15.478 -18.755 1.00 25.27 885 GLU A N 1
ATOM 6992 C CA . GLU A 1 885 ? 45.550 14.684 -18.946 1.00 25.27 885 GLU A CA 1
ATOM 6993 C C . GLU A 1 885 ? 45.237 13.175 -18.930 1.00 25.27 885 GLU A C 1
ATOM 6995 O O . GLU A 1 885 ? 45.307 12.508 -17.903 1.00 25.27 885 GLU A O 1
ATOM 7000 N N . ILE A 1 886 ? 44.941 12.592 -20.091 1.00 29.00 886 ILE A N 1
ATOM 7001 C CA . ILE A 1 886 ? 45.305 11.189 -20.314 1.00 29.00 886 ILE A CA 1
ATOM 7002 C C . ILE A 1 886 ? 46.716 11.251 -20.881 1.00 29.00 886 ILE A C 1
ATOM 7004 O O . ILE A 1 886 ? 46.888 11.753 -21.988 1.00 29.00 886 ILE A O 1
ATOM 7008 N N . LEU A 1 887 ? 47.699 10.826 -20.079 1.00 27.14 887 LEU A N 1
ATOM 7009 C CA . LEU A 1 887 ? 49.064 10.449 -20.472 1.00 27.14 887 LEU A CA 1
ATOM 7010 C C . LEU A 1 887 ? 49.512 11.042 -21.824 1.00 27.14 887 LEU A C 1
ATOM 7012 O O . LEU A 1 887 ? 49.524 10.357 -22.849 1.00 27.14 887 LEU A O 1
ATOM 7016 N N . LYS A 1 888 ? 49.947 12.309 -21.826 1.00 28.91 888 LYS A N 1
ATOM 7017 C CA . LYS A 1 888 ? 50.985 12.731 -22.774 1.00 28.91 888 LYS A CA 1
ATOM 7018 C C . LYS A 1 888 ? 52.249 11.986 -22.373 1.00 28.91 888 LYS A C 1
ATOM 7020 O O . LYS A 1 888 ? 52.985 12.456 -21.524 1.00 28.91 888 LYS A O 1
ATOM 7025 N N . ASP A 1 889 ? 52.353 10.762 -22.866 1.00 31.16 889 ASP A N 1
ATOM 7026 C CA . ASP A 1 889 ? 53.580 10.057 -23.219 1.00 31.16 889 ASP A CA 1
ATOM 7027 C C . ASP A 1 889 ? 53.212 8.594 -23.441 1.00 31.16 889 ASP A C 1
ATOM 7029 O O . ASP A 1 889 ? 53.378 7.752 -22.560 1.00 31.16 889 ASP A O 1
ATOM 7033 N N . ARG A 1 890 ? 52.659 8.302 -24.624 1.00 33.97 890 ARG A N 1
ATOM 7034 C CA . ARG A 1 890 ? 53.064 7.196 -25.515 1.00 33.97 890 ARG A CA 1
ATOM 7035 C C . ARG A 1 890 ? 52.023 6.969 -26.595 1.00 33.97 890 ARG A C 1
ATOM 7037 O O . ARG A 1 890 ? 50.822 6.986 -26.344 1.00 33.97 890 ARG A O 1
ATOM 7044 N N . GLU A 1 891 ? 52.508 6.739 -27.809 1.00 34.06 891 GLU A N 1
ATOM 7045 C CA . GLU A 1 891 ? 51.664 6.269 -28.898 1.00 34.06 891 GLU A CA 1
ATOM 7046 C C . GLU A 1 891 ? 50.950 4.966 -28.486 1.00 34.06 891 GLU A C 1
ATOM 7048 O O . GLU A 1 891 ? 51.569 4.104 -27.853 1.00 34.06 891 GLU A O 1
ATOM 7053 N N . PRO A 1 892 ? 49.658 4.795 -28.824 1.00 38.16 892 PRO A N 1
ATOM 7054 C CA . PRO A 1 892 ? 48.969 3.531 -28.604 1.00 38.16 892 PRO A CA 1
ATOM 7055 C C . PRO A 1 892 ? 49.721 2.410 -29.326 1.00 38.16 892 PRO A C 1
ATOM 7057 O O . PRO A 1 892 ? 50.039 2.533 -30.511 1.00 38.16 892 PRO A O 1
ATOM 7060 N N . ILE A 1 893 ? 49.987 1.311 -28.615 1.00 41.03 893 ILE A N 1
ATOM 7061 C CA . ILE A 1 893 ? 50.623 0.120 -29.183 1.00 41.03 893 ILE A CA 1
ATOM 7062 C C . ILE A 1 893 ? 49.721 -0.387 -30.313 1.00 41.03 893 ILE A C 1
ATOM 7064 O O . ILE A 1 893 ? 48.613 -0.859 -30.059 1.00 41.03 893 ILE A O 1
ATOM 7068 N N . LYS A 1 894 ? 50.173 -0.253 -31.563 1.00 46.84 894 LYS A N 1
ATOM 7069 C CA . LYS A 1 894 ? 49.468 -0.760 -32.745 1.00 46.84 894 LYS A CA 1
ATOM 7070 C C . LYS A 1 894 ? 49.928 -2.195 -33.016 1.00 46.84 894 LYS A C 1
ATOM 7072 O O . LYS A 1 894 ? 51.041 -2.374 -33.506 1.00 46.84 894 LYS A O 1
ATOM 7077 N N . PRO A 1 895 ? 49.123 -3.224 -32.706 1.00 46.16 895 PRO A N 1
ATOM 7078 C CA . PRO A 1 895 ? 49.434 -4.580 -33.136 1.00 46.16 895 PRO A CA 1
ATOM 7079 C C . PRO A 1 895 ? 49.379 -4.678 -34.671 1.00 46.16 895 PRO A C 1
ATOM 7081 O O . PRO A 1 895 ? 48.445 -4.173 -35.290 1.00 46.16 895 PRO A O 1
ATOM 7084 N N . ASP A 1 896 ? 50.348 -5.373 -35.280 1.00 45.41 896 ASP A N 1
ATOM 7085 C CA . ASP A 1 896 ? 50.438 -5.614 -36.738 1.00 45.41 896 ASP A CA 1
ATOM 7086 C C . ASP A 1 896 ? 49.222 -6.394 -37.313 1.00 45.41 896 ASP A C 1
ATOM 7088 O O . ASP A 1 896 ? 49.063 -6.492 -38.529 1.00 45.41 896 ASP A O 1
ATOM 7092 N N . SER A 1 897 ? 48.365 -6.974 -36.459 1.00 48.75 897 SER A N 1
ATOM 7093 C CA . SER A 1 897 ? 47.208 -7.802 -36.834 1.00 48.75 897 SER A CA 1
ATOM 7094 C C . SER A 1 897 ? 45.905 -7.210 -36.296 1.00 48.75 897 SER A C 1
ATOM 7096 O O . SER A 1 897 ? 45.796 -6.943 -35.100 1.00 48.75 897 SER A O 1
ATOM 7098 N N . GLN A 1 898 ? 44.895 -7.075 -37.164 1.00 50.06 898 GLN A N 1
ATOM 7099 C CA . GLN A 1 898 ? 43.551 -6.602 -36.795 1.00 50.06 898 GLN A CA 1
ATOM 7100 C C . GLN A 1 898 ? 42.726 -7.639 -36.005 1.00 50.06 898 GLN A C 1
ATOM 7102 O O . GLN A 1 898 ? 41.738 -7.274 -35.373 1.00 50.06 898 GLN A O 1
ATOM 7107 N N . ASP A 1 899 ? 43.171 -8.900 -35.972 1.00 54.41 899 ASP A N 1
ATOM 7108 C CA . ASP A 1 899 ? 42.531 -9.996 -35.238 1.00 54.41 899 ASP A CA 1
ATOM 7109 C C . ASP A 1 899 ? 43.391 -10.402 -34.028 1.00 54.41 899 ASP A C 1
ATOM 7111 O O . ASP A 1 899 ? 44.312 -11.221 -34.150 1.00 54.41 899 ASP A O 1
ATOM 7115 N N . LEU A 1 900 ? 43.099 -9.826 -32.859 1.00 53.88 900 LEU A N 1
ATOM 7116 C CA . LEU A 1 900 ? 43.621 -10.280 -31.565 1.00 53.88 900 LEU A CA 1
ATOM 7117 C C . LEU A 1 900 ? 42.617 -11.232 -30.905 1.00 53.88 900 LEU A C 1
ATOM 7119 O O . LEU A 1 900 ? 41.418 -10.960 -30.892 1.00 53.88 900 LEU A O 1
ATOM 7123 N N . HIS A 1 901 ? 43.097 -12.349 -30.358 1.00 56.56 901 HIS A N 1
ATOM 7124 C CA . HIS A 1 901 ? 42.242 -13.364 -29.729 1.00 56.56 901 HIS A CA 1
ATOM 7125 C C . HIS A 1 901 ? 42.292 -13.329 -28.200 1.00 56.56 901 HIS A C 1
ATOM 7127 O O . HIS A 1 901 ? 41.255 -13.476 -27.564 1.00 56.56 901 HIS A O 1
ATOM 7133 N N . CYS A 1 902 ? 43.460 -13.101 -27.599 1.00 58.38 902 CYS A N 1
ATOM 7134 C CA . CYS A 1 902 ? 43.581 -12.878 -26.159 1.00 58.38 902 CYS A CA 1
ATOM 7135 C C . CYS A 1 902 ? 44.761 -11.958 -25.826 1.00 58.38 902 CYS A C 1
ATOM 7137 O O . CYS A 1 902 ? 45.736 -11.883 -26.578 1.00 58.38 902 CYS A O 1
ATOM 7139 N N . LEU A 1 903 ? 44.673 -11.260 -24.694 1.00 57.91 903 LEU A N 1
ATOM 7140 C CA . LEU A 1 903 ? 45.669 -10.294 -24.237 1.00 57.91 903 LEU A CA 1
ATOM 7141 C C . LEU A 1 903 ? 45.807 -10.388 -22.715 1.00 57.91 903 LEU A C 1
ATOM 7143 O O . LEU A 1 903 ? 44.800 -10.426 -22.012 1.00 57.91 903 LEU A O 1
ATOM 7147 N N . VAL A 1 904 ? 47.039 -10.457 -22.214 1.00 54.81 904 VAL A N 1
ATOM 7148 C CA . VAL A 1 904 ? 47.335 -10.620 -20.785 1.00 54.81 904 VAL A CA 1
ATOM 7149 C C . VAL A 1 904 ? 48.549 -9.783 -20.390 1.00 54.81 904 VAL A C 1
ATOM 7151 O O . VAL A 1 904 ? 49.511 -9.669 -21.148 1.00 54.81 904 VAL A O 1
ATOM 7154 N N . PHE A 1 905 ? 48.502 -9.184 -19.204 1.00 57.94 905 PHE A N 1
ATOM 7155 C CA . PHE A 1 905 ? 49.628 -8.467 -18.608 1.00 57.94 905 PHE A CA 1
ATOM 7156 C C . PHE A 1 905 ? 50.428 -9.395 -17.696 1.00 57.94 905 PHE A C 1
ATOM 7158 O O . PHE A 1 905 ? 49.849 -10.256 -17.030 1.00 57.94 905 PHE A O 1
ATOM 7165 N N . SER A 1 906 ? 51.745 -9.195 -17.623 1.00 55.34 906 SER A N 1
ATOM 7166 C CA . SER A 1 906 ? 52.525 -9.762 -16.527 1.00 55.34 906 SER A CA 1
ATOM 7167 C C . SER A 1 906 ? 52.079 -9.129 -15.202 1.00 55.34 906 SER A C 1
ATOM 7169 O O . SER A 1 906 ? 51.678 -7.961 -15.189 1.00 55.34 906 SER A O 1
ATOM 7171 N N . PRO A 1 907 ? 52.156 -9.853 -14.073 1.00 52.00 907 PRO A N 1
ATOM 7172 C CA . PRO A 1 907 ? 51.720 -9.333 -12.773 1.00 52.00 907 PRO A CA 1
ATOM 7173 C C . PRO A 1 907 ? 52.444 -8.052 -12.337 1.00 52.00 907 PRO A C 1
ATOM 7175 O O . PRO A 1 907 ? 51.874 -7.234 -11.622 1.00 52.00 907 PRO A O 1
ATOM 7178 N N . ASP A 1 908 ? 53.683 -7.855 -12.794 1.00 49.12 908 ASP A N 1
ATOM 7179 C CA . ASP A 1 908 ? 54.484 -6.654 -12.536 1.00 49.12 908 ASP A CA 1
ATOM 7180 C C . ASP A 1 908 ? 54.247 -5.515 -13.549 1.00 49.12 908 ASP A C 1
ATOM 7182 O O . ASP A 1 908 ? 54.899 -4.473 -13.475 1.00 49.12 908 ASP A O 1
ATOM 7186 N N . GLY A 1 909 ? 53.339 -5.708 -14.514 1.00 47.66 909 GLY A N 1
ATOM 7187 C CA . GLY A 1 909 ? 52.970 -4.731 -15.540 1.00 47.66 909 GLY A CA 1
ATOM 7188 C C . GLY A 1 909 ? 54.059 -4.437 -16.577 1.00 47.66 909 GLY A C 1
ATOM 7189 O O . GLY A 1 909 ? 53.844 -3.613 -17.469 1.00 47.66 909 GLY A O 1
ATOM 7190 N N . LYS A 1 910 ? 55.227 -5.092 -16.495 1.00 56.91 910 LYS A N 1
ATOM 7191 C CA . LYS A 1 910 ? 56.357 -4.845 -17.405 1.00 56.91 910 LYS A CA 1
ATOM 7192 C C . LYS A 1 910 ? 56.165 -5.452 -18.784 1.00 56.91 910 LYS A C 1
ATOM 7194 O O . LYS A 1 910 ? 56.743 -4.943 -19.743 1.00 56.91 910 LYS A O 1
ATOM 7199 N N . TRP A 1 911 ? 55.368 -6.506 -18.902 1.00 60.38 911 TRP A N 1
ATOM 7200 C CA . TRP A 1 911 ? 55.141 -7.217 -20.152 1.00 60.38 911 TRP A CA 1
ATOM 7201 C C . TRP A 1 911 ? 53.655 -7.314 -20.473 1.00 60.38 911 TRP A C 1
ATOM 7203 O O . TRP A 1 911 ? 52.812 -7.481 -19.597 1.00 60.38 911 TRP A O 1
ATOM 7213 N N . ILE A 1 912 ? 53.343 -7.252 -21.761 1.00 61.00 912 ILE A N 1
ATOM 7214 C CA . ILE A 1 912 ? 52.020 -7.547 -22.305 1.00 61.00 912 ILE A CA 1
ATOM 7215 C C . ILE A 1 912 ? 52.210 -8.686 -23.292 1.00 61.00 912 ILE A C 1
ATOM 7217 O O . ILE A 1 912 ? 52.996 -8.559 -24.226 1.00 61.00 912 ILE A O 1
ATOM 7221 N N . ALA A 1 913 ? 51.503 -9.792 -23.113 1.00 66.69 913 ALA A N 1
ATOM 7222 C CA . ALA A 1 913 ? 51.428 -10.851 -24.106 1.00 66.69 913 ALA A CA 1
ATOM 7223 C C . ALA A 1 913 ? 50.096 -10.749 -24.849 1.00 66.69 913 ALA A C 1
ATOM 7225 O O . ALA A 1 913 ? 49.038 -10.560 -24.254 1.00 66.69 913 ALA A O 1
ATOM 7226 N N . SER A 1 914 ? 50.143 -10.883 -26.166 1.00 63.53 914 SER A N 1
ATOM 7227 C CA . SER A 1 914 ? 48.967 -10.841 -27.033 1.00 63.53 914 SER A CA 1
ATOM 7228 C C . SER A 1 914 ? 49.006 -12.002 -28.006 1.00 63.53 914 SER A C 1
ATOM 7230 O O . SER A 1 914 ? 50.082 -12.360 -28.481 1.00 63.53 914 SER A O 1
ATOM 7232 N N . SER A 1 915 ? 47.855 -12.569 -28.332 1.00 66.06 915 SER A N 1
ATOM 7233 C CA . SER A 1 915 ? 47.749 -13.637 -29.315 1.00 66.06 915 SER A CA 1
ATOM 7234 C C . SER A 1 915 ? 46.958 -13.196 -30.541 1.00 66.06 915 SER A C 1
ATOM 7236 O O . SER A 1 915 ? 45.994 -12.433 -30.450 1.00 66.06 915 SER A O 1
ATOM 7238 N N . SER A 1 916 ? 47.372 -13.690 -31.703 1.00 62.88 916 SER A N 1
ATOM 7239 C CA . SER A 1 916 ? 46.744 -13.439 -32.999 1.00 62.88 916 SER A CA 1
ATOM 7240 C C . SER A 1 916 ? 46.779 -14.705 -33.855 1.00 62.88 916 SER A C 1
ATOM 7242 O O . SER A 1 916 ? 47.448 -15.681 -33.501 1.00 62.88 916 SER A O 1
ATOM 7244 N N . ARG A 1 917 ? 46.123 -14.685 -35.024 1.00 59.00 917 ARG A N 1
ATOM 7245 C CA . ARG A 1 917 ? 46.251 -15.773 -36.015 1.00 59.00 917 ARG A CA 1
ATOM 7246 C C . ARG A 1 917 ? 47.701 -16.031 -36.443 1.00 59.00 917 ARG A C 1
ATOM 7248 O O . ARG A 1 917 ? 48.020 -17.152 -36.805 1.00 59.00 917 ARG A O 1
ATOM 7255 N N . ASN A 1 918 ? 48.569 -15.021 -36.348 1.00 55.81 918 ASN A N 1
ATOM 7256 C CA . ASN A 1 918 ? 49.972 -15.091 -36.758 1.00 55.81 918 ASN A CA 1
ATOM 7257 C C . ASN A 1 918 ? 50.923 -15.480 -35.605 1.00 55.81 918 ASN A C 1
ATOM 7259 O O . ASN A 1 918 ? 52.140 -15.410 -35.771 1.00 55.81 918 ASN A O 1
ATOM 7263 N N . GLY A 1 919 ? 50.393 -15.858 -34.433 1.00 63.88 919 GLY A N 1
ATOM 7264 C CA . GLY A 1 919 ? 51.165 -16.281 -33.259 1.00 63.88 919 GLY A CA 1
ATOM 7265 C C . GLY A 1 919 ? 51.017 -15.362 -32.039 1.00 63.88 919 GLY A C 1
ATOM 7266 O O . GLY A 1 919 ? 50.146 -14.487 -31.995 1.00 63.88 919 GLY A O 1
ATOM 7267 N N . VAL A 1 920 ? 51.868 -15.591 -31.030 1.00 66.44 920 VAL A N 1
ATOM 7268 C CA . VAL A 1 920 ? 51.909 -14.848 -29.755 1.00 66.44 920 VAL A CA 1
ATOM 7269 C C . VAL A 1 920 ? 53.020 -13.794 -29.791 1.00 66.44 920 VAL A C 1
ATOM 7271 O O . VAL A 1 920 ? 54.155 -14.110 -30.137 1.00 66.44 920 VAL A O 1
ATOM 7274 N N . ASN A 1 921 ? 52.696 -12.556 -29.412 1.00 66.06 921 ASN A N 1
ATOM 7275 C CA . ASN A 1 921 ? 53.610 -11.413 -29.357 1.00 66.06 921 ASN A CA 1
ATOM 7276 C C . ASN A 1 921 ? 53.771 -10.907 -27.919 1.00 66.06 921 ASN A C 1
ATOM 7278 O O . ASN A 1 921 ? 52.790 -10.866 -27.174 1.00 66.06 921 ASN A O 1
ATOM 7282 N N . LEU A 1 922 ? 54.983 -10.466 -27.568 1.00 61.56 922 LEU A N 1
ATOM 7283 C CA . LEU A 1 922 ? 55.327 -9.857 -26.280 1.00 61.56 922 LEU A CA 1
ATOM 7284 C C . LEU A 1 922 ? 55.736 -8.390 -26.461 1.00 61.56 922 LEU A C 1
ATOM 7286 O O . LEU A 1 922 ? 56.632 -8.066 -27.246 1.00 61.56 922 LEU A O 1
ATOM 7290 N N . TRP A 1 923 ? 55.102 -7.514 -25.690 1.00 58.91 923 TRP A N 1
ATOM 7291 C CA . TRP A 1 923 ? 55.303 -6.070 -25.686 1.00 58.91 923 TRP A CA 1
ATOM 7292 C C . TRP A 1 923 ? 55.865 -5.631 -24.344 1.00 58.91 923 TRP A C 1
ATOM 7294 O O . TRP A 1 923 ? 55.444 -6.131 -23.301 1.00 58.91 923 TRP A O 1
ATOM 7304 N N . ASN A 1 924 ? 56.779 -4.666 -24.354 1.00 56.25 924 ASN A N 1
ATOM 7305 C CA . ASN A 1 924 ? 57.211 -4.030 -23.119 1.00 56.25 924 ASN A CA 1
ATOM 7306 C C . ASN A 1 924 ? 56.130 -3.025 -22.677 1.00 56.25 924 ASN A C 1
ATOM 7308 O O . ASN A 1 924 ? 55.912 -2.007 -23.336 1.00 56.25 924 ASN A O 1
ATOM 7312 N N . GLY A 1 925 ? 55.454 -3.307 -21.563 1.00 52.19 925 GLY A N 1
ATOM 7313 C CA . GLY A 1 925 ? 54.395 -2.466 -20.994 1.00 52.19 925 GLY A CA 1
ATOM 7314 C C . GLY A 1 925 ? 54.885 -1.079 -20.565 1.00 52.19 925 GLY A C 1
ATOM 7315 O O . GLY A 1 925 ? 54.107 -0.129 -20.530 1.00 52.19 925 GLY A O 1
ATOM 7316 N N . ALA A 1 926 ? 56.192 -0.930 -20.328 1.00 44.53 926 ALA A N 1
ATOM 7317 C CA . ALA A 1 926 ? 56.839 0.308 -19.922 1.00 44.53 926 ALA A CA 1
ATOM 7318 C C . ALA A 1 926 ? 57.515 1.082 -21.063 1.00 44.53 926 ALA A C 1
ATOM 7320 O O . ALA A 1 926 ? 58.098 2.120 -20.771 1.00 44.53 926 ALA A O 1
ATOM 7321 N N . THR A 1 927 ? 57.452 0.665 -22.328 1.00 45.41 927 THR A N 1
ATOM 7322 C CA . THR A 1 927 ? 57.910 1.497 -23.465 1.00 45.41 927 THR A CA 1
ATOM 7323 C C . THR A 1 927 ? 56.960 1.470 -24.656 1.00 45.41 927 THR A C 1
ATOM 7325 O O . THR A 1 927 ? 57.106 2.292 -25.554 1.00 45.41 927 THR A O 1
ATOM 7328 N N . GLY A 1 928 ? 56.008 0.529 -24.703 1.00 46.31 928 GLY A N 1
ATOM 7329 C CA . GLY A 1 928 ? 55.192 0.254 -25.891 1.00 46.31 928 GLY A CA 1
ATOM 7330 C C . GLY A 1 928 ? 55.998 -0.299 -27.073 1.00 46.31 928 GLY A C 1
ATOM 7331 O O . GLY A 1 928 ? 55.430 -0.651 -28.104 1.00 46.31 928 GLY A O 1
ATOM 7332 N N . GLY A 1 929 ? 57.321 -0.403 -26.916 1.00 47.06 929 GLY A N 1
ATOM 7333 C CA . GLY A 1 929 ? 58.245 -0.897 -27.917 1.00 47.06 929 GLY A CA 1
ATOM 7334 C C . GLY A 1 929 ? 58.173 -2.413 -28.050 1.00 47.06 929 GLY A C 1
ATOM 7335 O O . GLY A 1 929 ? 58.061 -3.159 -27.070 1.00 47.06 929 GLY A O 1
ATOM 7336 N N . HIS A 1 930 ? 58.277 -2.867 -29.295 1.00 48.56 930 HIS A N 1
ATOM 7337 C CA . HIS A 1 930 ? 58.354 -4.276 -29.654 1.00 48.56 930 HIS A CA 1
ATOM 7338 C C . HIS A 1 930 ? 59.712 -4.826 -29.189 1.00 48.56 930 HIS A C 1
ATOM 7340 O O . HIS A 1 930 ? 60.727 -4.604 -29.843 1.00 48.56 930 HIS A O 1
ATOM 7346 N N . HIS A 1 931 ? 59.768 -5.505 -28.041 1.00 44.91 931 HIS A N 1
ATOM 7347 C CA . HIS A 1 931 ? 61.064 -5.913 -27.480 1.00 44.91 931 HIS A CA 1
ATOM 7348 C C . HIS A 1 931 ? 61.545 -7.278 -27.994 1.00 44.91 931 HIS A C 1
ATOM 7350 O O . HIS A 1 931 ? 62.748 -7.511 -28.069 1.00 44.91 931 HIS A O 1
ATOM 7356 N N . TYR A 1 932 ? 60.621 -8.163 -28.381 1.00 49.09 932 TYR A N 1
ATOM 7357 C CA . TYR A 1 932 ? 60.932 -9.477 -28.942 1.00 49.09 932 TYR A CA 1
ATOM 7358 C C . TYR A 1 932 ? 59.960 -9.818 -30.072 1.00 49.09 932 TYR A C 1
ATOM 7360 O O . TYR A 1 932 ? 58.802 -10.160 -29.846 1.00 49.09 932 TYR A O 1
ATOM 7368 N N . ARG A 1 933 ? 60.428 -9.746 -31.321 1.00 43.00 933 ARG A N 1
ATOM 7369 C CA . ARG A 1 933 ? 59.719 -10.310 -32.477 1.00 43.00 933 ARG A CA 1
ATOM 7370 C C . ARG A 1 933 ? 60.236 -11.727 -32.721 1.00 43.00 933 ARG A C 1
ATOM 7372 O O . ARG A 1 933 ? 60.992 -11.964 -33.655 1.00 43.00 933 ARG A O 1
ATOM 7379 N N . ARG A 1 934 ? 59.861 -12.680 -31.867 1.00 51.56 934 ARG A N 1
ATOM 7380 C CA . ARG A 1 934 ? 59.927 -14.104 -32.222 1.00 51.56 934 ARG A CA 1
ATOM 7381 C C . ARG A 1 934 ? 58.507 -14.604 -32.382 1.00 51.56 934 ARG A C 1
ATOM 7383 O O . ARG A 1 934 ? 57.888 -15.098 -31.453 1.00 51.56 934 ARG A O 1
ATOM 7390 N N . THR A 1 935 ? 57.996 -14.425 -33.595 1.00 48.09 935 THR A N 1
ATOM 7391 C CA . THR A 1 935 ? 56.876 -15.209 -34.098 1.00 48.09 935 THR A CA 1
ATOM 7392 C C . THR A 1 935 ? 57.204 -16.672 -33.805 1.00 48.09 935 THR A C 1
ATOM 7394 O O . THR A 1 935 ? 58.243 -17.151 -34.261 1.00 48.09 935 THR A O 1
ATOM 7397 N N . LEU A 1 936 ? 56.363 -17.372 -33.044 1.00 50.06 936 LEU A N 1
ATOM 7398 C CA . LEU A 1 936 ? 56.359 -18.836 -32.995 1.00 50.06 936 LEU A CA 1
ATOM 7399 C C . LEU A 1 936 ? 56.006 -19.343 -34.408 1.00 50.06 936 LEU A C 1
ATOM 7401 O O . LEU A 1 936 ? 54.879 -19.753 -34.667 1.00 50.06 936 LEU A O 1
ATOM 7405 N N . ARG A 1 937 ? 56.936 -19.210 -35.368 1.00 44.28 937 ARG A N 1
ATOM 7406 C CA . ARG A 1 937 ? 56.724 -19.571 -36.779 1.00 44.28 937 ARG A CA 1
ATOM 7407 C C . ARG A 1 937 ? 56.535 -21.066 -36.944 1.00 44.28 937 ARG A C 1
ATOM 7409 O O . ARG A 1 937 ? 55.804 -21.465 -37.841 1.00 44.28 937 ARG A O 1
ATOM 7416 N N . ASP A 1 938 ? 57.086 -21.856 -36.030 1.00 47.62 938 ASP A N 1
ATOM 7417 C CA . ASP A 1 938 ? 56.919 -23.309 -36.020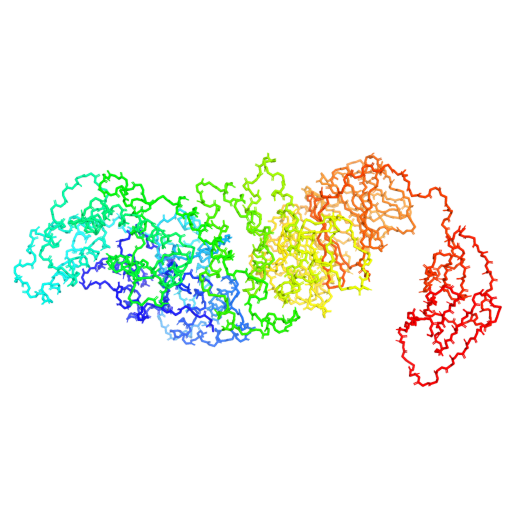 1.00 47.62 938 ASP A CA 1
ATOM 7418 C C . ASP A 1 938 ? 55.451 -23.728 -35.812 1.00 47.62 938 ASP A C 1
ATOM 7420 O O . ASP A 1 938 ? 55.084 -24.867 -36.091 1.00 47.62 938 ASP A O 1
ATOM 7424 N N . PHE A 1 939 ? 54.582 -22.794 -35.399 1.00 52.16 939 PHE A N 1
ATOM 7425 C CA . PHE A 1 939 ? 53.151 -23.021 -35.193 1.00 52.16 939 PHE A CA 1
ATOM 7426 C C . PHE A 1 939 ? 52.267 -21.974 -35.889 1.00 52.16 939 PHE A C 1
ATOM 7428 O O . PHE A 1 939 ? 51.119 -21.797 -35.487 1.00 52.16 939 PHE A O 1
ATOM 7435 N N . ALA A 1 940 ? 52.768 -21.298 -36.934 1.00 44.53 940 ALA A N 1
ATOM 7436 C CA . ALA A 1 940 ? 52.112 -20.179 -37.634 1.00 44.53 940 ALA A CA 1
ATOM 7437 C C . ALA A 1 940 ? 50.721 -20.478 -38.241 1.00 44.53 940 ALA A C 1
ATOM 7439 O O . ALA A 1 940 ? 50.065 -19.571 -38.742 1.00 44.53 940 ALA A O 1
ATOM 7440 N N . GLU A 1 941 ? 50.248 -21.722 -38.169 1.00 49.88 941 GLU A N 1
ATOM 7441 C CA . GLU A 1 941 ? 48.917 -22.138 -38.625 1.00 49.88 941 GLU A CA 1
ATOM 7442 C C . GLU A 1 941 ? 47.981 -22.572 -37.480 1.00 49.88 941 GLU A C 1
ATOM 7444 O O . GLU A 1 941 ? 46.838 -22.967 -37.721 1.00 49.88 941 GLU A O 1
ATOM 7449 N N . ARG A 1 942 ? 48.425 -22.506 -36.215 1.00 58.16 942 ARG A N 1
ATOM 7450 C CA . ARG A 1 942 ? 47.655 -22.981 -35.054 1.00 58.16 942 ARG A CA 1
ATOM 7451 C C . ARG A 1 942 ? 47.106 -21.813 -34.242 1.00 58.16 942 ARG A C 1
ATOM 7453 O O . ARG A 1 942 ? 47.845 -21.016 -33.669 1.00 58.16 942 ARG A O 1
ATOM 7460 N N . ARG A 1 943 ? 45.775 -21.725 -34.160 1.00 58.97 943 ARG A N 1
ATOM 7461 C CA . ARG A 1 943 ? 45.071 -20.690 -33.389 1.00 58.97 943 ARG A CA 1
ATOM 7462 C C . ARG A 1 943 ? 45.325 -20.886 -31.892 1.00 58.97 943 ARG A C 1
ATOM 7464 O O . ARG A 1 943 ? 44.989 -21.932 -31.345 1.00 58.97 943 ARG A O 1
ATOM 7471 N N . SER A 1 944 ? 45.869 -19.876 -31.224 1.00 60.41 944 SER A N 1
ATOM 7472 C CA . SER A 1 944 ? 45.928 -19.820 -29.758 1.00 60.41 944 SER A CA 1
ATOM 7473 C C . SER A 1 944 ? 44.586 -19.365 -29.190 1.00 60.41 944 SER A C 1
ATOM 7475 O O . SER A 1 944 ? 43.930 -18.495 -29.767 1.00 60.41 944 SER A O 1
ATOM 7477 N N . THR A 1 945 ? 44.157 -19.974 -28.082 1.00 60.66 945 THR A N 1
ATOM 7478 C CA . THR A 1 945 ? 42.840 -19.693 -27.483 1.00 60.66 945 THR A CA 1
ATOM 7479 C C . THR A 1 945 ? 42.932 -18.951 -26.151 1.00 60.66 945 THR A C 1
ATOM 7481 O O . THR A 1 945 ? 42.019 -18.197 -25.840 1.00 60.66 945 THR A O 1
ATOM 7484 N N . CYS A 1 946 ? 44.012 -19.116 -25.374 1.00 68.06 946 CYS A N 1
ATOM 7485 C CA . CYS A 1 946 ? 44.225 -18.374 -24.126 1.00 68.06 946 CYS A CA 1
ATOM 7486 C C . CYS A 1 946 ? 45.713 -18.282 -23.725 1.00 68.06 946 CYS A C 1
ATOM 7488 O O . CYS A 1 946 ? 46.541 -19.097 -24.144 1.00 68.06 946 CYS A O 1
ATOM 7490 N N . LEU A 1 947 ? 46.038 -17.258 -22.926 1.00 72.38 947 LEU A N 1
ATOM 7491 C CA . LEU A 1 947 ? 47.373 -16.934 -22.408 1.00 72.38 947 LEU A CA 1
ATOM 7492 C C . LEU A 1 947 ? 47.296 -16.659 -20.900 1.00 72.38 947 LEU A C 1
ATOM 7494 O O . LEU A 1 947 ? 46.309 -16.086 -20.441 1.00 72.38 947 LEU A O 1
ATOM 7498 N N . SER A 1 948 ? 48.340 -17.005 -20.146 1.00 74.38 948 SER A N 1
ATOM 7499 C CA . SER A 1 948 ? 48.436 -16.701 -18.710 1.00 74.38 948 SER A CA 1
ATOM 7500 C C . SER A 1 948 ? 49.890 -16.548 -18.264 1.00 74.38 948 SER A C 1
ATOM 7502 O O . SER A 1 948 ? 50.737 -17.320 -18.708 1.00 74.38 948 SER A O 1
ATOM 7504 N N . PHE A 1 949 ? 50.193 -15.578 -17.399 1.00 72.94 949 PHE A N 1
ATOM 7505 C CA . PHE A 1 949 ? 51.522 -15.435 -16.789 1.00 72.94 949 PHE A CA 1
ATOM 7506 C C . PHE A 1 949 ? 51.579 -16.125 -15.425 1.00 72.94 949 PHE A C 1
ATOM 7508 O O . PHE A 1 949 ? 50.587 -16.148 -14.695 1.00 72.94 949 PHE A O 1
ATOM 7515 N N . SER A 1 950 ? 52.753 -16.641 -15.054 1.00 72.38 950 SER A N 1
ATOM 7516 C CA . SER A 1 950 ? 52.993 -17.079 -13.678 1.00 72.38 950 SER A CA 1
ATOM 7517 C C . SER A 1 950 ? 52.967 -15.888 -12.711 1.00 72.38 950 SER A C 1
ATOM 7519 O O . SER A 1 950 ? 53.237 -14.759 -13.129 1.00 72.38 950 SER A O 1
ATOM 7521 N N . PRO A 1 951 ? 52.697 -16.106 -11.409 1.00 58.53 951 PRO A N 1
ATOM 7522 C CA . PRO A 1 951 ? 52.645 -15.032 -10.411 1.00 58.53 951 PRO A CA 1
ATOM 7523 C C . PRO A 1 951 ? 53.938 -14.207 -10.314 1.00 58.53 951 PRO A C 1
ATOM 7525 O O . PRO A 1 951 ? 53.884 -13.011 -10.047 1.00 58.53 951 PRO A O 1
ATOM 7528 N N . GLY A 1 952 ? 55.094 -14.830 -10.574 1.00 57.19 952 GLY A N 1
ATOM 7529 C CA . GLY A 1 952 ? 56.395 -14.152 -10.636 1.00 57.19 952 GLY A CA 1
ATOM 7530 C C . GLY A 1 952 ? 56.669 -13.412 -11.952 1.00 57.19 952 GLY A C 1
ATOM 7531 O O . GLY A 1 952 ? 57.665 -12.707 -12.053 1.00 57.19 952 GLY A O 1
ATOM 7532 N N . GLY A 1 953 ? 55.813 -13.564 -12.969 1.00 65.50 953 GLY A N 1
ATOM 7533 C CA . GLY A 1 953 ? 55.946 -12.913 -14.277 1.00 65.50 953 GLY A CA 1
ATOM 7534 C C . GLY A 1 953 ? 57.017 -13.501 -15.201 1.00 65.50 953 GLY A C 1
ATOM 7535 O O . GLY A 1 953 ? 57.203 -12.990 -16.300 1.00 65.50 953 GLY A O 1
ATOM 7536 N N . GLU A 1 954 ? 57.705 -14.569 -14.788 1.00 73.50 954 GLU A N 1
ATOM 7537 C CA . GLU A 1 954 ? 58.830 -15.167 -15.525 1.00 73.50 954 GLU A CA 1
ATOM 7538 C C . GLU A 1 954 ? 58.399 -16.229 -16.550 1.00 73.50 954 GLU A C 1
ATOM 7540 O O . GLU A 1 954 ? 59.120 -16.486 -17.518 1.00 73.50 954 GLU A O 1
ATOM 7545 N N . LEU A 1 955 ? 57.222 -16.840 -16.360 1.00 78.50 955 LEU A N 1
ATOM 7546 C CA . LEU A 1 955 ? 56.684 -17.878 -17.241 1.00 78.50 955 LEU A CA 1
ATOM 7547 C C . LEU A 1 955 ? 55.400 -17.404 -17.924 1.00 78.50 955 LEU A C 1
ATOM 7549 O O . LEU A 1 955 ? 54.551 -16.769 -17.299 1.00 78.50 955 LEU A O 1
ATOM 7553 N N . LEU A 1 956 ? 55.231 -17.781 -19.188 1.00 78.88 956 LEU A N 1
ATOM 7554 C CA . LEU A 1 956 ? 54.029 -17.576 -19.986 1.00 78.88 956 LEU A CA 1
ATOM 7555 C C . LEU A 1 956 ? 53.480 -18.933 -20.435 1.00 78.88 956 LEU A C 1
ATOM 7557 O O . LEU A 1 956 ? 54.135 -19.661 -21.180 1.00 78.88 956 LEU A O 1
ATOM 7561 N N . ALA A 1 957 ? 52.266 -19.262 -20.007 1.00 76.88 957 ALA A N 1
ATOM 7562 C CA . ALA A 1 957 ? 51.526 -20.418 -20.491 1.00 76.88 957 ALA A CA 1
ATOM 7563 C C . ALA A 1 957 ? 50.652 -20.039 -21.692 1.00 76.88 957 ALA A C 1
ATOM 7565 O O . ALA A 1 957 ? 49.952 -19.022 -21.679 1.00 76.88 957 ALA A O 1
ATOM 7566 N N . VAL A 1 958 ? 50.673 -20.885 -22.719 1.00 75.31 958 VAL A N 1
ATOM 7567 C CA . VAL A 1 958 ? 49.944 -20.723 -23.980 1.00 75.31 958 VAL A CA 1
ATOM 7568 C C . VAL A 1 958 ? 49.164 -22.000 -24.275 1.00 75.31 958 VAL A C 1
ATOM 7570 O O . VAL A 1 958 ? 49.747 -23.086 -24.296 1.00 75.31 958 VAL A O 1
ATOM 7573 N N . HIS A 1 959 ? 47.862 -21.874 -24.547 1.00 76.31 959 HIS A N 1
ATOM 7574 C CA . HIS A 1 959 ? 47.048 -22.968 -25.085 1.00 76.31 959 HIS A CA 1
ATOM 7575 C C . HIS A 1 959 ? 46.773 -22.762 -26.573 1.00 76.31 959 HIS A C 1
ATOM 7577 O O . HIS A 1 959 ? 46.356 -21.678 -27.006 1.00 76.31 959 HIS A O 1
ATOM 7583 N N . LEU A 1 960 ? 46.957 -23.830 -27.344 1.00 70.81 960 LEU A N 1
ATOM 7584 C CA . LEU A 1 960 ? 46.670 -23.893 -28.772 1.00 70.81 960 LEU A CA 1
ATOM 7585 C C . LEU A 1 960 ? 45.434 -24.768 -29.035 1.00 70.81 960 LEU A C 1
ATOM 7587 O O . LEU A 1 960 ? 45.133 -25.698 -28.289 1.00 70.81 960 LEU A O 1
ATOM 7591 N N . ALA A 1 961 ? 44.696 -24.459 -30.103 1.00 63.91 961 ALA A N 1
ATOM 7592 C CA . ALA A 1 961 ? 43.404 -25.071 -30.436 1.00 63.91 961 ALA A CA 1
ATOM 7593 C C . ALA A 1 961 ? 43.446 -26.596 -30.690 1.00 63.91 961 ALA A C 1
ATOM 7595 O O . ALA A 1 961 ? 42.394 -27.217 -30.815 1.00 63.91 961 ALA A O 1
ATOM 7596 N N . ASP A 1 962 ? 44.631 -27.203 -30.761 1.00 63.53 962 ASP A N 1
ATOM 7597 C CA . ASP A 1 962 ? 44.892 -28.640 -30.894 1.00 63.53 962 ASP A CA 1
ATOM 7598 C C . ASP A 1 962 ? 45.164 -29.348 -29.548 1.00 63.53 962 ASP A C 1
ATOM 7600 O O . ASP A 1 962 ? 45.704 -30.456 -29.530 1.00 63.53 962 ASP A O 1
ATOM 7604 N N . HIS A 1 963 ? 44.771 -28.733 -28.424 1.00 66.94 963 HIS A N 1
ATOM 7605 C CA . HIS A 1 963 ? 44.965 -29.243 -27.056 1.00 66.94 963 HIS A CA 1
ATOM 7606 C C . HIS A 1 963 ? 46.439 -29.365 -26.635 1.00 66.94 963 HIS A C 1
ATOM 7608 O O . HIS A 1 963 ? 46.799 -30.196 -25.791 1.00 66.94 963 HIS A O 1
ATOM 7614 N N . LEU A 1 964 ? 47.294 -28.535 -27.236 1.00 69.19 964 LEU A N 1
ATOM 7615 C CA . LEU A 1 964 ? 48.699 -28.395 -26.882 1.00 69.19 964 LEU A CA 1
ATOM 7616 C C . LEU A 1 964 ? 48.872 -27.259 -25.865 1.00 69.19 964 LEU A C 1
ATOM 7618 O O . LEU A 1 964 ? 48.428 -26.131 -26.095 1.00 69.19 964 LEU A O 1
ATOM 7622 N N . PHE A 1 965 ? 49.543 -27.564 -24.754 1.00 73.12 965 PHE A N 1
ATOM 7623 C CA . PHE A 1 965 ? 49.925 -26.592 -23.731 1.00 73.12 965 PHE A CA 1
ATOM 7624 C C . PHE A 1 965 ? 51.428 -26.364 -23.781 1.00 73.12 965 PHE A C 1
ATOM 7626 O O . PHE A 1 965 ? 52.213 -27.316 -23.751 1.00 73.12 965 PHE A O 1
ATOM 7633 N N . ILE A 1 966 ? 51.821 -25.097 -23.836 1.00 74.06 966 ILE A N 1
ATOM 7634 C CA . ILE A 1 966 ? 53.220 -24.683 -23.851 1.00 74.06 966 ILE A CA 1
ATOM 7635 C C . ILE A 1 966 ? 53.443 -23.758 -22.664 1.00 74.06 966 ILE A C 1
ATOM 7637 O O . ILE A 1 966 ? 52.737 -22.764 -22.523 1.00 74.06 966 ILE A O 1
ATOM 7641 N N . VAL A 1 967 ? 54.431 -24.070 -21.828 1.00 76.25 967 VAL A N 1
ATOM 7642 C CA . VAL A 1 967 ? 54.922 -23.159 -20.790 1.00 76.25 967 VAL A CA 1
ATOM 7643 C C . VAL A 1 967 ? 56.286 -22.654 -21.223 1.00 76.25 967 VAL A C 1
ATOM 7645 O O . VAL A 1 967 ? 57.226 -23.429 -21.420 1.00 76.25 967 VAL A O 1
ATOM 7648 N N . TRP A 1 968 ? 56.384 -21.345 -21.401 1.00 70.88 968 TRP A N 1
ATOM 7649 C CA . TRP A 1 968 ? 57.575 -20.683 -21.901 1.00 70.88 968 TRP A CA 1
ATOM 7650 C C . TRP A 1 968 ? 58.197 -19.808 -20.821 1.00 70.88 968 TRP A C 1
ATOM 7652 O O . TRP A 1 968 ? 57.525 -18.964 -20.239 1.00 70.88 968 TRP A O 1
ATOM 7662 N N . ASN A 1 969 ? 59.491 -19.992 -20.575 1.00 77.31 969 ASN A N 1
ATOM 7663 C CA . ASN A 1 969 ? 60.266 -19.093 -19.740 1.00 77.31 969 ASN A CA 1
ATOM 7664 C C . ASN A 1 969 ? 60.767 -17.910 -20.571 1.00 77.31 969 ASN A C 1
ATOM 7666 O O . ASN A 1 969 ? 61.521 -18.099 -21.522 1.00 77.31 969 ASN A O 1
ATOM 7670 N N . LEU A 1 970 ? 60.396 -16.693 -20.178 1.00 69.44 970 LEU A N 1
ATOM 7671 C CA . LEU A 1 970 ? 60.717 -15.463 -20.910 1.00 69.44 970 LEU A CA 1
ATOM 7672 C C . LEU A 1 970 ? 62.218 -15.147 -20.966 1.00 69.44 970 LEU A C 1
ATOM 7674 O O . LEU A 1 970 ? 62.642 -14.326 -21.776 1.00 69.44 970 LEU A O 1
ATOM 7678 N N . SER A 1 971 ? 63.021 -15.790 -20.116 1.00 65.69 971 SER A N 1
ATOM 7679 C CA . SER A 1 971 ? 64.480 -15.653 -20.096 1.00 65.69 971 SER A CA 1
ATOM 7680 C C . SER A 1 971 ? 65.219 -16.729 -20.906 1.00 65.69 971 SER A C 1
ATOM 7682 O O . SER A 1 971 ? 66.434 -16.629 -21.074 1.00 65.69 971 SER A O 1
ATOM 7684 N N . SER A 1 972 ? 64.501 -17.713 -21.470 1.00 61.41 972 SER A N 1
ATOM 7685 C CA . SER A 1 972 ? 65.057 -18.775 -22.320 1.00 61.41 972 SER A CA 1
ATOM 7686 C C . SER A 1 972 ? 64.508 -18.719 -23.756 1.00 61.41 972 SER A C 1
ATOM 7688 O O . SER A 1 972 ? 63.313 -18.493 -23.963 1.00 61.41 972 SER A O 1
ATOM 7690 N N . PRO A 1 973 ? 65.343 -18.969 -24.781 1.00 53.56 973 PRO A N 1
ATOM 7691 C CA . PRO A 1 973 ? 64.899 -19.004 -26.173 1.00 53.56 973 PRO A CA 1
ATOM 7692 C C . PRO A 1 973 ? 64.049 -20.231 -26.546 1.00 53.56 973 PRO A C 1
ATOM 7694 O O . PRO A 1 973 ? 63.431 -20.197 -27.610 1.00 53.56 973 PRO A O 1
ATOM 7697 N N . GLU A 1 974 ? 64.010 -21.278 -25.716 1.00 57.91 974 GLU A N 1
ATOM 7698 C CA . GLU A 1 974 ? 63.253 -22.517 -25.959 1.00 57.91 974 GLU A CA 1
ATOM 7699 C C . GLU A 1 974 ? 62.112 -22.703 -24.938 1.00 57.91 974 GLU A C 1
ATOM 7701 O O . GLU A 1 974 ? 62.251 -22.294 -23.777 1.00 57.91 974 GLU A O 1
ATOM 7706 N N . PRO A 1 975 ? 60.970 -23.303 -25.340 1.00 62.25 975 PRO A N 1
ATOM 7707 C CA . PRO A 1 975 ? 59.867 -23.591 -24.428 1.00 62.25 975 PRO A CA 1
ATOM 7708 C C . PRO A 1 975 ? 60.321 -24.572 -23.345 1.00 62.25 975 PRO A C 1
ATOM 7710 O O . PRO A 1 975 ? 60.938 -25.594 -23.632 1.00 62.25 975 PRO A O 1
ATOM 7713 N N . GLN A 1 976 ? 59.995 -24.265 -22.090 1.00 65.62 976 GLN A N 1
ATOM 7714 C CA . GLN A 1 976 ? 60.463 -25.045 -20.948 1.00 65.62 976 GLN A CA 1
ATOM 7715 C C . GLN A 1 976 ? 59.699 -26.371 -20.829 1.00 65.62 976 GLN A C 1
ATOM 7717 O O . GLN A 1 976 ? 60.289 -27.390 -20.478 1.00 65.62 976 GLN A O 1
ATOM 7722 N N . HIS A 1 977 ? 58.404 -26.376 -21.172 1.00 65.75 977 HIS A N 1
ATOM 7723 C CA . HIS A 1 977 ? 57.575 -27.580 -21.207 1.00 65.75 977 HIS A CA 1
ATOM 7724 C C . HIS A 1 977 ? 56.549 -27.533 -22.345 1.00 65.75 977 HIS A C 1
ATOM 7726 O O . HIS A 1 977 ? 55.879 -26.520 -22.549 1.00 65.75 977 HIS A O 1
ATOM 7732 N N . ILE A 1 978 ? 56.398 -28.658 -23.049 1.00 69.00 978 ILE A N 1
ATOM 7733 C CA . ILE A 1 978 ? 55.364 -28.888 -24.064 1.00 69.00 978 ILE A CA 1
ATOM 7734 C C . ILE A 1 978 ? 54.589 -30.140 -23.654 1.00 69.00 978 ILE A C 1
ATOM 7736 O O . ILE A 1 978 ? 55.180 -31.207 -23.491 1.00 69.00 978 ILE A O 1
ATOM 7740 N N . ALA A 1 979 ? 53.273 -30.020 -23.490 1.00 64.62 979 ALA A N 1
ATOM 7741 C CA . ALA A 1 979 ? 52.405 -31.134 -23.128 1.00 64.62 979 ALA A CA 1
ATOM 7742 C C . ALA A 1 979 ? 51.277 -31.303 -24.153 1.00 64.62 979 ALA A C 1
ATOM 7744 O O . ALA A 1 979 ? 50.470 -30.397 -24.368 1.00 64.62 979 ALA A O 1
ATOM 7745 N N . HIS A 1 980 ? 51.199 -32.494 -24.750 1.00 61.84 980 HIS A N 1
ATOM 7746 C CA . HIS A 1 980 ? 50.054 -32.932 -25.546 1.00 61.84 980 HIS A CA 1
ATOM 7747 C C . HIS A 1 980 ? 49.094 -33.720 -24.659 1.00 61.84 980 HIS A C 1
ATOM 7749 O O . HIS A 1 980 ? 49.497 -34.694 -24.022 1.00 61.84 980 HIS A O 1
ATOM 7755 N N . LYS A 1 981 ? 47.813 -33.341 -24.637 1.00 57.59 981 LYS A N 1
ATOM 7756 C CA . LYS A 1 981 ? 46.793 -34.105 -23.911 1.00 57.59 981 LYS A CA 1
ATOM 7757 C C . LYS A 1 981 ? 45.903 -34.856 -24.899 1.00 57.59 981 LYS A C 1
ATOM 7759 O O . LYS A 1 981 ? 45.034 -34.275 -25.541 1.00 57.59 981 LYS A O 1
ATOM 7764 N N . HIS A 1 982 ? 46.128 -36.161 -25.041 1.00 49.66 982 HIS A N 1
ATOM 7765 C CA . HIS A 1 982 ? 45.278 -37.032 -25.857 1.00 49.66 982 HIS A CA 1
ATOM 7766 C C . HIS A 1 982 ? 44.005 -37.421 -25.086 1.00 49.66 982 HIS A C 1
ATOM 7768 O O . HIS A 1 982 ? 44.095 -37.859 -23.942 1.00 49.66 982 HIS A O 1
ATOM 7774 N N . GLY A 1 983 ? 42.826 -37.270 -25.708 1.00 50.47 983 GLY A N 1
ATOM 7775 C CA . GLY A 1 983 ? 41.560 -37.814 -25.184 1.00 50.47 983 GLY A CA 1
ATOM 7776 C C . GLY A 1 983 ? 40.365 -36.858 -25.076 1.00 50.47 983 GLY A C 1
ATOM 7777 O O . GLY A 1 983 ? 39.328 -37.274 -24.572 1.00 50.47 983 GLY A O 1
ATOM 7778 N N . TRP A 1 984 ? 40.460 -35.603 -25.528 1.00 52.94 984 TRP A N 1
ATOM 7779 C CA . TRP A 1 984 ? 39.311 -34.685 -25.540 1.00 52.94 984 TRP A CA 1
ATOM 7780 C C . TRP A 1 984 ? 38.562 -34.809 -26.876 1.00 52.94 984 TRP A C 1
ATOM 7782 O O . TRP A 1 984 ? 39.156 -34.704 -27.948 1.00 52.94 984 TRP A O 1
ATOM 7792 N N . SER A 1 985 ? 37.259 -35.099 -26.829 1.00 45.03 985 SER A N 1
ATOM 7793 C CA . SER A 1 985 ? 36.401 -35.167 -28.019 1.00 45.03 985 SER A CA 1
ATOM 7794 C C . SER A 1 985 ? 36.306 -33.797 -28.700 1.00 45.03 985 SER A C 1
ATOM 7796 O O . SER A 1 985 ? 36.245 -32.789 -28.003 1.00 45.03 985 SER A O 1
ATOM 7798 N N . LYS A 1 986 ? 36.242 -33.776 -30.043 1.00 45.91 986 LYS A N 1
ATOM 7799 C CA . LYS A 1 986 ? 36.141 -32.600 -30.942 1.00 45.91 986 LYS A CA 1
ATOM 7800 C C . LYS A 1 986 ? 34.900 -31.706 -30.700 1.00 45.91 986 LYS A C 1
ATOM 7802 O O . LYS A 1 986 ? 34.078 -31.522 -31.594 1.00 45.91 986 LYS A O 1
ATOM 7807 N N . GLY A 1 987 ? 34.757 -31.133 -29.513 1.00 43.06 987 GLY A N 1
ATOM 7808 C CA . GLY A 1 987 ? 33.849 -30.030 -29.208 1.00 43.06 987 GLY A CA 1
ATOM 7809 C C . GLY A 1 987 ? 34.654 -28.751 -28.994 1.00 43.06 987 GLY A C 1
ATOM 7810 O O . GLY A 1 987 ? 35.738 -28.800 -28.416 1.00 43.06 987 GLY A O 1
ATOM 7811 N N . ARG A 1 988 ? 34.148 -27.602 -29.466 1.00 46.41 988 ARG A N 1
ATOM 7812 C CA . ARG A 1 988 ? 34.701 -26.283 -29.113 1.00 46.41 988 ARG A CA 1
ATOM 7813 C C . ARG A 1 988 ? 34.532 -26.078 -27.604 1.00 46.41 988 ARG A C 1
ATOM 7815 O O . ARG A 1 988 ? 33.468 -25.663 -27.163 1.00 46.41 988 ARG A O 1
ATOM 7822 N N . ALA A 1 989 ? 35.555 -26.416 -26.829 1.00 42.16 989 ALA A N 1
ATOM 7823 C CA . ALA A 1 989 ? 35.651 -26.047 -25.427 1.00 42.16 989 ALA A CA 1
ATOM 7824 C C . ALA A 1 989 ? 36.458 -24.746 -25.330 1.00 42.16 989 ALA A C 1
ATOM 7826 O O . ALA A 1 989 ? 37.635 -24.725 -25.697 1.00 42.16 989 ALA A O 1
ATOM 7827 N N . ASP A 1 990 ? 35.830 -23.672 -24.852 1.00 51.41 990 ASP A N 1
ATOM 7828 C CA . ASP A 1 990 ? 36.532 -22.462 -24.425 1.00 51.41 990 ASP A CA 1
ATOM 7829 C C . ASP A 1 990 ? 37.335 -22.800 -23.159 1.00 51.41 990 ASP A C 1
ATOM 7831 O O . ASP A 1 990 ? 36.816 -22.837 -22.046 1.00 51.41 990 ASP A O 1
ATOM 7835 N N . LEU A 1 991 ? 38.604 -23.154 -23.352 1.00 55.94 991 LEU A N 1
ATOM 7836 C CA . LEU A 1 991 ? 39.541 -23.512 -22.289 1.00 55.94 991 LEU A CA 1
ATOM 7837 C C . LEU A 1 991 ? 40.242 -22.261 -21.746 1.00 55.94 991 LEU A C 1
ATOM 7839 O O . LEU A 1 991 ? 40.744 -21.447 -22.521 1.00 55.94 991 LEU A O 1
ATOM 7843 N N . SER A 1 992 ? 40.338 -22.139 -20.421 1.00 55.81 992 SER A N 1
ATOM 7844 C CA . SER A 1 992 ? 41.124 -21.117 -19.719 1.00 55.81 992 SER A CA 1
ATOM 7845 C C . SER A 1 992 ? 42.333 -21.748 -19.013 1.00 55.81 992 SER A C 1
ATOM 7847 O O . SER A 1 992 ? 42.263 -22.878 -18.532 1.00 55.81 992 SER A O 1
ATOM 7849 N N . ILE A 1 993 ? 43.462 -21.030 -18.969 1.00 66.88 993 ILE A N 1
ATOM 7850 C CA . ILE A 1 993 ? 44.667 -21.427 -18.223 1.00 66.88 993 ILE A CA 1
ATOM 7851 C C . ILE A 1 993 ? 44.881 -20.453 -17.064 1.00 66.88 993 ILE A C 1
ATOM 7853 O O . ILE A 1 993 ? 44.808 -19.238 -17.254 1.00 66.88 993 ILE A O 1
ATOM 7857 N N . ALA A 1 994 ? 45.230 -20.980 -15.893 1.00 62.00 994 ALA A N 1
ATOM 7858 C CA . ALA A 1 994 ? 45.732 -20.211 -14.761 1.00 62.00 994 ALA A CA 1
ATOM 7859 C C . ALA A 1 994 ? 46.915 -20.946 -14.112 1.00 62.00 994 ALA A C 1
ATOM 7861 O O . ALA A 1 994 ? 46.953 -22.176 -14.121 1.00 62.00 994 ALA A O 1
ATOM 7862 N N . PHE A 1 995 ? 47.861 -20.193 -13.551 1.00 60.38 995 PHE A N 1
ATOM 7863 C CA . PHE A 1 995 ? 48.908 -20.734 -12.682 1.00 60.38 995 PHE A CA 1
ATOM 7864 C C . PHE A 1 995 ? 48.409 -20.831 -11.238 1.00 60.38 995 PHE A C 1
ATOM 7866 O O . PHE A 1 995 ? 47.598 -20.009 -10.802 1.00 60.38 995 PHE A O 1
ATOM 7873 N N . ALA A 1 996 ? 48.917 -21.805 -10.480 1.00 55.31 996 ALA A N 1
ATOM 7874 C CA . ALA A 1 996 ? 48.707 -21.843 -9.039 1.00 55.31 996 ALA A CA 1
ATOM 7875 C C . ALA A 1 996 ? 49.354 -20.610 -8.361 1.00 55.31 996 ALA A C 1
ATOM 7877 O O . ALA A 1 996 ? 50.330 -20.067 -8.889 1.00 55.31 996 ALA A O 1
ATOM 7878 N N . PRO A 1 997 ? 48.849 -20.144 -7.199 1.00 46.59 997 PRO A N 1
ATOM 7879 C CA . PRO A 1 997 ? 49.381 -18.957 -6.516 1.00 46.59 997 PRO A CA 1
ATOM 7880 C C . PRO A 1 997 ? 50.859 -19.063 -6.113 1.00 46.59 997 PRO A C 1
ATOM 7882 O O . PRO A 1 997 ? 51.534 -18.046 -5.988 1.00 46.59 997 PRO A O 1
ATOM 7885 N N . ASP A 1 998 ? 51.362 -20.282 -5.918 1.00 54.91 998 ASP A N 1
ATOM 7886 C CA . ASP A 1 998 ? 52.766 -20.583 -5.622 1.00 54.91 998 ASP A CA 1
ATOM 7887 C C . ASP A 1 998 ? 53.640 -20.720 -6.885 1.00 54.91 998 ASP A C 1
ATOM 7889 O O . ASP A 1 998 ? 54.849 -20.929 -6.784 1.00 54.91 998 ASP A O 1
ATOM 7893 N N . GLY A 1 999 ? 53.042 -20.578 -8.072 1.00 53.69 999 GLY A N 1
ATOM 7894 C CA . GLY A 1 999 ? 53.713 -20.602 -9.368 1.00 53.69 999 GLY A CA 1
ATOM 7895 C C . GLY A 1 999 ? 54.128 -21.985 -9.873 1.00 53.69 999 GLY A C 1
ATOM 7896 O O . GLY A 1 999 ? 54.846 -22.033 -10.874 1.00 53.69 999 GLY A O 1
ATOM 7897 N N . ARG A 1 1000 ? 53.711 -23.075 -9.210 1.00 60.69 1000 ARG A N 1
ATOM 7898 C CA . ARG A 1 1000 ? 54.013 -24.462 -9.610 1.00 60.69 1000 ARG A CA 1
ATOM 7899 C C . ARG A 1 1000 ? 53.056 -25.039 -10.646 1.00 60.69 1000 ARG A C 1
ATOM 7901 O O . ARG A 1 1000 ? 51.882 -24.604 -10.702 1.00 60.69 1000 ARG A O 1
#

InterPro domains:
  IPR001680 WD40 repeat [PF00400] (637-665)
  IPR001680 WD40 repeat [PF00400] (899-924)
  IPR001680 WD40 repeat [PS50082] (593-634)
  IPR001680 WD40 repeat [PS50082] (676-717)
  IPR001680 WD40 repeat [SM00320] (586-625)
  IPR001680 WD40 repeat [SM00320] (628-666)
  IPR001680 WD40 repeat [SM00320] (669-708)
  IPR001680 WD40 repeat [SM00320] (711-749)
  IPR001680 WD40 repeat [SM00320] (833-872)
  IPR001680 WD40 repeat [SM00320] (889-924)
  IPR001680 WD40 repeat [SM00320] (929-969)
  IPR015943 WD40/YVTN repeat-like-containing domain superfamily [G3DSA:2.130.10.10] (571-774)
  IPR015943 WD40/YVTN repeat-like-containing domain superfamily [G3DSA:2.130.10.10] (775-1000)
  IPR027417 P-loop containing nucleoside triphosphate hydrolase [G3DSA:3.40.50.300] (22-214)
  IPR027417 P-loop containing nucleoside triphosphate hydrolase [SSF52540] (23-285)
  IPR056884 Nephrocystin 3-like, N-terminal [PF24883] (28-197)
  IPR060769 EIF3B-like, beta-propeller domain superfamily [SSF69322] (589-865)

pLDDT: mean 75.97, std 15.52, range [24.44, 98.19]

Organism: NCBI:txid1450541